Protein AF-A0A6G1IAI4-F1 (afdb_monomer_lite)

Structure (mmCIF, N/CA/C/O backbone):
data_AF-A0A6G1IAI4-F1
#
_entry.id   AF-A0A6G1IAI4-F1
#
loop_
_atom_site.group_PDB
_atom_site.id
_atom_site.type_symbol
_atom_site.label_atom_id
_atom_site.label_alt_id
_atom_site.label_comp_id
_atom_site.label_asym_id
_atom_site.label_entity_id
_atom_site.label_seq_id
_atom_site.pdbx_PDB_ins_code
_atom_site.Cartn_x
_atom_site.Cartn_y
_atom_site.Cartn_z
_atom_site.occupancy
_atom_site.B_iso_or_equiv
_atom_site.auth_seq_id
_atom_site.auth_comp_id
_atom_site.auth_asym_id
_atom_site.auth_atom_id
_atom_site.pdbx_PDB_model_num
ATOM 1 N N . MET A 1 1 ? 61.779 -21.070 34.197 1.00 48.19 1 MET A N 1
ATOM 2 C CA . MET A 1 1 ? 60.775 -21.730 33.326 1.00 48.19 1 MET A CA 1
ATOM 3 C C . MET A 1 1 ? 59.420 -21.002 33.220 1.00 48.19 1 MET A C 1
ATOM 5 O O . MET A 1 1 ? 58.502 -21.573 32.659 1.00 48.19 1 MET A O 1
ATOM 9 N N . ALA A 1 2 ? 59.283 -19.731 33.636 1.00 42.19 2 ALA A N 1
ATOM 10 C CA . ALA A 1 2 ? 58.011 -18.984 33.539 1.00 42.19 2 ALA A CA 1
ATOM 11 C C . ALA A 1 2 ? 58.053 -17.743 32.614 1.00 42.19 2 ALA A C 1
ATOM 13 O O . ALA A 1 2 ? 57.126 -16.946 32.610 1.00 42.19 2 ALA A O 1
ATOM 14 N N . ARG A 1 3 ? 59.120 -17.562 31.817 1.00 40.78 3 ARG A N 1
ATOM 15 C CA . ARG A 1 3 ? 59.235 -16.457 30.836 1.00 40.78 3 ARG A CA 1
ATOM 16 C C . ARG A 1 3 ? 59.438 -16.904 29.382 1.00 40.78 3 ARG A C 1
ATOM 18 O O . ARG A 1 3 ? 59.493 -16.057 28.504 1.00 40.78 3 ARG A O 1
ATOM 25 N N . LEU A 1 4 ? 59.482 -18.214 29.116 1.00 37.88 4 LEU A N 1
ATOM 26 C CA . LEU A 1 4 ? 59.557 -18.759 27.750 1.00 37.88 4 LEU A CA 1
ATOM 27 C C . LEU A 1 4 ? 58.197 -19.207 27.180 1.00 37.88 4 LEU A C 1
ATOM 29 O O . LEU A 1 4 ? 58.103 -19.462 25.986 1.00 37.88 4 LEU A O 1
ATOM 33 N N . LEU A 1 5 ? 57.134 -19.263 27.994 1.00 37.50 5 LEU A N 1
ATOM 34 C CA . LEU A 1 5 ? 55.800 -19.678 27.530 1.00 37.50 5 LEU A CA 1
ATOM 35 C C . LEU A 1 5 ? 54.944 -18.529 26.967 1.00 37.50 5 LEU A C 1
ATOM 37 O O . LEU A 1 5 ? 53.936 -18.785 26.318 1.00 37.50 5 LEU A O 1
ATOM 41 N N . SER A 1 6 ? 55.345 -17.270 27.162 1.00 36.03 6 SER A N 1
ATOM 42 C CA . SER A 1 6 ? 54.591 -16.107 26.661 1.00 36.03 6 SER A CA 1
ATOM 43 C C . SER A 1 6 ? 54.948 -15.703 25.227 1.00 36.03 6 SER A C 1
ATOM 45 O O . SER A 1 6 ? 54.259 -14.862 24.663 1.00 36.03 6 SER A O 1
ATOM 47 N N . PHE A 1 7 ? 55.978 -16.301 24.617 1.00 34.88 7 PHE A N 1
ATOM 48 C CA . PHE A 1 7 ? 56.413 -15.952 23.255 1.00 34.88 7 PHE A CA 1
ATOM 49 C C . PHE A 1 7 ? 56.014 -16.976 22.178 1.00 34.88 7 PHE A C 1
ATOM 51 O O . PHE A 1 7 ? 56.082 -16.667 20.994 1.00 34.88 7 PHE A O 1
ATOM 58 N N . VAL A 1 8 ? 55.532 -18.167 22.560 1.00 38.28 8 VAL A N 1
ATOM 59 C CA . VAL A 1 8 ? 55.166 -19.241 21.607 1.00 38.28 8 VAL A CA 1
ATOM 60 C C . VAL A 1 8 ? 53.645 -19.353 21.376 1.00 38.28 8 VAL A C 1
ATOM 62 O O . VAL A 1 8 ? 53.213 -19.977 20.416 1.00 38.28 8 VAL A O 1
ATOM 65 N N . ILE A 1 9 ? 52.813 -18.645 22.153 1.00 35.97 9 ILE A N 1
ATOM 66 C CA . ILE A 1 9 ? 51.354 -18.519 21.904 1.00 35.97 9 ILE A CA 1
ATOM 67 C C . ILE A 1 9 ? 51.013 -17.231 21.114 1.00 35.97 9 ILE A C 1
ATOM 69 O O . ILE A 1 9 ? 49.855 -16.931 20.853 1.00 35.97 9 ILE A O 1
ATOM 73 N N . ALA A 1 10 ? 52.019 -16.483 20.648 1.00 34.34 10 ALA A N 1
ATOM 74 C CA . ALA A 1 10 ? 51.824 -15.277 19.833 1.00 34.34 10 ALA A CA 1
ATOM 75 C C . ALA A 1 10 ? 52.001 -15.496 18.311 1.00 34.34 10 ALA A C 1
ATOM 77 O O . ALA A 1 10 ? 51.838 -14.551 17.548 1.00 34.34 10 ALA A O 1
ATOM 78 N N . ILE A 1 11 ? 52.313 -16.718 17.845 1.00 40.81 11 ILE A N 1
ATOM 79 C CA . ILE A 1 11 ? 52.626 -16.997 16.419 1.00 40.81 11 ILE A CA 1
ATOM 80 C C . ILE A 1 11 ? 51.667 -18.023 15.767 1.00 40.81 11 ILE A C 1
ATOM 82 O O . ILE A 1 11 ? 51.803 -18.352 14.595 1.00 40.81 11 ILE A O 1
ATOM 86 N N . ALA A 1 12 ? 50.612 -18.472 16.456 1.00 39.00 12 ALA A N 1
ATOM 87 C CA . ALA A 1 12 ? 49.654 -19.448 15.906 1.00 39.00 12 ALA A CA 1
ATOM 88 C C . ALA A 1 12 ? 48.177 -19.030 16.024 1.00 39.00 12 ALA A C 1
ATOM 90 O O . ALA A 1 12 ? 47.293 -19.868 16.159 1.00 39.00 12 ALA A O 1
ATOM 91 N N . CYS A 1 13 ? 47.894 -17.729 15.948 1.00 35.81 13 CYS A N 1
ATOM 92 C CA . CYS A 1 13 ? 46.552 -17.241 15.626 1.00 35.81 13 CYS A CA 1
ATOM 93 C C . CYS A 1 13 ? 46.631 -15.977 14.761 1.00 35.81 13 CYS A C 1
ATOM 95 O O . CYS A 1 13 ? 45.926 -14.999 14.978 1.00 35.81 13 CYS A O 1
ATOM 97 N N . CYS A 1 14 ? 47.486 -16.006 13.736 1.00 35.00 14 CYS A N 1
ATOM 98 C CA . CYS A 1 14 ? 47.253 -15.196 12.546 1.00 35.00 14 CYS A CA 1
ATOM 99 C C . CYS A 1 14 ? 46.217 -15.945 11.694 1.00 35.00 14 CYS A C 1
ATOM 101 O O . CYS A 1 14 ? 46.491 -16.403 10.586 1.00 35.00 14 CYS A O 1
ATOM 103 N N . ALA A 1 15 ? 45.016 -16.142 12.252 1.00 38.34 15 ALA A N 1
ATOM 104 C CA . ALA A 1 15 ? 43.852 -16.295 11.404 1.00 38.34 15 ALA A CA 1
ATOM 105 C C . ALA A 1 15 ? 43.855 -15.026 10.561 1.00 38.34 15 ALA A C 1
ATOM 107 O O . ALA A 1 15 ? 43.790 -13.935 11.127 1.00 38.34 15 ALA A O 1
ATOM 108 N N . CYS A 1 16 ? 44.045 -15.164 9.247 1.00 34.19 16 CYS A N 1
ATOM 109 C CA . CYS A 1 16 ? 43.835 -14.075 8.310 1.00 34.19 16 CYS A CA 1
ATOM 110 C C . CYS A 1 16 ? 42.469 -13.481 8.642 1.00 34.19 16 CYS A C 1
ATOM 112 O O . CYS A 1 16 ? 41.435 -14.031 8.263 1.00 34.19 16 CYS A O 1
ATOM 114 N N . ALA A 1 17 ? 42.463 -12.389 9.407 1.00 35.50 17 ALA A N 1
ATOM 115 C CA . ALA A 1 17 ? 41.330 -11.510 9.485 1.00 35.50 17 ALA A CA 1
ATOM 116 C C . ALA A 1 17 ? 41.162 -11.071 8.040 1.00 35.50 17 ALA A C 1
ATOM 118 O O . ALA A 1 17 ? 41.973 -10.302 7.524 1.00 35.50 17 ALA A O 1
ATOM 119 N N . VAL A 1 18 ? 40.197 -11.677 7.347 1.00 36.38 18 VAL A N 1
ATOM 120 C CA . VAL A 1 18 ? 39.762 -11.215 6.039 1.00 36.38 18 VAL A CA 1
ATOM 121 C C . VAL A 1 18 ? 39.320 -9.789 6.303 1.00 36.38 18 VAL A C 1
ATOM 123 O O . VAL A 1 18 ? 38.243 -9.558 6.850 1.00 36.38 18 VAL A O 1
ATOM 126 N N . VAL A 1 19 ? 40.220 -8.842 6.034 1.00 40.97 19 VAL A N 1
ATOM 127 C CA . VAL A 1 19 ? 39.929 -7.419 6.072 1.00 40.97 19 VAL A CA 1
ATOM 128 C C . VAL A 1 19 ? 38.713 -7.280 5.178 1.00 40.97 19 VAL A C 1
ATOM 130 O O . VAL A 1 19 ? 38.785 -7.613 3.995 1.00 40.97 19 VAL A O 1
ATOM 133 N N . ALA A 1 20 ? 37.570 -6.918 5.761 1.00 50.22 20 ALA A N 1
ATOM 134 C CA . ALA A 1 20 ? 36.364 -6.680 4.993 1.00 50.22 20 ALA A CA 1
ATOM 135 C C . ALA A 1 20 ? 36.726 -5.606 3.967 1.00 50.22 20 ALA A C 1
ATOM 137 O O . ALA A 1 20 ? 36.986 -4.460 4.330 1.00 50.22 20 ALA A O 1
ATOM 138 N N . GLN A 1 21 ? 36.867 -6.018 2.710 1.00 60.38 21 GLN A N 1
ATOM 139 C CA . GLN A 1 21 ? 37.350 -5.147 1.658 1.00 60.38 21 GLN A CA 1
ATOM 140 C C . GLN A 1 21 ? 36.344 -4.009 1.513 1.00 60.38 21 GLN A C 1
ATOM 142 O O . GLN A 1 21 ? 35.161 -4.249 1.262 1.00 60.38 21 GLN A O 1
ATOM 147 N N . THR A 1 22 ? 36.798 -2.776 1.739 1.00 74.50 22 THR A N 1
ATOM 148 C CA . THR A 1 22 ? 35.964 -1.592 1.543 1.00 74.50 22 THR A CA 1
ATOM 149 C C . THR A 1 22 ? 35.459 -1.607 0.099 1.00 74.50 22 THR A C 1
ATOM 151 O O . 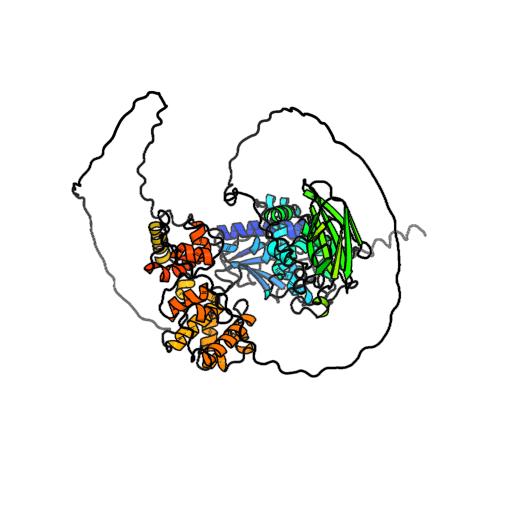THR A 1 22 ? 36.286 -1.761 -0.807 1.00 74.50 22 THR A O 1
ATOM 154 N N . PRO A 1 23 ? 34.139 -1.478 -0.145 1.00 86.31 23 PRO A N 1
ATOM 155 C CA . PRO A 1 23 ? 33.612 -1.413 -1.500 1.00 86.31 23 PRO A CA 1
ATOM 156 C C . PRO A 1 23 ? 34.350 -0.337 -2.312 1.00 86.31 23 PRO A C 1
ATOM 158 O O . PRO A 1 23 ? 34.624 0.742 -1.773 1.00 86.31 23 PRO A O 1
ATOM 161 N N . PRO A 1 24 ? 34.689 -0.595 -3.586 1.00 90.88 24 PRO A N 1
ATOM 162 C CA . PRO A 1 24 ? 35.335 0.408 -4.419 1.00 90.88 24 PRO A CA 1
ATOM 163 C C . PRO A 1 24 ? 34.399 1.603 -4.621 1.00 90.88 24 PRO A C 1
ATOM 165 O O . PRO A 1 24 ? 33.188 1.440 -4.726 1.00 90.88 24 PRO A O 1
ATOM 168 N N . ALA A 1 25 ? 34.959 2.810 -4.722 1.00 91.31 25 ALA A N 1
ATOM 169 C CA . ALA A 1 25 ? 34.160 4.023 -4.910 1.00 91.31 25 ALA A CA 1
ATOM 170 C C . ALA A 1 25 ? 33.405 4.053 -6.250 1.00 91.31 25 ALA A C 1
ATOM 172 O O . ALA A 1 25 ? 32.442 4.797 -6.384 1.00 91.31 25 ALA A O 1
ATOM 173 N N . ILE A 1 26 ? 33.854 3.284 -7.249 1.00 95.19 26 ILE A N 1
ATOM 174 C CA . ILE A 1 26 ? 33.221 3.145 -8.563 1.00 95.19 26 ILE A CA 1
ATOM 175 C C . ILE A 1 26 ? 33.125 1.655 -8.875 1.00 95.19 26 ILE A C 1
ATOM 177 O O . ILE A 1 26 ? 34.121 0.939 -8.798 1.00 95.19 26 ILE A O 1
ATOM 181 N N . PHE A 1 27 ? 31.930 1.199 -9.237 1.00 96.69 27 PHE A N 1
ATOM 182 C CA . PHE A 1 27 ? 31.674 -0.202 -9.559 1.00 96.69 27 PHE A CA 1
ATOM 183 C C . PHE A 1 27 ? 31.939 -0.506 -11.032 1.00 96.69 27 PHE A C 1
ATOM 185 O O . PHE A 1 27 ? 31.826 0.370 -11.897 1.00 96.69 27 PHE A O 1
ATOM 192 N N . GLU A 1 28 ? 32.249 -1.769 -11.314 1.00 95.69 28 GLU A N 1
ATOM 193 C CA . GLU A 1 28 ? 32.454 -2.269 -12.668 1.00 95.69 28 GLU A CA 1
ATOM 194 C C . GLU A 1 28 ? 31.140 -2.285 -13.448 1.00 95.69 28 GLU A C 1
ATOM 196 O O . GLU A 1 28 ? 30.064 -2.549 -12.919 1.00 95.69 28 GLU A O 1
ATOM 201 N N . ALA A 1 29 ? 31.196 -2.013 -14.744 1.00 92.56 29 ALA A N 1
ATOM 202 C CA . ALA A 1 29 ? 30.017 -2.127 -15.585 1.00 92.56 29 ALA A CA 1
ATOM 203 C C . ALA A 1 29 ? 29.640 -3.595 -15.822 1.00 92.56 29 ALA A C 1
ATOM 205 O O . ALA A 1 29 ? 30.509 -4.420 -16.087 1.00 92.56 29 ALA A O 1
ATOM 206 N N . ASN A 1 30 ? 28.342 -3.904 -15.842 1.00 86.19 30 ASN A N 1
ATOM 207 C CA . ASN A 1 30 ? 27.852 -5.216 -16.259 1.00 86.19 30 ASN A CA 1
ATOM 208 C C . ASN A 1 30 ? 26.951 -5.087 -17.502 1.00 86.19 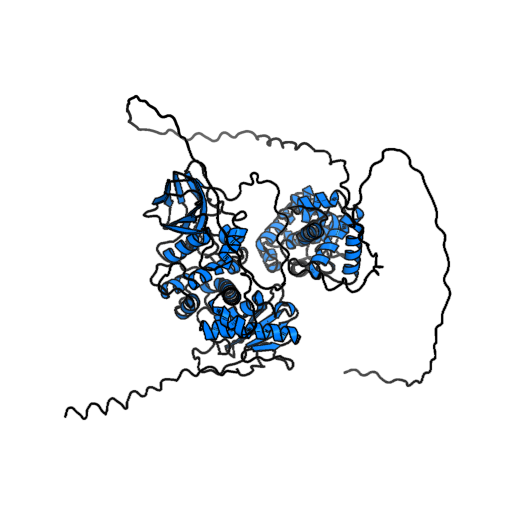30 ASN A C 1
ATOM 210 O O . ASN A 1 30 ? 25.731 -4.977 -17.374 1.00 86.19 30 ASN A O 1
ATOM 214 N N . PRO A 1 31 ? 27.519 -5.056 -18.723 1.00 77.38 31 PRO A N 1
ATOM 215 C CA . PRO A 1 31 ? 26.747 -4.793 -19.939 1.00 77.38 31 PRO A CA 1
ATOM 216 C C . PRO A 1 31 ? 25.857 -5.969 -20.369 1.00 77.38 31 PRO A C 1
ATOM 218 O O . PRO A 1 31 ? 24.999 -5.787 -21.228 1.00 77.38 31 PRO A O 1
ATOM 221 N N . GLY A 1 32 ? 26.051 -7.165 -19.802 1.00 79.31 32 GLY A N 1
ATOM 222 C CA . GLY A 1 32 ? 25.365 -8.387 -20.232 1.00 79.31 32 GLY A CA 1
ATOM 223 C C . GLY A 1 32 ? 23.962 -8.580 -19.653 1.00 79.31 32 GLY A C 1
ATOM 224 O O . GLY A 1 32 ? 23.239 -9.466 -20.100 1.00 79.31 32 GLY A O 1
ATOM 225 N N . ILE A 1 33 ? 23.556 -7.774 -18.669 1.00 86.88 33 ILE A N 1
ATOM 226 C CA . ILE A 1 33 ? 22.343 -8.024 -17.878 1.00 86.88 33 ILE A CA 1
ATOM 227 C C . ILE A 1 33 ? 21.242 -7.043 -18.231 1.00 86.88 33 ILE A C 1
ATOM 229 O O . ILE A 1 33 ? 21.440 -5.838 -18.140 1.00 86.88 33 ILE A O 1
ATOM 233 N N . GLY A 1 34 ? 20.059 -7.565 -18.562 1.00 76.56 34 GLY A N 1
ATOM 234 C CA . GLY A 1 34 ? 18.881 -6.755 -18.884 1.00 76.56 34 GLY A CA 1
ATOM 235 C C . GLY A 1 34 ? 18.827 -6.249 -20.329 1.00 76.56 34 GLY A C 1
ATOM 236 O O . GLY A 1 34 ? 17.993 -5.404 -20.643 1.00 76.56 34 GLY A O 1
ATOM 237 N N . GLY A 1 35 ? 19.668 -6.797 -21.213 1.00 80.06 35 GLY A N 1
ATOM 238 C CA . GLY A 1 35 ? 19.688 -6.507 -22.654 1.00 80.06 35 GLY A CA 1
ATOM 239 C C . GLY A 1 35 ? 20.828 -5.591 -23.109 1.00 80.06 35 GLY A C 1
ATOM 240 O O . GLY A 1 35 ? 21.082 -5.507 -24.306 1.00 80.06 35 GLY A O 1
ATOM 241 N N . GLY A 1 36 ? 21.545 -4.952 -22.179 1.00 82.69 36 GLY A N 1
ATOM 242 C CA . GLY A 1 36 ? 22.706 -4.116 -22.498 1.00 82.69 36 GLY A CA 1
ATOM 243 C C . GLY A 1 36 ? 22.379 -2.897 -23.370 1.00 82.69 36 GLY A C 1
ATOM 2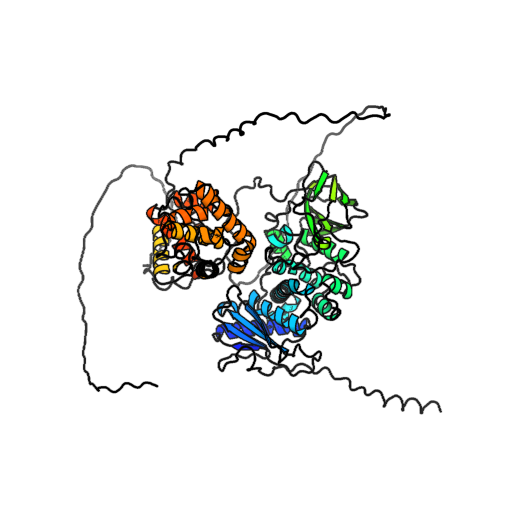44 O O . GLY A 1 36 ? 21.262 -2.381 -23.362 1.00 82.69 36 GLY A O 1
ATOM 245 N N . GLY A 1 37 ? 23.383 -2.408 -24.097 1.00 83.56 37 GLY A N 1
ATOM 246 C CA . GLY A 1 37 ? 23.266 -1.273 -25.016 1.00 83.56 37 GLY A CA 1
ATOM 247 C C . GLY A 1 37 ? 24.564 -0.473 -25.125 1.00 83.56 37 GLY A C 1
ATOM 248 O O . GLY A 1 37 ? 25.395 -0.500 -24.217 1.00 83.56 37 GLY A O 1
ATOM 249 N N . SER A 1 38 ? 24.741 0.248 -26.232 1.00 83.81 38 SER A N 1
ATOM 250 C CA . SER A 1 38 ? 25.900 1.129 -26.457 1.00 83.81 38 SER A CA 1
ATOM 251 C C . SER A 1 38 ? 25.675 2.567 -25.974 1.00 83.81 38 SER A C 1
ATOM 253 O O . SER A 1 38 ? 26.635 3.293 -25.749 1.00 83.81 38 SER A O 1
ATOM 255 N N . GLN A 1 39 ? 24.415 2.974 -25.795 1.00 89.19 39 GLN A N 1
ATOM 256 C CA . GLN A 1 39 ? 24.014 4.313 -25.357 1.00 89.19 39 GLN A CA 1
ATOM 257 C C . GLN A 1 39 ? 23.524 4.248 -23.908 1.00 89.19 39 GLN A C 1
ATOM 259 O O . GLN A 1 39 ? 22.455 3.694 -23.627 1.00 89.19 39 GLN A O 1
ATOM 264 N N . PHE A 1 40 ? 24.316 4.790 -22.988 1.00 94.88 40 PHE A N 1
ATOM 265 C CA . PHE A 1 40 ? 24.011 4.807 -21.562 1.00 94.88 40 PHE A CA 1
ATOM 266 C C . PHE A 1 40 ? 24.645 6.008 -20.867 1.00 94.88 40 PHE A C 1
ATOM 268 O O . PHE A 1 40 ? 25.580 6.621 -21.380 1.00 94.88 40 PHE A O 1
ATOM 275 N N . LYS A 1 41 ? 24.156 6.290 -19.661 1.00 96.25 41 LYS A N 1
ATOM 276 C CA . LYS A 1 41 ? 24.779 7.218 -18.723 1.00 96.25 41 LYS A CA 1
ATOM 277 C C . LYS A 1 41 ? 25.190 6.479 -17.461 1.00 96.25 41 LYS A C 1
ATOM 279 O O . LYS A 1 41 ? 24.409 5.687 -16.936 1.00 96.25 41 LYS A O 1
ATOM 284 N N . ASP A 1 42 ? 26.402 6.745 -16.994 1.00 95.81 42 ASP A N 1
ATOM 285 C CA . ASP A 1 42 ? 26.975 6.102 -15.815 1.00 95.81 42 ASP A CA 1
ATOM 286 C C . ASP A 1 42 ? 27.036 7.040 -14.615 1.00 95.81 42 ASP A C 1
ATOM 288 O O . ASP A 1 42 ? 27.223 8.251 -14.730 1.00 95.81 42 ASP A O 1
ATOM 292 N N . SER A 1 43 ? 26.949 6.419 -13.449 1.00 97.38 43 SER A N 1
ATOM 293 C CA . SER A 1 43 ? 27.309 6.964 -12.150 1.00 97.38 43 SER A CA 1
ATOM 294 C C . SER A 1 43 ? 28.224 5.972 -11.431 1.00 97.38 43 SER A C 1
ATOM 296 O O . SER A 1 43 ? 28.447 4.876 -11.952 1.00 97.38 43 SER A O 1
ATOM 298 N N . PRO A 1 44 ? 28.789 6.298 -10.258 1.00 97.88 44 PRO A N 1
ATOM 299 C CA . PRO A 1 44 ? 29.602 5.359 -9.487 1.00 97.88 44 PRO A CA 1
ATOM 300 C C . PRO A 1 44 ? 28.989 3.956 -9.332 1.00 97.88 44 PRO A C 1
ATOM 302 O O . PRO A 1 44 ? 29.664 2.971 -9.649 1.00 97.88 44 PRO A O 1
ATOM 305 N N . HIS A 1 45 ? 27.706 3.869 -8.970 1.00 98.06 45 HIS A N 1
ATOM 306 C CA . HIS A 1 45 ? 27.017 2.620 -8.626 1.00 98.06 45 HIS A CA 1
ATOM 307 C C . HIS A 1 45 ? 25.931 2.185 -9.625 1.00 98.06 45 HIS A C 1
ATOM 309 O O . HIS A 1 45 ? 25.441 1.057 -9.540 1.00 98.06 45 HIS A O 1
ATOM 315 N N . PHE A 1 46 ? 25.543 3.038 -10.578 1.00 97.94 46 PHE A N 1
ATOM 316 C CA . PHE A 1 46 ? 24.412 2.784 -11.473 1.00 97.94 46 PHE A CA 1
ATOM 317 C C . PHE A 1 46 ? 24.743 3.074 -12.934 1.00 97.94 46 PHE A C 1
ATOM 319 O O . PHE A 1 46 ? 25.602 3.895 -13.255 1.00 97.94 46 PHE A O 1
ATOM 326 N N . ARG A 1 47 ? 24.011 2.406 -13.827 1.00 97.56 47 ARG A N 1
ATOM 327 C CA . ARG A 1 47 ? 24.037 2.650 -15.269 1.00 97.56 47 ARG A CA 1
ATOM 328 C C . ARG A 1 47 ? 22.619 2.767 -15.807 1.00 97.56 47 ARG A C 1
ATOM 330 O O . ARG A 1 47 ? 21.818 1.855 -15.617 1.00 97.56 47 ARG A O 1
ATOM 337 N N . VAL A 1 48 ? 22.309 3.854 -16.509 1.00 97.31 48 VAL A N 1
ATOM 338 C CA . VAL A 1 48 ? 20.981 4.111 -17.083 1.00 97.31 48 VAL A CA 1
ATOM 339 C C . VAL A 1 48 ? 21.019 4.011 -18.604 1.00 97.31 48 VAL A C 1
ATOM 341 O O . VAL A 1 48 ? 21.759 4.731 -19.268 1.00 97.31 48 VAL A O 1
ATOM 344 N N . TYR A 1 49 ? 20.168 3.153 -19.154 1.00 96.44 49 TYR A N 1
ATOM 345 C CA . TYR A 1 49 ? 19.959 2.936 -20.581 1.00 96.44 49 TYR A CA 1
ATOM 346 C C . TYR A 1 49 ? 18.628 3.530 -21.046 1.00 96.44 49 TYR A C 1
ATOM 348 O O . TYR A 1 49 ? 17.664 3.599 -20.282 1.00 96.44 49 TYR A O 1
ATOM 356 N N . GLY A 1 50 ? 18.537 3.880 -22.333 1.00 93.25 50 GLY A N 1
ATOM 357 C CA . GLY A 1 50 ? 17.255 4.178 -22.981 1.00 93.25 50 GLY A CA 1
ATOM 358 C C . GLY A 1 50 ? 16.509 5.382 -22.395 1.00 93.25 50 GLY A C 1
ATOM 359 O O . GLY A 1 50 ? 15.284 5.378 -22.356 1.00 93.25 50 GLY A O 1
ATOM 360 N N . ALA A 1 51 ? 17.212 6.413 -21.934 1.00 93.44 51 ALA A N 1
ATOM 361 C CA . ALA A 1 51 ? 16.632 7.629 -21.364 1.00 93.44 51 ALA A CA 1
ATOM 362 C C . ALA A 1 51 ? 17.257 8.872 -22.014 1.00 93.44 51 ALA A C 1
ATOM 364 O O . ALA A 1 51 ? 18.371 8.789 -22.525 1.00 93.44 51 ALA A O 1
ATOM 365 N N . SER A 1 52 ? 16.563 10.016 -22.010 1.00 94.50 52 SER A N 1
ATOM 366 C CA . SER A 1 52 ? 17.224 11.286 -22.355 1.00 94.50 52 SER A CA 1
ATOM 367 C C . SER A 1 52 ? 18.263 11.644 -21.290 1.00 94.50 52 SER A C 1
ATOM 369 O O . SER A 1 52 ? 18.109 11.239 -20.137 1.00 94.50 52 SER A O 1
ATOM 371 N N . ASP A 1 53 ? 19.260 12.466 -21.625 1.00 94.12 53 ASP A N 1
ATOM 372 C CA . ASP A 1 53 ? 20.284 12.893 -20.657 1.00 94.12 53 ASP A CA 1
ATOM 373 C C . ASP A 1 53 ? 19.677 13.467 -19.378 1.00 94.12 53 ASP A C 1
ATOM 375 O O . ASP A 1 53 ? 20.034 13.057 -18.280 1.00 94.12 53 ASP A O 1
ATOM 379 N N . SER A 1 54 ? 18.671 14.332 -19.516 1.00 94.94 54 SER A N 1
ATOM 380 C CA . SER A 1 54 ? 17.957 14.921 -18.381 1.00 94.94 54 SER A CA 1
ATOM 381 C C . SER A 1 54 ? 17.235 13.893 -17.503 1.00 94.94 54 SER A C 1
ATOM 383 O O . SER A 1 54 ? 17.183 14.052 -16.284 1.00 94.94 54 SER A O 1
ATOM 385 N N . GLN A 1 55 ? 16.669 12.839 -18.100 1.00 94.69 55 GLN A N 1
ATOM 386 C CA . GLN A 1 55 ? 16.014 11.755 -17.366 1.00 94.69 55 GLN A CA 1
ATOM 387 C C . GLN A 1 55 ? 17.047 10.883 -16.654 1.00 94.69 55 GLN A C 1
ATOM 389 O O . GLN A 1 55 ? 16.849 10.538 -15.490 1.00 94.69 55 GLN A O 1
ATOM 394 N N . ALA A 1 56 ? 18.140 10.549 -17.343 1.00 96.06 56 ALA A N 1
ATOM 395 C CA . ALA A 1 56 ? 19.224 9.748 -16.800 1.00 96.06 56 ALA A CA 1
ATOM 396 C C . ALA A 1 56 ? 19.934 10.467 -15.645 1.00 96.06 56 ALA A C 1
ATOM 398 O O . ALA A 1 56 ? 20.129 9.861 -14.596 1.00 96.06 56 ALA A O 1
ATOM 399 N N . ASP A 1 57 ? 20.230 11.761 -15.793 1.00 96.06 57 ASP A N 1
ATOM 400 C CA . ASP A 1 57 ? 20.843 12.592 -14.750 1.00 96.06 57 ASP A CA 1
ATOM 401 C C . ASP A 1 57 ? 19.990 12.650 -13.490 1.00 96.06 57 ASP A C 1
ATOM 403 O O . ASP A 1 57 ? 20.492 12.460 -12.382 1.00 96.06 57 ASP A O 1
ATOM 407 N N . ALA A 1 58 ? 18.687 12.888 -13.650 1.00 94.94 58 ALA A N 1
ATOM 408 C CA . ALA A 1 58 ? 17.776 12.936 -12.519 1.00 94.94 58 ALA A CA 1
ATOM 409 C C . ALA A 1 58 ? 17.684 11.574 -11.810 1.00 94.94 58 ALA A C 1
ATOM 411 O O . ALA A 1 58 ? 17.775 11.523 -10.586 1.00 94.94 58 ALA A O 1
ATOM 412 N N . ALA A 1 59 ? 17.564 10.478 -12.568 1.00 96.19 59 ALA A N 1
ATOM 413 C CA . ALA A 1 59 ? 17.483 9.127 -12.013 1.00 96.19 59 ALA A CA 1
ATOM 414 C C . ALA A 1 59 ? 18.767 8.718 -11.277 1.00 96.19 59 ALA A C 1
ATOM 416 O O . ALA A 1 59 ? 18.696 8.219 -10.157 1.00 96.19 59 ALA A O 1
ATOM 417 N N . ILE A 1 60 ? 19.936 8.967 -11.873 1.00 96.75 60 ILE A N 1
ATOM 418 C CA . ILE A 1 60 ? 21.243 8.690 -11.265 1.00 96.75 60 ILE A CA 1
ATOM 419 C C . ILE A 1 60 ? 21.411 9.471 -9.968 1.00 96.75 60 ILE A C 1
ATOM 421 O O . ILE A 1 60 ? 21.790 8.900 -8.952 1.00 96.75 60 ILE A O 1
ATOM 425 N N . LYS A 1 61 ? 21.109 10.771 -9.984 1.00 96.38 61 LYS A N 1
ATOM 426 C CA . LYS A 1 61 ? 21.263 11.626 -8.806 1.00 96.38 61 LYS A CA 1
ATOM 427 C C . LYS A 1 61 ? 20.376 11.151 -7.653 1.00 96.38 61 LYS A C 1
ATOM 429 O O . LYS A 1 61 ? 20.795 11.208 -6.501 1.00 96.38 61 LYS A O 1
ATOM 434 N N . GLU A 1 62 ? 19.172 10.673 -7.961 1.00 96.50 62 GLU A N 1
ATOM 435 C CA . GLU A 1 62 ? 18.257 10.076 -6.985 1.00 96.50 62 GLU A CA 1
ATOM 436 C C . GLU A 1 62 ? 18.776 8.737 -6.442 1.00 96.50 62 GLU A C 1
ATOM 438 O O . GLU A 1 62 ? 18.804 8.517 -5.233 1.00 96.50 62 GLU A O 1
ATOM 443 N N . LEU A 1 63 ? 19.221 7.846 -7.329 1.00 98.31 63 LEU A N 1
ATOM 444 C CA . LEU A 1 63 ? 19.701 6.513 -6.972 1.00 98.31 63 LEU A CA 1
ATOM 445 C C . LEU A 1 63 ? 21.013 6.554 -6.187 1.00 98.31 63 LEU A C 1
ATOM 447 O O . LEU A 1 63 ? 21.160 5.802 -5.231 1.00 98.31 63 LEU A O 1
ATOM 451 N N . GLU A 1 64 ? 21.936 7.454 -6.520 1.00 98.31 64 GLU A N 1
ATOM 452 C CA . GLU A 1 64 ? 23.169 7.672 -5.753 1.00 98.31 64 GLU A CA 1
ATOM 453 C C . GLU A 1 64 ? 22.876 8.224 -4.351 1.00 98.31 64 GLU A C 1
ATOM 455 O O . GLU A 1 64 ? 23.465 7.775 -3.364 1.00 98.31 64 GLU A O 1
ATOM 460 N N . ALA A 1 65 ? 21.901 9.132 -4.228 1.00 98.31 65 ALA A N 1
ATOM 461 C CA . ALA A 1 65 ? 21.431 9.599 -2.926 1.00 98.31 65 ALA A CA 1
ATOM 462 C C . ALA A 1 65 ? 20.813 8.456 -2.105 1.00 98.31 65 ALA A C 1
ATOM 464 O O . ALA A 1 65 ? 21.099 8.316 -0.911 1.00 98.31 65 ALA A O 1
ATOM 465 N N . ALA A 1 66 ? 19.994 7.617 -2.747 1.00 98.44 66 ALA A N 1
ATOM 466 C CA . ALA A 1 66 ? 19.388 6.449 -2.124 1.00 98.44 66 ALA A CA 1
ATOM 467 C C . ALA A 1 66 ? 20.436 5.398 -1.734 1.00 98.44 66 ALA A C 1
ATOM 469 O O . ALA A 1 66 ? 20.355 4.852 -0.640 1.00 98.44 66 ALA A O 1
ATOM 470 N N . TYR A 1 67 ? 21.451 5.152 -2.564 1.00 98.44 67 TYR A N 1
ATOM 471 C CA . TYR A 1 67 ? 22.568 4.260 -2.257 1.00 98.44 67 TYR A CA 1
ATOM 472 C C . TYR A 1 67 ? 23.343 4.746 -1.031 1.00 98.44 67 TYR A C 1
ATOM 474 O O . TYR A 1 67 ? 23.494 4.004 -0.061 1.00 98.44 67 TYR A O 1
ATOM 482 N N . ASN A 1 68 ? 23.757 6.015 -1.025 1.00 98.12 68 ASN A N 1
ATOM 483 C CA . ASN A 1 68 ? 24.480 6.609 0.098 1.00 98.12 68 ASN A CA 1
ATOM 484 C C . ASN A 1 68 ? 23.663 6.551 1.404 1.00 98.12 68 ASN A C 1
ATOM 486 O O . ASN A 1 68 ? 24.222 6.295 2.471 1.00 98.12 68 ASN A O 1
ATOM 490 N N . CYS A 1 69 ? 22.338 6.723 1.347 1.00 97.75 69 CYS A N 1
ATOM 491 C CA . CYS A 1 69 ? 21.526 6.525 2.544 1.00 97.75 69 CYS A CA 1
ATOM 492 C C . CYS A 1 69 ? 21.393 5.042 2.919 1.00 97.75 69 CYS A C 1
ATOM 494 O O . CYS A 1 69 ? 21.774 4.626 4.009 1.00 97.75 69 CYS A O 1
ATOM 496 N N . LEU A 1 70 ? 20.814 4.232 2.039 1.00 97.94 70 LEU A N 1
ATOM 497 C CA . LEU A 1 70 ? 20.354 2.887 2.375 1.00 97.94 70 LEU A CA 1
ATOM 498 C C . LEU A 1 70 ? 21.536 1.932 2.591 1.00 97.94 70 LEU A C 1
ATOM 500 O O . LEU A 1 70 ? 21.534 1.154 3.543 1.00 97.94 70 LEU A O 1
ATOM 504 N N . VAL A 1 71 ? 22.567 2.013 1.752 1.00 96.69 71 VAL A N 1
ATOM 505 C CA . VAL A 1 71 ? 23.729 1.118 1.806 1.00 96.69 71 VAL A CA 1
ATOM 506 C C . VAL A 1 71 ? 24.792 1.670 2.750 1.00 96.69 71 VAL A C 1
ATOM 508 O O . VAL A 1 71 ? 25.164 0.986 3.695 1.00 96.69 71 VAL A O 1
ATOM 511 N N . GLU A 1 72 ? 25.254 2.906 2.558 1.00 94.69 72 GLU A N 1
ATOM 512 C CA . GLU A 1 72 ? 26.392 3.419 3.343 1.00 94.69 72 GLU A CA 1
ATOM 513 C C . GLU A 1 72 ? 25.992 3.879 4.752 1.00 94.69 72 GLU A C 1
ATOM 515 O O . GLU A 1 72 ? 26.743 3.665 5.700 1.00 94.69 72 GLU A O 1
ATOM 520 N N . THR A 1 73 ? 24.810 4.488 4.911 1.00 93.69 73 THR A N 1
ATOM 521 C CA . THR A 1 73 ? 24.368 5.026 6.212 1.00 93.69 73 THR A CA 1
ATOM 522 C C . THR A 1 73 ? 23.581 3.994 7.020 1.00 93.69 73 THR A C 1
ATOM 524 O O . THR A 1 73 ? 23.887 3.746 8.184 1.00 93.69 73 THR A O 1
ATOM 527 N N . ILE A 1 74 ? 22.569 3.368 6.416 1.00 94.25 74 ILE A N 1
ATOM 528 C CA . ILE A 1 74 ? 21.693 2.394 7.089 1.00 94.25 74 ILE A CA 1
ATOM 529 C C . ILE A 1 74 ? 22.303 0.984 7.064 1.00 94.25 74 ILE A C 1
ATOM 531 O O . ILE A 1 74 ? 21.976 0.147 7.908 1.00 94.25 74 ILE A O 1
ATOM 535 N N . GLY A 1 75 ? 23.231 0.700 6.148 1.00 94.81 75 GLY A N 1
ATOM 536 C CA . GLY A 1 75 ? 23.990 -0.549 6.133 1.00 94.81 75 GLY A CA 1
ATOM 537 C C . GLY A 1 75 ? 23.270 -1.727 5.479 1.00 94.81 75 GLY A C 1
ATOM 538 O O . GLY A 1 75 ? 23.540 -2.868 5.864 1.00 94.81 75 GLY A O 1
ATOM 539 N N . TRP A 1 76 ? 22.331 -1.488 4.557 1.00 95.75 76 TRP A N 1
ATOM 540 C CA . TRP A 1 76 ? 21.816 -2.538 3.666 1.00 95.75 76 TRP A CA 1
ATOM 541 C C . TRP A 1 76 ? 22.942 -3.097 2.792 1.00 95.75 76 TRP A C 1
ATOM 543 O O . TRP A 1 76 ? 23.888 -2.387 2.457 1.00 95.75 76 TRP A O 1
ATOM 553 N N . ARG A 1 77 ? 22.863 -4.375 2.420 1.00 94.81 77 ARG A N 1
ATOM 554 C CA . ARG A 1 77 ? 23.839 -4.993 1.520 1.00 94.81 77 ARG A CA 1
ATOM 555 C C . ARG A 1 77 ? 23.778 -4.320 0.149 1.00 94.81 77 ARG A C 1
ATOM 557 O O . ARG A 1 77 ? 22.699 -4.076 -0.387 1.00 94.81 77 ARG A O 1
ATOM 564 N N . SER A 1 78 ? 24.951 -4.017 -0.406 1.00 95.81 78 SER A N 1
ATOM 565 C CA . SER A 1 78 ? 25.061 -3.361 -1.708 1.00 95.81 78 SER A CA 1
ATOM 566 C C . SER A 1 78 ? 24.438 -4.218 -2.809 1.00 95.81 78 SER A C 1
ATOM 568 O O . SER A 1 78 ? 24.716 -5.413 -2.910 1.00 95.81 78 SER A O 1
ATOM 570 N N . SER A 1 79 ? 23.641 -3.577 -3.662 1.00 95.06 79 SER A N 1
ATOM 571 C CA . SER A 1 79 ? 23.053 -4.169 -4.871 1.00 95.06 79 SER A CA 1
ATOM 572 C C . SER A 1 79 ? 24.078 -4.477 -5.967 1.00 95.06 79 SER A C 1
ATOM 574 O O . SER A 1 79 ? 23.749 -5.145 -6.947 1.00 95.06 79 SER A O 1
ATOM 576 N N . GLY A 1 80 ? 25.314 -3.991 -5.808 1.00 95.38 80 GLY A N 1
ATOM 577 C CA . GLY A 1 80 ? 26.409 -4.288 -6.724 1.00 95.38 80 GLY A CA 1
ATOM 578 C C . GLY A 1 80 ? 27.082 -5.634 -6.480 1.00 95.38 80 GLY A C 1
ATOM 579 O O . GLY A 1 80 ? 27.892 -6.064 -7.293 1.00 95.38 80 GLY A O 1
ATOM 580 N N . LEU A 1 81 ? 26.759 -6.315 -5.383 1.00 95.06 81 LEU A N 1
ATOM 581 C CA . LEU A 1 81 ? 27.262 -7.654 -5.107 1.00 95.06 81 LEU A CA 1
ATOM 582 C C . LEU A 1 81 ? 26.320 -8.708 -5.672 1.00 95.06 81 LEU A C 1
ATOM 584 O O . LEU A 1 81 ? 25.115 -8.517 -5.675 1.00 95.06 81 LEU A O 1
ATOM 588 N N . SER A 1 82 ? 26.839 -9.875 -6.041 1.00 93.19 82 SER A N 1
ATOM 589 C CA . SER A 1 82 ? 25.970 -10.992 -6.416 1.00 93.19 82 SER A CA 1
ATOM 590 C C . SER A 1 82 ? 25.138 -11.474 -5.218 1.00 93.19 82 SER A C 1
ATOM 592 O O . SER A 1 82 ? 25.680 -11.691 -4.131 1.00 93.19 82 SER A O 1
ATOM 594 N N . TYR A 1 83 ? 23.834 -11.700 -5.392 1.00 91.38 83 TYR A N 1
ATOM 595 C CA . TYR A 1 83 ? 22.986 -12.351 -4.383 1.00 91.38 83 TYR A CA 1
ATOM 596 C C . TYR A 1 83 ? 23.248 -13.863 -4.275 1.00 91.38 83 TYR A C 1
ATOM 598 O O . TYR A 1 83 ? 22.855 -14.499 -3.293 1.00 91.38 83 TYR A O 1
ATOM 606 N N . ASN A 1 84 ? 23.952 -14.458 -5.245 1.00 90.12 84 ASN A N 1
ATOM 607 C CA . ASN A 1 84 ? 24.320 -15.875 -5.198 1.00 90.12 84 ASN A CA 1
ATOM 608 C C . ASN A 1 84 ? 25.378 -16.151 -4.116 1.00 90.12 84 ASN A C 1
ATOM 610 O O . ASN A 1 84 ? 25.458 -17.265 -3.597 1.00 90.12 84 ASN A O 1
ATOM 614 N N . THR A 1 85 ? 26.161 -15.142 -3.721 1.00 87.19 85 THR A N 1
ATOM 615 C CA . THR A 1 85 ? 27.243 -15.290 -2.743 1.00 87.19 85 THR A CA 1
ATOM 616 C C . THR A 1 85 ? 26.905 -14.599 -1.422 1.00 87.19 85 THR A C 1
ATOM 618 O O . THR A 1 85 ? 26.269 -13.551 -1.373 1.00 87.19 85 THR A O 1
ATOM 621 N N . ALA A 1 86 ? 27.329 -15.206 -0.310 1.00 84.50 86 ALA A N 1
ATOM 622 C CA . ALA A 1 86 ? 27.221 -14.588 1.016 1.00 84.50 86 ALA A CA 1
ATOM 623 C C . ALA A 1 86 ? 28.323 -13.554 1.283 1.00 84.50 86 ALA A C 1
ATOM 625 O O . ALA A 1 86 ? 28.230 -12.783 2.233 1.00 84.50 86 ALA A O 1
ATOM 626 N N . SER A 1 87 ? 29.379 -13.579 0.469 1.00 85.94 87 SER A N 1
ATOM 627 C CA . SER A 1 87 ? 30.537 -12.714 0.623 1.00 85.94 87 SER A CA 1
ATOM 628 C C . SER A 1 87 ? 30.207 -11.275 0.227 1.00 85.94 87 SER A C 1
ATOM 630 O O . SER A 1 87 ? 29.429 -11.027 -0.699 1.00 85.94 87 SER A O 1
ATOM 632 N N . ASN A 1 88 ? 30.856 -10.336 0.914 1.00 89.75 88 ASN A N 1
ATOM 633 C CA . ASN A 1 88 ? 30.890 -8.919 0.553 1.00 89.75 88 ASN A CA 1
ATOM 634 C C . ASN A 1 88 ? 32.259 -8.515 -0.029 1.00 89.75 88 ASN A C 1
ATOM 636 O O . ASN A 1 88 ? 32.576 -7.333 -0.097 1.00 89.75 88 ASN A O 1
ATOM 640 N N . ALA A 1 89 ? 33.084 -9.483 -0.441 1.00 87.06 89 ALA A N 1
ATOM 641 C CA . ALA A 1 89 ? 34.418 -9.229 -0.992 1.00 87.06 89 ALA A CA 1
ATOM 642 C C . ALA A 1 89 ? 34.413 -8.725 -2.452 1.00 87.06 89 ALA A C 1
ATOM 644 O O . ALA A 1 89 ? 35.463 -8.398 -2.987 1.00 87.06 89 ALA A O 1
ATOM 645 N N . GLY A 1 90 ? 33.252 -8.651 -3.109 1.00 85.50 90 GLY A N 1
ATOM 646 C CA . GLY A 1 90 ? 33.162 -8.326 -4.533 1.00 85.50 90 GLY A CA 1
ATOM 647 C C . GLY A 1 90 ? 33.252 -9.563 -5.442 1.00 85.50 90 GLY A C 1
ATOM 648 O O . GLY A 1 90 ? 33.168 -10.693 -4.950 1.00 85.50 90 GLY A O 1
ATOM 649 N N . PRO A 1 91 ? 33.387 -9.374 -6.766 1.00 91.44 91 PRO A N 1
ATOM 650 C CA . PRO A 1 91 ? 33.433 -8.085 -7.469 1.00 91.44 91 PRO A CA 1
ATOM 651 C C . PRO A 1 91 ? 32.133 -7.274 -7.321 1.00 91.44 91 PRO A C 1
ATOM 653 O O . PRO A 1 91 ? 31.077 -7.830 -7.012 1.00 91.44 91 PRO A O 1
ATOM 656 N N . TYR A 1 92 ? 32.233 -5.954 -7.501 1.00 95.25 92 TYR A N 1
ATOM 657 C CA . TYR A 1 92 ? 31.108 -5.020 -7.401 1.00 95.25 92 TYR A CA 1
ATOM 658 C C . TYR A 1 92 ? 30.732 -4.485 -8.781 1.00 95.25 92 TYR A C 1
ATOM 660 O O . TYR A 1 92 ? 31.559 -3.865 -9.449 1.00 95.25 92 TYR A O 1
ATOM 668 N N . TYR A 1 93 ? 29.471 -4.664 -9.169 1.00 96.19 93 TYR A N 1
ATOM 669 C CA . TYR A 1 93 ? 28.939 -4.225 -10.452 1.00 96.19 93 TYR A CA 1
ATOM 670 C C . TYR A 1 93 ? 27.920 -3.099 -10.312 1.00 96.19 93 TYR A C 1
ATOM 672 O O . TYR A 1 93 ? 27.115 -3.082 -9.384 1.00 96.19 93 TYR A O 1
ATOM 680 N N . LYS A 1 94 ? 27.900 -2.177 -11.275 1.00 97.44 94 LYS A N 1
ATOM 681 C CA . LYS A 1 94 ? 26.837 -1.183 -11.402 1.00 97.44 94 LYS A CA 1
ATOM 682 C C . LYS A 1 94 ? 25.506 -1.898 -11.606 1.00 97.44 94 LYS A C 1
ATOM 684 O O . LYS A 1 94 ? 25.414 -2.828 -12.409 1.00 97.44 94 LYS A O 1
ATOM 689 N N . MET A 1 95 ? 24.463 -1.433 -10.929 1.00 97.38 95 MET A N 1
ATOM 690 C CA . MET A 1 95 ? 23.113 -1.900 -11.224 1.00 97.38 95 MET A CA 1
ATOM 691 C C . MET A 1 95 ? 22.613 -1.208 -12.498 1.00 97.38 95 MET A C 1
ATOM 693 O O . MET A 1 95 ? 22.728 0.013 -12.630 1.00 97.38 95 MET A O 1
ATOM 697 N N . ASN A 1 96 ? 22.046 -1.979 -13.427 1.00 97.88 96 ASN A N 1
ATOM 698 C CA . ASN A 1 96 ? 21.489 -1.445 -14.669 1.00 97.88 96 ASN A CA 1
ATOM 699 C C . ASN A 1 96 ? 20.038 -0.986 -14.474 1.00 97.88 96 ASN A C 1
ATOM 701 O O . ASN A 1 96 ? 19.230 -1.677 -13.850 1.00 97.88 96 ASN A O 1
ATOM 705 N N . ILE A 1 97 ? 19.692 0.158 -15.059 1.00 97.81 97 ILE A N 1
ATOM 706 C CA . ILE A 1 97 ? 18.344 0.721 -15.109 1.00 97.81 97 ILE A CA 1
ATOM 707 C C . ILE A 1 97 ? 17.992 0.987 -16.569 1.00 97.81 97 ILE A C 1
ATOM 709 O O . ILE A 1 97 ? 18.722 1.670 -17.280 1.00 97.81 97 ILE A O 1
ATOM 713 N N . TYR A 1 98 ? 16.845 0.492 -17.013 1.00 97.31 98 TYR A N 1
ATOM 714 C CA . TYR A 1 98 ? 16.372 0.629 -18.384 1.00 97.31 98 TYR A CA 1
ATOM 715 C C . TYR A 1 98 ? 15.138 1.521 -18.446 1.00 97.31 98 TYR A C 1
ATOM 717 O O . TYR A 1 98 ? 14.068 1.155 -17.955 1.00 97.31 98 TYR A O 1
ATOM 725 N N . GLY A 1 99 ? 15.273 2.670 -19.106 1.00 96.19 99 GLY A N 1
ATOM 726 C CA . GLY A 1 99 ? 14.158 3.509 -19.521 1.00 96.19 99 GLY A CA 1
ATOM 727 C C . GLY A 1 99 ? 13.361 2.846 -20.640 1.00 96.19 99 GLY A C 1
ATOM 728 O O . GLY A 1 99 ? 13.811 2.769 -21.782 1.00 96.19 99 GLY A O 1
ATOM 729 N N . VAL A 1 100 ? 12.150 2.386 -20.336 1.00 94.25 100 VAL A N 1
ATOM 730 C CA . VAL A 1 100 ? 11.285 1.679 -21.292 1.00 94.25 100 VAL A CA 1
ATOM 731 C C . VAL A 1 100 ? 10.014 2.465 -21.612 1.00 94.25 100 VAL A C 1
ATOM 733 O O . VAL A 1 100 ? 9.596 3.359 -20.874 1.00 94.25 100 VAL A O 1
ATOM 736 N N . SER A 1 101 ? 9.399 2.165 -22.756 1.00 88.81 101 SER A N 1
ATOM 737 C CA . SER A 1 101 ? 8.156 2.810 -23.203 1.00 88.81 101 SER A CA 1
ATOM 738 C C . SER A 1 101 ? 6.898 2.192 -22.586 1.00 88.81 101 SER A C 1
ATOM 740 O O . SER A 1 101 ? 5.888 2.883 -22.468 1.00 88.81 101 SER A O 1
ATOM 742 N N . SER A 1 102 ? 6.944 0.918 -22.181 1.00 86.88 102 SER A N 1
ATOM 743 C CA . SER A 1 102 ? 5.806 0.196 -21.603 1.00 86.88 102 SER A CA 1
ATOM 744 C C . SER A 1 102 ? 6.256 -0.888 -20.620 1.00 86.88 102 SER A C 1
ATOM 746 O O . SER A 1 102 ? 7.248 -1.573 -20.858 1.00 86.88 102 SER A O 1
ATOM 748 N N . LEU A 1 103 ? 5.489 -1.050 -19.539 1.00 81.50 103 LEU A N 1
ATOM 749 C CA . LEU A 1 103 ? 5.580 -2.125 -18.536 1.00 81.50 103 LEU A CA 1
ATOM 750 C C . LEU A 1 103 ? 4.174 -2.635 -18.163 1.00 81.50 103 LEU A C 1
ATOM 752 O O . LEU A 1 103 ? 3.894 -3.025 -17.030 1.00 81.50 103 LEU A O 1
ATOM 756 N N . GLY A 1 104 ? 3.233 -2.568 -19.111 1.00 81.25 104 GLY A N 1
ATOM 757 C CA . GLY A 1 104 ? 1.836 -2.914 -18.857 1.00 81.25 104 GLY A CA 1
ATOM 758 C C . GLY A 1 104 ? 1.195 -1.994 -17.809 1.00 81.25 104 GLY A C 1
ATOM 759 O O . GLY A 1 104 ? 0.970 -0.806 -18.053 1.00 81.25 104 GLY A O 1
ATOM 760 N N . SER A 1 105 ? 0.837 -2.540 -16.644 1.00 71.94 105 SER A N 1
ATOM 761 C CA . SER A 1 105 ? 0.222 -1.768 -15.556 1.00 71.94 105 SER A CA 1
ATOM 762 C C . SER A 1 105 ? 1.222 -1.076 -14.631 1.00 71.94 105 SER A C 1
ATOM 764 O O . SER A 1 105 ? 0.802 -0.153 -13.931 1.00 71.94 105 SER A O 1
ATOM 766 N N . ALA A 1 106 ? 2.489 -1.497 -14.634 1.00 75.94 106 ALA A N 1
ATOM 767 C CA . ALA A 1 106 ? 3.510 -1.026 -13.709 1.00 75.94 106 ALA A CA 1
ATOM 768 C C . ALA A 1 106 ? 4.230 0.233 -14.221 1.00 75.94 106 ALA A C 1
ATOM 770 O O . ALA A 1 106 ? 4.295 0.487 -15.426 1.00 75.94 106 ALA A O 1
ATOM 771 N N . ALA A 1 107 ? 4.751 1.036 -13.293 1.00 87.38 107 ALA A N 1
ATOM 772 C CA . ALA A 1 107 ? 5.600 2.189 -13.605 1.00 87.38 107 ALA A CA 1
ATOM 773 C C . ALA A 1 107 ? 7.095 1.833 -13.559 1.00 87.38 107 ALA A C 1
ATOM 775 O O . ALA A 1 107 ? 7.896 2.448 -14.262 1.00 87.38 107 ALA A O 1
ATOM 776 N N . GLY A 1 108 ? 7.442 0.820 -12.771 1.00 93.44 108 GLY A N 1
ATOM 777 C CA . GLY A 1 108 ? 8.753 0.207 -12.676 1.00 93.44 108 GLY A CA 1
ATOM 778 C C . GLY A 1 108 ? 8.601 -1.281 -12.383 1.00 93.44 108 GLY A C 1
ATOM 779 O O . GLY A 1 108 ? 7.506 -1.744 -12.066 1.00 93.44 108 GLY A O 1
ATOM 780 N N . GLN A 1 109 ? 9.676 -2.028 -12.591 1.00 94.38 109 GLN A N 1
ATOM 781 C CA . GLN A 1 109 ? 9.779 -3.420 -12.194 1.00 94.38 109 GLN A CA 1
ATOM 782 C C . GLN A 1 109 ? 11.253 -3.796 -12.022 1.00 94.38 109 GLN A C 1
ATOM 784 O O . GLN A 1 109 ? 12.072 -3.576 -12.923 1.00 94.38 109 GLN A O 1
ATOM 789 N N . MET A 1 110 ? 11.579 -4.400 -10.884 1.00 95.56 110 MET A N 1
ATOM 790 C CA . MET A 1 110 ? 12.851 -5.079 -10.660 1.00 95.56 110 MET A CA 1
ATOM 791 C C . MET A 1 110 ? 12.856 -6.464 -11.319 1.00 95.56 110 MET A C 1
ATOM 793 O O . MET A 1 110 ? 11.888 -7.222 -11.246 1.00 95.56 110 MET A O 1
ATOM 797 N N . PHE A 1 111 ? 13.969 -6.788 -11.966 1.00 93.75 111 PHE A N 1
ATOM 798 C CA . PHE A 1 111 ? 14.270 -8.092 -12.540 1.00 93.75 111 PHE A CA 1
ATOM 799 C C . PHE A 1 111 ? 15.598 -8.606 -11.984 1.00 93.75 111 PHE A C 1
ATOM 801 O O . PHE A 1 111 ? 16.463 -7.824 -11.588 1.00 93.75 111 PHE A O 1
ATOM 808 N N . SER A 1 112 ? 15.791 -9.920 -12.019 1.00 91.25 112 SER A N 1
ATOM 809 C CA . SER A 1 112 ? 17.037 -10.570 -11.625 1.00 91.25 112 SER A CA 1
ATOM 810 C C . SER A 1 112 ? 17.570 -11.483 -12.729 1.00 91.25 112 SER A C 1
ATOM 812 O O . SER A 1 112 ? 16.812 -12.019 -13.538 1.00 91.25 112 SER A O 1
ATOM 814 N N . ASP A 1 113 ? 18.892 -11.631 -12.779 1.00 90.75 113 ASP A N 1
ATOM 815 C CA . ASP A 1 113 ? 19.590 -12.623 -13.589 1.00 90.75 113 ASP A CA 1
ATOM 816 C C . ASP A 1 113 ? 20.162 -13.708 -12.674 1.00 90.75 113 ASP A C 1
ATOM 818 O O . ASP A 1 113 ? 21.110 -13.482 -11.918 1.00 90.75 113 ASP A O 1
ATOM 822 N N . ALA A 1 114 ? 19.573 -14.904 -12.742 1.00 87.50 114 ALA A N 1
ATOM 823 C CA . ALA A 1 114 ? 19.931 -16.024 -11.875 1.00 87.50 114 ALA A CA 1
ATOM 824 C C . ALA A 1 114 ? 21.382 -16.494 -12.055 1.00 87.50 114 ALA A C 1
ATOM 826 O O . ALA A 1 114 ? 21.990 -16.971 -11.096 1.00 87.50 114 ALA A O 1
ATOM 827 N N . ARG A 1 115 ? 21.948 -16.349 -13.261 1.00 89.00 115 ARG A N 1
ATOM 828 C CA . ARG A 1 115 ? 23.296 -16.832 -13.571 1.00 89.00 115 ARG A CA 1
ATOM 829 C C . ARG A 1 115 ? 24.354 -15.961 -12.904 1.00 89.00 115 ARG A C 1
ATOM 831 O O . ARG A 1 115 ? 25.226 -16.488 -12.221 1.00 89.00 115 ARG A O 1
ATOM 838 N N . SER A 1 116 ? 24.282 -14.647 -13.078 1.00 90.06 116 SER A N 1
ATOM 839 C CA . SER A 1 116 ? 25.224 -13.717 -12.450 1.00 90.06 116 SER A CA 1
ATOM 840 C C . SER A 1 116 ? 24.889 -13.441 -10.983 1.00 90.06 116 SER A C 1
ATOM 842 O O . SER A 1 116 ? 25.741 -13.002 -10.210 1.00 90.06 116 SER A O 1
ATOM 844 N N . GLY A 1 117 ? 23.631 -13.642 -10.595 1.00 91.00 117 GLY A N 1
ATOM 845 C CA . GLY A 1 117 ? 23.111 -13.239 -9.299 1.00 91.00 117 GLY A CA 1
ATOM 846 C C . GLY A 1 117 ? 22.986 -11.722 -9.159 1.00 91.00 117 GLY A C 1
ATOM 847 O O . GLY A 1 117 ? 23.231 -11.192 -8.083 1.00 91.00 117 GLY A O 1
ATOM 848 N N . MET A 1 118 ? 22.665 -11.003 -10.237 1.00 94.31 118 MET A N 1
ATOM 849 C CA . MET A 1 118 ? 22.507 -9.541 -10.202 1.00 94.31 118 MET A CA 1
ATOM 850 C C . MET A 1 118 ? 21.061 -9.147 -10.471 1.00 94.31 118 MET A C 1
ATOM 852 O O . MET A 1 118 ? 20.314 -9.881 -11.112 1.00 94.31 118 MET A O 1
ATOM 856 N N . SER A 1 119 ? 20.676 -7.958 -10.020 1.00 95.44 119 SER A N 1
ATOM 857 C CA . SER A 1 119 ? 19.382 -7.352 -10.331 1.00 95.44 119 SER A CA 1
ATOM 858 C C . SER A 1 119 ? 19.536 -6.196 -11.312 1.00 95.44 119 SER A C 1
ATOM 860 O O . SER A 1 119 ? 20.589 -5.566 -11.393 1.00 95.44 119 SER A O 1
ATOM 862 N N . TYR A 1 120 ? 18.465 -5.878 -12.025 1.00 97.56 120 TYR A N 1
ATOM 863 C CA . TYR A 1 120 ? 18.357 -4.696 -12.868 1.00 97.56 120 TYR A CA 1
ATOM 864 C C . TYR A 1 120 ? 16.922 -4.174 -12.845 1.00 97.56 120 TYR A C 1
ATOM 866 O O . TYR A 1 120 ? 15.983 -4.905 -12.534 1.00 97.56 120 TYR A O 1
ATOM 874 N N . LEU A 1 121 ? 16.739 -2.898 -13.165 1.00 97.94 121 LEU A N 1
ATOM 875 C CA . LEU A 1 121 ? 15.429 -2.256 -13.142 1.00 97.94 121 LEU A CA 1
ATOM 876 C C . LEU A 1 121 ? 14.972 -1.953 -14.563 1.00 97.94 121 LEU A C 1
ATOM 878 O O . LEU A 1 121 ? 15.760 -1.494 -15.387 1.00 97.94 121 LEU A O 1
ATOM 882 N N . LYS A 1 122 ? 13.682 -2.123 -14.843 1.00 97.62 122 LYS A N 1
ATOM 883 C CA . LYS A 1 122 ? 13.030 -1.448 -15.970 1.00 97.62 122 LYS A CA 1
ATOM 884 C C . LYS A 1 122 ? 12.058 -0.430 -15.405 1.00 97.62 122 LYS A C 1
ATOM 886 O O . LYS A 1 122 ? 11.265 -0.760 -14.533 1.00 97.62 122 LYS A O 1
ATOM 891 N N . VAL A 1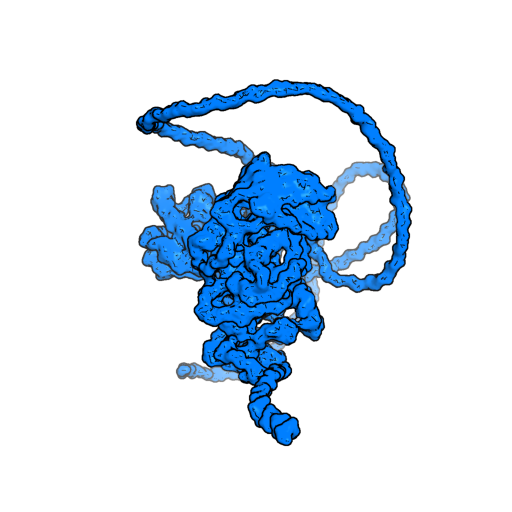 123 ? 12.102 0.799 -15.902 1.00 96.62 123 VAL A N 1
ATOM 892 C CA . VAL A 1 123 ? 11.254 1.897 -15.426 1.00 96.62 123 VAL A CA 1
ATOM 893 C C . VAL A 1 123 ? 10.718 2.658 -16.627 1.00 96.62 123 VAL A C 1
ATOM 895 O O . VAL A 1 123 ? 11.441 2.902 -17.595 1.00 96.62 123 VAL A O 1
ATOM 898 N N . LEU A 1 124 ? 9.441 3.039 -16.596 1.00 94.94 124 LEU A N 1
ATOM 899 C CA . LEU A 1 124 ? 8.881 3.900 -17.632 1.00 94.94 124 LEU A CA 1
ATOM 900 C C . LEU A 1 124 ? 9.692 5.196 -17.707 1.00 94.94 124 LEU A C 1
ATOM 902 O O . LEU A 1 124 ? 9.955 5.819 -16.681 1.00 94.94 124 LEU A O 1
ATOM 906 N N . LYS A 1 125 ? 10.039 5.652 -18.916 1.00 93.44 125 LYS A N 1
ATOM 907 C CA . LYS A 1 125 ? 10.872 6.860 -19.111 1.00 93.44 125 LYS A CA 1
ATOM 908 C C . LYS A 1 125 ? 10.384 8.076 -18.308 1.00 93.44 125 LYS A C 1
ATOM 910 O O . LYS A 1 125 ? 11.183 8.812 -17.740 1.00 93.44 125 LYS A O 1
ATOM 915 N N . GLY A 1 126 ? 9.065 8.274 -18.229 1.00 90.69 126 GLY A N 1
ATOM 916 C CA . GLY A 1 126 ? 8.453 9.369 -17.465 1.00 90.69 126 GLY A CA 1
ATOM 917 C C . GLY A 1 126 ? 8.518 9.215 -15.939 1.00 90.69 126 GLY A C 1
ATOM 918 O O . GLY A 1 126 ? 8.310 10.196 -15.233 1.00 90.69 126 GLY A O 1
ATOM 919 N N . SER A 1 127 ? 8.800 8.012 -15.444 1.00 94.75 127 SER A N 1
ATOM 920 C CA . SER A 1 127 ? 8.898 7.668 -14.022 1.00 94.75 127 SER A CA 1
ATOM 921 C C . SER A 1 127 ? 10.339 7.521 -13.533 1.00 94.75 127 SER A C 1
ATOM 923 O O . SER A 1 127 ? 10.539 7.478 -12.328 1.00 94.75 127 SER A O 1
ATOM 925 N N . LEU A 1 128 ? 11.336 7.500 -14.428 1.00 93.75 128 LEU A N 1
ATOM 926 C CA . LEU A 1 128 ? 12.759 7.441 -14.062 1.00 93.75 128 LEU A CA 1
ATOM 927 C C . LEU A 1 128 ? 13.163 8.493 -13.006 1.00 93.75 128 LEU A C 1
ATOM 929 O O . LEU A 1 128 ? 13.841 8.117 -12.050 1.00 93.75 128 LEU A O 1
ATOM 933 N N . PRO A 1 129 ? 12.723 9.766 -13.102 1.00 92.69 129 PRO A N 1
ATOM 934 C CA . PRO A 1 129 ? 13.046 10.779 -12.095 1.00 92.69 129 PRO A CA 1
ATOM 935 C C . PRO A 1 129 ? 12.188 10.718 -10.821 1.00 92.69 129 PRO A C 1
ATOM 937 O O . PRO A 1 129 ? 12.377 11.553 -9.943 1.00 92.69 129 PRO A O 1
ATOM 940 N N . ASP A 1 130 ? 11.188 9.831 -10.735 1.00 94.69 130 ASP A N 1
ATOM 941 C CA . ASP A 1 130 ? 10.277 9.765 -9.587 1.00 94.69 130 ASP A CA 1
ATOM 942 C C . ASP A 1 130 ? 10.803 8.762 -8.545 1.00 94.69 130 ASP A C 1
ATOM 944 O O . ASP A 1 130 ? 10.712 7.550 -8.774 1.00 94.69 130 ASP A O 1
ATOM 948 N N . PRO A 1 131 ? 11.304 9.210 -7.376 1.00 95.25 131 PRO A N 1
ATOM 949 C CA . PRO A 1 131 ? 11.809 8.302 -6.348 1.00 95.25 131 PRO A CA 1
ATOM 950 C C . PRO A 1 131 ? 10.749 7.338 -5.820 1.00 95.25 131 PRO A C 1
ATOM 952 O O . PRO A 1 131 ? 11.094 6.240 -5.390 1.00 95.25 131 PRO A O 1
ATOM 955 N N . LYS A 1 132 ? 9.459 7.683 -5.911 1.00 95.50 132 LYS A N 1
ATOM 956 C CA . LYS A 1 132 ? 8.371 6.779 -5.506 1.00 95.50 132 LYS A CA 1
ATOM 957 C C . LYS A 1 132 ? 8.306 5.519 -6.358 1.00 95.50 132 LYS A C 1
ATOM 959 O O . LYS A 1 132 ? 7.701 4.544 -5.934 1.00 95.50 132 LYS A O 1
ATOM 964 N N . VAL A 1 133 ? 8.873 5.567 -7.562 1.00 96.06 133 VAL A N 1
ATOM 965 C CA . VAL A 1 133 ? 8.976 4.430 -8.473 1.00 96.06 133 VAL A CA 1
ATOM 966 C C . VAL A 1 133 ? 10.406 3.912 -8.458 1.00 96.06 133 VAL A C 1
ATOM 968 O O . VAL A 1 133 ? 10.643 2.776 -8.076 1.00 96.06 133 VAL A O 1
ATOM 971 N N . THR A 1 134 ? 11.385 4.745 -8.803 1.00 97.38 134 THR A N 1
ATOM 972 C CA . THR A 1 134 ? 12.764 4.285 -9.006 1.00 97.38 134 THR A CA 1
ATOM 973 C C . THR A 1 134 ? 13.410 3.767 -7.716 1.00 97.38 134 THR A C 1
ATOM 975 O O . THR A 1 134 ? 14.062 2.724 -7.743 1.00 97.38 134 THR A O 1
ATOM 978 N N . VAL A 1 135 ? 13.194 4.425 -6.569 1.00 98.25 135 VAL A N 1
ATOM 979 C CA . VAL A 1 135 ? 13.728 3.950 -5.276 1.00 98.25 135 VAL A CA 1
ATOM 980 C C . VAL A 1 135 ? 12.884 2.807 -4.706 1.00 98.25 135 VAL A C 1
ATOM 982 O O . VAL A 1 135 ? 13.422 1.945 -4.019 1.00 98.25 135 VAL A O 1
ATOM 985 N N . HIS A 1 136 ? 11.593 2.734 -5.041 1.00 98.25 136 HIS A N 1
ATOM 986 C CA . HIS A 1 136 ? 10.765 1.561 -4.740 1.00 98.25 136 HIS A CA 1
ATOM 987 C C . HIS A 1 136 ? 11.329 0.308 -5.428 1.00 98.25 136 HIS A C 1
ATOM 989 O O . HIS A 1 136 ? 11.621 -0.683 -4.762 1.00 98.25 136 HIS A O 1
ATOM 995 N N . GLU A 1 137 ? 11.584 0.373 -6.738 1.00 98.12 137 GLU A N 1
ATOM 996 C CA . GLU A 1 137 ? 12.199 -0.738 -7.473 1.00 98.12 137 GLU A CA 1
ATOM 997 C C . GLU A 1 137 ? 13.610 -1.058 -6.964 1.00 98.12 137 GLU A C 1
ATOM 999 O O . GLU A 1 137 ? 14.010 -2.221 -6.881 1.00 98.12 137 GLU A O 1
ATOM 1004 N N . TYR A 1 138 ? 14.361 -0.034 -6.549 1.00 98.50 138 TYR A N 1
ATOM 1005 C CA . TYR A 1 138 ? 15.641 -0.239 -5.883 1.00 98.50 138 TYR A CA 1
ATOM 1006 C C . TYR A 1 138 ? 15.497 -0.956 -4.530 1.00 98.50 138 TYR A C 1
ATOM 1008 O O . TYR A 1 138 ? 16.331 -1.788 -4.181 1.00 98.50 138 TYR A O 1
ATOM 1016 N N . GLY A 1 139 ? 14.418 -0.706 -3.788 1.00 97.56 139 GLY A N 1
ATOM 1017 C CA . GLY A 1 139 ? 14.090 -1.422 -2.557 1.00 97.56 139 GLY A CA 1
ATOM 1018 C C . GLY A 1 139 ? 13.861 -2.919 -2.776 1.00 97.56 139 GLY A C 1
ATOM 1019 O O . GLY A 1 139 ? 14.337 -3.733 -1.977 1.00 97.56 139 GLY A O 1
ATOM 1020 N N . HIS A 1 140 ? 13.225 -3.304 -3.888 1.00 96.69 140 HIS A N 1
ATOM 1021 C CA . HIS A 1 140 ? 13.142 -4.712 -4.297 1.00 96.69 140 HIS A CA 1
ATOM 1022 C C . HIS A 1 140 ? 14.532 -5.303 -4.539 1.00 96.69 140 HIS A C 1
ATOM 1024 O O . HIS A 1 140 ? 14.829 -6.385 -4.034 1.00 96.69 140 HIS A O 1
ATOM 1030 N N . ALA A 1 141 ? 15.412 -4.581 -5.241 1.00 96.56 141 ALA A N 1
ATOM 1031 C CA . ALA A 1 141 ? 16.791 -5.019 -5.455 1.00 96.56 141 ALA A CA 1
ATOM 1032 C C . ALA A 1 141 ? 17.540 -5.208 -4.123 1.00 96.56 141 ALA A C 1
ATOM 1034 O O . ALA A 1 141 ? 18.103 -6.274 -3.893 1.00 96.56 141 ALA A O 1
ATOM 1035 N N . LEU A 1 142 ? 17.494 -4.235 -3.207 1.00 96.12 142 LEU A N 1
ATOM 1036 C CA . LEU A 1 142 ? 18.124 -4.349 -1.882 1.00 96.12 142 LEU A CA 1
ATOM 1037 C C . LEU A 1 142 ? 17.623 -5.569 -1.101 1.00 96.12 142 LEU A C 1
ATOM 1039 O O . LEU A 1 142 ? 18.418 -6.304 -0.518 1.00 96.12 142 LEU A O 1
ATOM 1043 N N . THR A 1 143 ? 16.314 -5.818 -1.134 1.00 93.25 143 THR A N 1
ATOM 1044 C CA . THR A 1 143 ? 15.707 -7.002 -0.511 1.00 93.25 143 THR A CA 1
ATOM 1045 C C . THR A 1 143 ? 16.271 -8.284 -1.113 1.00 93.25 143 THR A C 1
ATOM 1047 O O . THR A 1 143 ? 16.646 -9.205 -0.384 1.00 93.25 143 THR A O 1
ATOM 1050 N N . TYR A 1 144 ? 16.375 -8.324 -2.442 1.00 91.62 144 TYR A N 1
ATOM 1051 C CA . TYR A 1 144 ? 16.908 -9.470 -3.162 1.00 91.62 144 TYR A CA 1
ATOM 1052 C C . TYR A 1 144 ? 18.372 -9.744 -2.788 1.00 91.62 144 TYR A C 1
ATOM 1054 O O . TYR A 1 144 ? 18.776 -10.880 -2.535 1.00 91.62 144 TYR A O 1
ATOM 1062 N N . HIS A 1 145 ? 19.157 -8.677 -2.661 1.00 93.69 145 HIS A N 1
ATOM 1063 C CA . HIS A 1 145 ? 20.577 -8.732 -2.328 1.00 93.69 145 HIS A CA 1
ATOM 1064 C C . HIS A 1 145 ? 20.877 -9.015 -0.856 1.00 93.69 145 HIS A C 1
ATOM 1066 O O . HIS A 1 145 ? 21.996 -9.427 -0.563 1.00 93.69 145 HIS A O 1
ATOM 1072 N N . GLU A 1 146 ? 19.906 -8.896 0.056 1.00 91.69 146 GLU A N 1
ATOM 1073 C CA . GLU A 1 146 ? 19.985 -9.438 1.428 1.00 91.69 146 GLU A CA 1
ATOM 1074 C C . GLU A 1 146 ? 19.676 -10.951 1.498 1.00 91.69 146 GLU A C 1
ATOM 1076 O O . GLU A 1 146 ? 19.925 -11.584 2.525 1.00 91.69 146 GLU A O 1
ATOM 1081 N N . ARG A 1 147 ? 19.202 -11.561 0.397 1.00 87.19 147 ARG A N 1
ATOM 1082 C CA . ARG A 1 147 ? 19.111 -13.016 0.128 1.00 87.19 147 ARG A CA 1
ATOM 1083 C C . ARG A 1 147 ? 18.085 -13.814 0.937 1.00 87.19 147 ARG A C 1
ATOM 1085 O O . ARG A 1 147 ? 17.544 -14.786 0.428 1.00 87.19 147 ARG A O 1
ATOM 1092 N N . LEU A 1 148 ? 17.826 -13.466 2.195 1.00 85.19 148 LEU A N 1
ATOM 1093 C CA . LEU A 1 148 ? 17.144 -14.372 3.133 1.00 85.19 148 LEU A CA 1
ATOM 1094 C C . LEU A 1 148 ? 15.619 -14.404 3.008 1.00 85.19 148 LEU A C 1
ATOM 1096 O O . LEU A 1 148 ? 15.007 -15.437 3.270 1.00 85.19 148 LEU A O 1
ATOM 1100 N N . TRP A 1 149 ? 15.001 -13.292 2.618 1.00 87.00 149 TRP A N 1
ATOM 1101 C CA . TRP A 1 149 ? 13.557 -13.235 2.366 1.00 87.00 149 TRP A CA 1
ATOM 1102 C C . TRP A 1 149 ? 13.183 -13.615 0.932 1.00 87.00 149 TRP A C 1
ATOM 1104 O O . TRP A 1 149 ? 11.995 -13.724 0.633 1.00 87.00 149 TRP A O 1
ATOM 1114 N N . VAL A 1 150 ? 14.176 -13.819 0.067 1.00 77.38 150 VAL A N 1
ATOM 1115 C CA . VAL A 1 150 ? 14.003 -14.280 -1.311 1.00 77.38 150 VAL A CA 1
ATOM 1116 C C . VAL A 1 150 ? 13.690 -15.779 -1.271 1.00 77.38 150 VAL A C 1
ATOM 1118 O O . VAL A 1 150 ? 14.244 -16.510 -0.450 1.00 77.38 150 VAL A O 1
ATOM 1121 N N . ASP A 1 151 ? 12.742 -16.233 -2.090 1.00 69.56 151 ASP A N 1
ATOM 1122 C CA . ASP A 1 151 ? 12.277 -17.633 -2.165 1.00 69.56 151 ASP A CA 1
ATOM 1123 C C . ASP A 1 151 ? 11.515 -18.169 -0.937 1.00 69.56 151 ASP A C 1
ATOM 1125 O O . ASP A 1 151 ? 11.395 -19.381 -0.747 1.00 69.56 151 ASP A O 1
ATOM 1129 N N . GLN A 1 152 ? 10.963 -17.290 -0.094 1.00 74.69 152 GLN A N 1
ATOM 1130 C CA . GLN A 1 152 ? 10.114 -17.689 1.034 1.00 74.69 152 GLN A CA 1
ATOM 1131 C C . GLN A 1 152 ? 8.657 -17.306 0.752 1.00 74.69 152 GLN A C 1
ATOM 1133 O O . GLN A 1 152 ? 8.315 -16.129 0.649 1.00 74.69 152 GLN A O 1
ATOM 1138 N N . THR A 1 153 ? 7.769 -18.298 0.649 1.00 81.25 153 THR A N 1
ATOM 1139 C CA . THR A 1 153 ? 6.344 -18.074 0.347 1.00 81.25 153 THR A CA 1
ATOM 1140 C C . THR A 1 153 ? 5.708 -17.069 1.312 1.00 81.25 153 THR A C 1
ATOM 1142 O O . THR A 1 153 ? 4.965 -16.189 0.883 1.00 81.25 153 THR A O 1
ATOM 1145 N N . ARG A 1 154 ? 6.036 -17.153 2.609 1.00 86.50 154 ARG A N 1
ATOM 1146 C CA . ARG A 1 154 ? 5.409 -16.322 3.652 1.00 86.50 154 ARG A CA 1
ATOM 1147 C C . ARG A 1 154 ? 5.930 -14.885 3.737 1.00 86.50 154 ARG A C 1
ATOM 1149 O O . ARG A 1 154 ? 5.263 -14.038 4.328 1.00 86.50 154 ARG A O 1
ATOM 1156 N N . THR A 1 155 ? 7.072 -14.571 3.127 1.00 86.44 155 THR A N 1
ATOM 1157 C CA . THR A 1 155 ? 7.583 -13.190 3.052 1.00 86.44 155 THR A CA 1
ATOM 1158 C C . THR A 1 155 ? 7.156 -12.487 1.762 1.00 86.44 155 THR A C 1
ATOM 1160 O O . THR A 1 155 ? 7.231 -11.263 1.697 1.00 86.44 155 THR A O 1
ATOM 1163 N N . GLY A 1 156 ? 6.654 -13.219 0.758 1.00 82.88 156 GLY A N 1
ATOM 1164 C CA . GLY A 1 156 ? 6.327 -12.674 -0.563 1.00 82.88 156 GLY A CA 1
ATOM 1165 C C . GLY A 1 156 ? 5.352 -11.490 -0.544 1.00 82.88 156 GLY A C 1
ATOM 1166 O O . GLY A 1 156 ? 5.572 -10.494 -1.227 1.00 82.88 156 GLY A O 1
ATOM 1167 N N . ALA A 1 157 ? 4.309 -11.530 0.293 1.00 81.19 157 ALA A N 1
ATOM 1168 C CA . ALA A 1 157 ? 3.352 -10.417 0.399 1.00 81.19 157 ALA A CA 1
ATOM 1169 C C . ALA A 1 157 ? 3.933 -9.154 1.046 1.00 81.19 157 ALA A C 1
ATOM 1171 O O . ALA A 1 157 ? 3.331 -8.083 0.977 1.00 81.19 157 ALA A O 1
ATOM 1172 N N . TRP A 1 158 ? 5.104 -9.276 1.666 1.00 88.44 158 TRP A N 1
ATOM 1173 C CA . TRP A 1 158 ? 5.798 -8.175 2.308 1.00 88.44 158 TRP A CA 1
ATOM 1174 C C . TRP A 1 158 ? 6.829 -7.514 1.400 1.00 88.44 158 TRP A C 1
ATOM 1176 O O . TRP A 1 158 ? 7.341 -6.465 1.774 1.00 88.44 158 TRP A O 1
ATOM 1186 N N . TRP A 1 159 ? 7.118 -8.062 0.214 1.00 89.56 159 TRP A N 1
ATOM 1187 C CA . TRP A 1 159 ? 8.090 -7.470 -0.712 1.00 89.56 159 TRP A CA 1
ATOM 1188 C C . TRP A 1 159 ? 7.650 -6.077 -1.175 1.00 89.56 159 TRP A C 1
ATOM 1190 O O . TRP A 1 159 ? 8.395 -5.114 -1.025 1.00 89.56 159 TRP A O 1
ATOM 1200 N N . GLU A 1 160 ? 6.397 -5.931 -1.612 1.00 91.38 160 GLU A N 1
ATOM 1201 C CA . GLU A 1 160 ? 5.821 -4.625 -1.976 1.00 91.38 160 GLU A CA 1
ATOM 1202 C C . GLU A 1 160 ? 5.744 -3.668 -0.780 1.00 91.38 160 GLU A C 1
ATOM 1204 O O . GLU A 1 160 ? 6.014 -2.472 -0.893 1.00 91.38 160 GLU A O 1
ATOM 1209 N N . THR A 1 161 ? 5.421 -4.204 0.399 1.00 93.44 161 THR A N 1
ATOM 1210 C CA . THR A 1 161 ? 5.377 -3.439 1.649 1.00 93.44 161 THR A CA 1
ATOM 1211 C C . THR A 1 161 ? 6.760 -2.896 2.004 1.00 93.44 161 THR A C 1
ATOM 1213 O O . THR A 1 161 ? 6.894 -1.736 2.396 1.00 93.44 161 THR A O 1
ATOM 1216 N N . LEU A 1 162 ? 7.794 -3.720 1.847 1.00 95.12 162 LEU A N 1
ATOM 1217 C CA . LEU A 1 162 ? 9.175 -3.372 2.135 1.00 95.12 162 LEU A CA 1
ATOM 1218 C C . LEU A 1 162 ? 9.715 -2.349 1.132 1.00 95.12 162 LEU A C 1
ATOM 1220 O O . LEU A 1 162 ? 10.315 -1.364 1.551 1.00 95.12 162 LEU A O 1
ATOM 1224 N N . ALA A 1 163 ? 9.442 -2.523 -0.161 1.00 96.38 163 ALA A N 1
ATOM 1225 C CA . ALA A 1 163 ? 9.819 -1.565 -1.198 1.00 96.38 163 ALA A CA 1
ATOM 1226 C C . ALA A 1 163 ? 9.157 -0.190 -0.993 1.00 96.38 163 ALA A C 1
ATOM 1228 O O . ALA A 1 163 ? 9.832 0.838 -1.079 1.00 96.38 163 ALA A O 1
ATOM 1229 N N . GLN A 1 164 ? 7.870 -0.153 -0.617 1.00 96.75 164 GLN A N 1
ATOM 1230 C CA . GLN A 1 164 ? 7.191 1.095 -0.240 1.00 96.75 164 GLN A CA 1
ATOM 1231 C C . GLN A 1 164 ? 7.810 1.749 0.993 1.00 96.75 164 GLN A C 1
ATOM 1233 O O . GLN A 1 164 ? 8.020 2.962 1.002 1.00 96.75 164 GLN A O 1
ATOM 1238 N N . TYR A 1 165 ? 8.130 0.955 2.017 1.00 97.75 165 TYR A N 1
ATOM 1239 C CA . TYR A 1 165 ? 8.836 1.450 3.194 1.00 97.75 165 TYR A CA 1
ATOM 1240 C C . TYR A 1 165 ? 10.209 2.027 2.826 1.00 97.75 165 TYR A C 1
ATOM 1242 O O . TYR A 1 165 ? 10.527 3.113 3.292 1.00 97.75 165 TYR A O 1
ATOM 1250 N N . ILE A 1 166 ? 11.003 1.354 1.986 1.00 98.06 166 ILE A N 1
ATOM 1251 C CA . ILE A 1 166 ? 12.337 1.823 1.578 1.00 98.06 166 ILE A CA 1
ATOM 1252 C C . ILE A 1 166 ? 12.240 3.149 0.816 1.00 98.06 166 ILE A C 1
ATOM 1254 O O . ILE A 1 166 ? 12.998 4.077 1.107 1.00 98.06 166 ILE A O 1
ATOM 1258 N N . ALA A 1 167 ? 11.295 3.263 -0.122 1.00 98.12 167 ALA A N 1
ATOM 1259 C CA . ALA A 1 167 ? 11.071 4.500 -0.860 1.00 98.12 167 ALA A CA 1
ATOM 1260 C C . ALA A 1 167 ? 10.662 5.648 0.074 1.00 98.12 167 ALA A C 1
ATOM 1262 O O . ALA A 1 167 ? 11.255 6.726 0.016 1.00 98.12 167 ALA A O 1
ATOM 1263 N N . ASP A 1 168 ? 9.693 5.420 0.968 1.00 98.25 168 ASP A N 1
ATOM 1264 C CA . ASP A 1 168 ? 9.252 6.441 1.921 1.00 98.25 168 ASP A CA 1
ATOM 1265 C C . ASP A 1 168 ? 10.378 6.819 2.897 1.00 98.25 168 ASP A C 1
ATOM 1267 O O . ASP A 1 168 ? 10.695 7.999 3.029 1.00 98.25 168 ASP A O 1
ATOM 1271 N N . LEU A 1 169 ? 11.077 5.832 3.470 1.00 97.50 169 LEU A N 1
ATOM 1272 C CA . LEU A 1 169 ? 12.231 6.026 4.350 1.00 97.50 169 LEU A CA 1
ATOM 1273 C C . LEU A 1 169 ? 13.286 6.915 3.691 1.00 97.50 169 LEU A C 1
ATOM 1275 O O . LEU A 1 169 ? 13.748 7.883 4.299 1.00 97.50 169 LEU A O 1
ATOM 1279 N N . TYR A 1 170 ? 13.655 6.623 2.445 1.00 98.00 170 TYR A N 1
ATOM 1280 C CA . TYR A 1 170 ? 14.602 7.451 1.715 1.00 98.00 170 TYR A CA 1
ATOM 1281 C C . TYR A 1 170 ? 14.072 8.871 1.481 1.00 98.00 170 TYR A C 1
ATOM 1283 O O . TYR A 1 170 ? 14.814 9.836 1.660 1.00 98.00 170 TYR A O 1
ATOM 1291 N N . MET A 1 171 ? 12.799 9.026 1.125 1.00 97.81 171 MET A N 1
ATOM 1292 C CA . MET A 1 171 ? 12.224 10.328 0.790 1.00 97.81 171 MET A CA 1
ATOM 1293 C C . MET A 1 171 ? 12.005 11.233 2.008 1.00 97.81 171 MET A C 1
ATOM 1295 O O . MET A 1 171 ? 12.182 12.447 1.898 1.00 97.81 171 MET A O 1
ATOM 1299 N N . THR A 1 172 ? 11.590 10.674 3.143 1.00 97.38 172 THR A N 1
ATOM 1300 C CA . THR A 1 172 ? 11.007 11.437 4.259 1.00 97.38 172 THR A CA 1
ATOM 1301 C C . THR A 1 172 ? 11.840 11.378 5.531 1.00 97.38 172 THR A C 1
ATOM 1303 O O . THR A 1 172 ? 11.711 12.248 6.393 1.00 97.38 172 THR A O 1
ATOM 1306 N N . SER A 1 173 ? 12.705 10.371 5.693 1.00 95.62 173 SER A N 1
ATOM 1307 C CA . SER A 1 173 ? 13.366 10.180 6.981 1.00 95.62 173 SER A CA 1
ATOM 1308 C C . SER A 1 173 ? 14.487 11.195 7.223 1.00 95.62 173 SER A C 1
ATOM 1310 O O . SER A 1 173 ? 15.202 11.570 6.281 1.00 95.62 173 SER A O 1
ATOM 1312 N N . PRO A 1 174 ? 14.709 11.590 8.490 1.00 94.12 174 PRO A N 1
ATOM 1313 C CA . PRO A 1 174 ? 15.907 12.328 8.888 1.00 94.12 174 PRO A CA 1
ATOM 1314 C C . PRO A 1 174 ? 17.200 11.536 8.650 1.00 94.12 174 PRO A C 1
ATOM 1316 O O . PRO A 1 174 ? 18.236 12.123 8.358 1.00 94.12 174 PRO A O 1
ATOM 1319 N N . ALA A 1 175 ? 17.144 10.198 8.715 1.00 92.56 175 ALA A N 1
ATOM 1320 C CA . ALA A 1 175 ? 18.310 9.340 8.489 1.00 92.56 175 ALA A CA 1
ATOM 1321 C C . ALA A 1 175 ? 18.922 9.547 7.091 1.00 92.56 175 ALA A C 1
ATOM 1323 O O . ALA A 1 175 ? 20.140 9.521 6.946 1.00 92.56 175 ALA A O 1
ATOM 1324 N N . CYS A 1 176 ? 18.089 9.836 6.087 1.00 96.88 176 CYS A N 1
ATOM 1325 C CA . CYS A 1 176 ? 18.538 10.106 4.722 1.00 96.88 176 CYS A CA 1
ATOM 1326 C C . CYS A 1 176 ? 18.712 11.600 4.398 1.00 96.88 176 CYS A C 1
ATOM 1328 O O . CYS A 1 176 ? 19.011 11.938 3.255 1.00 96.88 176 CYS A O 1
ATOM 1330 N N . GLU A 1 177 ? 18.544 12.515 5.359 1.00 96.88 177 GLU A N 1
ATOM 1331 C CA . GLU A 1 177 ? 18.614 13.963 5.109 1.00 96.88 177 GLU A CA 1
ATOM 1332 C C . GLU A 1 177 ? 19.983 14.398 4.578 1.00 96.88 177 GLU A C 1
ATOM 1334 O O . GLU A 1 177 ? 20.061 15.083 3.557 1.00 96.88 177 GLU A O 1
ATOM 1339 N N . LYS A 1 178 ? 21.064 13.938 5.220 1.00 97.50 178 LYS A N 1
ATOM 1340 C CA . LYS A 1 178 ? 22.438 14.247 4.795 1.00 97.50 178 LYS A CA 1
ATOM 1341 C C . LYS A 1 178 ? 22.737 13.697 3.402 1.00 97.50 178 LYS A C 1
ATOM 1343 O O . LYS A 1 178 ? 23.340 14.400 2.596 1.00 97.50 178 LYS A O 1
ATOM 1348 N N . SER A 1 179 ? 22.283 12.479 3.103 1.00 97.56 179 SER A N 1
ATOM 1349 C CA . SER A 1 179 ? 22.441 11.860 1.784 1.00 97.56 179 SER A CA 1
ATOM 1350 C C . SER A 1 179 ? 21.681 12.641 0.715 1.00 97.56 179 SER A C 1
ATOM 1352 O O . SER A 1 179 ? 22.270 13.018 -0.293 1.00 97.56 179 SER A O 1
ATOM 1354 N N . ARG A 1 180 ? 20.409 12.989 0.954 1.00 97.75 180 ARG A N 1
ATOM 1355 C CA . ARG A 1 180 ? 19.636 13.829 0.028 1.00 97.75 180 ARG A CA 1
ATOM 1356 C C . ARG A 1 180 ? 20.340 15.166 -0.216 1.00 97.75 180 ARG A C 1
ATOM 1358 O O . ARG A 1 180 ? 20.579 15.515 -1.367 1.00 97.75 180 ARG A O 1
ATOM 1365 N N . ALA A 1 181 ? 20.760 15.865 0.839 1.00 97.56 181 ALA A N 1
ATOM 1366 C CA . ALA A 1 181 ? 21.451 17.149 0.723 1.00 97.56 181 ALA A CA 1
ATOM 1367 C C . ALA A 1 181 ? 22.779 17.052 -0.052 1.00 97.56 181 ALA A C 1
ATOM 1369 O O . ALA A 1 181 ? 23.026 17.877 -0.933 1.00 97.56 181 ALA A O 1
ATOM 1370 N N . LYS A 1 182 ? 23.599 16.022 0.217 1.00 96.75 182 LYS A N 1
ATOM 1371 C CA . LYS A 1 182 ? 24.871 15.752 -0.486 1.00 96.75 182 LYS A CA 1
ATOM 1372 C C . LYS A 1 182 ? 24.678 15.652 -1.997 1.00 96.75 182 LYS A C 1
ATOM 1374 O O . LYS A 1 182 ? 25.489 16.166 -2.759 1.00 96.75 182 LYS A O 1
ATOM 1379 N N . PHE A 1 183 ? 23.586 15.029 -2.421 1.00 96.44 183 PHE A N 1
ATOM 1380 C CA . PHE A 1 183 ? 23.233 14.883 -3.826 1.00 96.44 183 PHE A CA 1
ATOM 1381 C C . PHE A 1 183 ? 22.193 15.911 -4.270 1.00 96.44 183 PHE A C 1
ATOM 1383 O O . PHE A 1 183 ? 21.515 15.679 -5.255 1.00 96.44 183 PHE A O 1
ATOM 1390 N N . GLY A 1 184 ? 22.028 17.046 -3.583 1.00 95.88 184 GLY A N 1
ATOM 1391 C CA . GLY A 1 184 ? 21.126 18.128 -3.997 1.00 95.88 184 GLY A CA 1
ATOM 1392 C C . GLY A 1 184 ? 19.651 17.730 -4.162 1.00 95.88 184 GLY A C 1
ATOM 1393 O O . GLY A 1 184 ? 18.944 18.371 -4.943 1.00 95.88 184 GLY A O 1
ATOM 1394 N N . GLN A 1 185 ? 19.209 16.682 -3.468 1.00 96.25 185 GLN A N 1
ATOM 1395 C CA . GLN A 1 185 ? 17.820 16.247 -3.370 1.00 96.25 185 GLN A CA 1
ATOM 1396 C C . GLN A 1 185 ? 17.133 16.873 -2.158 1.00 96.25 185 GLN A C 1
ATOM 1398 O O . GLN A 1 185 ? 17.761 17.207 -1.151 1.00 96.25 185 GLN A O 1
ATOM 1403 N N . LYS A 1 186 ? 15.816 17.047 -2.259 1.00 94.50 186 LYS A N 1
ATOM 1404 C CA . LYS A 1 186 ? 14.984 17.632 -1.199 1.00 94.50 186 LYS A CA 1
ATOM 1405 C C . LYS A 1 186 ? 14.196 16.546 -0.481 1.00 94.50 186 LYS A C 1
ATOM 1407 O O . LYS A 1 186 ? 13.961 15.478 -1.034 1.00 94.50 186 LYS A O 1
ATOM 1412 N N . GLU A 1 187 ? 13.757 16.840 0.741 1.00 96.50 187 GLU A N 1
ATOM 1413 C CA . GLU A 1 187 ? 12.777 15.996 1.427 1.00 96.50 187 GLU A CA 1
ATOM 1414 C C . GLU A 1 187 ? 11.512 15.848 0.563 1.00 96.50 187 GLU A C 1
ATOM 1416 O O . GLU A 1 187 ? 10.966 16.825 0.039 1.00 96.50 187 GLU A O 1
ATOM 1421 N N . GLY A 1 188 ? 11.079 14.602 0.382 1.00 94.94 188 GLY A N 1
ATOM 1422 C CA . GLY A 1 188 ? 9.877 14.252 -0.358 1.00 94.94 188 GLY A CA 1
ATOM 1423 C C . GLY A 1 188 ? 8.618 14.310 0.506 1.00 94.94 188 GLY A C 1
ATOM 1424 O O . GLY A 1 188 ? 8.642 14.668 1.681 1.00 94.94 188 GLY A O 1
ATOM 1425 N N . ARG A 1 189 ? 7.485 13.920 -0.088 1.00 95.44 189 ARG A N 1
ATOM 1426 C CA . ARG A 1 189 ? 6.224 13.720 0.640 1.00 95.44 189 ARG A CA 1
ATOM 1427 C C . ARG A 1 189 ? 5.959 12.238 0.838 1.00 95.44 189 ARG A C 1
ATOM 1429 O O . ARG A 1 189 ? 6.066 11.488 -0.134 1.00 95.44 189 ARG A O 1
ATOM 1436 N N . THR A 1 190 ? 5.531 11.874 2.042 1.00 96.56 190 THR A N 1
ATOM 1437 C CA . THR A 1 190 ? 5.127 10.510 2.381 1.00 96.56 190 THR A CA 1
ATOM 1438 C C . THR A 1 190 ? 4.044 9.995 1.437 1.00 96.56 190 THR A C 1
ATOM 1440 O O . THR A 1 190 ? 3.184 10.748 0.963 1.00 96.56 190 THR A O 1
ATOM 1443 N N . ILE A 1 191 ? 4.095 8.696 1.159 1.00 94.69 191 ILE A N 1
ATOM 1444 C CA . ILE A 1 191 ? 3.170 7.990 0.264 1.00 94.69 191 ILE A CA 1
ATOM 1445 C C . ILE A 1 191 ? 2.020 7.301 1.015 1.00 94.69 191 ILE A C 1
ATOM 1447 O O . ILE A 1 191 ? 1.319 6.468 0.444 1.00 94.69 191 ILE A O 1
ATOM 1451 N N . VAL A 1 192 ? 1.820 7.633 2.295 1.00 95.81 192 VAL A N 1
ATOM 1452 C CA . VAL A 1 192 ? 0.841 6.966 3.165 1.00 95.81 192 VAL A CA 1
ATOM 1453 C C . VAL A 1 192 ? -0.605 7.174 2.694 1.00 95.81 192 VAL A C 1
ATOM 1455 O O . VAL A 1 192 ? -1.025 8.292 2.394 1.00 95.81 192 VAL A O 1
ATOM 1458 N N . ASP A 1 193 ? -1.406 6.105 2.714 1.00 93.69 193 ASP A N 1
ATOM 1459 C CA . ASP A 1 193 ? -2.864 6.167 2.549 1.00 93.69 193 ASP A CA 1
ATOM 1460 C C . ASP A 1 193 ? -3.564 5.747 3.850 1.00 93.69 193 ASP A C 1
ATOM 1462 O O . ASP A 1 193 ? -3.963 4.597 4.050 1.00 93.69 193 ASP A O 1
ATOM 1466 N N . LEU A 1 194 ? -3.741 6.705 4.763 1.00 94.12 194 LEU A N 1
ATOM 1467 C CA . LEU A 1 194 ? -4.384 6.444 6.055 1.00 94.12 194 LEU A CA 1
ATOM 1468 C C . LEU A 1 194 ? -5.857 6.043 5.936 1.00 94.12 194 LEU A C 1
ATOM 1470 O O . LEU A 1 194 ? -6.371 5.383 6.839 1.00 94.12 194 LEU A O 1
ATOM 1474 N N . ILE A 1 195 ? -6.534 6.386 4.833 1.00 90.94 195 ILE A N 1
ATOM 1475 C CA . ILE A 1 195 ? -7.918 5.956 4.607 1.00 90.94 195 ILE A CA 1
ATOM 1476 C C . ILE A 1 195 ? -7.953 4.436 4.464 1.00 90.94 195 ILE A C 1
ATOM 1478 O O . ILE A 1 195 ? -8.820 3.795 5.058 1.00 90.94 195 ILE A O 1
ATOM 1482 N N . ARG A 1 196 ? -6.990 3.851 3.743 1.00 90.75 196 ARG A N 1
ATOM 1483 C CA . ARG A 1 196 ? -6.849 2.394 3.637 1.00 90.75 196 ARG A CA 1
ATOM 1484 C C . ARG A 1 196 ? -6.290 1.771 4.908 1.00 90.75 196 ARG A C 1
ATOM 1486 O O . ARG A 1 196 ? -6.889 0.827 5.412 1.00 90.75 196 ARG A O 1
ATOM 1493 N N . VAL A 1 197 ? -5.201 2.311 5.456 1.00 94.31 197 VAL A N 1
ATOM 1494 C CA . VAL A 1 197 ? -4.516 1.706 6.612 1.00 94.31 197 VAL A CA 1
ATOM 1495 C C . VAL A 1 197 ? -5.411 1.683 7.852 1.00 94.31 197 VAL A C 1
ATOM 1497 O O . VAL A 1 197 ? -5.615 0.628 8.447 1.00 94.31 197 VAL A O 1
ATOM 1500 N N . ILE A 1 198 ? -6.002 2.822 8.227 1.00 95.12 198 ILE A N 1
ATOM 1501 C CA . ILE A 1 198 ? -6.883 2.899 9.404 1.00 95.12 198 ILE A CA 1
ATOM 1502 C C . ILE A 1 198 ? -8.277 2.357 9.068 1.00 95.12 198 ILE A C 1
ATOM 1504 O O . ILE A 1 198 ? -8.883 1.659 9.879 1.00 95.12 198 ILE A O 1
ATOM 1508 N N . GLY A 1 199 ? -8.790 2.618 7.861 1.00 92.38 199 GLY A N 1
ATOM 1509 C CA . GLY A 1 199 ? -10.098 2.108 7.440 1.00 92.38 199 GLY A CA 1
ATOM 1510 C C . GLY A 1 199 ? -10.161 0.582 7.318 1.00 92.38 199 GLY A C 1
ATOM 1511 O O . GLY A 1 199 ? -11.232 -0.000 7.517 1.00 92.38 199 GLY A O 1
ATOM 1512 N N . GLY A 1 200 ? -9.027 -0.059 7.032 1.00 92.88 200 GLY A N 1
ATOM 1513 C CA . GLY A 1 200 ? -8.834 -1.506 6.938 1.00 92.88 200 GLY A CA 1
ATOM 1514 C C . GLY A 1 200 ? -8.069 -2.118 8.114 1.00 92.88 200 GLY A C 1
ATOM 1515 O O . GLY A 1 200 ? -7.640 -3.265 8.008 1.00 92.88 200 GLY A O 1
ATOM 1516 N N . SER A 1 201 ? -7.898 -1.400 9.232 1.00 95.88 201 SER A N 1
ATOM 1517 C CA . SER A 1 201 ? -7.011 -1.806 10.339 1.00 95.88 201 SER A CA 1
ATOM 1518 C C . SER A 1 201 ? -7.256 -3.223 10.870 1.00 95.88 201 SER A C 1
ATOM 1520 O O . SER A 1 201 ? -6.347 -3.851 11.397 1.00 95.88 201 SER A O 1
ATOM 1522 N N . TYR A 1 202 ? -8.466 -3.757 10.704 1.00 95.75 202 TYR A N 1
ATOM 1523 C CA . TYR A 1 202 ? -8.844 -5.105 11.124 1.00 95.75 202 TYR A CA 1
ATOM 1524 C C . TYR A 1 202 ? -8.166 -6.231 10.320 1.00 95.75 202 TYR A C 1
ATOM 1526 O O . TYR A 1 202 ? -8.246 -7.380 10.743 1.00 95.75 202 TYR A O 1
ATOM 1534 N N . GLN A 1 203 ? -7.509 -5.930 9.191 1.00 92.69 203 GLN A N 1
ATOM 1535 C CA . GLN A 1 203 ? -6.879 -6.936 8.318 1.00 92.69 203 GLN A CA 1
ATOM 1536 C C . GLN A 1 203 ? -5.569 -6.499 7.626 1.00 92.69 203 GLN A C 1
ATOM 1538 O O . GLN A 1 203 ? -4.886 -7.348 7.061 1.00 92.69 203 GLN A O 1
ATOM 1543 N N . VAL A 1 204 ? -5.200 -5.210 7.650 1.00 86.31 204 VAL A N 1
ATOM 1544 C CA . VAL A 1 204 ? -4.130 -4.643 6.792 1.00 86.31 204 VAL A CA 1
ATOM 1545 C C . VAL A 1 204 ? -2.748 -5.291 6.954 1.00 86.31 204 VAL A C 1
ATOM 1547 O O . VAL A 1 204 ? -2.053 -5.421 5.955 1.00 86.31 204 VAL A O 1
ATOM 1550 N N . ILE A 1 205 ? -2.338 -5.703 8.161 1.00 84.81 205 ILE A N 1
ATOM 1551 C CA . ILE A 1 205 ? -0.996 -6.284 8.388 1.00 84.81 205 ILE A CA 1
ATOM 1552 C C . ILE A 1 205 ? -0.867 -7.712 7.830 1.00 84.81 205 ILE A C 1
ATOM 1554 O O . ILE A 1 205 ? 0.230 -8.126 7.478 1.00 84.81 205 ILE A O 1
ATOM 1558 N N . VAL A 1 206 ? -1.964 -8.472 7.765 1.00 77.69 206 VAL A N 1
ATOM 1559 C CA . VAL A 1 206 ? -1.922 -9.932 7.538 1.00 77.69 206 VAL A CA 1
ATOM 1560 C C . VAL A 1 206 ? -2.519 -10.342 6.198 1.00 77.69 206 VAL A C 1
ATOM 1562 O O . VAL A 1 206 ? -2.133 -11.361 5.630 1.00 77.69 206 VAL A O 1
ATOM 1565 N N . ASP A 1 207 ? -3.454 -9.562 5.664 1.00 81.94 207 ASP A N 1
ATOM 1566 C CA . ASP A 1 207 ? -4.084 -9.878 4.389 1.00 81.94 207 ASP A CA 1
ATOM 1567 C C . ASP A 1 207 ? -3.251 -9.332 3.232 1.00 81.94 207 ASP A C 1
ATOM 1569 O O . ASP A 1 207 ? -3.334 -8.148 2.928 1.00 81.94 207 ASP A O 1
ATOM 1573 N N . GLY A 1 208 ? -2.463 -10.196 2.592 1.00 77.25 208 GLY A N 1
ATOM 1574 C CA . GLY A 1 208 ? -1.657 -9.890 1.409 1.00 77.25 208 GLY A CA 1
ATOM 1575 C C . GLY A 1 208 ? -2.364 -10.183 0.086 1.00 77.25 208 GLY A C 1
ATOM 1576 O O . GLY A 1 208 ? -1.718 -10.211 -0.955 1.00 77.25 208 GLY A O 1
ATOM 1577 N N . SER A 1 209 ? -3.674 -10.440 0.091 1.00 75.69 209 SER A N 1
ATOM 1578 C CA . SER A 1 209 ? -4.398 -10.806 -1.128 1.00 75.69 209 SER A CA 1
ATOM 1579 C C . SER A 1 209 ? -4.380 -9.651 -2.134 1.00 75.69 209 SER A C 1
ATOM 1581 O O . SER A 1 209 ? -4.753 -8.524 -1.803 1.00 75.69 209 SER A O 1
ATOM 1583 N N . ALA A 1 210 ? -4.058 -9.929 -3.401 1.00 67.94 210 ALA A N 1
ATOM 1584 C CA . ALA A 1 210 ? -3.956 -8.898 -4.441 1.00 67.94 210 ALA A CA 1
ATOM 1585 C C . ALA A 1 210 ? -5.219 -8.013 -4.564 1.00 67.94 210 ALA A C 1
ATOM 1587 O O . ALA A 1 210 ? -5.127 -6.821 -4.856 1.00 67.94 210 ALA A O 1
ATOM 1588 N N . ALA A 1 211 ? -6.404 -8.571 -4.285 1.00 67.00 211 ALA A N 1
ATOM 1589 C CA . ALA A 1 211 ? -7.684 -7.864 -4.346 1.00 67.00 211 ALA A CA 1
ATOM 1590 C C . ALA A 1 211 ? -7.876 -6.786 -3.259 1.00 67.00 211 ALA A C 1
ATOM 1592 O O . ALA A 1 211 ? -8.691 -5.882 -3.447 1.00 67.00 211 ALA A O 1
ATOM 1593 N N . THR A 1 212 ? -7.164 -6.862 -2.128 1.00 75.75 212 THR A N 1
ATOM 1594 C CA . THR A 1 212 ? -7.289 -5.878 -1.037 1.00 75.75 212 THR A CA 1
ATOM 1595 C C . THR A 1 212 ? -6.350 -4.688 -1.221 1.00 75.75 212 THR A C 1
ATOM 1597 O O . THR A 1 212 ? -6.645 -3.584 -0.761 1.00 75.75 212 THR A O 1
ATOM 1600 N N . GLY A 1 213 ? -5.225 -4.891 -1.916 1.00 75.62 213 GLY A N 1
ATOM 1601 C CA . GLY A 1 213 ? -4.171 -3.889 -2.090 1.00 75.62 213 GLY A CA 1
ATOM 1602 C C . GLY A 1 213 ? -3.375 -3.593 -0.813 1.00 75.62 213 GLY A C 1
ATOM 1603 O O . GLY A 1 213 ? -2.560 -2.672 -0.809 1.00 75.62 213 GLY A O 1
ATOM 1604 N N . ASN A 1 214 ? -3.592 -4.356 0.259 1.00 83.19 214 ASN A N 1
ATOM 1605 C CA . ASN A 1 214 ? -2.944 -4.173 1.560 1.00 83.19 214 ASN A CA 1
ATOM 1606 C C . ASN A 1 214 ? -1.428 -4.412 1.518 1.00 83.19 214 ASN A C 1
ATOM 1608 O O . ASN A 1 214 ? -0.701 -3.756 2.261 1.00 83.19 214 ASN A O 1
ATOM 1612 N N . GLN A 1 215 ? -0.945 -5.254 0.596 1.00 82.50 215 GLN A N 1
ATOM 1613 C CA . GLN A 1 215 ? 0.486 -5.486 0.350 1.00 82.50 215 GLN A CA 1
ATOM 1614 C C . GLN A 1 215 ? 1.268 -4.201 0.013 1.00 82.50 215 GLN A C 1
ATOM 1616 O O . GLN A 1 215 ? 2.482 -4.169 0.158 1.00 82.50 215 GLN A O 1
ATOM 1621 N N . TYR A 1 216 ? 0.589 -3.119 -0.390 1.00 85.50 216 TYR A N 1
ATOM 1622 C CA . TYR A 1 216 ? 1.192 -1.795 -0.606 1.00 85.50 216 TYR A CA 1
ATOM 1623 C C . TYR A 1 216 ? 0.977 -0.815 0.554 1.00 85.50 216 TYR A C 1
ATOM 1625 O O . TYR A 1 216 ? 1.441 0.320 0.482 1.00 85.50 216 TYR A O 1
ATOM 1633 N N . GLN A 1 217 ? 0.215 -1.197 1.580 1.00 91.50 217 GLN A N 1
ATOM 1634 C CA . GLN A 1 217 ? -0.295 -0.290 2.615 1.00 91.50 217 GLN A CA 1
ATOM 1635 C C . GLN A 1 217 ? 0.154 -0.663 4.029 1.00 91.50 217 GLN A C 1
ATOM 1637 O O . GLN A 1 217 ? 0.089 0.186 4.910 1.00 91.50 217 GLN A O 1
ATOM 1642 N N . ALA A 1 218 ? 0.649 -1.880 4.269 1.00 93.12 218 ALA A N 1
ATOM 1643 C CA . ALA A 1 218 ? 1.120 -2.305 5.591 1.00 93.12 218 ALA A CA 1
ATOM 1644 C C . ALA A 1 218 ? 2.443 -1.637 6.035 1.00 93.12 218 ALA A C 1
ATOM 1646 O O . ALA A 1 218 ? 2.836 -1.735 7.198 1.00 93.12 218 ALA A O 1
ATOM 1647 N N . TRP A 1 219 ? 3.118 -0.908 5.141 1.00 95.94 219 TRP A N 1
ATOM 1648 C CA . TRP A 1 219 ? 4.468 -0.370 5.350 1.00 95.94 219 TRP A CA 1
ATOM 1649 C C . TRP A 1 219 ? 4.628 0.600 6.535 1.00 95.94 219 TRP A C 1
ATOM 1651 O O . TRP A 1 219 ? 5.729 0.636 7.095 1.00 95.94 219 TRP A O 1
ATOM 1661 N N . PRO A 1 220 ? 3.598 1.341 7.013 1.00 97.69 220 PRO A N 1
ATOM 1662 C CA . PRO A 1 220 ? 3.747 2.159 8.213 1.00 97.69 220 PRO A CA 1
ATOM 1663 C C . PRO A 1 220 ? 4.113 1.336 9.453 1.00 97.69 220 PRO A C 1
ATOM 1665 O O . PRO A 1 220 ? 4.660 1.890 10.402 1.00 97.69 220 PRO A O 1
ATOM 1668 N N . PHE A 1 221 ? 3.858 0.022 9.456 1.00 97.81 221 PHE A N 1
ATOM 1669 C CA . PHE A 1 221 ? 4.366 -0.866 10.498 1.00 97.81 221 PHE A CA 1
ATOM 1670 C C . PHE A 1 221 ? 5.901 -0.901 10.509 1.00 97.81 221 PHE A C 1
ATOM 1672 O O . PHE A 1 221 ? 6.505 -0.684 11.553 1.00 97.81 221 PHE A O 1
ATOM 1679 N N . PHE A 1 222 ? 6.554 -1.052 9.354 1.00 97.62 222 PHE A N 1
ATOM 1680 C CA . PHE A 1 222 ? 8.016 -0.977 9.258 1.00 97.62 222 PHE A CA 1
ATOM 1681 C C . PHE A 1 222 ? 8.560 0.405 9.623 1.00 97.62 222 PHE A C 1
ATOM 1683 O O . PHE A 1 222 ? 9.584 0.497 10.302 1.00 97.62 222 PHE A O 1
ATOM 1690 N N . ALA A 1 223 ? 7.846 1.478 9.269 1.00 97.94 223 ALA A N 1
ATOM 1691 C CA . ALA A 1 223 ? 8.196 2.819 9.731 1.00 97.94 223 ALA A CA 1
ATOM 1692 C C . ALA A 1 223 ? 8.164 2.901 11.267 1.00 97.94 223 ALA A C 1
ATOM 1694 O O . ALA A 1 223 ? 9.131 3.357 11.868 1.00 97.94 223 ALA A O 1
ATOM 1695 N N . TYR A 1 224 ? 7.117 2.385 11.915 1.00 98.62 224 TYR A N 1
ATOM 1696 C CA . TYR A 1 224 ? 7.023 2.337 13.376 1.00 98.62 224 TYR A CA 1
ATOM 1697 C C . TYR A 1 224 ? 8.187 1.574 14.025 1.00 98.62 224 TYR A C 1
ATOM 1699 O O . TYR A 1 224 ? 8.794 2.085 14.965 1.00 98.62 224 TYR A O 1
ATOM 1707 N N . LEU A 1 225 ? 8.553 0.402 13.490 1.00 98.50 225 LEU A N 1
ATOM 1708 C CA . LEU A 1 225 ? 9.717 -0.358 13.971 1.00 98.50 225 LEU A CA 1
ATOM 1709 C C . LEU A 1 225 ? 11.029 0.425 13.810 1.00 98.50 225 LEU A C 1
ATOM 1711 O O . LEU A 1 225 ? 11.943 0.285 14.618 1.00 98.50 225 LEU A O 1
ATOM 1715 N N . THR A 1 226 ? 11.115 1.254 12.770 1.00 97.69 226 THR A N 1
ATOM 1716 C CA . THR A 1 226 ? 12.316 2.031 12.440 1.00 97.69 226 THR A CA 1
ATOM 1717 C C . THR A 1 226 ? 12.466 3.269 13.314 1.00 97.69 226 THR A C 1
ATOM 1719 O O . THR A 1 226 ? 13.549 3.545 13.824 1.00 97.69 226 THR A O 1
ATOM 1722 N N . TYR A 1 227 ? 11.381 4.025 13.492 1.00 97.81 227 TYR A N 1
ATOM 1723 C CA . TYR A 1 227 ? 11.376 5.226 14.325 1.00 97.81 227 TYR A CA 1
ATOM 1724 C C . TYR A 1 227 ? 11.350 4.901 15.818 1.00 97.81 227 TYR A C 1
ATOM 1726 O O . TYR A 1 227 ? 11.805 5.718 16.611 1.00 97.81 227 TYR A O 1
ATOM 1734 N N . ASN A 1 228 ? 10.826 3.728 16.190 1.00 97.94 228 ASN A N 1
ATOM 1735 C CA . ASN A 1 228 ? 10.805 3.195 17.549 1.00 97.94 228 ASN A CA 1
ATOM 1736 C C . ASN A 1 228 ? 10.388 4.227 18.624 1.00 97.94 228 ASN A C 1
ATOM 1738 O O . ASN A 1 228 ? 11.111 4.430 19.599 1.00 97.94 228 ASN A O 1
ATOM 1742 N N . PRO A 1 229 ? 9.226 4.897 18.484 1.00 97.31 229 PRO A N 1
ATOM 1743 C CA . PRO A 1 229 ? 8.819 5.976 19.393 1.00 97.31 229 PRO A CA 1
ATOM 1744 C C . PRO A 1 229 ? 8.542 5.508 20.835 1.00 97.31 229 PRO A C 1
ATOM 1746 O O . PRO A 1 229 ? 8.332 6.334 21.721 1.00 97.31 229 PRO A O 1
ATOM 1749 N N . ASP A 1 230 ? 8.496 4.193 21.061 1.00 97.81 230 ASP A N 1
ATOM 1750 C CA . ASP A 1 230 ? 8.292 3.551 22.362 1.00 97.81 230 ASP A CA 1
ATOM 1751 C C . ASP A 1 230 ? 9.597 2.997 22.967 1.00 97.81 230 ASP A C 1
ATOM 1753 O O . ASP A 1 230 ? 9.568 2.440 24.061 1.00 97.81 230 ASP A O 1
ATOM 1757 N N . ASN A 1 231 ? 10.742 3.177 22.293 1.00 97.69 231 ASN A N 1
ATOM 1758 C CA . ASN A 1 231 ? 12.071 2.743 22.739 1.00 97.69 231 ASN A CA 1
ATOM 1759 C C . ASN A 1 231 ? 12.173 1.239 23.056 1.00 97.69 231 ASN A C 1
ATOM 1761 O O . ASN A 1 231 ? 12.865 0.838 23.993 1.00 97.69 231 ASN A O 1
ATOM 1765 N N . TYR A 1 232 ? 11.507 0.384 22.276 1.00 98.31 232 TYR A N 1
ATOM 1766 C CA . TYR A 1 232 ? 11.637 -1.058 22.456 1.00 98.31 232 TYR A CA 1
ATOM 1767 C C . TYR A 1 232 ? 13.052 -1.531 22.085 1.00 98.31 232 TYR A C 1
ATOM 1769 O O . TYR A 1 232 ? 13.577 -1.136 21.036 1.00 98.31 232 TYR A O 1
ATOM 1777 N N . PRO A 1 233 ? 13.688 -2.379 22.914 1.00 97.69 233 PRO A N 1
ATOM 1778 C CA . PRO A 1 233 ? 15.041 -2.863 22.667 1.00 97.69 233 PRO A CA 1
ATOM 1779 C C . PRO A 1 233 ? 15.111 -3.660 21.363 1.00 97.69 233 PRO A C 1
ATOM 1781 O O . PRO A 1 233 ? 14.243 -4.483 21.080 1.00 97.69 233 PRO A O 1
ATOM 1784 N N . GLY A 1 234 ? 16.160 -3.435 20.572 1.00 95.56 234 GLY A N 1
ATOM 1785 C CA . GLY A 1 234 ? 16.366 -4.117 19.289 1.00 95.56 234 GLY A CA 1
ATOM 1786 C C . GLY A 1 234 ? 15.566 -3.549 18.110 1.00 95.56 234 GLY A C 1
ATOM 1787 O O . GLY A 1 234 ? 15.752 -4.012 16.987 1.00 95.56 234 GLY A O 1
ATOM 1788 N N . LEU A 1 235 ? 14.712 -2.544 18.337 1.00 98.12 235 LEU A N 1
ATOM 1789 C CA . LEU A 1 235 ? 14.094 -1.743 17.276 1.00 98.12 235 LEU A CA 1
ATOM 1790 C C . LEU A 1 235 ? 14.884 -0.440 17.037 1.00 98.12 235 LEU A C 1
ATOM 1792 O O . LEU A 1 235 ? 15.747 -0.072 17.834 1.00 98.12 235 LEU A O 1
ATOM 1796 N N . GLY A 1 236 ? 14.592 0.276 15.949 1.00 96.75 236 GLY A N 1
ATOM 1797 C CA . GLY A 1 236 ? 15.334 1.467 15.522 1.00 96.75 236 GLY A CA 1
ATOM 1798 C C . GLY A 1 236 ? 15.724 1.423 14.043 1.00 96.75 236 GLY A C 1
ATOM 1799 O O . GLY A 1 236 ? 15.221 0.598 13.282 1.00 96.75 236 GLY A O 1
ATOM 1800 N N . GLN A 1 237 ? 16.653 2.292 13.630 1.00 94.38 237 GLN A N 1
ATOM 1801 C CA . GLN A 1 237 ? 16.979 2.526 12.211 1.00 94.38 237 GLN A CA 1
ATOM 1802 C C . GLN A 1 237 ? 17.318 1.260 11.408 1.00 94.38 237 GLN A C 1
ATOM 1804 O O . GLN A 1 237 ? 17.022 1.195 10.218 1.00 94.38 237 GLN A O 1
ATOM 1809 N N . THR A 1 238 ? 17.911 0.246 12.042 1.00 94.81 238 THR A N 1
ATOM 1810 C CA . THR A 1 238 ? 18.316 -1.002 11.381 1.00 94.81 238 THR A CA 1
ATOM 1811 C C . THR A 1 238 ? 17.323 -2.148 11.554 1.00 94.81 238 THR A C 1
ATOM 1813 O O . THR A 1 238 ? 17.533 -3.206 10.968 1.00 94.81 238 THR A O 1
ATOM 1816 N N . ALA A 1 239 ? 16.235 -1.965 12.311 1.00 96.69 239 ALA A N 1
ATOM 1817 C CA . ALA A 1 239 ? 15.361 -3.053 12.751 1.00 96.69 239 ALA A CA 1
ATOM 1818 C C . ALA A 1 239 ? 14.841 -3.915 11.594 1.00 96.69 239 ALA A C 1
ATOM 1820 O O . ALA A 1 239 ? 14.941 -5.136 11.639 1.00 96.69 239 ALA A O 1
ATOM 1821 N N . VAL A 1 240 ? 14.340 -3.283 10.528 1.00 96.38 240 VAL A N 1
ATOM 1822 C CA . VAL A 1 240 ? 13.769 -3.984 9.366 1.00 96.38 240 VAL A CA 1
ATOM 1823 C C . VAL A 1 240 ? 14.834 -4.792 8.618 1.00 96.38 240 VAL A C 1
ATOM 1825 O O . VAL A 1 240 ? 14.607 -5.946 8.267 1.00 96.38 240 VAL A O 1
ATOM 1828 N N . ARG A 1 241 ? 16.033 -4.229 8.434 1.00 94.69 241 ARG A N 1
ATOM 1829 C CA . ARG A 1 241 ? 17.180 -4.943 7.853 1.00 94.69 241 ARG A CA 1
ATOM 1830 C C . ARG A 1 241 ? 17.599 -6.117 8.740 1.00 94.69 241 ARG A C 1
ATOM 1832 O O . ARG A 1 241 ? 17.847 -7.219 8.256 1.00 94.69 241 ARG A O 1
ATOM 1839 N N . ASP A 1 242 ? 17.654 -5.899 10.049 1.00 95.44 242 ASP A N 1
ATOM 1840 C CA . ASP A 1 242 ? 18.057 -6.921 11.010 1.00 95.44 242 ASP A CA 1
ATOM 1841 C C . ASP A 1 242 ? 17.020 -8.050 11.103 1.00 95.44 242 ASP A C 1
ATOM 1843 O O . ASP A 1 242 ? 17.404 -9.196 11.327 1.00 95.44 242 ASP A O 1
ATOM 1847 N N . MET A 1 243 ? 15.734 -7.780 10.844 1.00 95.06 243 MET A N 1
ATOM 1848 C CA . MET A 1 243 ? 14.709 -8.822 10.696 1.00 95.06 243 MET A CA 1
ATOM 1849 C C . MET A 1 243 ? 15.041 -9.755 9.531 1.00 95.06 243 MET A C 1
ATOM 1851 O O . MET A 1 243 ? 14.940 -10.972 9.676 1.00 95.06 243 MET A O 1
ATOM 1855 N N . ILE A 1 244 ? 15.480 -9.206 8.396 1.00 93.12 244 ILE A N 1
ATOM 1856 C CA . ILE A 1 244 ? 15.899 -10.009 7.242 1.00 93.12 244 ILE A CA 1
ATOM 1857 C C . ILE A 1 244 ? 17.142 -10.821 7.598 1.00 93.12 244 ILE A C 1
ATOM 1859 O O . ILE A 1 244 ? 17.161 -12.025 7.378 1.00 93.12 244 ILE A O 1
ATOM 1863 N N . ARG A 1 245 ? 18.150 -10.206 8.225 1.00 92.44 245 ARG A N 1
ATOM 1864 C CA . ARG A 1 245 ? 19.416 -10.878 8.576 1.00 92.44 245 ARG A CA 1
ATOM 1865 C C . ARG A 1 245 ? 19.286 -11.944 9.658 1.00 92.44 245 ARG A C 1
ATOM 1867 O O . ARG A 1 245 ? 20.009 -12.935 9.627 1.00 92.44 245 ARG A O 1
ATOM 1874 N N . LYS A 1 246 ? 18.379 -11.751 10.616 1.00 91.75 246 LYS A N 1
ATOM 1875 C CA . LYS A 1 246 ? 18.075 -12.734 11.666 1.00 91.75 246 LYS A CA 1
ATOM 1876 C C . LYS A 1 246 ? 17.008 -13.740 11.246 1.00 91.75 246 LYS A C 1
ATOM 1878 O O . LYS A 1 246 ? 16.681 -14.635 12.029 1.00 91.75 246 LYS A O 1
ATOM 1883 N N . TYR A 1 247 ? 16.460 -13.612 10.040 1.00 89.31 247 TYR A N 1
ATOM 1884 C CA . TYR A 1 247 ? 15.581 -14.619 9.474 1.00 89.31 247 TYR A CA 1
ATOM 1885 C C . TYR A 1 247 ? 16.295 -15.970 9.443 1.00 89.31 247 TYR A C 1
ATOM 1887 O O . TYR A 1 247 ? 17.460 -16.064 9.056 1.00 89.31 247 TYR A O 1
ATOM 1895 N N . LYS A 1 248 ? 15.599 -17.031 9.854 1.00 86.56 248 LYS A N 1
ATOM 1896 C CA . LYS A 1 248 ? 16.166 -18.378 9.852 1.00 86.56 248 LYS A CA 1
ATOM 1897 C C . LYS A 1 248 ? 16.093 -18.934 8.423 1.00 86.56 248 LYS A C 1
ATOM 1899 O O . LYS A 1 248 ? 14.988 -19.166 7.938 1.00 86.56 248 LYS A O 1
ATOM 1904 N N . PRO A 1 249 ? 17.222 -19.193 7.738 1.00 83.38 249 PRO A N 1
ATOM 1905 C CA . PRO A 1 249 ? 17.183 -19.710 6.373 1.00 83.38 249 PRO A CA 1
ATOM 1906 C C . PRO A 1 249 ? 16.334 -20.984 6.281 1.00 83.38 249 PRO A C 1
ATOM 1908 O O . PRO A 1 249 ? 16.455 -21.871 7.129 1.00 83.38 249 PRO A O 1
ATOM 1911 N N . LYS A 1 250 ? 15.492 -21.077 5.242 1.00 81.31 250 LYS A N 1
ATOM 1912 C CA . LYS A 1 250 ? 14.593 -22.215 4.972 1.00 81.31 250 LYS A CA 1
ATOM 1913 C C . LYS A 1 250 ? 13.527 -22.489 6.048 1.00 81.31 250 LYS A C 1
ATOM 1915 O O . LYS A 1 250 ? 12.921 -23.556 6.015 1.00 81.31 250 LYS A O 1
ATOM 1920 N N . SER A 1 251 ? 13.272 -21.573 6.990 1.00 84.88 251 SER A N 1
ATOM 1921 C CA . SER A 1 251 ? 12.171 -21.759 7.949 1.00 84.88 251 SER A CA 1
ATOM 1922 C C . SER A 1 251 ? 10.790 -21.506 7.343 1.00 84.88 251 SER A C 1
ATOM 1924 O O . SER A 1 251 ? 9.805 -22.020 7.867 1.00 84.88 251 SER A O 1
ATOM 1926 N N . ASN A 1 252 ? 10.719 -20.754 6.237 1.00 84.19 252 ASN A N 1
ATOM 1927 C CA . ASN A 1 252 ? 9.478 -20.225 5.667 1.00 84.19 252 ASN A CA 1
ATOM 1928 C C . ASN A 1 252 ? 8.599 -19.562 6.746 1.00 84.19 252 ASN A C 1
ATOM 1930 O O . ASN A 1 252 ? 7.392 -19.792 6.799 1.00 84.19 252 ASN A O 1
ATOM 1934 N N . ASP A 1 253 ? 9.224 -18.810 7.654 1.00 87.25 253 ASP A N 1
ATOM 1935 C CA . ASP A 1 253 ? 8.560 -18.012 8.685 1.00 87.25 253 ASP A CA 1
ATOM 1936 C C . ASP A 1 253 ? 7.987 -16.725 8.054 1.00 87.25 253 ASP A C 1
ATOM 1938 O O . ASP A 1 253 ? 8.513 -16.218 7.063 1.00 87.25 253 ASP A O 1
ATOM 1942 N N . ASP A 1 254 ? 6.925 -16.155 8.625 1.00 87.69 254 ASP A N 1
ATOM 1943 C CA . ASP A 1 254 ? 6.481 -14.812 8.233 1.00 87.69 254 ASP A CA 1
ATOM 1944 C C . ASP A 1 254 ? 7.282 -13.710 8.970 1.00 87.69 254 ASP A C 1
ATOM 1946 O O . ASP A 1 254 ? 7.965 -13.982 9.969 1.00 87.69 254 ASP A O 1
ATOM 1950 N N . PRO A 1 255 ? 7.223 -12.443 8.518 1.00 89.00 255 PRO A N 1
ATOM 1951 C CA . PRO A 1 255 ? 8.004 -11.359 9.117 1.00 89.00 255 PRO A CA 1
ATOM 1952 C C . PRO A 1 255 ? 7.767 -11.100 10.607 1.00 89.00 255 PRO A C 1
ATOM 1954 O O . PRO A 1 255 ? 8.639 -10.522 11.254 1.00 89.00 255 PRO A O 1
ATOM 1957 N N . LEU A 1 256 ? 6.653 -11.537 11.201 1.00 93.62 256 LEU A N 1
ATOM 1958 C CA . LEU A 1 256 ? 6.428 -11.371 12.639 1.00 93.62 256 LEU A CA 1
ATOM 1959 C C . LEU A 1 256 ? 7.314 -12.310 13.469 1.00 93.62 256 LEU A C 1
ATOM 1961 O O . LEU A 1 256 ? 7.772 -11.935 14.547 1.00 93.62 256 LEU A O 1
ATOM 1965 N N . PHE A 1 257 ? 7.642 -13.495 12.956 1.00 93.88 257 PHE A N 1
ATOM 1966 C CA . PHE A 1 257 ? 8.639 -14.370 13.581 1.00 93.88 257 PHE A CA 1
ATOM 1967 C C . PHE A 1 257 ? 10.055 -13.818 13.420 1.00 93.88 257 PHE A C 1
ATOM 1969 O O . PHE A 1 257 ? 10.872 -13.944 14.330 1.00 93.88 257 PHE A O 1
ATOM 1976 N N . ALA A 1 258 ? 10.357 -13.181 12.285 1.00 93.19 258 ALA A N 1
ATOM 1977 C CA . ALA A 1 258 ? 11.621 -12.471 12.106 1.00 93.19 258 ALA A CA 1
ATOM 1978 C C . ALA A 1 258 ? 11.750 -11.309 13.108 1.00 93.19 258 ALA A C 1
ATOM 1980 O O . ALA A 1 258 ? 12.802 -11.136 13.726 1.00 93.19 258 ALA A O 1
ATOM 1981 N N . LEU A 1 259 ? 10.655 -10.576 13.341 1.00 95.75 259 LEU A N 1
ATOM 1982 C CA . LEU A 1 259 ? 10.575 -9.540 14.368 1.00 95.75 259 LEU A CA 1
ATOM 1983 C C . LEU A 1 259 ? 10.869 -10.105 15.765 1.00 95.75 259 LEU A C 1
ATOM 1985 O O . LEU A 1 259 ? 11.701 -9.557 16.480 1.00 95.75 259 LEU A O 1
ATOM 1989 N N . ALA A 1 260 ? 10.294 -11.254 16.126 1.00 96.31 260 ALA A N 1
ATOM 1990 C CA . ALA A 1 260 ? 10.556 -11.902 17.415 1.00 96.31 260 ALA A CA 1
ATOM 1991 C C . ALA A 1 260 ? 12.038 -12.275 17.655 1.00 96.31 260 ALA A C 1
ATOM 1993 O O . ALA A 1 260 ? 12.425 -12.548 18.786 1.00 96.31 260 ALA A O 1
ATOM 1994 N N . ARG A 1 261 ? 12.884 -12.294 16.612 1.00 95.44 261 ARG A N 1
ATOM 1995 C CA . ARG A 1 261 ? 14.331 -12.566 16.724 1.00 95.44 261 ARG A CA 1
ATOM 1996 C C . ARG A 1 261 ? 15.175 -11.295 16.874 1.00 95.44 261 ARG A C 1
ATOM 1998 O O . ARG A 1 261 ? 16.345 -11.383 17.257 1.00 95.44 261 ARG A O 1
ATOM 2005 N N . VAL A 1 262 ? 14.636 -10.115 16.551 1.00 96.50 262 VAL A N 1
ATOM 2006 C CA . VAL A 1 262 ? 15.382 -8.846 16.670 1.00 96.50 262 VAL A CA 1
ATOM 2007 C C . VAL A 1 262 ? 15.203 -8.167 18.020 1.00 96.50 262 VAL A C 1
ATOM 2009 O O . VAL A 1 262 ? 16.099 -7.439 18.433 1.00 96.50 262 VAL A O 1
ATOM 2012 N N . THR A 1 263 ? 14.108 -8.447 18.722 1.00 97.19 263 THR A N 1
ATOM 2013 C CA . THR A 1 263 ? 13.729 -7.790 19.977 1.00 97.19 263 THR A CA 1
ATOM 2014 C C . THR A 1 263 ? 13.336 -8.807 21.043 1.00 97.19 263 THR A C 1
ATOM 2016 O O . THR A 1 263 ? 12.856 -9.894 20.735 1.00 97.19 263 THR A O 1
ATOM 2019 N N . THR A 1 264 ? 13.537 -8.447 22.310 1.00 96.75 264 THR A N 1
ATOM 2020 C CA . THR A 1 264 ? 13.040 -9.205 23.468 1.00 96.75 264 THR A CA 1
ATOM 2021 C C . THR A 1 264 ? 11.613 -8.817 23.853 1.00 96.75 264 THR A C 1
ATOM 2023 O O . THR A 1 264 ? 10.983 -9.502 24.656 1.00 96.75 264 THR A O 1
ATOM 2026 N N . THR A 1 265 ? 11.082 -7.719 23.304 1.00 98.12 265 THR A N 1
ATOM 2027 C CA . THR A 1 265 ? 9.694 -7.313 23.532 1.00 98.12 265 THR A CA 1
ATOM 2028 C C . THR A 1 265 ? 8.750 -8.239 22.759 1.00 98.12 265 THR A C 1
ATOM 2030 O O . THR A 1 265 ? 8.966 -8.459 21.566 1.00 98.12 265 THR A O 1
ATOM 2033 N N . PRO A 1 266 ? 7.680 -8.768 23.384 1.00 97.88 266 PRO A N 1
ATOM 2034 C CA . PRO A 1 266 ? 6.710 -9.594 22.677 1.00 97.88 266 PRO A CA 1
ATOM 2035 C C . PRO A 1 266 ? 6.130 -8.871 21.457 1.00 97.88 266 PRO A C 1
ATOM 2037 O O . PRO A 1 266 ? 5.712 -7.715 21.542 1.00 97.88 266 PRO A O 1
ATOM 2040 N N . VAL A 1 267 ? 6.050 -9.568 20.323 1.00 97.88 267 VAL A N 1
ATOM 2041 C CA . VAL A 1 267 ? 5.520 -9.011 19.064 1.00 97.88 267 VAL A CA 1
ATOM 2042 C C . VAL A 1 267 ? 4.089 -8.502 19.235 1.00 97.88 267 VAL A C 1
ATOM 2044 O O . VAL A 1 267 ? 3.734 -7.460 18.696 1.00 97.88 267 VAL A O 1
ATOM 2047 N N . GLN A 1 268 ? 3.287 -9.193 20.042 1.00 97.50 268 GLN A N 1
ATOM 2048 C CA . GLN A 1 268 ? 1.936 -8.795 20.424 1.00 97.50 268 GLN A CA 1
ATOM 2049 C C . GLN A 1 268 ? 1.910 -7.394 21.049 1.00 97.50 268 GLN A C 1
ATOM 2051 O O . GLN A 1 268 ? 1.072 -6.576 20.678 1.00 97.50 268 GLN A O 1
ATOM 2056 N N . THR A 1 269 ? 2.851 -7.100 21.952 1.00 97.94 269 THR A N 1
ATOM 2057 C CA . THR A 1 269 ? 2.988 -5.785 22.594 1.00 97.94 269 THR A CA 1
ATOM 2058 C C . THR A 1 269 ? 3.335 -4.712 21.566 1.00 97.94 269 THR A C 1
ATOM 2060 O O . THR A 1 269 ? 2.716 -3.649 21.550 1.00 97.94 269 THR A O 1
ATOM 2063 N N . ILE A 1 270 ? 4.272 -5.009 20.661 1.00 98.50 270 ILE A N 1
ATOM 2064 C CA . ILE A 1 270 ? 4.714 -4.085 19.606 1.00 98.50 270 ILE A CA 1
ATOM 2065 C C . ILE A 1 270 ? 3.565 -3.772 18.642 1.00 98.50 270 ILE A C 1
ATOM 2067 O O . ILE A 1 270 ? 3.302 -2.608 18.352 1.00 98.50 270 ILE A O 1
ATOM 2071 N N . VAL A 1 271 ? 2.849 -4.793 18.164 1.00 98.31 271 VAL A N 1
ATOM 2072 C CA . VAL A 1 271 ? 1.705 -4.630 17.252 1.00 98.31 271 VAL A CA 1
ATOM 2073 C C . VAL A 1 271 ? 0.542 -3.915 17.945 1.00 98.31 271 VAL A C 1
ATOM 2075 O O . VAL A 1 271 ? -0.073 -3.022 17.359 1.00 98.31 271 VAL A O 1
ATOM 2078 N N . GLY A 1 272 ? 0.253 -4.262 19.203 1.00 98.31 272 GLY A N 1
ATOM 2079 C CA . GLY A 1 272 ? -0.762 -3.590 20.011 1.00 98.31 272 GLY A CA 1
ATOM 2080 C C . GLY A 1 272 ? -0.480 -2.092 20.141 1.00 98.31 272 GLY A C 1
ATOM 2081 O O . GLY A 1 272 ? -1.336 -1.254 19.838 1.00 98.31 272 GLY A O 1
ATOM 2082 N N . ARG A 1 273 ? 0.761 -1.740 20.500 1.00 98.62 273 ARG A N 1
ATOM 2083 C CA . ARG A 1 273 ? 1.188 -0.344 20.617 1.00 98.62 273 ARG A CA 1
ATOM 2084 C C . ARG A 1 273 ? 1.253 0.370 19.268 1.00 98.62 273 ARG A C 1
ATOM 2086 O O . ARG A 1 273 ? 0.836 1.526 19.203 1.00 98.62 273 ARG A O 1
ATOM 2093 N N . TYR A 1 274 ? 1.678 -0.297 18.195 1.00 98.75 274 TYR A N 1
ATOM 2094 C CA . TYR A 1 274 ? 1.618 0.241 16.833 1.00 98.75 274 TYR A CA 1
ATOM 2095 C C . TYR A 1 274 ? 0.204 0.721 16.492 1.00 98.7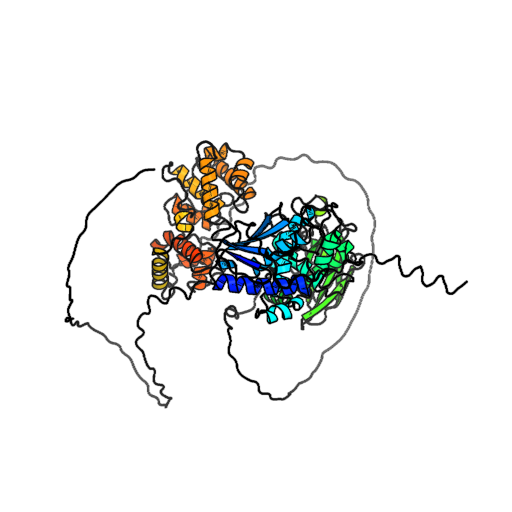5 274 TYR A C 1
ATOM 2097 O O . TYR A 1 274 ? 0.018 1.874 16.100 1.00 98.75 274 TYR A O 1
ATOM 2105 N N . TRP A 1 275 ? -0.814 -0.119 16.702 1.00 98.69 275 TRP A N 1
ATOM 2106 C CA . TRP A 1 275 ? -2.197 0.269 16.425 1.00 98.69 275 TRP A CA 1
ATOM 2107 C C . TRP A 1 275 ? -2.710 1.367 17.358 1.00 98.69 275 TRP A C 1
ATOM 2109 O O . TRP A 1 275 ? -3.449 2.248 16.909 1.00 98.69 275 TRP A O 1
ATOM 2119 N N . ALA A 1 276 ? -2.286 1.366 18.626 1.00 98.62 276 ALA A N 1
ATOM 2120 C CA . ALA A 1 276 ? -2.580 2.455 19.553 1.00 98.62 276 ALA A CA 1
ATOM 2121 C C . ALA A 1 276 ? -2.019 3.793 19.042 1.00 98.62 276 ALA A C 1
ATOM 2123 O O . ALA A 1 276 ? -2.747 4.784 18.983 1.00 98.62 276 ALA A O 1
ATOM 2124 N N . ARG A 1 277 ? -0.766 3.809 18.575 1.00 98.44 277 ARG A N 1
ATOM 2125 C CA . ARG A 1 277 ? -0.119 4.982 17.967 1.00 98.44 277 ARG A CA 1
ATOM 2126 C C . ARG A 1 277 ? -0.790 5.399 16.658 1.00 98.44 277 ARG A C 1
ATOM 2128 O O . ARG A 1 277 ? -1.003 6.585 16.412 1.00 98.44 277 ARG A O 1
ATOM 2135 N N . MET A 1 278 ? -1.219 4.443 15.836 1.00 98.06 278 MET A N 1
ATOM 2136 C CA . MET A 1 278 ? -1.965 4.718 14.602 1.00 98.06 278 MET A CA 1
ATOM 2137 C C . MET A 1 278 ? -3.327 5.377 14.846 1.00 98.06 278 MET A C 1
ATOM 2139 O O . MET A 1 278 ? -3.778 6.139 13.993 1.00 98.06 278 MET A O 1
ATOM 2143 N N . ALA A 1 279 ? -3.957 5.173 16.010 1.00 97.00 279 ALA A N 1
ATOM 2144 C CA . ALA A 1 279 ? -5.187 5.883 16.377 1.00 97.00 279 ALA A CA 1
ATOM 2145 C C . ALA A 1 279 ? -5.001 7.408 16.463 1.00 97.00 279 ALA A C 1
ATOM 2147 O O . ALA A 1 279 ? -5.973 8.152 16.350 1.00 97.00 279 ALA A O 1
ATOM 2148 N N . ASN A 1 280 ? -3.757 7.861 16.621 1.00 95.62 280 ASN A N 1
ATOM 2149 C CA . ASN A 1 280 ? -3.371 9.263 16.688 1.00 95.62 280 ASN A CA 1
ATOM 2150 C C . ASN A 1 280 ? -2.391 9.681 15.574 1.00 95.62 280 ASN A C 1
ATOM 2152 O O . ASN A 1 280 ? -2.071 10.870 15.479 1.00 95.62 280 ASN A O 1
ATOM 2156 N N . GLY A 1 281 ? -1.912 8.744 14.749 1.00 95.62 281 GLY A N 1
ATOM 2157 C CA . GLY A 1 281 ? -0.942 8.969 13.674 1.00 95.62 281 GLY A CA 1
ATOM 2158 C C . GLY A 1 281 ? 0.492 9.287 14.130 1.00 95.62 281 GLY A C 1
ATOM 2159 O O . GLY A 1 281 ? 1.288 9.728 13.311 1.00 95.62 281 GLY A O 1
ATOM 2160 N N . ASP A 1 282 ? 0.845 9.119 15.408 1.00 96.31 282 ASP A N 1
ATOM 2161 C CA . ASP A 1 282 ? 2.171 9.435 15.982 1.00 96.31 282 ASP A CA 1
ATOM 2162 C C . ASP A 1 282 ? 3.083 8.211 16.098 1.00 96.31 282 ASP A C 1
ATOM 2164 O O . ASP A 1 282 ? 3.651 7.929 17.150 1.00 96.31 282 ASP A O 1
ATOM 2168 N N . ILE A 1 283 ? 3.290 7.502 14.994 1.00 97.38 283 ILE A N 1
ATOM 2169 C CA . ILE A 1 283 ? 4.213 6.356 14.939 1.00 97.38 283 ILE A CA 1
ATOM 2170 C C . ILE A 1 283 ? 5.701 6.758 14.843 1.00 97.38 283 ILE A C 1
ATOM 2172 O O . ILE A 1 283 ? 6.516 6.004 14.327 1.00 97.38 283 ILE A O 1
ATOM 2176 N N . GLY A 1 284 ? 6.057 7.971 15.278 1.00 95.25 284 GLY A N 1
ATOM 2177 C CA . GLY A 1 284 ? 7.400 8.555 15.131 1.00 95.25 284 GLY A CA 1
ATOM 2178 C C . GLY A 1 284 ? 7.685 9.178 13.755 1.00 95.25 284 GLY A C 1
ATOM 2179 O O . GLY A 1 284 ? 8.609 9.973 13.613 1.00 95.25 284 GLY A O 1
ATOM 2180 N N . HIS A 1 285 ? 6.845 8.909 12.754 1.00 96.25 285 HIS A N 1
ATOM 2181 C CA . HIS A 1 285 ? 6.950 9.511 11.428 1.00 96.25 285 HIS A CA 1
ATOM 2182 C C . HIS A 1 285 ? 6.241 10.877 11.370 1.00 96.25 285 HIS A C 1
ATOM 2184 O O . HIS A 1 285 ? 5.010 10.953 11.346 1.00 96.25 285 HIS A O 1
ATOM 2190 N N . LYS A 1 286 ? 7.012 11.966 11.248 1.00 89.62 286 LYS A N 1
ATOM 2191 C CA . LYS A 1 286 ? 6.506 13.355 11.273 1.00 89.62 286 LYS A CA 1
ATOM 2192 C C . LYS A 1 286 ? 5.370 13.616 10.272 1.00 89.62 286 LYS A C 1
ATOM 2194 O O . LYS A 1 286 ? 4.285 14.028 10.670 1.00 89.62 286 LYS A O 1
ATOM 2199 N N . GLN A 1 287 ? 5.585 13.312 8.990 1.00 96.31 287 GLN A N 1
ATOM 2200 C CA . GLN A 1 287 ? 4.580 13.600 7.958 1.00 96.31 287 GLN A CA 1
ATOM 2201 C C . GLN A 1 287 ? 3.295 12.752 8.096 1.00 96.31 287 GLN A C 1
ATOM 2203 O O . GLN A 1 287 ? 2.210 13.238 7.786 1.00 96.31 287 GLN A O 1
ATOM 2208 N N . ILE A 1 288 ? 3.363 11.516 8.618 1.00 96.56 288 ILE A N 1
ATOM 2209 C CA . ILE A 1 288 ? 2.164 10.688 8.860 1.00 96.56 288 ILE A CA 1
ATOM 2210 C C . ILE A 1 288 ? 1.240 11.347 9.889 1.00 96.56 288 ILE A C 1
ATOM 2212 O O . ILE A 1 288 ? 0.020 11.327 9.711 1.00 96.56 288 ILE A O 1
ATOM 2216 N N . LYS A 1 289 ? 1.794 11.995 10.921 1.00 92.38 289 LYS A N 1
ATOM 2217 C CA . LYS A 1 289 ? 1.004 12.746 11.906 1.00 92.38 289 LYS A CA 1
ATOM 2218 C C . LYS A 1 289 ? 0.222 13.885 11.248 1.00 92.38 289 LYS A C 1
ATOM 2220 O O . LYS A 1 289 ? -0.957 14.074 11.542 1.00 92.38 289 LYS A O 1
ATOM 2225 N N . GLU A 1 290 ? 0.851 14.611 10.329 1.00 92.62 290 GLU A N 1
ATOM 2226 C CA . GLU A 1 290 ? 0.228 15.709 9.578 1.00 92.62 290 GLU A CA 1
ATOM 2227 C C . GLU A 1 290 ? -0.877 15.189 8.642 1.00 92.62 290 GLU A C 1
ATOM 2229 O O . GLU A 1 290 ? -2.004 15.700 8.639 1.00 92.62 290 GLU A O 1
ATOM 2234 N N . VAL A 1 291 ? -0.598 14.105 7.906 1.00 95.38 291 VAL A N 1
ATOM 2235 C CA . VAL A 1 291 ? -1.593 13.444 7.049 1.00 95.38 291 VAL A CA 1
ATOM 2236 C C . VAL A 1 291 ? -2.770 12.947 7.886 1.00 95.38 291 VAL A C 1
ATOM 2238 O O . VAL A 1 291 ? -3.920 13.154 7.492 1.00 95.38 291 VAL A O 1
ATOM 2241 N N . PHE A 1 292 ? -2.526 12.373 9.065 1.00 94.56 292 PHE A N 1
ATOM 2242 C CA . PHE A 1 292 ? -3.580 11.949 9.986 1.00 94.56 292 PHE A CA 1
ATOM 2243 C C . PHE A 1 292 ? -4.475 13.123 10.379 1.00 94.56 292 PHE A C 1
ATOM 2245 O O . PHE A 1 292 ? -5.692 13.038 10.216 1.00 94.56 292 PHE A O 1
ATOM 2252 N N . MET A 1 293 ? -3.903 14.251 10.809 1.00 90.31 293 MET A N 1
ATOM 2253 C CA . MET A 1 293 ? -4.701 15.416 11.209 1.00 90.31 293 MET A CA 1
ATOM 2254 C C . MET A 1 293 ? -5.584 15.939 10.070 1.00 90.31 293 MET A C 1
ATOM 2256 O O . MET A 1 293 ? -6.753 16.248 10.299 1.00 90.31 293 MET A O 1
ATOM 2260 N N . SER A 1 294 ? -5.074 15.949 8.836 1.00 91.06 294 SER A N 1
ATOM 2261 C CA . SER A 1 294 ? -5.837 16.389 7.656 1.00 91.06 294 SER A CA 1
ATOM 2262 C C . SER A 1 294 ? -6.888 15.379 7.157 1.00 91.06 294 SER A C 1
ATOM 2264 O O . SER A 1 294 ? -7.801 15.733 6.405 1.00 91.06 294 SER A O 1
ATOM 2266 N N . THR A 1 295 ? -6.780 14.104 7.541 1.00 91.12 295 THR A N 1
ATOM 2267 C CA . THR A 1 295 ? -7.638 13.019 7.026 1.00 91.12 295 THR A CA 1
ATOM 2268 C C . THR A 1 295 ? -8.580 12.432 8.069 1.00 91.12 295 THR A C 1
ATOM 2270 O O . THR A 1 295 ? -9.564 11.812 7.671 1.00 91.12 295 THR A O 1
ATOM 2273 N N . ARG A 1 296 ? -8.362 12.673 9.371 1.00 89.12 296 ARG A N 1
ATOM 2274 C CA . ARG A 1 296 ? -9.093 12.037 10.485 1.00 89.12 296 ARG A CA 1
ATOM 2275 C C . ARG A 1 296 ? -10.618 12.101 10.377 1.00 89.12 296 ARG A C 1
ATOM 2277 O O . ARG A 1 296 ? -11.293 11.142 10.725 1.00 89.12 296 ARG A O 1
ATOM 2284 N N . GLY A 1 297 ? -11.166 13.188 9.829 1.00 87.31 297 GLY A N 1
ATOM 2285 C CA . GLY A 1 297 ? -12.613 13.346 9.615 1.00 87.31 297 GLY A CA 1
ATOM 2286 C C . GLY A 1 297 ? -13.208 12.467 8.503 1.00 87.31 297 GLY A C 1
ATOM 2287 O O . GLY A 1 297 ? -14.426 12.407 8.365 1.00 87.31 297 GLY A O 1
ATOM 2288 N N . ARG A 1 298 ? -12.367 11.802 7.702 1.00 88.81 298 ARG A N 1
ATOM 2289 C CA . ARG A 1 298 ? -12.742 10.926 6.577 1.00 88.81 298 ARG A CA 1
ATOM 2290 C C . ARG A 1 298 ? -12.416 9.450 6.832 1.00 88.81 298 ARG A C 1
ATOM 2292 O O . ARG A 1 298 ? -12.640 8.625 5.949 1.00 88.81 298 ARG A O 1
ATOM 2299 N N . LEU A 1 299 ? -11.853 9.110 7.993 1.00 91.25 299 LEU A N 1
ATOM 2300 C CA . LEU A 1 299 ? -11.449 7.741 8.307 1.00 91.25 299 LEU A CA 1
ATOM 2301 C C . LEU A 1 299 ? -12.672 6.889 8.656 1.00 91.25 299 LEU A C 1
ATOM 2303 O O . LEU A 1 299 ? -13.462 7.243 9.528 1.00 91.25 299 LEU A O 1
ATOM 2307 N N . ASN A 1 300 ? -12.807 5.731 8.009 1.00 91.69 300 ASN A N 1
ATOM 2308 C CA . ASN A 1 300 ? -13.855 4.775 8.351 1.00 91.69 300 ASN A CA 1
ATOM 2309 C C . ASN A 1 300 ? -13.457 3.966 9.593 1.00 91.69 300 ASN A C 1
ATOM 2311 O O . ASN A 1 300 ? -12.754 2.963 9.496 1.00 91.69 300 ASN A O 1
ATOM 2315 N N . GLN A 1 301 ? -13.949 4.390 10.754 1.00 93.38 301 GLN A N 1
ATOM 2316 C CA . GLN A 1 301 ? -13.702 3.735 12.045 1.00 93.38 301 GLN A CA 1
ATOM 2317 C C . GLN A 1 301 ? -14.989 3.168 12.656 1.00 93.38 301 GLN A C 1
ATOM 2319 O O . GLN A 1 301 ? -15.108 3.007 13.869 1.00 93.38 301 GLN A O 1
ATOM 2324 N N . ALA A 1 302 ? -15.981 2.853 11.819 1.00 93.25 302 ALA A N 1
ATOM 2325 C CA . ALA A 1 302 ? -17.252 2.278 12.247 1.00 93.25 302 ALA A CA 1
ATOM 2326 C C . ALA A 1 302 ? -17.107 0.778 12.580 1.00 93.25 302 ALA A C 1
ATOM 2328 O O . ALA A 1 302 ? -17.744 -0.065 11.948 1.00 93.25 302 ALA A O 1
ATOM 2329 N N . ASN A 1 303 ? -16.245 0.463 13.549 1.00 96.50 303 ASN A N 1
ATOM 2330 C CA . ASN A 1 303 ? -15.779 -0.882 13.894 1.00 96.50 303 ASN A CA 1
ATOM 2331 C C . ASN A 1 303 ? -16.728 -1.664 14.812 1.00 96.50 303 ASN A C 1
ATOM 2333 O O . ASN A 1 303 ? -16.782 -2.887 14.731 1.00 96.50 303 ASN A O 1
ATOM 2337 N N . VAL A 1 304 ? -17.511 -0.968 15.636 1.00 96.50 304 VAL A N 1
ATOM 2338 C CA . VAL A 1 304 ? -18.431 -1.583 16.602 1.00 96.50 304 VAL A CA 1
ATOM 2339 C C . VAL A 1 304 ? -19.891 -1.273 16.291 1.00 96.50 304 VAL A C 1
ATOM 2341 O O . VAL A 1 304 ? -20.208 -0.276 15.638 1.00 96.50 304 VAL A O 1
ATOM 2344 N N . GLU A 1 305 ? -20.776 -2.144 16.757 1.00 94.81 305 GLU A N 1
ATOM 2345 C CA . GLU A 1 305 ? -22.228 -1.968 16.792 1.00 94.81 305 GLU A CA 1
ATOM 2346 C C . GLU A 1 305 ? -22.735 -2.087 18.234 1.00 94.81 305 GLU A C 1
ATOM 2348 O O . GLU A 1 305 ? -22.080 -2.705 19.072 1.00 94.81 305 GLU A O 1
ATOM 2353 N N . GLY A 1 306 ? -23.880 -1.474 18.527 1.00 92.12 306 GLY A N 1
ATOM 2354 C CA . GLY A 1 306 ? -24.426 -1.366 19.880 1.00 92.12 306 GLY A CA 1
ATOM 2355 C C . GLY A 1 306 ? -24.706 0.081 20.281 1.00 92.12 306 GLY A C 1
ATOM 2356 O O . GLY A 1 306 ? -24.547 1.007 19.480 1.00 92.12 306 GLY A O 1
ATOM 2357 N N . SER A 1 307 ? -25.159 0.269 21.516 1.00 89.56 307 SER A N 1
ATOM 2358 C CA . SER A 1 307 ? -25.578 1.562 22.060 1.00 89.56 307 SER A CA 1
ATOM 2359 C C . SER A 1 307 ? -25.526 1.559 23.585 1.00 89.56 307 SER A C 1
ATOM 2361 O O . SER A 1 307 ? -25.398 0.511 24.212 1.00 89.56 307 SER A O 1
ATOM 2363 N N . SER A 1 308 ? -25.671 2.740 24.190 1.00 86.75 308 SER A N 1
ATOM 2364 C CA . SER A 1 308 ? -25.854 2.889 25.644 1.00 86.75 308 SER A CA 1
ATOM 2365 C C . SER A 1 308 ? -24.745 2.241 26.480 1.00 86.75 308 SER A C 1
ATOM 2367 O O . SER A 1 308 ? -25.008 1.598 27.487 1.00 86.75 308 SER A O 1
ATOM 2369 N N . GLY A 1 309 ? -23.496 2.383 26.032 1.00 89.62 309 GLY A N 1
ATOM 2370 C CA . GLY A 1 309 ? -22.336 1.832 26.734 1.00 89.62 309 GLY A CA 1
ATOM 2371 C C . GLY A 1 309 ? -22.055 0.360 26.429 1.00 89.62 309 GLY A C 1
ATOM 2372 O O . GLY A 1 309 ? -20.961 -0.090 26.728 1.00 89.62 309 GLY A O 1
ATOM 2373 N N . SER A 1 310 ? -22.958 -0.370 25.767 1.00 96.00 310 SER A N 1
ATOM 2374 C CA . SER A 1 310 ? -22.739 -1.770 25.396 1.00 96.00 310 SER A CA 1
ATOM 2375 C C . SER A 1 310 ? -22.502 -1.926 23.898 1.00 96.00 310 SER A C 1
ATOM 2377 O O . SER A 1 310 ? -23.354 -1.575 23.077 1.00 96.00 310 SER A O 1
ATOM 2379 N N . TYR A 1 311 ? -21.332 -2.445 23.530 1.00 97.69 311 TYR A N 1
ATOM 2380 C CA . TYR A 1 311 ? -20.900 -2.576 22.140 1.00 97.69 311 TYR A CA 1
ATOM 2381 C C . TYR A 1 311 ? -20.300 -3.951 21.858 1.00 97.69 311 TYR A C 1
ATOM 2383 O O . TYR A 1 311 ? -19.759 -4.604 22.744 1.00 97.69 311 TYR A O 1
ATOM 2391 N N . LYS A 1 312 ? -20.318 -4.364 20.593 1.00 96.94 312 LYS A N 1
ATOM 2392 C CA . LYS A 1 312 ? -19.568 -5.519 20.085 1.00 96.94 312 LYS A CA 1
ATOM 2393 C C . LYS A 1 312 ? -18.883 -5.189 18.766 1.00 96.94 312 LYS A C 1
ATOM 2395 O O . LYS A 1 312 ? -19.350 -4.327 18.018 1.00 96.94 312 LYS A O 1
ATOM 2400 N N . GLY A 1 313 ? -17.779 -5.872 18.473 1.00 95.88 313 GLY A N 1
ATOM 2401 C CA . GLY A 1 313 ? -17.126 -5.778 17.165 1.00 95.88 313 GLY A CA 1
ATOM 2402 C C . GLY A 1 313 ? -18.077 -6.214 16.046 1.00 95.88 313 GLY A C 1
ATOM 2403 O O . GLY A 1 313 ? -18.719 -7.261 16.148 1.00 95.88 313 GLY A O 1
ATOM 2404 N N . LYS A 1 314 ? -18.185 -5.427 14.970 1.00 96.31 314 LYS A N 1
ATOM 2405 C CA . LYS A 1 314 ? -19.007 -5.802 13.809 1.00 96.31 314 LYS A CA 1
ATOM 2406 C C . LYS A 1 314 ? -18.426 -7.036 13.139 1.00 96.31 314 LYS A C 1
ATOM 2408 O O . LYS A 1 314 ? -17.239 -7.040 12.828 1.00 96.31 314 LYS A O 1
ATOM 2413 N N . ALA A 1 315 ? -19.269 -8.009 12.796 1.00 94.69 315 ALA A N 1
ATOM 2414 C CA . ALA A 1 315 ? -18.845 -9.268 12.171 1.00 94.69 315 ALA A CA 1
ATOM 2415 C C . ALA A 1 315 ? -17.910 -9.065 10.959 1.00 94.69 315 ALA A C 1
ATOM 2417 O O . ALA A 1 315 ? -16.850 -9.673 10.879 1.00 94.69 315 ALA A O 1
ATOM 2418 N N . ALA A 1 316 ? -18.242 -8.131 10.060 1.00 93.56 316 ALA A N 1
ATOM 2419 C CA . ALA A 1 316 ? -17.445 -7.844 8.860 1.00 93.56 316 ALA A CA 1
ATOM 2420 C C . ALA A 1 316 ? -16.116 -7.106 9.122 1.00 93.56 316 ALA A C 1
ATOM 2422 O O . ALA A 1 316 ? -15.339 -6.897 8.195 1.00 93.56 316 ALA A O 1
ATOM 2423 N N . ARG A 1 317 ? -15.879 -6.641 10.353 1.00 95.44 317 ARG A N 1
ATOM 2424 C CA . ARG A 1 317 ? -14.708 -5.840 10.741 1.00 95.44 317 ARG A CA 1
ATOM 2425 C C . ARG A 1 317 ? -14.015 -6.390 11.982 1.00 95.44 317 ARG A C 1
ATOM 2427 O O . ARG A 1 317 ? -13.212 -5.678 12.580 1.00 95.44 317 ARG A O 1
ATOM 2434 N N . GLN A 1 318 ? -14.320 -7.623 12.381 1.00 97.19 318 GLN A N 1
ATOM 2435 C CA . GLN A 1 318 ? -13.631 -8.257 13.495 1.00 97.19 318 GLN A CA 1
ATOM 2436 C C . GLN A 1 318 ? -12.124 -8.288 13.211 1.00 97.19 318 GLN A C 1
ATOM 2438 O O . GLN A 1 318 ? -11.733 -8.661 12.100 1.00 97.19 318 GLN A O 1
ATOM 2443 N N . PRO A 1 319 ? -11.277 -7.884 14.172 1.00 97.88 319 PRO A N 1
ATOM 2444 C CA . PRO A 1 319 ? -9.838 -7.918 13.976 1.00 97.88 319 PRO A CA 1
ATOM 2445 C C . PRO A 1 319 ? -9.361 -9.347 13.691 1.00 97.88 319 PRO A C 1
ATOM 2447 O O . PRO A 1 319 ? -9.502 -10.235 14.534 1.00 97.88 319 PRO A O 1
ATOM 2450 N N . ARG A 1 320 ? -8.807 -9.579 12.500 1.00 95.94 320 ARG A N 1
ATOM 2451 C CA . ARG A 1 320 ? -8.074 -10.811 12.165 1.00 95.94 320 ARG A CA 1
ATOM 2452 C C . ARG A 1 320 ? -6.727 -10.816 12.884 1.00 95.94 320 ARG A C 1
ATOM 2454 O O . ARG A 1 320 ? -6.417 -9.844 13.570 1.00 95.94 320 ARG A O 1
ATOM 2461 N N . TYR A 1 321 ? -5.935 -11.876 12.734 1.00 96.00 321 TYR A N 1
ATOM 2462 C CA . TYR A 1 321 ? -4.601 -11.974 13.336 1.00 96.00 321 TYR A CA 1
ATOM 2463 C C . TYR A 1 321 ? -3.822 -10.655 13.200 1.00 96.00 321 TYR A C 1
ATOM 2465 O O . TYR A 1 321 ? -3.737 -10.100 12.109 1.00 96.00 321 TYR A O 1
ATOM 2473 N N . MET A 1 322 ? -3.341 -10.103 14.319 1.00 96.44 322 MET A N 1
ATOM 2474 C CA . MET A 1 322 ? -2.593 -8.836 14.405 1.00 96.44 322 MET A CA 1
ATOM 2475 C C . MET A 1 322 ? -3.301 -7.585 13.846 1.00 96.44 322 MET A C 1
ATOM 2477 O O . MET A 1 322 ? -2.708 -6.506 13.781 1.00 96.44 322 MET A O 1
ATOM 2481 N N . GLY A 1 323 ? -4.572 -7.692 13.465 1.00 97.19 323 GLY A N 1
ATOM 2482 C CA . GLY A 1 323 ? -5.430 -6.580 13.083 1.00 97.19 323 GLY A CA 1
ATOM 2483 C C . GLY A 1 323 ? -6.046 -5.891 14.298 1.00 97.19 323 GLY A C 1
ATOM 2484 O O . GLY A 1 323 ? -6.071 -6.434 15.405 1.00 97.19 323 GLY A O 1
ATOM 2485 N N . ALA A 1 324 ? -6.600 -4.699 14.076 1.00 98.38 324 ALA A N 1
ATOM 2486 C CA . ALA A 1 324 ? -7.176 -3.864 15.122 1.00 98.38 324 ALA A CA 1
ATOM 2487 C C . ALA A 1 324 ? -8.533 -3.249 14.774 1.00 98.38 324 ALA A C 1
ATOM 2489 O O . ALA A 1 324 ? -8.873 -2.969 13.622 1.00 98.38 324 ALA A O 1
ATOM 2490 N N . ASN A 1 325 ? -9.297 -2.938 15.812 1.00 98.38 325 ASN A N 1
ATOM 2491 C CA . ASN A 1 325 ? -10.414 -2.009 15.774 1.00 98.38 325 ASN A CA 1
ATOM 2492 C C . ASN A 1 325 ? -10.030 -0.753 16.557 1.00 98.38 325 ASN A C 1
ATOM 2494 O O . ASN A 1 325 ? -9.808 -0.810 17.761 1.00 98.38 325 ASN A O 1
ATOM 2498 N N . ILE A 1 326 ? -9.969 0.382 15.859 1.00 98.19 326 ILE A N 1
ATOM 2499 C CA . ILE A 1 326 ? -9.780 1.710 16.454 1.00 98.19 326 ILE A CA 1
ATOM 2500 C C . ILE A 1 326 ? -11.158 2.359 16.591 1.00 98.19 326 ILE A C 1
ATOM 2502 O O . ILE A 1 326 ? -11.876 2.495 15.601 1.00 98.19 326 ILE A O 1
ATOM 2506 N N . ILE A 1 327 ? -11.544 2.727 17.807 1.00 97.50 327 ILE A N 1
ATOM 2507 C CA . ILE A 1 327 ? -12.899 3.159 18.157 1.00 97.50 327 ILE A CA 1
ATOM 2508 C C . ILE A 1 327 ? -12.811 4.544 18.806 1.00 97.50 327 ILE A C 1
ATOM 2510 O O . ILE A 1 327 ? -12.528 4.638 20.002 1.00 97.50 327 ILE A O 1
ATOM 2514 N N . PRO A 1 328 ? -13.044 5.629 18.049 1.00 96.38 328 PRO A N 1
ATOM 2515 C CA . PRO A 1 328 ? -13.114 6.969 18.617 1.00 96.38 328 PRO A CA 1
ATOM 2516 C C . PRO A 1 328 ? -14.218 7.062 19.670 1.00 96.38 328 PRO A C 1
ATOM 2518 O O . PRO A 1 328 ? -15.330 6.567 19.463 1.00 96.38 328 PRO A O 1
ATOM 2521 N N . LEU A 1 329 ? -13.927 7.714 20.791 1.00 95.88 329 LEU A N 1
ATOM 2522 C CA . LEU A 1 329 ? -14.854 7.855 21.907 1.00 95.88 329 LEU A CA 1
ATOM 2523 C C . LEU A 1 329 ? -15.366 9.289 22.007 1.00 95.88 329 LEU A C 1
ATOM 2525 O O . LEU A 1 329 ? -14.638 10.252 21.772 1.00 95.88 329 LEU A O 1
ATOM 2529 N N . LYS A 1 330 ? -16.630 9.423 22.400 1.00 93.19 330 LYS A N 1
ATOM 2530 C CA . LYS A 1 330 ? -17.239 10.691 22.791 1.00 93.19 330 LYS A CA 1
ATOM 2531 C C . LYS A 1 330 ? -17.605 10.620 24.269 1.00 93.19 330 LYS A C 1
ATOM 2533 O O . LYS A 1 330 ? -18.559 9.935 24.635 1.00 93.19 330 LYS A O 1
ATOM 2538 N N . GLY A 1 331 ? -16.842 11.323 25.094 1.00 90.06 331 GLY A N 1
ATOM 2539 C CA . GLY A 1 331 ? -17.002 11.393 26.544 1.00 90.06 331 GLY A CA 1
ATOM 2540 C C . GLY A 1 331 ? -16.043 12.417 27.144 1.00 90.06 331 GLY A C 1
ATOM 2541 O O . GLY A 1 331 ? -15.237 13.005 26.424 1.00 90.06 331 GLY A O 1
ATOM 2542 N N . SER A 1 332 ? -16.144 12.636 28.450 1.00 90.62 332 SER A N 1
ATOM 2543 C CA . SER A 1 332 ? -15.314 13.575 29.211 1.00 90.62 332 SER A CA 1
ATOM 2544 C C . SER A 1 332 ? -15.149 13.076 30.643 1.00 90.62 332 SER A C 1
ATOM 2546 O O . SER A 1 332 ? -16.012 12.354 31.137 1.00 90.62 332 SER A O 1
ATOM 2548 N N . GLY A 1 333 ? -14.085 13.490 31.332 1.00 94.56 333 GLY A N 1
ATOM 2549 C CA . GLY A 1 333 ? -13.824 13.022 32.693 1.00 94.56 333 GLY A CA 1
ATOM 2550 C C . GLY A 1 333 ? -13.448 11.540 32.718 1.00 94.56 333 GLY A C 1
ATOM 2551 O O . GLY A 1 333 ? -12.730 11.073 31.834 1.00 94.56 333 GLY A O 1
ATOM 2552 N N . ALA A 1 334 ? -13.890 10.810 33.741 1.00 97.25 334 ALA A N 1
ATOM 2553 C CA . ALA A 1 334 ? -13.539 9.404 33.920 1.00 97.25 334 ALA A CA 1
ATOM 2554 C C . ALA A 1 334 ? -14.281 8.495 32.925 1.00 97.25 334 ALA A C 1
ATOM 2556 O O . ALA A 1 334 ? -15.509 8.447 32.901 1.00 97.25 334 ALA A O 1
ATOM 2557 N N . ILE A 1 335 ? -13.516 7.730 32.153 1.00 97.75 335 ILE A N 1
ATOM 2558 C CA . ILE A 1 335 ? -13.980 6.698 31.230 1.00 97.75 335 ILE A CA 1
ATOM 2559 C C . ILE A 1 335 ? -13.453 5.354 31.723 1.00 97.75 335 ILE A C 1
ATOM 2561 O O . ILE A 1 335 ? -12.260 5.205 31.998 1.00 97.75 335 ILE A O 1
ATOM 2565 N N . THR A 1 336 ? -14.328 4.357 31.800 1.00 98.25 336 THR A N 1
ATOM 2566 C CA . THR A 1 336 ? -13.937 2.966 32.047 1.00 98.25 336 THR A CA 1
ATOM 2567 C C . THR A 1 336 ? -14.446 2.078 30.929 1.00 98.25 336 THR A C 1
ATOM 2569 O O . THR A 1 336 ? -15.513 2.319 30.368 1.00 98.25 336 THR A O 1
ATOM 2572 N N . ALA A 1 337 ? -13.679 1.047 30.595 1.00 98.25 337 ALA A N 1
ATOM 2573 C CA . ALA A 1 337 ? -14.119 0.013 29.679 1.00 98.25 337 ALA A CA 1
ATOM 2574 C C . ALA A 1 337 ? -13.753 -1.372 30.207 1.00 98.25 337 ALA A C 1
ATOM 2576 O O . ALA A 1 337 ? -12.645 -1.583 30.698 1.00 98.25 337 ALA A O 1
ATOM 2577 N N . LYS A 1 338 ? -14.679 -2.315 30.055 1.00 98.56 338 LYS A N 1
ATOM 2578 C CA . LYS A 1 338 ? -14.472 -3.742 30.283 1.00 98.56 338 LYS A CA 1
ATOM 2579 C C . LYS A 1 338 ? -14.696 -4.488 28.978 1.00 98.56 338 LYS A C 1
ATOM 2581 O O . LYS A 1 338 ? -15.759 -4.365 28.374 1.00 98.56 338 LYS A O 1
ATOM 2586 N N . ILE A 1 339 ? -13.702 -5.255 28.555 1.00 98.50 339 ILE A N 1
ATOM 2587 C CA . ILE A 1 339 ? -13.710 -6.033 27.322 1.00 98.50 339 ILE A CA 1
ATOM 2588 C C . ILE A 1 339 ? -13.750 -7.513 27.670 1.00 98.50 339 ILE A C 1
ATOM 2590 O O . ILE A 1 339 ? -12.930 -7.999 28.447 1.00 98.50 339 ILE A O 1
ATOM 2594 N N . THR A 1 340 ? -14.687 -8.232 27.062 1.00 98.19 340 THR A N 1
ATOM 2595 C CA . THR A 1 340 ? -14.716 -9.696 27.055 1.00 98.19 340 THR A CA 1
ATOM 2596 C C . THR A 1 340 ? -14.531 -10.176 25.625 1.00 98.19 340 THR A C 1
ATOM 2598 O O . THR A 1 340 ? -15.123 -9.615 24.704 1.00 98.19 340 THR A O 1
ATOM 2601 N N . ALA A 1 341 ? -13.692 -11.185 25.416 1.00 97.88 341 ALA A N 1
ATOM 2602 C CA . ALA A 1 341 ? -13.376 -11.693 24.087 1.00 97.88 341 ALA A CA 1
ATOM 2603 C C . ALA A 1 341 ? -13.224 -13.214 24.091 1.00 97.88 341 ALA A C 1
ATOM 2605 O O . ALA A 1 341 ? -12.962 -13.815 25.132 1.00 97.88 341 ALA A O 1
ATOM 2606 N N . ASP A 1 342 ? -13.384 -13.825 22.920 1.00 96.94 342 ASP A N 1
ATOM 2607 C CA . ASP A 1 342 ? -13.259 -15.271 22.716 1.00 96.94 342 ASP A CA 1
ATOM 2608 C C . ASP A 1 342 ? -11.812 -15.746 22.493 1.00 96.94 342 ASP A C 1
ATOM 2610 O O . ASP A 1 342 ? -11.552 -16.949 22.453 1.00 96.94 342 ASP A O 1
ATOM 2614 N N . MET A 1 343 ? -10.870 -14.813 22.331 1.00 95.44 343 MET A N 1
ATOM 2615 C CA . MET A 1 343 ? -9.444 -15.069 22.123 1.00 95.44 343 MET A CA 1
ATOM 2616 C C . MET A 1 343 ? -8.589 -14.031 22.860 1.00 95.44 343 MET A C 1
ATOM 2618 O O . MET A 1 343 ? -9.090 -13.006 23.325 1.00 95.44 343 MET A O 1
ATOM 2622 N N . ALA A 1 344 ? -7.283 -14.295 22.957 1.00 97.00 344 ALA A N 1
ATOM 2623 C CA . ALA A 1 344 ? -6.332 -13.348 23.530 1.00 97.00 344 ALA A CA 1
ATOM 2624 C C . ALA A 1 344 ? -6.244 -12.063 22.690 1.00 97.00 344 ALA A C 1
ATOM 2626 O O . ALA A 1 344 ? -6.246 -12.091 21.458 1.00 97.00 344 ALA A O 1
ATOM 2627 N N . PHE A 1 345 ? -6.159 -10.929 23.379 1.00 98.12 345 PHE A N 1
ATOM 2628 C CA . PHE A 1 345 ? -6.157 -9.605 22.776 1.00 98.12 345 PHE A CA 1
ATOM 2629 C C . PHE A 1 345 ? -5.308 -8.641 23.602 1.00 98.12 345 PHE A C 1
ATOM 2631 O O . PHE A 1 345 ? -5.027 -8.883 24.776 1.00 98.12 345 PHE A O 1
ATOM 2638 N N . THR A 1 346 ? -4.949 -7.520 22.989 1.00 98.31 346 THR A N 1
ATOM 2639 C CA . THR A 1 346 ? -4.441 -6.335 23.684 1.00 98.31 346 THR A CA 1
ATOM 2640 C C . THR A 1 346 ? -5.428 -5.195 23.488 1.00 98.31 346 THR A C 1
ATOM 2642 O O . THR A 1 346 ? -6.124 -5.117 22.469 1.00 98.31 346 THR A O 1
ATOM 2645 N N . ALA A 1 347 ? -5.525 -4.322 24.486 1.00 98.69 347 ALA A N 1
ATOM 2646 C CA . ALA A 1 347 ? -6.355 -3.136 24.399 1.00 98.69 347 ALA A CA 1
ATOM 2647 C C . ALA A 1 347 ? -5.694 -1.942 25.080 1.00 98.69 347 ALA A C 1
ATOM 2649 O O . ALA A 1 347 ? -5.014 -2.082 26.097 1.00 98.69 347 ALA A O 1
ATOM 2650 N N . THR A 1 348 ? -5.925 -0.766 24.507 1.00 98.81 348 THR A N 1
ATOM 2651 C CA . THR A 1 348 ? -5.320 0.488 24.951 1.00 98.81 348 THR A CA 1
ATOM 2652 C C . THR A 1 348 ? -6.301 1.636 24.735 1.00 98.81 348 THR A C 1
ATOM 2654 O O . THR A 1 348 ? -6.926 1.742 23.676 1.00 98.81 348 THR A O 1
ATOM 2657 N N . PHE A 1 349 ? -6.391 2.551 25.698 1.00 98.75 349 PHE A N 1
ATOM 2658 C CA . PHE A 1 349 ? -6.895 3.896 25.442 1.00 98.75 349 PHE A CA 1
ATOM 2659 C C . PHE A 1 349 ? -5.774 4.763 24.872 1.00 98.75 349 PHE A C 1
ATOM 2661 O O . PHE A 1 349 ? -4.790 5.052 25.553 1.00 98.75 349 PHE A O 1
ATOM 2668 N N . ALA A 1 350 ? -5.932 5.193 23.624 1.00 98.31 350 ALA A N 1
ATOM 2669 C CA . ALA A 1 350 ? -5.068 6.171 22.981 1.00 98.31 350 ALA A CA 1
ATOM 2670 C C . ALA A 1 350 ? -5.673 7.564 23.174 1.00 98.31 350 ALA A C 1
ATOM 2672 O O . ALA A 1 350 ? -6.730 7.862 22.616 1.00 98.31 350 ALA A O 1
ATOM 2673 N N . VAL A 1 351 ? -5.016 8.411 23.966 1.00 97.94 351 VAL A N 1
ATOM 2674 C CA . VAL A 1 351 ? -5.491 9.764 24.284 1.00 97.94 351 VAL A CA 1
ATOM 2675 C C . VAL A 1 351 ? -4.622 10.806 23.600 1.00 97.94 351 VAL A C 1
ATOM 2677 O O . VAL A 1 351 ? -3.405 10.643 23.507 1.00 97.94 351 VAL A O 1
ATOM 2680 N N . ARG A 1 352 ? -5.251 11.882 23.125 1.00 94.94 352 ARG A N 1
ATOM 2681 C CA . ARG A 1 352 ? -4.595 13.037 22.515 1.00 94.94 352 ARG A CA 1
ATOM 2682 C C . ARG A 1 352 ? -5.104 14.339 23.127 1.00 94.94 352 ARG A C 1
ATOM 2684 O O . ARG A 1 352 ? -6.304 14.593 23.100 1.00 94.94 352 ARG A O 1
ATOM 2691 N N . GLY A 1 353 ? -4.192 15.183 23.601 1.00 92.31 353 GLY A N 1
ATOM 2692 C CA . GLY A 1 353 ? -4.497 16.529 24.099 1.00 92.31 353 GLY A CA 1
ATOM 2693 C C . GLY A 1 353 ? -4.526 17.616 23.017 1.00 92.31 353 GLY A C 1
ATOM 2694 O O . GLY A 1 353 ? -4.155 17.381 21.863 1.00 92.31 353 GLY A O 1
ATOM 2695 N N . GLN A 1 354 ? -4.929 18.833 23.406 1.00 80.94 354 GLN A N 1
ATOM 2696 C CA . GLN A 1 354 ? -5.076 19.996 22.509 1.00 80.94 354 GLN A CA 1
ATOM 2697 C C . GLN A 1 354 ? -3.767 20.431 21.821 1.00 80.94 354 GLN A C 1
ATOM 2699 O O . GLN A 1 354 ? -3.814 20.969 20.719 1.00 80.94 354 GLN A O 1
ATOM 2704 N N . GLY A 1 355 ? -2.602 20.140 22.411 1.00 76.19 355 GLY A N 1
ATOM 2705 C CA . GLY A 1 355 ? -1.280 20.405 21.822 1.00 76.19 355 GLY A CA 1
ATOM 2706 C C . GLY A 1 355 ? -0.706 19.259 20.979 1.00 76.19 355 GLY A C 1
ATOM 2707 O O . GLY A 1 355 ? 0.467 19.284 20.627 1.00 76.19 355 GLY A O 1
ATOM 2708 N N . GLY A 1 356 ? -1.487 18.208 20.707 1.00 82.62 356 GLY A N 1
ATOM 2709 C CA . GLY A 1 356 ? -1.027 17.033 19.961 1.00 82.62 356 GLY A CA 1
ATOM 2710 C C . GLY A 1 356 ? -0.242 16.008 20.785 1.00 82.62 356 GLY A C 1
ATOM 2711 O O . GLY A 1 356 ? 0.029 14.927 20.259 1.00 82.62 356 GLY A O 1
ATOM 2712 N N . ALA A 1 357 ? 0.054 16.307 22.057 1.00 90.06 357 ALA A N 1
ATOM 2713 C CA . ALA A 1 357 ? 0.613 15.359 23.016 1.00 90.06 357 ALA A CA 1
ATOM 2714 C C . ALA A 1 357 ? -0.284 14.121 23.131 1.00 90.06 357 ALA A C 1
ATOM 2716 O O . ALA A 1 357 ? -1.512 14.236 23.206 1.00 90.06 357 ALA A O 1
ATOM 2717 N N . THR A 1 358 ? 0.335 12.945 23.123 1.00 95.50 358 THR A N 1
ATOM 2718 C CA . THR A 1 358 ? -0.349 11.655 23.183 1.00 95.50 358 THR A CA 1
ATOM 2719 C C . THR A 1 358 ? 0.083 10.874 24.409 1.00 95.50 358 THR A C 1
ATOM 2721 O O . THR A 1 358 ? 1.214 10.984 24.878 1.00 95.50 358 THR A O 1
ATOM 2724 N N . ARG A 1 359 ? -0.835 10.064 24.930 1.00 96.81 359 ARG A N 1
ATOM 2725 C CA . ARG A 1 359 ? -0.560 9.104 25.998 1.00 96.81 359 ARG A CA 1
ATOM 2726 C C . ARG A 1 359 ? -1.396 7.853 25.798 1.00 96.81 359 ARG A C 1
ATOM 2728 O O . ARG A 1 359 ? -2.482 7.905 25.217 1.00 96.81 359 ARG A O 1
ATOM 2735 N N . TYR A 1 360 ? -0.886 6.744 26.307 1.00 98.19 360 TYR A N 1
ATOM 2736 C CA . TYR A 1 360 ? -1.444 5.420 26.091 1.00 98.19 360 TYR A CA 1
ATOM 2737 C C . TYR A 1 360 ? -1.672 4.745 27.433 1.00 98.19 360 TYR A C 1
ATOM 2739 O O . TYR A 1 360 ? -0.756 4.688 28.248 1.00 98.19 360 TYR A O 1
ATOM 2747 N N . VAL A 1 361 ? -2.895 4.277 27.670 1.00 98.25 361 VAL A N 1
ATOM 2748 C CA . VAL A 1 361 ? -3.265 3.574 28.903 1.00 98.25 361 VAL A CA 1
ATOM 2749 C C . VAL A 1 361 ? -3.697 2.166 28.534 1.00 98.25 361 VAL A C 1
ATOM 2751 O O . VAL A 1 361 ? -4.734 1.987 27.893 1.00 98.25 361 VAL A O 1
ATOM 2754 N N . ASP A 1 362 ? -2.877 1.183 28.887 1.00 98.06 362 ASP A N 1
ATOM 2755 C CA . ASP A 1 362 ? -3.138 -0.218 28.571 1.00 98.06 362 ASP A CA 1
ATOM 2756 C C . ASP A 1 362 ? -4.168 -0.828 29.519 1.00 98.06 362 ASP A C 1
ATOM 2758 O O . ASP A 1 362 ? -4.397 -0.346 30.628 1.00 98.06 362 ASP A O 1
ATOM 2762 N N . PHE A 1 363 ? -4.834 -1.870 29.038 1.00 98.25 363 PHE A N 1
ATOM 2763 C CA . PHE A 1 363 ? -5.845 -2.591 29.795 1.00 98.25 363 PHE A CA 1
ATOM 2764 C C . PHE A 1 363 ? -5.204 -3.735 30.577 1.00 98.25 363 PHE A C 1
ATOM 2766 O O . PHE A 1 363 ? -4.372 -4.471 30.049 1.00 98.25 363 PHE A O 1
ATOM 2773 N N . GLU A 1 364 ? -5.686 -3.955 31.795 1.00 95.75 364 GLU A N 1
ATOM 2774 C CA . GLU A 1 364 ? -5.307 -5.080 32.643 1.00 95.75 364 GLU A CA 1
ATOM 2775 C C . GLU A 1 364 ? -6.482 -6.055 32.744 1.00 95.75 364 GLU A C 1
ATOM 2777 O O . GLU A 1 364 ? -7.584 -5.702 33.176 1.00 95.75 364 GLU A O 1
ATOM 2782 N N . ASN A 1 365 ? -6.275 -7.299 32.298 1.00 92.19 365 ASN A N 1
ATOM 2783 C CA . ASN A 1 365 ? -7.304 -8.348 32.289 1.00 92.19 365 ASN A CA 1
ATOM 2784 C C . ASN A 1 365 ? -8.623 -7.903 31.623 1.00 92.19 365 ASN A C 1
ATOM 2786 O O . ASN A 1 365 ? -9.717 -8.199 32.103 1.00 92.19 365 ASN A O 1
ATOM 2790 N N . GLY A 1 366 ? -8.514 -7.137 30.533 1.00 96.06 366 GLY A N 1
ATOM 2791 C CA . GLY A 1 366 ? -9.656 -6.590 29.800 1.00 96.06 366 GLY A CA 1
ATOM 2792 C C . GLY A 1 366 ? -10.319 -5.374 30.448 1.00 96.06 366 GLY A C 1
ATOM 2793 O O . GLY A 1 366 ? -11.322 -4.903 29.920 1.00 96.06 366 GLY A O 1
ATOM 2794 N N . ASN A 1 367 ? -9.778 -4.824 31.535 1.00 98.25 367 ASN A N 1
ATOM 2795 C CA . ASN A 1 367 ? -10.299 -3.625 32.190 1.00 98.25 367 ASN A CA 1
ATOM 2796 C C . ASN A 1 367 ? -9.359 -2.442 31.951 1.00 98.25 367 ASN A C 1
ATOM 2798 O O . ASN A 1 367 ? -8.153 -2.548 32.145 1.00 98.25 367 ASN A O 1
ATOM 2802 N N . GLY A 1 368 ? -9.917 -1.305 31.553 1.00 98.00 368 GLY A N 1
ATOM 2803 C CA . GLY A 1 368 ? -9.179 -0.064 31.358 1.00 98.00 368 GLY A CA 1
ATOM 2804 C C . GLY A 1 368 ? -9.907 1.104 32.004 1.00 98.00 368 GLY A C 1
ATOM 2805 O O . GLY A 1 368 ? -11.139 1.173 31.989 1.00 98.00 368 GLY A O 1
ATOM 2806 N N . LYS A 1 369 ? -9.142 2.059 32.533 1.00 98.06 369 LYS A N 1
ATOM 2807 C CA . LYS A 1 369 ? -9.656 3.316 33.084 1.00 98.06 369 LYS A CA 1
ATOM 2808 C C . LYS A 1 369 ? -8.788 4.474 32.623 1.00 98.06 369 LYS A C 1
ATOM 2810 O O . LYS A 1 369 ? -7.568 4.400 32.688 1.00 98.06 369 LYS A O 1
ATOM 2815 N N . VAL A 1 370 ? -9.415 5.562 32.196 1.00 97.69 370 VAL A N 1
ATOM 2816 C CA . VAL A 1 370 ? -8.720 6.793 31.826 1.00 97.69 370 VAL A CA 1
ATOM 2817 C C . VAL A 1 370 ? -9.566 8.005 32.187 1.00 97.69 370 VAL A C 1
ATOM 2819 O O . VAL A 1 370 ? -10.773 7.986 31.991 1.00 97.69 370 VAL A O 1
ATOM 2822 N N . SER A 1 371 ? -8.955 9.069 32.701 1.00 97.00 371 SER A N 1
ATOM 2823 C CA . SER A 1 371 ? -9.629 10.367 32.845 1.00 97.00 371 SER A CA 1
ATOM 2824 C C . SER A 1 371 ? -9.207 11.292 31.716 1.00 97.00 371 SER A C 1
ATOM 2826 O O . SER A 1 371 ? -8.017 11.349 31.411 1.00 97.00 371 SER A O 1
ATOM 2828 N N . LEU A 1 372 ? -10.160 11.993 31.099 1.00 96.00 372 LEU A N 1
ATOM 2829 C CA . LEU A 1 372 ? -9.907 13.001 30.070 1.00 96.00 372 LEU A CA 1
ATOM 2830 C C . LEU A 1 372 ? -9.954 14.405 30.662 1.00 96.00 372 LEU A C 1
ATOM 2832 O O . LEU A 1 372 ? -10.970 14.803 31.239 1.00 96.00 372 LEU A O 1
ATOM 2836 N N . ALA A 1 373 ? -8.871 15.154 30.476 1.00 93.50 373 ALA A N 1
ATOM 2837 C CA . ALA A 1 373 ? -8.847 16.587 30.737 1.00 93.50 373 ALA A CA 1
ATOM 2838 C C . ALA A 1 373 ? -9.671 17.353 29.676 1.00 93.50 373 ALA A C 1
ATOM 2840 O O . ALA A 1 373 ? -9.930 16.823 28.588 1.00 93.50 373 ALA A O 1
ATOM 2841 N N . PRO A 1 374 ? -10.091 18.604 29.951 1.00 91.56 374 PRO A N 1
ATOM 2842 C CA . PRO A 1 374 ? -10.789 19.425 28.966 1.00 91.56 374 PRO A CA 1
ATOM 2843 C C . PRO A 1 374 ? -10.025 19.505 27.637 1.00 91.56 374 PRO A C 1
ATOM 2845 O O . PRO A 1 374 ? -8.851 19.863 27.595 1.00 91.56 374 PRO A O 1
ATOM 2848 N N . GLY A 1 375 ? -10.702 19.156 26.541 1.00 89.62 375 GLY A N 1
ATOM 2849 C CA . GLY A 1 375 ? -10.121 19.172 25.198 1.00 89.62 375 GLY A CA 1
ATOM 2850 C C . GLY A 1 375 ? -9.261 17.958 24.829 1.00 89.62 375 GLY A C 1
ATOM 2851 O O . GLY A 1 375 ? -8.755 17.920 23.707 1.00 89.62 375 GLY A O 1
ATOM 2852 N N . GLU A 1 376 ? -9.105 16.966 25.714 1.00 95.50 376 GLU A N 1
ATOM 2853 C CA . GLU A 1 376 ? -8.557 15.665 25.328 1.00 95.50 376 GLU A CA 1
ATOM 2854 C C . GLU A 1 376 ? -9.585 14.835 24.545 1.00 95.50 376 GLU A C 1
ATOM 2856 O O . GLU A 1 376 ? -10.779 14.816 24.844 1.00 95.50 376 GLU A O 1
ATOM 2861 N N . GLU A 1 377 ? -9.097 14.105 23.548 1.00 94.50 377 GLU A N 1
ATOM 2862 C CA . GLU A 1 377 ? -9.854 13.111 22.794 1.00 94.50 377 GLU A CA 1
ATOM 2863 C C . GLU A 1 377 ? -9.276 11.722 23.057 1.00 94.50 377 GLU A C 1
ATOM 2865 O O . GLU A 1 377 ? -8.059 11.563 23.146 1.00 94.50 377 GLU A O 1
ATOM 2870 N N . ALA A 1 378 ? -10.130 10.701 23.119 1.00 96.75 378 ALA A N 1
ATOM 2871 C CA . ALA A 1 378 ? -9.702 9.320 23.309 1.00 96.75 378 ALA A CA 1
ATOM 2872 C C . ALA A 1 378 ? -10.231 8.396 22.215 1.00 96.75 378 ALA A C 1
ATOM 2874 O O . ALA A 1 378 ? -11.342 8.562 21.711 1.00 96.75 378 ALA A O 1
ATOM 2875 N N . SER A 1 379 ? -9.442 7.378 21.895 1.00 97.81 379 SER A N 1
ATOM 2876 C CA . SER A 1 379 ? -9.874 6.205 21.143 1.00 97.81 379 SER A CA 1
ATOM 2877 C C . SER A 1 379 ? -9.610 4.950 21.964 1.00 97.81 379 SER A C 1
ATOM 2879 O O . SER A 1 379 ? -8.551 4.819 22.574 1.00 97.81 379 SER A O 1
ATOM 2881 N N . LEU A 1 380 ? -10.553 4.014 21.951 1.00 98.50 380 LEU A N 1
ATOM 2882 C CA . LEU A 1 380 ? -10.310 2.645 22.386 1.00 98.50 380 LEU A CA 1
ATOM 2883 C C . LEU A 1 380 ? -9.732 1.855 21.211 1.00 98.50 380 LEU A C 1
ATOM 2885 O O . LEU A 1 380 ? -10.312 1.851 20.126 1.00 98.50 380 LEU A O 1
ATOM 2889 N N . VAL A 1 381 ? -8.612 1.177 21.419 1.00 98.69 381 VAL A N 1
ATOM 2890 C CA . VAL A 1 381 ? -7.998 0.296 20.425 1.00 98.69 381 VAL A CA 1
ATOM 2891 C C . VAL A 1 381 ? -8.034 -1.129 20.950 1.00 98.69 381 VAL A C 1
ATOM 2893 O O . VAL A 1 381 ? -7.582 -1.371 22.063 1.00 98.69 381 VAL A O 1
ATOM 2896 N N . VAL A 1 382 ? -8.584 -2.053 20.161 1.00 98.69 382 VAL A N 1
ATOM 2897 C CA . VAL A 1 382 ? -8.660 -3.490 20.472 1.00 98.69 382 VAL A CA 1
ATOM 2898 C C . VAL A 1 382 ? -7.965 -4.260 19.360 1.00 98.69 382 VAL A C 1
ATOM 2900 O O . VAL A 1 382 ? -8.310 -4.078 18.191 1.00 98.69 382 VAL A O 1
ATOM 2903 N N . VAL A 1 383 ? -6.994 -5.102 19.705 1.00 98.62 383 VAL A N 1
ATOM 2904 C CA . VAL A 1 383 ? -6.124 -5.793 18.743 1.00 98.62 383 VAL A CA 1
ATOM 2905 C C . VAL A 1 383 ? -6.148 -7.295 19.001 1.00 98.62 383 VAL A C 1
ATOM 2907 O O . VAL A 1 383 ? -5.999 -7.731 20.141 1.00 98.62 383 VAL A O 1
ATOM 2910 N N . ASN A 1 384 ? -6.320 -8.094 17.945 1.00 97.94 384 ASN A N 1
ATOM 2911 C CA . ASN A 1 384 ? -6.256 -9.553 18.032 1.00 97.94 384 ASN A CA 1
ATOM 2912 C C . ASN A 1 384 ? -4.795 -10.004 18.083 1.00 97.94 384 ASN A C 1
ATOM 2914 O O . ASN A 1 384 ? -4.097 -10.028 17.069 1.00 97.94 384 ASN A O 1
ATOM 2918 N N . THR A 1 385 ? -4.335 -10.343 19.281 1.00 96.94 385 THR A N 1
ATOM 2919 C CA . THR A 1 385 ? -2.947 -10.705 19.560 1.00 96.94 385 THR A CA 1
ATOM 2920 C C . THR A 1 385 ? -2.927 -12.061 20.262 1.00 96.94 385 THR A C 1
ATOM 2922 O O . THR A 1 385 ? -2.856 -12.109 21.497 1.00 96.94 385 THR A O 1
ATOM 2925 N N . PRO A 1 386 ? -3.028 -13.173 19.512 1.00 95.38 386 PRO A N 1
ATOM 2926 C CA . PRO A 1 386 ? -2.995 -14.501 20.105 1.00 95.38 386 PRO A CA 1
ATOM 2927 C C . PRO A 1 386 ? -1.681 -14.718 20.862 1.00 95.38 386 PRO A C 1
ATOM 2929 O O . PRO A 1 386 ? -0.644 -14.133 20.534 1.00 95.38 386 PRO A O 1
ATOM 2932 N N . LYS A 1 387 ? -1.726 -15.572 21.892 1.00 93.12 387 LYS A N 1
ATOM 2933 C CA . LYS A 1 387 ? -0.578 -15.835 22.778 1.00 93.12 387 LYS A CA 1
ATOM 2934 C C . LYS A 1 387 ? 0.653 -16.312 22.004 1.00 93.12 387 LYS A C 1
ATOM 2936 O O . LYS A 1 387 ? 1.766 -15.900 22.311 1.00 93.12 387 LYS A O 1
ATOM 2941 N N . ASN A 1 388 ? 0.434 -17.145 20.990 1.00 94.81 388 ASN A N 1
ATOM 2942 C CA . ASN A 1 388 ? 1.476 -17.640 20.103 1.00 94.81 388 ASN A CA 1
ATOM 2943 C C . ASN A 1 388 ? 1.364 -16.953 18.743 1.00 94.81 388 ASN A C 1
ATOM 2945 O O . ASN A 1 388 ? 0.260 -16.646 18.289 1.00 94.81 388 ASN A O 1
ATOM 2949 N N . LEU A 1 389 ? 2.506 -16.738 18.092 1.00 94.38 389 LEU A N 1
ATOM 2950 C CA . LEU A 1 389 ? 2.517 -16.316 16.698 1.00 94.38 389 LEU A CA 1
ATOM 2951 C C . LEU A 1 389 ? 1.989 -17.449 15.814 1.00 94.38 389 LEU A C 1
ATOM 2953 O O . LEU A 1 389 ? 2.318 -18.617 16.028 1.00 94.38 389 LEU A O 1
ATOM 2957 N N . ILE A 1 390 ? 1.179 -17.083 14.826 1.00 91.94 390 ILE A N 1
ATOM 2958 C CA . ILE A 1 390 ? 0.583 -18.002 13.860 1.00 91.94 390 ILE A CA 1
ATOM 2959 C C . ILE A 1 390 ? 1.394 -17.901 12.568 1.00 91.94 390 ILE A C 1
ATOM 2961 O O . ILE A 1 390 ? 1.418 -16.820 11.975 1.00 91.94 390 ILE A O 1
ATOM 2965 N N . PRO A 1 391 ? 2.031 -18.987 12.102 1.00 88.69 391 PRO A N 1
ATOM 2966 C CA . PRO A 1 391 ? 2.689 -18.994 10.804 1.00 88.69 391 PRO A CA 1
ATOM 2967 C C . PRO A 1 391 ? 1.639 -18.876 9.694 1.00 88.69 391 PRO A C 1
ATOM 2969 O O . PRO A 1 391 ? 0.745 -19.721 9.602 1.00 88.69 391 PRO A O 1
ATOM 2972 N N . TYR A 1 392 ? 1.738 -17.868 8.825 1.00 88.44 392 TYR A N 1
ATOM 2973 C CA . TYR A 1 392 ? 0.716 -17.633 7.797 1.00 88.44 392 TYR A CA 1
ATOM 2974 C C . TYR A 1 392 ? 1.290 -17.297 6.417 1.00 88.44 392 TYR A C 1
ATOM 2976 O O . TYR A 1 392 ? 2.271 -16.574 6.281 1.00 88.44 392 TYR A O 1
ATOM 2984 N N . ASP A 1 393 ? 0.649 -17.820 5.371 1.00 88.38 393 ASP A N 1
ATOM 2985 C CA . ASP A 1 393 ? 0.836 -17.336 4.005 1.00 88.38 393 ASP A CA 1
ATOM 2986 C C . ASP A 1 393 ? -0.163 -16.198 3.769 1.00 88.38 393 ASP A C 1
ATOM 2988 O O . ASP A 1 393 ? -1.375 -16.402 3.778 1.00 88.38 393 ASP A O 1
ATOM 2992 N N . ALA A 1 394 ? 0.341 -14.986 3.580 1.00 84.19 394 ALA A N 1
ATOM 2993 C CA . ALA A 1 394 ? -0.476 -13.796 3.376 1.00 84.19 394 ALA A CA 1
ATOM 2994 C C . ALA A 1 394 ? -1.301 -13.828 2.072 1.00 84.19 394 ALA A C 1
ATOM 2996 O O . ALA A 1 394 ? -2.307 -13.125 1.977 1.00 84.19 394 ALA A O 1
ATOM 2997 N N . PHE A 1 395 ? -0.912 -14.646 1.086 1.00 83.56 395 PHE A N 1
ATOM 2998 C CA . PHE A 1 395 ? -1.677 -14.872 -0.145 1.00 83.56 395 PHE A CA 1
ATOM 2999 C C . PHE A 1 395 ? -2.691 -16.017 -0.013 1.00 83.56 395 PHE A C 1
ATOM 3001 O O . PHE A 1 395 ? -3.619 -16.120 -0.818 1.00 83.56 395 PHE A O 1
ATOM 3008 N N . LYS A 1 396 ? -2.526 -16.880 0.997 1.00 87.31 396 LYS A N 1
ATOM 3009 C CA . LYS A 1 396 ? -3.404 -18.015 1.322 1.00 87.31 396 LYS A CA 1
ATOM 3010 C C . LYS A 1 396 ? -3.609 -18.097 2.832 1.00 87.31 396 LYS A C 1
ATOM 3012 O O . LYS A 1 396 ? -3.116 -19.006 3.500 1.00 87.31 396 LYS A O 1
ATOM 3017 N N . ILE A 1 397 ? -4.332 -17.114 3.365 1.00 86.50 397 ILE A N 1
ATOM 3018 C CA . ILE A 1 397 ? -4.475 -16.927 4.811 1.00 86.50 397 ILE A CA 1
ATOM 3019 C C . ILE A 1 397 ? -5.156 -18.166 5.423 1.00 86.50 397 ILE A C 1
ATOM 3021 O O . ILE A 1 397 ? -6.287 -18.483 5.041 1.00 86.50 397 ILE A O 1
ATOM 3025 N N . PRO A 1 398 ? -4.510 -18.869 6.373 1.00 88.56 398 PRO A N 1
ATOM 3026 C CA . PRO A 1 398 ? -5.100 -20.038 7.009 1.00 88.56 398 PRO A CA 1
ATOM 3027 C C . PRO A 1 398 ? -6.298 -19.640 7.876 1.00 88.56 398 PRO A C 1
ATOM 3029 O O . PRO A 1 398 ? -6.382 -18.513 8.368 1.00 88.56 398 PRO A O 1
ATOM 3032 N N . THR A 1 399 ? -7.201 -20.591 8.123 1.00 91.38 399 THR A N 1
ATOM 3033 C CA . THR A 1 399 ? -8.414 -20.377 8.931 1.00 91.38 399 THR A CA 1
ATOM 3034 C C . THR A 1 399 ? -8.114 -19.742 10.289 1.00 91.38 399 THR A C 1
ATOM 3036 O O . THR A 1 399 ? -8.839 -18.847 10.711 1.00 91.38 399 THR A O 1
ATOM 3039 N N . GLU A 1 400 ? -7.032 -20.159 10.950 1.00 91.44 400 GLU A N 1
ATOM 3040 C CA . GLU A 1 400 ? -6.631 -19.628 12.256 1.00 91.44 400 GLU A CA 1
ATOM 3041 C C . GLU A 1 400 ? -6.273 -18.135 12.192 1.00 91.44 400 GLU A C 1
ATOM 3043 O O . GLU A 1 400 ? -6.786 -17.346 12.981 1.00 91.44 400 GLU A O 1
ATOM 3048 N N . ALA A 1 401 ? -5.470 -17.721 11.205 1.00 91.44 401 ALA A N 1
ATOM 3049 C CA . ALA A 1 401 ? -5.090 -16.319 11.031 1.00 91.44 401 ALA A CA 1
ATOM 3050 C C . ALA A 1 401 ? -6.247 -15.454 10.491 1.00 91.44 401 ALA A C 1
ATOM 3052 O O . ALA A 1 401 ? -6.317 -14.253 10.762 1.00 91.44 401 ALA A O 1
ATOM 3053 N N . ASN A 1 402 ? -7.172 -16.063 9.742 1.00 92.62 402 ASN A N 1
ATOM 3054 C CA . ASN A 1 402 ? -8.342 -15.389 9.183 1.00 92.62 402 ASN A CA 1
ATOM 3055 C C . ASN A 1 402 ? -9.509 -15.268 10.182 1.00 92.62 402 ASN A C 1
ATOM 3057 O O . ASN A 1 402 ? -10.456 -14.516 9.934 1.00 92.62 402 ASN A O 1
ATOM 3061 N N . ARG A 1 403 ? -9.464 -15.994 11.307 1.00 94.00 403 ARG A N 1
ATOM 3062 C CA . ARG A 1 403 ? -10.488 -15.930 12.353 1.00 94.00 403 ARG A CA 1
ATOM 3063 C C . ARG A 1 403 ? -10.503 -14.536 12.987 1.00 94.00 403 ARG A C 1
ATOM 3065 O O . ARG A 1 403 ? -9.507 -14.068 13.537 1.00 94.00 403 ARG A O 1
ATOM 3072 N N . GLY A 1 404 ? -11.656 -13.874 12.916 1.00 95.94 404 GLY A N 1
ATOM 3073 C CA . GLY A 1 404 ? -11.885 -12.584 13.558 1.00 95.94 404 GLY A CA 1
ATOM 3074 C C . GLY A 1 404 ? -12.059 -12.715 15.073 1.00 95.94 404 GLY A C 1
ATOM 3075 O O . GLY A 1 404 ? -12.701 -13.649 15.550 1.00 95.94 404 GLY A O 1
ATOM 3076 N N . LEU A 1 405 ? -11.510 -11.762 15.825 1.00 97.69 405 LEU A N 1
ATOM 3077 C CA . LEU A 1 405 ? -11.729 -11.620 17.263 1.00 97.69 405 LEU A CA 1
ATOM 3078 C C . LEU A 1 405 ? -13.176 -11.206 17.540 1.00 97.69 405 LEU A C 1
ATOM 3080 O O . LEU A 1 405 ? -13.601 -10.107 17.165 1.00 97.69 405 LEU A O 1
ATOM 3084 N N . SER A 1 406 ? -13.916 -12.067 18.236 1.00 97.81 406 SER A N 1
ATOM 3085 C CA . SER A 1 406 ? -15.254 -11.756 18.727 1.00 97.81 406 SER A CA 1
ATOM 3086 C C . SER A 1 406 ? -15.146 -11.191 20.134 1.00 97.81 406 SER A C 1
ATOM 3088 O O . SER A 1 406 ? -14.687 -11.860 21.056 1.00 97.81 406 SER A O 1
ATOM 3090 N N . TYR A 1 407 ? -15.579 -9.947 20.311 1.00 98.38 407 TYR A N 1
ATOM 3091 C CA . TYR A 1 407 ? -15.483 -9.268 21.597 1.00 98.38 407 TYR A CA 1
ATOM 3092 C C . TYR A 1 407 ? -16.679 -8.355 21.864 1.00 98.38 407 TYR A C 1
ATOM 3094 O O . TYR A 1 407 ? -17.343 -7.875 20.937 1.00 98.38 407 TYR A O 1
ATOM 3102 N N . GLN A 1 408 ? -16.920 -8.104 23.147 1.00 98.06 408 GLN A N 1
ATOM 3103 C CA . GLN A 1 408 ? -17.877 -7.135 23.665 1.00 98.06 408 GLN A CA 1
ATOM 3104 C C . GLN A 1 408 ? -17.149 -6.094 24.513 1.00 98.06 408 GLN A C 1
ATOM 3106 O O . GLN A 1 408 ? -16.119 -6.381 25.119 1.00 98.06 408 GLN A O 1
ATOM 3111 N N . VAL A 1 409 ? -17.692 -4.882 24.554 1.00 98.19 409 VAL A N 1
ATOM 3112 C CA . VAL A 1 409 ? -17.188 -3.756 25.338 1.00 98.19 409 VAL A CA 1
ATOM 3113 C C . VAL A 1 409 ? -18.336 -3.191 26.155 1.00 98.19 409 VAL A C 1
ATOM 3115 O O . VAL A 1 409 ? -19.336 -2.757 25.585 1.00 98.19 409 VAL A O 1
ATOM 3118 N N . GLN A 1 410 ? -18.156 -3.147 27.470 1.00 98.12 410 GLN A N 1
ATOM 3119 C CA . GLN A 1 410 ? -18.954 -2.316 28.363 1.00 98.12 410 GLN A CA 1
ATOM 3120 C C . GLN A 1 410 ? -18.173 -1.041 28.656 1.00 98.12 410 GLN A C 1
ATOM 3122 O O . GLN A 1 410 ? -17.069 -1.112 29.183 1.00 98.12 410 GLN A O 1
ATOM 3127 N N . LEU A 1 411 ? -18.720 0.107 28.275 1.00 97.50 411 LEU A N 1
ATOM 3128 C CA . LEU A 1 411 ? -18.098 1.424 28.309 1.00 97.50 411 LEU A CA 1
ATOM 3129 C C . LEU A 1 411 ? -18.938 2.364 29.179 1.00 97.50 411 LEU A C 1
ATOM 3131 O O . LEU A 1 411 ? -20.106 2.611 28.880 1.00 97.50 411 LEU A O 1
ATOM 3135 N N . THR A 1 412 ? -18.318 2.938 30.206 1.00 97.12 412 THR A N 1
ATOM 3136 C CA . THR A 1 412 ? -18.931 3.926 31.104 1.00 97.12 412 THR A CA 1
ATOM 3137 C C . THR A 1 412 ? -18.204 5.261 30.965 1.00 97.12 412 THR A C 1
ATOM 3139 O O . THR A 1 412 ? -16.993 5.296 30.753 1.00 97.12 412 THR A O 1
ATOM 3142 N N . GLY A 1 413 ? -18.937 6.375 31.049 1.00 94.62 413 GLY A N 1
ATOM 3143 C CA . GLY A 1 413 ? -18.379 7.732 30.915 1.00 94.62 413 GLY A CA 1
ATOM 3144 C C . GLY A 1 413 ? -18.113 8.185 29.471 1.00 94.62 413 GLY A C 1
ATOM 3145 O O . GLY A 1 413 ? -17.728 9.330 29.237 1.00 94.62 413 GLY A O 1
ATOM 3146 N N . ALA A 1 414 ? -18.352 7.319 28.482 1.00 95.19 414 ALA A N 1
ATOM 3147 C CA . ALA A 1 414 ? -18.243 7.649 27.066 1.00 95.19 414 ALA A CA 1
ATOM 3148 C C . ALA A 1 414 ? -19.168 6.792 26.193 1.00 95.19 414 ALA A C 1
ATOM 3150 O O . ALA A 1 414 ? -19.699 5.765 26.606 1.00 95.19 414 ALA A O 1
ATOM 3151 N N . THR A 1 415 ? -19.322 7.208 24.940 1.00 94.62 415 THR A N 1
ATOM 3152 C CA . THR A 1 415 ? -19.979 6.439 23.878 1.00 94.62 415 THR A CA 1
ATOM 3153 C C . THR A 1 415 ? -19.015 6.206 22.724 1.00 94.62 415 THR A C 1
ATOM 3155 O O . THR A 1 415 ? -18.150 7.043 22.456 1.00 94.62 415 THR A O 1
ATOM 3158 N N . ALA A 1 416 ? -19.153 5.078 22.026 1.00 93.06 416 ALA A N 1
ATOM 3159 C CA . ALA A 1 416 ? -18.418 4.858 20.791 1.00 93.06 416 ALA A CA 1
ATOM 3160 C C . ALA A 1 416 ? -19.001 5.765 19.702 1.00 93.06 416 ALA A C 1
ATOM 3162 O O . ALA A 1 416 ? -20.206 5.758 19.444 1.00 93.06 416 ALA A O 1
ATOM 3163 N N . SER A 1 417 ? -18.146 6.549 19.056 1.00 82.44 417 SER A N 1
ATOM 3164 C CA . SER A 1 417 ? -18.540 7.373 17.924 1.00 82.44 417 SER A CA 1
ATOM 3165 C C . SER A 1 417 ? -18.282 6.583 16.642 1.00 82.44 417 SER A C 1
ATOM 3167 O O . SER A 1 417 ? -17.122 6.291 16.335 1.00 82.44 417 SER A O 1
ATOM 3169 N N . PRO A 1 418 ? -19.310 6.220 15.853 1.00 61.53 418 PRO A N 1
ATOM 3170 C CA . PRO A 1 418 ? -19.056 5.791 14.491 1.00 61.53 418 PRO A CA 1
ATOM 3171 C C . PRO A 1 418 ? -18.485 7.016 13.782 1.00 61.53 418 PRO A C 1
ATOM 3173 O O . PRO A 1 418 ? -19.160 8.041 13.695 1.00 61.53 418 PRO A O 1
ATOM 3176 N N . ALA A 1 419 ? -17.239 6.962 13.316 1.00 52.09 419 ALA A N 1
ATOM 3177 C CA . ALA A 1 419 ? -16.685 8.034 12.498 1.00 52.09 419 ALA A CA 1
ATOM 3178 C C . ALA A 1 419 ? -17.445 8.118 11.155 1.00 52.09 419 ALA A C 1
ATOM 3180 O O . ALA A 1 419 ? -17.079 7.489 10.171 1.00 52.09 419 ALA A O 1
ATOM 3181 N N . MET A 1 420 ? -18.592 8.803 11.195 1.00 36.72 420 MET A N 1
ATOM 3182 C CA . MET A 1 420 ? -19.136 9.830 10.306 1.00 36.72 420 MET A CA 1
ATOM 3183 C C . MET A 1 420 ? -20.497 10.263 10.891 1.00 36.72 420 MET A C 1
ATOM 3185 O O . MET A 1 420 ? -21.515 9.602 10.695 1.00 36.72 420 MET A O 1
ATOM 3189 N N . ARG A 1 421 ? -20.537 11.414 11.578 1.00 34.38 421 ARG A N 1
ATOM 3190 C CA . ARG A 1 421 ? -21.741 12.259 11.641 1.00 34.38 421 ARG A CA 1
ATOM 3191 C C . ARG A 1 421 ? -21.415 13.582 10.963 1.00 34.38 421 ARG A C 1
ATOM 3193 O O . ARG A 1 421 ? -20.731 14.436 11.515 1.00 34.38 421 ARG A O 1
ATOM 3200 N N . THR A 1 422 ? -21.918 13.741 9.745 1.00 40.72 422 THR A N 1
ATOM 3201 C CA . THR A 1 422 ? -22.092 15.042 9.103 1.00 40.72 422 THR A CA 1
ATOM 3202 C C . THR A 1 422 ? -23.188 15.798 9.850 1.00 40.72 422 THR A C 1
ATOM 3204 O O . THR A 1 422 ? -24.369 15.615 9.567 1.00 40.72 422 THR A O 1
ATOM 3207 N N . SER A 1 423 ? -22.827 16.643 10.814 1.00 27.75 423 SER A N 1
ATOM 3208 C CA . SER A 1 423 ? -23.753 17.648 11.342 1.00 27.75 423 SER A CA 1
ATOM 3209 C C . SER A 1 423 ? -23.054 18.991 11.528 1.00 27.75 423 SER A C 1
ATOM 3211 O O . SER A 1 423 ? -22.225 19.138 12.418 1.00 27.75 423 SER A O 1
ATOM 3213 N N . ARG A 1 424 ? -23.443 19.936 10.662 1.00 36.56 424 ARG A N 1
ATOM 3214 C CA . ARG A 1 424 ? -23.354 21.400 10.787 1.00 36.56 424 ARG A CA 1
ATOM 3215 C C . ARG A 1 424 ? -22.044 21.956 11.362 1.00 36.56 424 ARG A C 1
ATOM 3217 O O . ARG A 1 424 ? -21.979 22.297 12.533 1.00 36.56 424 ARG A O 1
ATOM 3224 N N . ILE A 1 425 ? -21.081 22.210 10.477 1.00 33.41 425 ILE A N 1
ATOM 3225 C CA . ILE A 1 425 ? -20.307 23.454 10.540 1.00 33.41 425 ILE A CA 1
ATOM 3226 C C . ILE A 1 425 ? -20.476 24.169 9.205 1.00 33.41 425 ILE A C 1
ATOM 3228 O O . ILE A 1 425 ? -20.462 23.565 8.130 1.00 33.41 425 ILE A O 1
ATOM 3232 N N . SER A 1 426 ? -20.763 25.453 9.363 1.00 30.33 426 SER A N 1
ATOM 3233 C CA . SER A 1 426 ? -20.986 26.461 8.350 1.00 30.33 426 SER A CA 1
ATOM 3234 C C . SER A 1 426 ? -19.788 26.620 7.414 1.00 30.33 426 SER A C 1
ATOM 3236 O O . SER A 1 426 ? -18.661 26.244 7.718 1.00 30.33 426 SER A O 1
ATOM 3238 N N . ARG A 1 427 ? -20.112 27.197 6.262 1.00 36.28 427 ARG A N 1
ATOM 3239 C CA . ARG A 1 427 ? -19.264 27.781 5.225 1.00 36.28 427 ARG A CA 1
ATOM 3240 C C . ARG A 1 427 ? -17.929 28.313 5.771 1.00 36.28 427 ARG A C 1
ATOM 3242 O O . ARG A 1 427 ? -17.913 29.398 6.325 1.00 36.28 427 ARG A O 1
ATOM 3249 N N . ASP A 1 428 ? -16.846 27.563 5.583 1.00 37.88 428 ASP A N 1
ATOM 3250 C CA . ASP A 1 428 ? -15.604 28.063 4.975 1.00 37.88 428 ASP A CA 1
ATOM 3251 C C . ASP A 1 428 ? -14.571 26.939 4.837 1.00 37.88 428 ASP A C 1
ATOM 3253 O O . ASP A 1 428 ? -13.935 26.539 5.806 1.00 37.88 428 ASP A O 1
ATOM 3257 N N . THR A 1 429 ? -14.439 26.374 3.632 1.00 29.78 429 THR A N 1
ATOM 3258 C CA . THR A 1 429 ? -13.182 25.819 3.083 1.00 29.78 429 THR A CA 1
ATOM 3259 C C . THR A 1 429 ? -13.442 25.269 1.680 1.00 29.78 429 THR A C 1
ATOM 3261 O O . THR A 1 429 ? -13.725 24.092 1.471 1.00 29.78 429 THR A O 1
ATOM 3264 N N . THR A 1 430 ? -13.308 26.139 0.678 1.00 28.64 430 THR A N 1
ATOM 3265 C CA . THR A 1 430 ? -12.950 25.708 -0.685 1.00 28.64 430 THR A CA 1
ATOM 3266 C C . THR A 1 430 ? -11.731 26.490 -1.155 1.00 28.64 430 THR A C 1
ATOM 3268 O O . THR A 1 430 ? -11.767 27.168 -2.172 1.00 28.64 430 THR A O 1
ATOM 3271 N N . ARG A 1 431 ? -10.644 26.444 -0.382 1.00 33.53 431 ARG A N 1
ATOM 3272 C CA . ARG A 1 431 ? -9.313 26.862 -0.835 1.00 33.53 431 ARG A CA 1
ATOM 3273 C C . ARG A 1 431 ? -8.294 26.422 0.209 1.00 33.53 431 ARG A C 1
ATOM 3275 O O . ARG A 1 431 ? -8.256 27.040 1.250 1.00 33.53 431 ARG A O 1
ATOM 3282 N N . VAL A 1 432 ? -7.570 25.328 -0.033 1.00 31.81 432 VAL A N 1
ATOM 3283 C CA . VAL A 1 432 ? -6.102 25.184 0.120 1.00 31.81 432 VAL A CA 1
ATOM 3284 C C . VAL A 1 432 ? -5.742 23.803 -0.451 1.00 31.81 432 VAL A C 1
ATOM 3286 O O . VAL A 1 432 ? -5.673 22.801 0.251 1.00 31.81 432 VAL A O 1
ATOM 3289 N N . ALA A 1 433 ? -5.563 23.742 -1.768 1.00 30.48 433 ALA A N 1
ATOM 3290 C CA . ALA A 1 433 ? -4.810 22.688 -2.450 1.00 30.48 433 ALA A CA 1
ATOM 3291 C C . ALA A 1 433 ? -4.222 23.271 -3.743 1.00 30.48 433 ALA A C 1
ATOM 3293 O O . ALA A 1 433 ? -4.473 22.777 -4.836 1.00 30.48 433 ALA A O 1
ATOM 3294 N N . SER A 1 434 ? -3.510 24.391 -3.610 1.00 30.09 434 SER A N 1
ATOM 3295 C CA . SER A 1 434 ? -2.723 25.034 -4.669 1.00 30.09 434 SER A CA 1
ATOM 3296 C C . SER A 1 434 ? -2.043 26.273 -4.081 1.00 30.09 434 SER A C 1
ATOM 3298 O O . SER A 1 434 ? -2.699 27.012 -3.347 1.00 30.09 434 SER A O 1
ATOM 3300 N N . THR A 1 435 ? -0.772 26.478 -4.451 1.00 26.27 435 THR A N 1
ATOM 3301 C CA . THR A 1 435 ? 0.196 27.488 -3.960 1.00 26.27 435 THR A CA 1
ATOM 3302 C C . THR A 1 435 ? 0.873 27.021 -2.660 1.00 26.27 435 THR A C 1
ATOM 3304 O O . THR A 1 435 ? 0.203 26.738 -1.680 1.00 26.27 435 THR A O 1
ATOM 3307 N N . ILE A 1 436 ? 2.189 26.788 -2.605 1.00 26.11 436 ILE A N 1
ATOM 3308 C CA . ILE A 1 436 ? 3.252 27.789 -2.775 1.00 26.11 436 ILE A CA 1
ATOM 3309 C C . ILE A 1 436 ? 4.496 27.182 -3.451 1.00 26.11 436 ILE A C 1
ATOM 3311 O O . ILE A 1 436 ? 5.027 26.161 -3.023 1.00 26.11 436 ILE A O 1
ATOM 3315 N N . THR A 1 437 ? 4.976 27.871 -4.488 1.00 25.92 437 THR A N 1
ATOM 3316 C CA . THR A 1 437 ? 6.396 27.943 -4.858 1.00 25.92 437 THR A CA 1
ATOM 3317 C C . THR A 1 437 ? 6.881 29.342 -4.461 1.00 25.92 437 THR A C 1
ATOM 3319 O O . THR A 1 437 ? 6.213 30.321 -4.771 1.00 25.92 437 THR A O 1
ATOM 3322 N N . THR A 1 438 ? 7.994 29.370 -3.726 1.00 23.84 438 THR A N 1
ATOM 3323 C CA . THR A 1 438 ? 9.047 30.394 -3.576 1.00 23.84 438 THR A CA 1
ATOM 3324 C C . THR A 1 438 ? 8.706 31.889 -3.691 1.00 23.84 438 THR A C 1
ATOM 3326 O O . THR A 1 438 ? 8.456 32.383 -4.783 1.00 23.84 438 THR A O 1
ATOM 3329 N N . THR A 1 439 ? 8.945 32.656 -2.616 1.00 24.20 439 THR A N 1
ATOM 3330 C CA . THR A 1 439 ? 9.691 33.933 -2.697 1.00 24.20 439 THR A CA 1
ATOM 3331 C C . THR A 1 439 ? 10.420 34.225 -1.376 1.00 24.20 439 THR A C 1
ATOM 3333 O O . THR A 1 439 ? 9.868 34.096 -0.289 1.00 24.20 439 THR A O 1
ATOM 3336 N N . THR A 1 440 ? 11.690 34.583 -1.512 1.00 25.30 440 THR A N 1
ATOM 3337 C CA . THR A 1 440 ? 12.673 35.069 -0.535 1.00 25.30 440 THR A CA 1
ATOM 3338 C C . THR A 1 440 ? 12.324 36.474 -0.024 1.00 25.30 440 THR A C 1
ATOM 3340 O O . THR A 1 440 ? 12.130 37.345 -0.864 1.00 25.30 440 THR A O 1
ATOM 3343 N N . ARG A 1 441 ? 12.366 36.742 1.298 1.00 22.69 441 ARG A N 1
ATOM 3344 C CA . ARG A 1 441 ? 13.053 37.921 1.894 1.00 22.69 441 ARG A CA 1
ATOM 3345 C C . ARG A 1 441 ? 13.044 37.928 3.437 1.00 22.69 441 ARG A C 1
ATOM 3347 O O . ARG A 1 441 ? 11.996 37.878 4.061 1.00 22.69 441 ARG A O 1
ATOM 3354 N N . VAL A 1 442 ? 14.260 37.998 3.982 1.00 22.19 442 VAL A N 1
ATOM 3355 C CA . VAL A 1 442 ? 14.792 38.726 5.156 1.00 22.19 442 VAL A CA 1
ATOM 3356 C C . VAL A 1 442 ? 13.851 39.148 6.306 1.00 22.19 442 VAL A C 1
ATOM 3358 O O . VAL A 1 442 ? 12.890 39.888 6.146 1.00 22.19 442 VAL A O 1
ATOM 3361 N N . THR A 1 443 ? 14.290 38.742 7.499 1.00 23.45 443 THR A N 1
ATOM 3362 C CA . THR A 1 443 ? 13.889 39.059 8.880 1.00 23.45 443 THR A CA 1
ATOM 3363 C C . THR A 1 443 ? 13.809 40.545 9.262 1.00 23.45 443 THR A C 1
ATOM 3365 O O . THR A 1 443 ? 14.723 41.301 8.932 1.00 23.45 443 THR A O 1
ATOM 3368 N N . ARG A 1 444 ? 12.875 40.897 10.166 1.00 22.14 444 ARG A N 1
ATOM 3369 C CA . ARG A 1 444 ? 13.168 41.689 11.384 1.00 22.14 444 ARG A CA 1
ATOM 3370 C C . ARG A 1 444 ? 12.063 41.584 12.455 1.00 22.14 444 ARG A C 1
ATOM 3372 O O . ARG A 1 444 ? 10.897 41.384 12.151 1.00 22.14 444 ARG A O 1
ATOM 3379 N N . SER A 1 445 ? 12.533 41.665 13.697 1.00 22.44 445 SER A N 1
ATOM 3380 C CA . SER A 1 445 ? 11.896 41.519 15.018 1.00 22.44 445 SER A CA 1
ATOM 3381 C C . SER A 1 445 ? 11.009 42.705 15.434 1.00 22.44 445 SER A C 1
ATOM 3383 O O . SER A 1 445 ? 11.371 43.826 15.086 1.00 22.44 445 SER A O 1
ATOM 3385 N N . SER A 1 446 ? 9.970 42.476 16.263 1.00 23.11 446 SER A N 1
ATOM 3386 C CA . SER A 1 446 ? 9.750 43.219 17.532 1.00 23.11 446 SER A CA 1
ATOM 3387 C C . SER A 1 446 ? 8.524 42.750 18.363 1.00 23.11 446 SER A C 1
ATOM 3389 O O . SER A 1 446 ? 7.394 42.673 17.899 1.00 23.11 446 SER A O 1
ATOM 3391 N N . THR A 1 447 ? 8.825 42.378 19.613 1.00 22.06 447 THR A N 1
ATOM 3392 C CA . THR A 1 447 ? 8.186 42.659 20.926 1.00 22.06 447 THR A CA 1
ATOM 3393 C C . THR A 1 447 ? 6.709 43.096 21.099 1.00 22.06 447 THR A C 1
ATOM 3395 O O . THR A 1 447 ? 6.288 44.091 20.524 1.00 22.06 447 THR A O 1
ATOM 3398 N N . ALA A 1 448 ? 6.068 42.495 22.127 1.00 23.06 448 ALA A N 1
ATOM 3399 C CA . ALA A 1 448 ? 5.329 43.123 23.260 1.00 23.06 448 ALA A CA 1
ATOM 3400 C C . ALA A 1 448 ? 3.842 42.719 23.531 1.00 23.06 448 ALA A C 1
ATOM 3402 O O . ALA A 1 448 ? 2.913 43.074 22.821 1.00 23.06 448 ALA A O 1
ATOM 3403 N N . ARG A 1 449 ? 3.713 41.969 24.641 1.00 20.92 449 ARG A N 1
ATOM 3404 C CA . ARG A 1 449 ? 2.729 41.790 25.756 1.00 20.92 449 ARG A CA 1
ATOM 3405 C C . ARG A 1 449 ? 1.679 42.929 26.067 1.00 20.92 449 ARG A C 1
ATOM 3407 O O . ARG A 1 449 ? 1.825 44.012 25.525 1.00 20.92 449 ARG A O 1
ATOM 3414 N N . PRO A 1 450 ? 0.775 42.802 27.088 1.00 36.53 450 PRO A N 1
ATOM 3415 C CA . PRO A 1 450 ? -0.557 42.144 27.113 1.00 36.53 450 PRO A CA 1
ATOM 3416 C C . PRO A 1 450 ? -1.715 43.025 27.697 1.00 36.53 450 PRO A C 1
ATOM 3418 O O . PRO A 1 450 ? -1.468 44.076 28.274 1.00 36.53 450 PRO A O 1
ATOM 3421 N N . ALA A 1 451 ? -2.965 42.535 27.691 1.00 23.86 451 ALA A N 1
ATOM 3422 C CA . ALA A 1 451 ? -4.075 42.948 28.588 1.00 23.86 451 ALA A CA 1
ATOM 3423 C C . ALA A 1 451 ? -5.259 41.969 28.407 1.00 23.86 451 ALA A C 1
ATOM 3425 O O . ALA A 1 451 ? -5.375 41.392 27.332 1.00 23.86 451 ALA A O 1
ATOM 3426 N N . ALA A 1 452 ? -6.222 41.722 29.296 1.00 24.33 452 ALA A N 1
ATOM 3427 C CA . ALA A 1 452 ? -6.445 41.830 30.740 1.00 24.33 452 ALA A CA 1
ATOM 3428 C C . ALA A 1 452 ? -7.789 41.084 31.004 1.00 24.33 452 ALA A C 1
ATOM 3430 O O . ALA A 1 452 ? -8.594 40.931 30.086 1.00 24.33 452 ALA A O 1
ATOM 3431 N N . ALA A 1 453 ? -8.012 40.584 32.224 1.00 24.12 453 ALA A N 1
ATOM 3432 C CA . ALA A 1 453 ? -9.234 39.884 32.666 1.00 24.12 453 ALA A CA 1
ATOM 3433 C C . ALA A 1 453 ? -10.439 40.835 32.895 1.00 24.12 453 ALA A C 1
ATOM 3435 O O . ALA A 1 453 ? -10.251 42.052 32.870 1.00 24.12 453 ALA A O 1
ATOM 3436 N N . PRO A 1 454 ? -11.663 40.303 33.126 1.00 27.03 454 PRO A N 1
ATOM 3437 C CA . PRO A 1 454 ? -12.202 40.159 34.505 1.00 27.03 454 PRO A CA 1
ATOM 3438 C C . PRO A 1 454 ? -13.005 38.841 34.731 1.00 27.03 454 PRO A C 1
ATOM 3440 O O . PRO A 1 454 ? -13.637 38.336 33.809 1.00 27.03 454 PRO A O 1
ATOM 3443 N N . SER A 1 455 ? -12.806 38.074 35.820 1.00 23.39 455 SER A N 1
ATOM 3444 C CA . SER A 1 455 ? -13.480 38.074 37.155 1.00 23.39 455 SER A CA 1
ATOM 3445 C C . SER A 1 455 ? -15.030 37.966 37.123 1.00 23.39 455 SER A C 1
ATOM 3447 O O . SER A 1 455 ? -15.712 38.837 36.607 1.00 23.39 455 SER A O 1
ATOM 3449 N N . LEU A 1 456 ? -15.613 36.791 37.430 1.00 23.97 456 LEU A N 1
ATOM 3450 C CA . LEU A 1 456 ? -16.086 36.243 38.732 1.00 23.97 456 LEU A CA 1
ATOM 3451 C C . LEU A 1 456 ? -17.472 36.739 39.210 1.00 23.97 456 LEU A C 1
ATOM 3453 O O . LEU A 1 456 ? -17.603 37.899 39.582 1.00 23.97 456 LEU A O 1
ATOM 3457 N N . LYS A 1 457 ? -18.440 35.813 39.373 1.00 25.81 457 LYS A N 1
ATOM 3458 C CA . LYS A 1 457 ? -19.082 35.452 40.668 1.00 25.81 457 LYS A CA 1
ATOM 3459 C C . LYS A 1 457 ? -20.063 34.249 40.545 1.00 25.81 457 LYS A C 1
ATOM 3461 O O . LYS A 1 457 ? -20.473 33.947 39.428 1.00 25.81 457 LYS A O 1
ATOM 3466 N N . PRO A 1 458 ? -20.371 33.533 41.656 1.00 30.44 458 PRO A N 1
ATOM 3467 C CA . PRO A 1 458 ? -20.764 32.114 41.658 1.00 30.44 458 PRO A CA 1
ATOM 3468 C C . PRO A 1 458 ? -22.170 31.894 42.327 1.00 30.44 458 PRO A C 1
ATOM 3470 O O . PRO A 1 458 ? -22.965 32.830 42.267 1.00 30.44 458 PRO A O 1
ATOM 3473 N N . PRO A 1 459 ? -22.570 30.709 42.862 1.00 40.06 459 PRO A N 1
ATOM 3474 C CA . PRO A 1 459 ? -23.893 30.099 42.640 1.00 40.06 459 PRO A CA 1
ATOM 3475 C C . PRO A 1 459 ? -24.811 30.147 43.888 1.00 40.06 459 PRO A C 1
ATOM 3477 O O . PRO A 1 459 ? -24.429 30.720 44.908 1.00 40.06 459 PRO A O 1
ATOM 3480 N N . PRO A 1 460 ? -25.964 29.451 43.872 1.00 27.59 460 PRO A N 1
ATOM 3481 C CA . PRO A 1 460 ? -26.545 28.926 45.099 1.00 27.59 460 PRO A CA 1
ATOM 3482 C C . PRO A 1 460 ? -26.617 27.390 45.117 1.00 27.59 460 PRO A C 1
ATOM 3484 O O . PRO A 1 460 ? -27.029 26.728 44.166 1.00 27.59 460 PRO A O 1
ATOM 3487 N N . SER A 1 461 ? -26.185 26.860 46.257 1.00 26.34 461 SER A N 1
ATOM 3488 C CA . SER A 1 461 ? -26.445 25.544 46.846 1.00 26.34 461 SER A CA 1
ATOM 3489 C C . SER A 1 461 ? -27.859 25.460 47.441 1.00 26.34 461 SER A C 1
ATOM 3491 O O . SER A 1 461 ? -28.361 26.497 47.856 1.00 26.34 461 SER A O 1
ATOM 3493 N N . THR A 1 462 ? -28.442 24.258 47.569 1.00 26.22 462 THR A N 1
ATOM 3494 C CA . THR A 1 462 ? -28.608 23.485 48.837 1.00 26.22 462 THR A CA 1
ATOM 3495 C C . THR A 1 462 ? -29.709 22.417 48.736 1.00 26.22 462 THR A C 1
ATOM 3497 O O . THR A 1 462 ? -30.783 22.738 48.242 1.00 26.22 462 THR A O 1
ATOM 3500 N N . SER A 1 463 ? -29.387 21.227 49.289 1.00 26.77 463 SER A N 1
ATOM 3501 C CA . SER A 1 463 ? -30.201 20.294 50.121 1.00 26.77 463 SER A CA 1
ATOM 3502 C C . SER A 1 463 ? -31.511 19.719 49.533 1.00 26.77 463 SER A C 1
ATOM 3504 O O . SER A 1 463 ? -32.108 20.314 48.650 1.00 26.77 463 SER A O 1
ATOM 3506 N N . SER A 1 464 ? -32.068 18.564 49.909 1.00 28.84 464 SER A N 1
ATOM 3507 C CA . SER A 1 464 ? -31.942 17.559 50.994 1.00 28.84 464 SER A CA 1
ATOM 3508 C C . SER A 1 464 ? -32.985 16.476 50.601 1.00 28.84 464 SER A C 1
ATOM 3510 O O . SER A 1 464 ? -34.029 16.848 50.068 1.00 28.84 464 SER A O 1
ATOM 3512 N N . ASP A 1 465 ? -32.672 15.180 50.541 1.00 28.48 465 ASP A N 1
ATOM 3513 C CA . ASP A 1 465 ? -32.816 14.137 51.585 1.00 28.48 465 ASP A CA 1
ATOM 3514 C C . ASP A 1 465 ? -34.015 13.194 51.328 1.00 28.48 465 ASP A C 1
ATOM 3516 O O . ASP A 1 465 ? -35.023 13.607 50.755 1.00 28.48 465 ASP A O 1
ATOM 3520 N N . ASP A 1 466 ? -33.833 11.944 51.786 1.00 30.33 466 ASP A N 1
ATOM 3521 C CA . ASP A 1 466 ? -34.832 10.931 52.192 1.00 30.33 466 ASP A CA 1
ATOM 3522 C C . ASP A 1 466 ? -35.601 10.130 51.101 1.00 30.33 466 ASP A C 1
ATOM 3524 O O . ASP A 1 466 ? -36.085 10.678 50.119 1.00 30.33 466 ASP A O 1
ATOM 3528 N N . ASP A 1 467 ? -35.818 8.805 51.177 1.00 27.36 467 ASP A N 1
ATOM 3529 C CA . ASP A 1 467 ? -35.360 7.747 52.092 1.00 27.36 467 ASP A CA 1
ATOM 3530 C C . ASP A 1 467 ? -35.736 6.333 51.548 1.00 27.36 467 ASP A C 1
ATOM 3532 O O . ASP A 1 467 ? -36.633 6.200 50.716 1.00 27.36 467 ASP A O 1
ATOM 3536 N N . LEU A 1 468 ? -35.033 5.305 52.054 1.00 25.94 468 LEU A N 1
ATOM 3537 C CA . LEU A 1 468 ? -35.374 3.875 52.289 1.00 25.94 468 LEU A CA 1
ATOM 3538 C C . LEU A 1 468 ? -36.183 3.023 51.258 1.00 25.94 468 LEU A C 1
ATOM 3540 O O . LEU A 1 468 ? -37.360 3.246 51.019 1.00 25.94 468 LEU A O 1
ATOM 3544 N N . SER A 1 469 ? -35.582 1.957 50.683 1.00 25.72 469 SER A N 1
ATOM 3545 C CA . SER A 1 469 ? -35.702 0.500 51.038 1.00 25.72 469 SER A CA 1
ATOM 3546 C C . SER A 1 469 ? -37.025 -0.204 50.620 1.00 25.72 469 SER A C 1
ATOM 3548 O O . SER A 1 469 ? -38.075 0.407 50.653 1.00 25.72 469 SER A O 1
ATOM 3550 N N . SER A 1 470 ? -37.135 -1.479 50.210 1.00 25.88 470 SER A N 1
ATOM 3551 C CA . SER A 1 470 ? -36.351 -2.691 50.468 1.00 25.88 470 SER A CA 1
ATOM 3552 C C . SER A 1 470 ? -36.677 -3.843 49.476 1.00 25.88 470 SER A C 1
ATOM 3554 O O . SER A 1 470 ? -37.754 -3.931 48.897 1.00 25.88 470 SER A O 1
ATOM 3556 N N . LEU A 1 471 ? -35.662 -4.693 49.297 1.00 25.83 471 LEU A N 1
ATOM 3557 C CA . LEU A 1 471 ? -35.562 -6.144 49.037 1.00 25.83 471 LEU A CA 1
ATOM 3558 C C . LEU A 1 471 ? -36.836 -7.024 48.942 1.00 25.83 471 LEU A C 1
ATOM 3560 O O . LEU A 1 471 ? -37.588 -7.087 49.906 1.00 25.83 471 LEU A O 1
ATOM 3564 N N . HIS A 1 472 ? -36.917 -7.882 47.905 1.00 29.02 472 HIS A N 1
ATOM 3565 C CA . HIS A 1 472 ? -36.986 -9.364 48.023 1.00 29.02 472 HIS A CA 1
ATOM 3566 C C . HIS A 1 472 ? -37.013 -10.095 46.650 1.00 29.02 472 HIS A C 1
ATOM 3568 O O . HIS A 1 472 ? -37.907 -9.905 45.834 1.00 29.02 472 HIS A O 1
ATOM 3574 N N . GLU A 1 473 ? -36.036 -10.982 46.448 1.00 25.34 473 GLU A N 1
ATOM 3575 C CA . GLU A 1 473 ? -36.067 -12.235 45.657 1.00 25.34 473 GLU A CA 1
ATOM 3576 C C . GLU A 1 473 ? -35.988 -13.405 46.684 1.00 25.34 473 GLU A C 1
ATOM 3578 O O . GLU A 1 473 ? -35.774 -13.082 47.859 1.00 25.34 473 GLU A O 1
ATOM 3583 N N . PRO A 1 474 ? -36.059 -14.728 46.363 1.00 37.25 474 PRO A N 1
ATOM 3584 C CA . PRO A 1 474 ? -36.069 -15.423 45.055 1.00 37.25 474 PRO A CA 1
ATOM 3585 C C . PRO A 1 474 ? -37.080 -16.606 44.946 1.00 37.25 474 PRO A C 1
ATOM 3587 O O . PRO A 1 474 ? -37.686 -17.017 45.931 1.00 37.25 474 PRO A O 1
ATOM 3590 N N . SER A 1 475 ? -37.210 -17.225 43.758 1.00 25.56 475 SER A N 1
ATOM 3591 C CA . SER A 1 475 ? -37.100 -18.696 43.526 1.00 25.56 475 SER A CA 1
ATOM 3592 C C . SER A 1 475 ? -37.680 -19.165 42.169 1.00 25.56 475 SER A C 1
ATOM 3594 O O . SER A 1 475 ? -38.760 -18.776 41.743 1.00 25.56 475 SER A O 1
ATOM 3596 N N . SER A 1 476 ? -36.915 -20.022 41.481 1.00 26.30 476 SER A N 1
ATOM 3597 C CA . SER A 1 476 ? -37.297 -20.926 40.364 1.00 26.30 476 SER A CA 1
ATOM 3598 C C . SER A 1 476 ? -37.513 -22.356 40.938 1.00 26.30 476 SER A C 1
ATOM 3600 O O . SER A 1 476 ? -37.265 -22.489 42.138 1.00 26.30 476 SER A O 1
ATOM 3602 N N . PRO A 1 477 ? -37.846 -23.455 40.199 1.00 36.94 477 PRO A N 1
ATOM 3603 C CA . PRO A 1 477 ? -37.924 -23.666 38.737 1.00 36.94 477 PRO A CA 1
ATOM 3604 C C . PRO A 1 477 ? -39.126 -24.529 38.241 1.00 36.94 477 PRO A C 1
ATOM 3606 O O . PRO A 1 477 ? -39.873 -25.084 39.038 1.00 36.94 477 PRO A O 1
ATOM 3609 N N . SER A 1 478 ? -39.264 -24.708 36.913 1.00 23.94 478 SER A N 1
ATOM 3610 C CA . SER A 1 478 ? -39.515 -26.006 36.223 1.00 23.94 478 SER A CA 1
ATOM 3611 C C . SER A 1 478 ? -40.428 -25.940 34.976 1.00 23.94 478 SER A C 1
ATOM 3613 O O . SER A 1 478 ? -41.459 -25.278 34.959 1.00 23.94 478 SER A O 1
ATOM 3615 N N . ALA A 1 479 ? -40.032 -26.761 33.993 1.00 27.08 479 ALA A N 1
ATOM 3616 C CA . ALA A 1 479 ? -40.807 -27.459 32.957 1.00 27.08 479 ALA A CA 1
ATOM 3617 C C . ALA A 1 479 ? -41.276 -26.739 31.669 1.00 27.08 479 ALA A C 1
ATOM 3619 O O . ALA A 1 479 ? -42.134 -25.861 31.648 1.00 27.08 479 ALA A O 1
ATOM 3620 N N . SER A 1 480 ? -40.758 -27.251 30.546 1.00 29.16 480 SER A N 1
ATOM 3621 C CA . SER A 1 480 ? -41.219 -27.043 29.164 1.00 29.16 480 SER A CA 1
ATOM 3622 C C . SER A 1 480 ? -42.397 -27.957 28.787 1.00 29.16 480 SER A C 1
ATOM 3624 O O . SER A 1 480 ? -42.474 -29.077 29.291 1.00 29.16 480 SER A O 1
ATOM 3626 N N . PRO A 1 481 ? -43.237 -27.557 27.810 1.00 31.41 481 PRO A N 1
ATOM 3627 C CA . PRO A 1 481 ? -43.984 -28.524 26.984 1.00 31.41 481 PRO A CA 1
ATOM 3628 C C . PRO A 1 481 ? -43.955 -28.145 25.455 1.00 31.41 481 PRO A C 1
ATOM 3630 O O . PRO A 1 481 ? -43.266 -27.195 25.088 1.00 31.41 481 PRO A O 1
ATOM 3633 N N . PRO A 1 482 ? -44.585 -28.890 24.508 1.00 30.69 482 PRO A N 1
ATOM 3634 C CA . PRO A 1 482 ? -43.935 -29.619 23.398 1.00 30.69 482 PRO A CA 1
ATOM 3635 C C . PRO A 1 482 ? -44.097 -28.940 22.005 1.00 30.69 482 PRO A C 1
ATOM 3637 O O . PRO A 1 482 ? -44.739 -27.891 21.897 1.00 30.69 482 PRO A O 1
ATOM 3640 N N . PRO A 1 483 ? -43.560 -29.511 20.895 1.00 28.81 483 PRO A N 1
ATOM 3641 C CA . PRO A 1 483 ? -43.437 -28.799 19.622 1.00 28.81 483 PRO A CA 1
ATOM 3642 C C . PRO A 1 483 ? -44.776 -28.711 18.875 1.00 28.81 483 PRO A C 1
ATOM 3644 O O . PRO A 1 483 ? -45.427 -29.720 18.594 1.00 28.81 483 PRO A O 1
ATOM 3647 N N . ARG A 1 484 ? -45.184 -27.494 18.485 1.00 27.22 484 ARG A N 1
ATOM 3648 C CA . ARG A 1 484 ? -46.370 -27.276 17.642 1.00 27.22 484 ARG A CA 1
ATOM 3649 C C . ARG A 1 484 ? -46.018 -27.167 16.158 1.00 27.22 484 ARG A C 1
ATOM 3651 O O . ARG A 1 484 ? -45.201 -26.359 15.727 1.00 27.22 484 ARG A O 1
ATOM 3658 N N . LYS A 1 485 ? -46.717 -28.009 15.395 1.00 25.09 485 LYS A N 1
ATOM 3659 C CA . LYS A 1 485 ? -46.731 -28.183 13.938 1.00 25.09 485 LYS A CA 1
ATOM 3660 C C . LYS A 1 485 ? -46.804 -26.852 13.172 1.00 25.09 485 LYS A C 1
ATOM 3662 O O . LYS A 1 485 ? -47.661 -26.013 13.443 1.00 25.09 485 LYS A O 1
ATOM 3667 N N . ARG A 1 486 ? -45.957 -26.723 12.142 1.00 29.25 486 ARG A N 1
ATOM 3668 C CA . ARG A 1 486 ? -46.028 -25.688 11.097 1.00 29.25 486 ARG A CA 1
ATOM 3669 C C . ARG A 1 486 ? -47.411 -25.706 10.430 1.00 29.25 486 ARG A C 1
ATOM 3671 O O . ARG A 1 486 ? -47.708 -26.611 9.655 1.00 29.25 486 ARG A O 1
ATOM 3678 N N . LYS A 1 487 ? -48.232 -24.683 10.685 1.00 25.22 487 LYS A N 1
ATOM 3679 C CA . LYS A 1 487 ? -49.340 -24.313 9.795 1.00 25.22 487 LYS A CA 1
ATOM 3680 C C . LYS A 1 487 ? -48.791 -23.432 8.672 1.00 25.22 487 LYS A C 1
ATOM 3682 O O . LYS A 1 487 ? -48.092 -22.454 8.916 1.00 25.22 487 LYS A O 1
ATOM 3687 N N . ARG A 1 488 ? -49.098 -23.831 7.440 1.00 27.72 488 ARG A N 1
ATOM 3688 C CA . ARG A 1 488 ? -48.799 -23.133 6.188 1.00 27.72 488 ARG A CA 1
ATOM 3689 C C . ARG A 1 488 ? -49.589 -21.818 6.169 1.00 27.72 488 ARG A C 1
ATOM 3691 O O . ARG A 1 488 ? -50.815 -21.853 6.228 1.00 27.72 488 ARG A O 1
ATOM 3698 N N . ALA A 1 489 ? -48.897 -20.681 6.131 1.00 27.70 489 ALA A N 1
ATOM 3699 C CA . ALA A 1 489 ? -49.523 -19.380 5.908 1.00 27.70 489 ALA A CA 1
ATOM 3700 C C . ALA A 1 489 ? -49.799 -19.180 4.397 1.00 27.70 489 ALA A C 1
ATOM 3702 O O . ALA A 1 489 ? -49.008 -19.662 3.579 1.00 27.70 489 ALA A O 1
ATOM 3703 N N . PRO A 1 490 ? -50.901 -18.503 4.016 1.00 30.17 490 PRO A N 1
ATOM 3704 C CA . PRO A 1 490 ? -51.221 -18.180 2.624 1.00 30.17 490 PRO A CA 1
ATOM 3705 C C . PRO A 1 490 ? -50.232 -17.143 2.060 1.00 30.17 490 PRO A C 1
ATOM 3707 O O . PRO A 1 490 ? -49.534 -16.493 2.842 1.00 30.17 490 PRO A O 1
ATOM 3710 N N . PRO A 1 491 ? -50.134 -16.972 0.725 1.00 25.67 491 PRO A N 1
ATOM 3711 C CA . PRO A 1 491 ? -49.111 -16.123 0.124 1.00 25.67 491 PRO A CA 1
ATOM 3712 C C . PRO A 1 491 ? -49.296 -14.679 0.599 1.00 25.67 491 PRO A C 1
ATOM 3714 O O . PRO A 1 491 ? -50.294 -14.025 0.290 1.00 25.67 491 PRO A O 1
ATOM 3717 N N . SER A 1 492 ? -48.338 -14.177 1.381 1.00 27.27 492 SER A N 1
ATOM 3718 C CA . SER A 1 492 ? -48.331 -12.782 1.802 1.00 27.27 492 SER A CA 1
ATOM 3719 C C . SER A 1 492 ? -48.025 -11.914 0.589 1.00 27.27 492 SER A C 1
ATOM 3721 O O . SER A 1 492 ? -46.941 -11.996 0.007 1.00 27.27 492 SER A O 1
ATOM 3723 N N . LYS A 1 493 ? -49.009 -11.091 0.226 1.00 29.53 493 LYS A N 1
ATOM 3724 C CA . LYS A 1 493 ? -48.912 -9.994 -0.733 1.00 29.53 493 LYS A CA 1
ATOM 3725 C C . LYS A 1 493 ? -47.598 -9.231 -0.533 1.00 29.53 493 LYS A C 1
ATOM 3727 O O . LYS A 1 493 ? -47.255 -8.865 0.590 1.00 29.53 493 LYS A O 1
ATOM 3732 N N . LEU A 1 494 ? -46.894 -9.010 -1.643 1.00 28.09 494 LEU A N 1
ATOM 3733 C CA . LEU A 1 494 ? -45.732 -8.130 -1.746 1.00 28.09 494 LEU A CA 1
ATOM 3734 C C . LEU A 1 494 ? -45.988 -6.825 -0.969 1.00 28.09 494 LEU A C 1
ATOM 3736 O O . LEU A 1 494 ? -47.059 -6.233 -1.139 1.00 28.09 494 LEU A O 1
ATOM 3740 N N . PRO A 1 495 ? -45.046 -6.348 -0.136 1.00 27.38 495 PRO A N 1
ATOM 3741 C CA . PRO A 1 495 ? -45.184 -5.036 0.468 1.00 27.38 495 PRO A CA 1
ATOM 3742 C C . PRO A 1 495 ? -45.203 -3.987 -0.645 1.00 27.38 495 PRO A C 1
ATOM 3744 O O . PRO A 1 495 ? -44.322 -3.947 -1.507 1.00 27.38 495 PRO A O 1
ATOM 3747 N N . ALA A 1 496 ? -46.250 -3.163 -0.628 1.00 25.98 496 ALA A N 1
ATOM 3748 C CA . ALA A 1 496 ? -46.459 -2.076 -1.564 1.00 25.98 496 ALA A CA 1
ATOM 3749 C C . ALA A 1 496 ? -45.201 -1.204 -1.661 1.00 25.98 496 ALA A C 1
ATOM 3751 O O . ALA A 1 496 ? -44.733 -0.631 -0.674 1.00 25.98 496 ALA A O 1
ATOM 3752 N N . VAL A 1 497 ? -44.677 -1.100 -2.881 1.00 26.09 497 VAL A N 1
ATOM 3753 C CA . VAL A 1 497 ? -43.680 -0.109 -3.274 1.00 26.09 497 VAL A CA 1
ATOM 3754 C C . VAL A 1 497 ? -44.200 1.254 -2.823 1.00 26.09 497 VAL A C 1
ATOM 3756 O O . VAL A 1 497 ? -45.234 1.721 -3.306 1.00 26.09 497 VAL A O 1
ATOM 3759 N N . LYS A 1 498 ? -43.503 1.903 -1.883 1.00 24.09 498 LYS A N 1
ATOM 3760 C CA . LYS A 1 498 ? -43.708 3.331 -1.632 1.00 24.09 498 LYS A CA 1
ATOM 3761 C C . LYS A 1 498 ? -43.433 4.037 -2.956 1.00 24.09 498 LYS A C 1
ATOM 3763 O O . LYS A 1 498 ? -42.275 4.162 -3.345 1.00 24.09 498 LYS A O 1
ATOM 3768 N N . LYS A 1 499 ? -44.497 4.467 -3.644 1.00 24.17 499 LYS A N 1
ATOM 3769 C CA . LYS A 1 499 ? -44.423 5.409 -4.763 1.00 24.17 499 LYS A CA 1
ATOM 3770 C C . LYS A 1 499 ? -43.565 6.577 -4.287 1.00 24.17 499 LYS A C 1
ATOM 3772 O O . LYS A 1 499 ? -44.008 7.370 -3.455 1.00 24.17 499 LYS A O 1
ATOM 3777 N N . SER A 1 500 ? -42.325 6.666 -4.768 1.00 25.41 500 SER A N 1
ATOM 3778 C CA . SER A 1 500 ? -41.596 7.919 -4.667 1.00 25.41 500 SER A CA 1
ATOM 3779 C C . SER A 1 500 ? -42.445 8.934 -5.412 1.00 25.41 500 SER A C 1
ATOM 3781 O O . SER A 1 500 ? -42.794 8.693 -6.569 1.00 25.41 500 SER A O 1
ATOM 3783 N N . ARG A 1 501 ? -42.813 10.029 -4.744 1.00 24.95 501 ARG A N 1
ATOM 3784 C CA . ARG A 1 501 ? -43.349 11.211 -5.416 1.00 24.95 501 ARG A CA 1
ATOM 3785 C C . ARG A 1 501 ? -42.460 11.476 -6.625 1.00 24.95 501 ARG A C 1
ATOM 3787 O O . ARG A 1 501 ? -41.286 11.791 -6.454 1.00 24.95 501 ARG A O 1
ATOM 3794 N N . THR A 1 502 ? -43.019 11.310 -7.816 1.00 27.56 502 THR A N 1
ATOM 3795 C CA . THR A 1 502 ? -42.518 11.924 -9.037 1.00 27.56 502 THR A CA 1
ATOM 3796 C C . THR A 1 502 ? -42.467 13.417 -8.758 1.00 27.56 502 THR A C 1
ATOM 3798 O O . THR A 1 502 ? -43.474 14.116 -8.833 1.00 27.56 502 THR A O 1
ATOM 3801 N N . SER A 1 503 ? -41.306 13.902 -8.328 1.00 29.00 503 SER A N 1
ATOM 3802 C CA . SER A 1 503 ? -40.973 15.302 -8.501 1.00 29.00 503 SER A CA 1
ATOM 3803 C C . SER A 1 503 ? -40.802 15.485 -9.999 1.00 29.00 503 SER A C 1
ATOM 3805 O O . SER A 1 503 ? -39.882 14.915 -10.589 1.00 29.00 503 SER A O 1
ATOM 3807 N N . SER A 1 504 ? -41.719 16.230 -10.603 1.00 28.39 504 SER A N 1
ATOM 3808 C CA . SER A 1 504 ? -41.557 16.806 -11.932 1.00 28.39 504 SER A CA 1
ATOM 3809 C C . SER A 1 504 ? -40.144 17.400 -12.080 1.00 28.39 504 SER A C 1
ATOM 3811 O O . SER A 1 504 ? -39.571 17.843 -11.074 1.00 28.39 504 SER A O 1
ATOM 3813 N N . PRO A 1 505 ? -39.558 17.416 -13.291 1.00 32.91 505 PRO A N 1
ATOM 3814 C CA . PRO A 1 505 ? -38.237 17.999 -13.498 1.00 32.91 505 PRO A CA 1
ATOM 3815 C C . PRO A 1 505 ? -38.249 19.456 -13.015 1.00 32.91 505 PRO A C 1
ATOM 3817 O O . PRO A 1 505 ? -39.252 20.139 -13.238 1.00 32.91 505 PRO A O 1
ATOM 3820 N N . PRO A 1 506 ? -37.185 19.962 -12.369 1.00 32.41 506 PRO A N 1
ATOM 3821 C CA . PRO A 1 506 ? -37.084 21.391 -12.123 1.00 32.41 506 PRO A CA 1
ATOM 3822 C C . PRO A 1 506 ? -37.067 22.097 -13.484 1.00 32.41 506 PRO A C 1
ATOM 3824 O O . PRO A 1 506 ? -36.139 21.941 -14.272 1.00 32.41 506 PRO A O 1
ATOM 3827 N N . SER A 1 507 ? -38.141 22.826 -13.771 1.00 36.41 507 SER A N 1
ATOM 3828 C CA . SER A 1 507 ? -38.418 23.519 -15.029 1.00 36.41 507 SER A CA 1
ATOM 3829 C C . SER A 1 507 ? -37.691 24.862 -15.128 1.00 36.41 507 SER A C 1
ATOM 3831 O O . SER A 1 507 ? -38.254 25.848 -15.599 1.00 36.41 507 SER A O 1
ATOM 3833 N N . THR A 1 508 ? -36.439 24.916 -14.684 1.00 39.00 508 THR A N 1
ATOM 3834 C CA . THR A 1 508 ? -35.588 26.088 -14.884 1.00 39.00 508 THR A CA 1
ATOM 3835 C C . THR A 1 508 ? -34.270 25.609 -15.479 1.00 39.00 508 THR A C 1
ATOM 3837 O O . THR A 1 508 ? -33.522 24.916 -14.783 1.00 39.00 508 THR A O 1
ATOM 3840 N N . PRO A 1 509 ? -33.975 25.928 -16.755 1.00 49.16 509 PRO A N 1
ATOM 3841 C CA . PRO A 1 509 ? -32.666 25.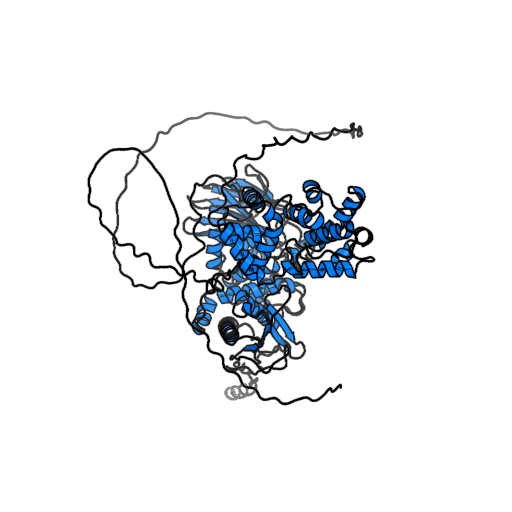669 -17.334 1.00 49.16 509 PRO A CA 1
ATOM 3842 C C . PRO A 1 509 ? -31.629 26.317 -16.427 1.00 49.16 509 PRO A C 1
ATOM 3844 O O . PRO A 1 509 ? -31.668 27.524 -16.178 1.00 49.16 509 PRO A O 1
ATOM 3847 N N . THR A 1 510 ? -30.739 25.507 -15.861 1.00 69.00 510 THR A N 1
ATOM 3848 C CA . THR A 1 510 ? -29.593 26.071 -15.153 1.00 69.00 510 THR A CA 1
ATOM 3849 C C . THR A 1 510 ? -28.769 26.778 -16.218 1.00 69.00 510 THR A C 1
ATOM 3851 O O . THR A 1 510 ? -28.467 26.172 -17.242 1.00 69.00 510 THR A O 1
ATOM 3854 N N . ALA A 1 511 ? -28.472 28.066 -16.037 1.00 82.88 511 ALA A N 1
ATOM 3855 C CA . ALA A 1 511 ? -27.681 28.791 -17.023 1.00 82.88 511 ALA A CA 1
ATOM 3856 C C . ALA A 1 511 ? -26.346 28.052 -17.241 1.00 82.88 511 ALA A C 1
ATOM 3858 O O . ALA A 1 511 ? -25.724 27.630 -16.256 1.00 82.88 511 ALA A O 1
ATOM 3859 N N . PRO A 1 512 ? -25.916 27.850 -18.498 1.00 89.75 512 PRO A N 1
ATOM 3860 C CA . PRO A 1 512 ? -24.673 27.153 -18.762 1.00 89.75 512 PRO A CA 1
ATOM 3861 C C . PRO A 1 512 ? -23.482 27.947 -18.188 1.00 89.75 512 PRO A C 1
ATOM 3863 O O . PRO A 1 512 ? -23.541 29.179 -18.117 1.00 89.75 512 PRO A O 1
ATOM 3866 N N . PRO A 1 513 ? -22.391 27.282 -17.766 1.00 90.75 513 PRO A N 1
ATOM 3867 C CA . PRO A 1 513 ? -21.221 27.962 -17.219 1.00 90.75 513 PRO A CA 1
ATOM 3868 C C . PRO A 1 513 ? -20.616 28.959 -18.221 1.00 90.75 513 PRO A C 1
ATOM 3870 O O . PRO A 1 513 ? -20.596 28.674 -19.420 1.00 90.75 513 PRO A O 1
ATOM 3873 N N . PRO A 1 514 ? -20.057 30.096 -17.770 1.00 86.88 514 PRO A N 1
ATOM 3874 C CA . PRO A 1 514 ? -19.360 31.022 -18.661 1.00 86.88 514 PRO A CA 1
ATOM 3875 C C . PRO A 1 514 ? -18.271 30.314 -19.479 1.00 86.88 514 PRO A C 1
ATOM 3877 O O . PRO A 1 514 ? -17.545 29.472 -18.949 1.00 86.88 514 PRO A O 1
ATOM 3880 N N . HIS A 1 515 ? -18.152 30.665 -20.763 1.00 87.88 515 HIS A N 1
ATOM 3881 C CA . HIS A 1 515 ? -17.131 30.145 -21.688 1.00 87.88 515 HIS A CA 1
ATOM 3882 C C . HIS A 1 515 ? -17.119 28.614 -21.881 1.00 87.88 515 HIS A C 1
ATOM 3884 O O . HIS A 1 515 ? -16.142 28.068 -22.394 1.00 87.88 515 HIS A O 1
ATOM 3890 N N . TRP A 1 516 ? -18.182 27.889 -21.502 1.00 93.81 516 TRP A N 1
ATOM 3891 C CA . TRP A 1 516 ? -18.209 26.426 -21.624 1.00 93.81 516 TRP A CA 1
ATOM 3892 C C . TRP A 1 516 ? -18.008 25.951 -23.073 1.00 93.81 516 TRP A C 1
ATOM 3894 O O . TRP A 1 516 ? -17.285 24.980 -23.288 1.00 93.81 516 TRP A O 1
ATOM 3904 N N . GLU A 1 517 ? -18.591 26.648 -24.057 1.00 93.44 517 GLU A N 1
ATOM 3905 C CA . GLU A 1 517 ? -18.460 26.309 -25.482 1.00 93.44 517 GLU A CA 1
ATOM 3906 C C . GLU A 1 517 ? -17.026 26.457 -25.974 1.00 93.44 517 GLU A C 1
ATOM 3908 O O . GLU A 1 517 ? -16.542 25.620 -26.730 1.00 93.44 517 GLU A O 1
ATOM 3913 N N . GLU A 1 518 ? -16.340 27.510 -25.536 1.00 91.69 518 GLU A N 1
ATOM 3914 C CA . GLU A 1 518 ? -14.944 27.765 -25.879 1.00 91.69 518 GLU A CA 1
ATOM 3915 C C . GLU A 1 518 ? -14.050 26.670 -25.291 1.00 91.69 518 GLU A C 1
ATOM 3917 O O . GLU A 1 518 ? -13.282 26.041 -26.014 1.00 91.69 518 GLU A O 1
ATOM 3922 N N . VAL A 1 519 ? -14.223 26.351 -24.002 1.00 92.12 519 VAL A N 1
ATOM 3923 C CA . VAL A 1 519 ? -13.498 25.255 -23.334 1.00 92.12 519 VAL A CA 1
ATOM 3924 C C . VAL A 1 519 ? -13.767 23.913 -24.020 1.00 92.12 519 VAL A C 1
ATOM 3926 O O . VAL A 1 519 ? -12.849 23.109 -24.207 1.00 92.12 519 VAL A O 1
ATOM 3929 N N . TYR A 1 520 ? -15.013 23.669 -24.426 1.00 93.75 520 TYR A N 1
ATOM 3930 C CA . TYR A 1 520 ? -15.410 22.462 -25.140 1.00 93.75 520 TYR A CA 1
ATOM 3931 C C . TYR A 1 520 ? -14.741 22.371 -26.521 1.00 93.75 520 TYR A C 1
ATOM 3933 O O . TYR A 1 520 ? -14.097 21.363 -26.815 1.00 93.75 520 TYR A O 1
ATOM 3941 N N . LYS A 1 521 ? -14.809 23.437 -27.332 1.00 92.94 521 LYS A N 1
ATOM 3942 C CA . LYS A 1 521 ? -14.181 23.524 -28.665 1.00 92.94 521 LYS A CA 1
ATOM 3943 C C . LYS A 1 521 ? -12.661 23.399 -28.595 1.00 92.94 521 LYS A C 1
ATOM 3945 O O . LYS A 1 521 ? -12.078 22.650 -29.371 1.00 92.94 521 LYS A O 1
ATOM 3950 N N . LEU A 1 522 ? -12.020 24.057 -27.629 1.00 91.00 522 LEU A N 1
ATOM 3951 C CA . LEU A 1 522 ? -10.583 23.915 -27.389 1.00 91.00 522 LEU A CA 1
ATOM 3952 C C . LEU A 1 522 ? -10.226 22.470 -27.041 1.00 91.00 522 LEU A C 1
ATOM 3954 O O . LEU A 1 522 ? -9.270 21.918 -27.579 1.00 91.00 522 LEU A O 1
ATOM 3958 N N . THR A 1 523 ? -11.023 21.819 -26.191 1.00 92.50 523 THR A N 1
ATOM 3959 C CA . THR A 1 523 ? -10.810 20.406 -25.858 1.00 92.50 523 THR A CA 1
ATOM 3960 C C . THR A 1 523 ? -10.967 19.515 -27.091 1.00 92.50 523 THR A C 1
ATOM 3962 O O . THR A 1 523 ? -10.144 18.624 -27.292 1.00 92.50 523 THR A O 1
ATOM 3965 N N . GLN A 1 524 ? -11.965 19.766 -27.944 1.00 92.38 524 GLN A N 1
ATOM 3966 C CA . GLN A 1 524 ? -12.117 19.064 -29.222 1.00 92.38 524 GLN A CA 1
ATOM 3967 C C . GLN A 1 524 ? -10.900 19.268 -30.130 1.00 92.38 524 GLN A C 1
ATOM 3969 O O . GLN A 1 524 ? -10.333 18.284 -30.595 1.00 92.38 524 GLN A O 1
ATOM 3974 N N . ALA A 1 525 ? -10.433 20.505 -30.314 1.00 89.56 525 ALA A N 1
ATOM 3975 C CA . ALA A 1 525 ? -9.255 20.805 -31.130 1.00 89.56 525 ALA A CA 1
ATOM 3976 C C . ALA A 1 525 ? -7.989 20.102 -30.606 1.00 89.56 525 ALA A C 1
ATOM 3978 O O . ALA A 1 525 ? -7.221 19.520 -31.372 1.00 89.56 525 ALA A O 1
ATOM 3979 N N . MET A 1 526 ? -7.799 20.069 -29.283 1.00 85.00 526 MET A N 1
ATOM 3980 C CA . MET A 1 526 ? -6.691 19.339 -28.657 1.00 85.00 526 MET A CA 1
ATOM 3981 C C . MET A 1 526 ? -6.788 17.826 -28.883 1.00 85.00 526 MET A C 1
ATOM 3983 O O . MET A 1 526 ? -5.773 17.146 -29.040 1.00 85.00 526 MET A O 1
ATOM 3987 N N . ARG A 1 527 ? -8.005 17.280 -28.879 1.00 91.62 527 ARG A N 1
ATOM 3988 C CA . ARG A 1 527 ? -8.257 15.850 -29.079 1.00 91.62 527 ARG A CA 1
ATOM 3989 C C . ARG A 1 527 ? -8.198 15.438 -30.545 1.00 91.62 527 ARG A C 1
ATOM 3991 O O . ARG A 1 527 ? -7.789 14.316 -30.805 1.00 91.62 527 ARG A O 1
ATOM 3998 N N . ALA A 1 528 ? -8.481 16.343 -31.478 1.00 86.75 528 ALA A N 1
ATOM 3999 C CA . ALA A 1 528 ? -8.413 16.079 -32.915 1.00 86.75 528 ALA A CA 1
ATOM 4000 C C . ALA A 1 528 ? -7.013 15.642 -33.388 1.00 86.75 528 ALA A C 1
ATOM 4002 O O . ALA A 1 528 ? -6.894 14.898 -34.354 1.00 86.75 528 ALA A O 1
ATOM 4003 N N . THR A 1 529 ? -5.952 16.065 -32.695 1.00 79.94 529 THR A N 1
ATOM 4004 C CA . THR A 1 529 ? -4.553 15.748 -33.047 1.00 79.94 529 THR A CA 1
ATOM 4005 C C . THR A 1 529 ? -3.903 14.711 -32.128 1.00 79.94 529 THR A C 1
ATOM 4007 O O . THR A 1 529 ? -2.729 14.386 -32.292 1.00 79.94 529 THR A O 1
ATOM 4010 N N . THR A 1 530 ? -4.638 14.184 -31.144 1.00 81.75 530 THR A N 1
ATOM 4011 C CA . THR A 1 530 ? -4.093 13.283 -30.122 1.00 81.75 530 THR A CA 1
ATOM 4012 C C . THR A 1 530 ? -4.933 12.017 -30.037 1.00 81.75 530 THR A C 1
ATOM 4014 O O . THR A 1 530 ? -6.082 12.076 -29.619 1.00 81.75 530 THR A O 1
ATOM 4017 N N . ILE A 1 531 ? -4.351 10.852 -30.315 1.00 86.12 531 ILE A N 1
ATOM 4018 C CA . ILE A 1 531 ? -5.024 9.564 -30.092 1.00 86.12 531 ILE A CA 1
ATOM 4019 C C . ILE A 1 531 ? -4.834 9.142 -28.628 1.00 86.12 531 ILE A C 1
ATOM 4021 O O . ILE A 1 531 ? -3.719 9.145 -28.105 1.00 86.12 531 ILE A O 1
ATOM 4025 N N . ALA A 1 532 ? -5.926 8.798 -27.952 1.00 90.00 532 ALA A N 1
ATOM 4026 C CA . ALA A 1 532 ? -5.948 8.252 -26.600 1.00 90.00 532 ALA A CA 1
ATOM 4027 C C . ALA A 1 532 ? -6.412 6.787 -26.609 1.00 90.00 532 ALA A C 1
ATOM 4029 O O . ALA A 1 532 ? -7.109 6.367 -27.532 1.00 90.00 532 ALA A O 1
ATOM 4030 N N . PRO A 1 533 ? -6.094 6.009 -25.558 1.00 90.44 533 PRO A N 1
ATOM 4031 C CA . PRO A 1 533 ? -6.580 4.638 -25.423 1.00 90.44 533 PRO A CA 1
ATOM 4032 C C . PRO A 1 533 ? -8.095 4.483 -25.599 1.00 90.44 533 PRO A C 1
ATOM 4034 O O . PRO A 1 533 ? -8.526 3.520 -26.219 1.00 90.44 533 PRO A O 1
ATOM 4037 N N . VAL A 1 534 ? -8.911 5.426 -25.118 1.00 91.25 534 VAL A N 1
ATOM 4038 C CA . VAL A 1 534 ? -10.374 5.343 -25.276 1.00 91.25 534 VAL A CA 1
ATOM 4039 C C . VAL A 1 534 ? -10.839 5.365 -26.742 1.00 91.25 534 VAL A C 1
ATOM 4041 O O . VAL A 1 534 ? -11.893 4.810 -27.040 1.00 91.25 534 VAL A O 1
ATOM 4044 N N . ASP A 1 535 ? -10.063 5.942 -27.666 1.00 89.62 535 ASP A N 1
ATOM 4045 C CA . ASP A 1 535 ? -10.465 6.069 -29.076 1.00 89.62 535 ASP A CA 1
ATOM 4046 C C . ASP A 1 535 ? -10.335 4.746 -29.836 1.00 89.62 535 ASP A C 1
ATOM 4048 O O . ASP A 1 535 ? -11.134 4.445 -30.717 1.00 89.62 535 ASP A O 1
ATOM 4052 N N . THR A 1 536 ? -9.315 3.954 -29.498 1.00 88.00 536 THR A N 1
ATOM 4053 C CA . THR A 1 536 ? -8.997 2.692 -30.185 1.00 88.00 536 THR A CA 1
ATOM 4054 C C . THR A 1 536 ? -9.372 1.462 -29.366 1.00 88.00 536 THR A C 1
ATOM 4056 O O . THR A 1 536 ? -9.535 0.379 -29.917 1.00 88.00 536 THR A O 1
ATOM 4059 N N . MET A 1 537 ? -9.498 1.616 -28.047 1.00 89.62 537 MET A N 1
ATOM 4060 C CA . MET A 1 537 ? -9.669 0.524 -27.084 1.00 89.62 537 MET A CA 1
ATOM 4061 C C . MET A 1 537 ? -10.796 0.796 -26.076 1.00 89.62 537 MET A C 1
ATOM 4063 O O . MET A 1 537 ? -10.957 0.048 -25.111 1.00 89.62 537 MET A O 1
ATOM 4067 N N . GLY A 1 538 ? -11.577 1.864 -26.261 1.00 87.19 538 GLY A N 1
ATOM 4068 C CA . GLY A 1 538 ? -12.725 2.173 -25.414 1.00 87.19 538 GLY A CA 1
ATOM 4069 C C . GLY A 1 538 ? -13.883 1.196 -25.619 1.00 87.19 538 GLY A C 1
ATOM 4070 O O . GLY A 1 538 ? -14.079 0.637 -26.692 1.00 87.19 538 GLY A O 1
ATOM 4071 N N . CYS A 1 539 ? -14.715 1.013 -24.594 1.00 89.25 539 CYS A N 1
ATOM 4072 C CA . CYS A 1 539 ? -15.772 -0.009 -24.618 1.00 89.25 539 CYS A CA 1
ATOM 4073 C C . CYS A 1 539 ? -16.782 0.136 -25.763 1.00 89.25 539 CYS A C 1
ATOM 4075 O O . CYS A 1 539 ? -17.345 -0.862 -26.197 1.00 89.25 539 CYS A O 1
ATOM 4077 N N . ALA A 1 540 ? -16.998 1.361 -26.249 1.00 85.31 540 ALA A N 1
ATOM 4078 C CA . ALA A 1 540 ? -17.918 1.643 -27.348 1.00 85.31 540 ALA A CA 1
ATOM 4079 C C . ALA A 1 540 ? -17.393 1.185 -28.722 1.00 85.31 540 ALA A C 1
ATOM 4081 O O . ALA A 1 540 ? -18.171 1.094 -29.664 1.00 85.31 540 ALA A O 1
ATOM 4082 N N . VAL A 1 541 ? -16.091 0.894 -28.854 1.00 88.38 541 VAL A N 1
ATOM 4083 C CA . VAL A 1 541 ? -15.464 0.526 -30.137 1.00 88.38 541 VAL A CA 1
ATOM 4084 C C . VAL A 1 541 ? -14.994 -0.929 -30.194 1.00 88.38 541 VAL A C 1
ATOM 4086 O O . VAL A 1 541 ? -14.481 -1.362 -31.219 1.00 88.38 541 VAL A O 1
ATOM 4089 N N . LEU A 1 542 ? -15.174 -1.695 -29.112 1.00 93.62 542 LEU A N 1
ATOM 4090 C CA . LEU A 1 542 ? -14.671 -3.068 -29.001 1.00 93.62 542 LEU A CA 1
ATOM 4091 C C . LEU A 1 542 ? -15.638 -4.140 -29.515 1.00 93.62 542 LEU A C 1
ATOM 4093 O O . LEU A 1 542 ? -15.230 -5.295 -29.625 1.00 93.62 542 LEU A O 1
ATOM 4097 N N . ALA A 1 543 ? -16.895 -3.813 -29.819 1.00 94.62 543 ALA A N 1
ATOM 4098 C CA . ALA A 1 543 ? -17.822 -4.763 -30.434 1.00 94.62 543 ALA A CA 1
ATOM 4099 C C . ALA A 1 543 ? -17.385 -5.113 -31.869 1.00 94.62 543 ALA A C 1
ATOM 4101 O O . ALA A 1 543 ? -16.861 -4.274 -32.598 1.00 94.62 543 ALA A O 1
ATOM 4102 N N . ASP A 1 544 ? -17.555 -6.374 -32.261 1.00 93.69 544 ASP A N 1
ATOM 4103 C CA . ASP A 1 544 ? -17.292 -6.834 -33.623 1.00 93.69 544 ASP A CA 1
ATOM 4104 C C . ASP A 1 544 ? -18.386 -6.324 -34.563 1.00 93.69 544 ASP A C 1
ATOM 4106 O O . ASP A 1 544 ? -19.510 -6.816 -34.539 1.00 93.69 544 ASP A O 1
ATOM 4110 N N . ARG A 1 545 ? -18.049 -5.344 -35.405 1.00 91.62 545 ARG A N 1
ATOM 4111 C CA . ARG A 1 545 ? -19.001 -4.698 -36.319 1.00 91.62 545 ARG A CA 1
ATOM 4112 C C . ARG A 1 545 ? -19.573 -5.643 -37.380 1.00 91.62 545 ARG A C 1
ATOM 4114 O O . ARG A 1 545 ? -20.583 -5.296 -37.983 1.00 91.62 545 ARG A O 1
ATOM 4121 N N . ALA A 1 546 ? -18.944 -6.797 -37.613 1.00 92.56 546 ALA A N 1
ATOM 4122 C CA . ALA A 1 546 ? -19.437 -7.814 -38.539 1.00 92.56 546 ALA A CA 1
ATOM 4123 C C . ALA A 1 546 ? -20.411 -8.810 -37.881 1.00 92.56 546 ALA A C 1
ATOM 4125 O O . ALA A 1 546 ? -21.064 -9.580 -38.584 1.00 92.56 546 ALA A O 1
ATOM 4126 N N . ALA A 1 547 ? -20.525 -8.811 -36.548 1.00 93.81 547 ALA A N 1
ATOM 4127 C CA . ALA A 1 547 ? -21.427 -9.706 -35.830 1.00 93.81 547 ALA A CA 1
ATOM 4128 C C . ALA A 1 547 ? -22.894 -9.227 -35.901 1.00 93.81 547 ALA A C 1
ATOM 4130 O O . ALA A 1 547 ? -23.140 -8.037 -36.117 1.00 93.81 547 ALA A O 1
ATOM 4131 N N . PRO A 1 548 ? -23.888 -10.106 -35.663 1.00 96.19 548 PRO A N 1
ATOM 4132 C CA . PRO A 1 548 ? -25.284 -9.696 -35.498 1.00 96.19 548 PRO A CA 1
ATOM 4133 C C . PRO A 1 548 ? -25.451 -8.604 -34.432 1.00 96.19 548 PRO A C 1
ATOM 4135 O O . PRO A 1 548 ? -24.672 -8.527 -33.478 1.00 96.19 548 PRO A O 1
ATOM 4138 N N . VAL A 1 549 ? -26.472 -7.757 -34.575 1.00 96.00 549 VAL A N 1
ATOM 4139 C CA . VAL A 1 549 ? -26.673 -6.575 -33.717 1.00 96.00 549 VAL A CA 1
ATOM 4140 C C . VAL A 1 549 ? -26.793 -6.948 -32.235 1.00 96.00 549 VAL A C 1
ATOM 4142 O O . VAL A 1 549 ? -26.218 -6.277 -31.381 1.00 96.00 549 VAL A O 1
ATOM 4145 N N . GLU A 1 550 ? -27.465 -8.048 -31.921 1.00 95.75 550 GLU A N 1
ATOM 4146 C CA . GLU A 1 550 ? -27.646 -8.572 -30.565 1.00 95.75 550 GLU A CA 1
ATOM 4147 C C . GLU A 1 550 ? -26.297 -9.000 -29.963 1.00 95.75 550 GLU A C 1
ATOM 4149 O O . GLU A 1 550 ? -25.988 -8.726 -28.801 1.00 95.75 550 GLU A O 1
ATOM 4154 N N . VAL A 1 551 ? -25.423 -9.587 -30.786 1.00 97.38 551 VAL A N 1
ATOM 4155 C CA . VAL A 1 551 ? -24.059 -9.955 -30.390 1.00 97.38 551 VAL A CA 1
ATOM 4156 C C . VAL A 1 551 ? -23.212 -8.702 -30.157 1.00 97.38 551 VAL A C 1
ATOM 4158 O O . VAL A 1 551 ? -22.496 -8.625 -29.158 1.00 97.38 551 VAL A O 1
ATOM 4161 N N . GLN A 1 552 ? -23.322 -7.683 -31.013 1.00 97.56 552 GLN A N 1
ATOM 4162 C CA . GLN A 1 552 ? -22.638 -6.399 -30.811 1.00 97.56 552 GLN A CA 1
ATOM 4163 C C . GLN A 1 552 ? -23.057 -5.728 -29.498 1.00 97.56 552 GLN A C 1
ATOM 4165 O O . GLN A 1 552 ? -22.207 -5.248 -28.735 1.00 97.56 552 GLN A O 1
ATOM 4170 N N . ARG A 1 553 ? -24.359 -5.739 -29.193 1.00 98.06 553 ARG A N 1
ATOM 4171 C CA . ARG A 1 553 ? -24.911 -5.224 -27.935 1.00 98.06 553 ARG A CA 1
ATOM 4172 C C . ARG A 1 553 ? -24.369 -5.981 -26.731 1.00 98.06 553 ARG A C 1
ATOM 4174 O O . ARG A 1 553 ? -23.886 -5.360 -25.779 1.00 98.06 553 ARG A O 1
ATOM 4181 N N . TYR A 1 554 ? -24.370 -7.310 -26.795 1.00 98.19 554 TYR A N 1
ATOM 4182 C CA . TYR A 1 554 ? -23.834 -8.158 -25.736 1.00 98.19 554 TYR A CA 1
ATOM 4183 C C . TYR A 1 554 ? -22.334 -7.925 -25.492 1.00 98.19 554 TYR A C 1
ATOM 4185 O O . TYR A 1 554 ? -21.892 -7.793 -24.345 1.00 98.19 554 TYR A O 1
ATOM 4193 N N . GLN A 1 555 ? -21.543 -7.808 -26.561 1.00 98.19 555 GLN A N 1
ATOM 4194 C CA . GLN A 1 555 ? -20.113 -7.505 -26.477 1.00 98.19 555 GLN A CA 1
ATOM 4195 C C . GLN A 1 555 ? -19.862 -6.120 -25.870 1.00 98.19 555 GLN A C 1
ATOM 4197 O O . GLN A 1 555 ? -18.986 -5.975 -25.014 1.00 98.19 555 GLN A O 1
ATOM 4202 N N . THR A 1 556 ? -20.666 -5.121 -26.242 1.00 97.69 556 THR A N 1
ATOM 4203 C CA . THR A 1 556 ? -20.607 -3.765 -25.671 1.00 97.69 556 THR A CA 1
ATOM 4204 C C . THR A 1 556 ? -20.895 -3.779 -24.167 1.00 97.69 556 THR A C 1
ATOM 4206 O O . THR A 1 556 ? -20.127 -3.217 -23.380 1.00 97.69 556 THR A O 1
ATOM 4209 N N . LEU A 1 557 ? -21.958 -4.470 -23.740 1.00 98.06 557 LEU A N 1
ATOM 4210 C CA . LEU A 1 557 ? -22.298 -4.633 -22.324 1.00 98.06 557 LEU A CA 1
ATOM 4211 C C . LEU A 1 557 ? -21.166 -5.328 -21.555 1.00 98.06 557 LEU A C 1
ATOM 4213 O O . LEU A 1 557 ? -20.716 -4.827 -20.523 1.00 98.06 557 LEU A O 1
ATOM 4217 N N . THR A 1 558 ? -20.666 -6.447 -22.080 1.00 98.06 558 THR A N 1
ATOM 4218 C CA . THR A 1 558 ? -19.577 -7.213 -21.457 1.00 98.06 558 THR A CA 1
ATOM 4219 C C . THR A 1 558 ? -18.311 -6.362 -21.330 1.00 98.06 558 THR A C 1
ATOM 4221 O O . THR A 1 558 ? -17.686 -6.336 -20.267 1.00 98.06 558 THR A O 1
ATOM 4224 N N . SER A 1 559 ? -17.968 -5.583 -22.360 1.00 97.62 559 SER A N 1
ATOM 4225 C CA . SER A 1 559 ? -16.842 -4.646 -22.316 1.00 97.62 559 SER A CA 1
ATOM 4226 C C . SER A 1 559 ? -17.006 -3.615 -21.203 1.00 97.62 559 SER A C 1
ATOM 4228 O O . SER A 1 559 ? -16.069 -3.370 -20.441 1.00 97.62 559 SER A O 1
ATOM 4230 N N . LEU A 1 560 ? -18.201 -3.038 -21.052 1.00 96.56 560 LEU A N 1
ATOM 4231 C CA . LEU A 1 560 ? -18.479 -2.075 -19.987 1.00 96.56 560 LEU A CA 1
ATOM 4232 C C . LEU A 1 560 ? -18.364 -2.709 -18.597 1.00 96.56 560 LEU A C 1
ATOM 4234 O O . LEU A 1 560 ? -17.748 -2.104 -17.716 1.00 96.56 560 LEU A O 1
ATOM 4238 N N . MET A 1 561 ? -18.871 -3.928 -18.404 1.00 97.00 561 MET A N 1
ATOM 4239 C CA . MET A 1 561 ? -18.737 -4.667 -17.143 1.00 97.00 561 MET A CA 1
ATOM 4240 C C . MET A 1 561 ? -17.260 -4.902 -16.782 1.00 97.00 561 MET A C 1
ATOM 4242 O O . MET A 1 561 ? -16.846 -4.656 -15.640 1.00 97.00 561 MET A O 1
ATOM 4246 N N . LEU A 1 562 ? -16.440 -5.289 -17.767 1.00 96.75 562 LEU A N 1
ATOM 4247 C CA . LEU A 1 562 ? -14.998 -5.490 -17.597 1.00 96.75 562 LEU A CA 1
ATOM 4248 C C . LEU A 1 562 ? -14.236 -4.182 -17.334 1.00 96.75 562 LEU A C 1
ATOM 4250 O O . LEU A 1 562 ? -13.282 -4.194 -16.558 1.00 96.75 562 LEU A O 1
ATOM 4254 N N . SER A 1 563 ? -14.690 -3.052 -17.882 1.00 93.44 563 SER A N 1
ATOM 4255 C CA . SER A 1 563 ? -14.007 -1.750 -17.780 1.00 93.44 563 SER A CA 1
ATOM 4256 C C . SER A 1 563 ? -13.933 -1.158 -16.371 1.00 93.44 563 SER A C 1
ATOM 4258 O O . SER A 1 563 ? -13.084 -0.312 -16.081 1.00 93.44 563 SER A O 1
ATOM 4260 N N . SER A 1 564 ? -14.817 -1.576 -15.458 1.00 88.44 564 SER A N 1
ATOM 4261 C CA . SER A 1 564 ? -14.841 -1.016 -14.103 1.00 88.44 564 SER A CA 1
ATOM 4262 C C . SER A 1 564 ? -13.492 -1.188 -13.404 1.00 88.44 564 SER A C 1
ATOM 4264 O O . SER A 1 564 ? -13.009 -2.303 -13.214 1.00 88.44 564 SER A O 1
ATOM 4266 N N . GLN A 1 565 ? -12.873 -0.070 -13.010 1.00 84.50 565 GLN A N 1
ATOM 4267 C CA . GLN A 1 565 ? -11.555 -0.055 -12.357 1.00 84.50 565 GLN A CA 1
ATOM 4268 C C . GLN A 1 565 ? -10.475 -0.827 -13.148 1.00 84.50 565 GLN A C 1
ATOM 4270 O O . GLN A 1 565 ? -9.575 -1.421 -12.564 1.00 84.50 565 GLN A O 1
ATOM 4275 N N . THR A 1 566 ? -10.580 -0.859 -14.478 1.00 87.69 566 THR A N 1
ATOM 4276 C CA . THR A 1 566 ? -9.633 -1.523 -15.383 1.00 87.69 566 THR A CA 1
ATOM 4277 C C . THR A 1 566 ? -9.277 -0.555 -16.509 1.00 87.69 566 THR A C 1
ATOM 4279 O O . THR A 1 566 ? -10.125 0.203 -16.965 1.00 87.69 566 THR A O 1
ATOM 4282 N N . LYS A 1 567 ? -8.006 -0.523 -16.930 1.00 88.94 567 LYS A N 1
ATOM 4283 C CA . LYS A 1 567 ? -7.574 0.338 -18.043 1.00 88.94 567 LYS A CA 1
ATOM 4284 C C . LYS A 1 567 ? -8.212 -0.143 -19.355 1.00 88.94 567 LYS A C 1
ATOM 4286 O O . LYS A 1 567 ? -8.376 -1.350 -19.542 1.00 88.94 567 LYS A O 1
ATOM 4291 N N . ASP A 1 568 ? -8.489 0.776 -20.279 1.00 91.19 568 ASP A N 1
ATOM 4292 C CA . ASP A 1 568 ? -9.065 0.453 -21.596 1.00 91.19 568 ASP A CA 1
ATOM 4293 C C . ASP A 1 568 ? -8.215 -0.578 -22.353 1.00 91.19 568 ASP A C 1
ATOM 4295 O O . ASP A 1 568 ? -8.740 -1.563 -22.857 1.00 91.19 568 ASP A O 1
ATOM 4299 N N . THR A 1 569 ? -6.884 -0.446 -22.307 1.00 91.81 569 THR A N 1
ATOM 4300 C CA . THR A 1 569 ? -5.943 -1.387 -22.942 1.00 91.81 569 THR A CA 1
ATOM 4301 C C . THR A 1 569 ? -6.093 -2.825 -22.434 1.00 91.81 569 THR A C 1
ATOM 4303 O O . THR A 1 569 ? -6.055 -3.771 -23.214 1.00 91.81 569 THR A O 1
ATOM 4306 N N . VAL A 1 570 ? -6.296 -3.007 -21.127 1.00 92.50 570 VAL A N 1
ATOM 4307 C CA . VAL A 1 570 ? -6.486 -4.331 -20.511 1.00 92.50 570 VAL A CA 1
ATOM 4308 C C . VAL A 1 570 ? -7.876 -4.878 -20.833 1.00 92.50 570 VAL A C 1
ATOM 4310 O O . VAL A 1 570 ? -8.024 -6.069 -21.095 1.00 92.50 570 VAL A O 1
ATOM 4313 N N . THR A 1 571 ? -8.884 -4.005 -20.851 1.00 95.31 571 THR A N 1
ATOM 4314 C CA . THR A 1 571 ? -10.260 -4.363 -21.220 1.00 95.31 571 THR A CA 1
ATOM 4315 C C . THR A 1 571 ? -10.327 -4.846 -22.668 1.00 95.31 571 THR A C 1
ATOM 4317 O O . THR A 1 571 ? -10.918 -5.889 -22.930 1.00 95.31 571 THR A O 1
ATOM 4320 N N . ALA A 1 572 ? -9.659 -4.148 -23.590 1.00 94.69 572 ALA A N 1
ATOM 4321 C CA . ALA A 1 572 ? -9.578 -4.522 -24.998 1.00 94.69 572 ALA A CA 1
ATOM 4322 C C . ALA A 1 572 ? -8.922 -5.889 -25.202 1.00 94.69 572 ALA A C 1
ATOM 4324 O O . ALA A 1 572 ? -9.477 -6.732 -25.904 1.00 94.69 572 ALA A O 1
ATOM 4325 N N . VAL A 1 573 ? -7.793 -6.146 -24.532 1.00 95.62 573 VAL A N 1
ATOM 4326 C CA . VAL A 1 573 ? -7.140 -7.464 -24.572 1.00 95.62 573 VAL A CA 1
ATOM 4327 C C . VAL A 1 573 ? -8.073 -8.550 -24.037 1.00 95.62 573 VAL A C 1
ATOM 4329 O O . VAL A 1 573 ? -8.205 -9.590 -24.667 1.00 95.62 573 VAL A O 1
ATOM 4332 N N . ALA A 1 574 ? -8.767 -8.312 -22.921 1.00 96.75 574 ALA A N 1
ATOM 4333 C CA . ALA A 1 574 ? -9.691 -9.294 -22.355 1.00 96.75 574 ALA A CA 1
ATOM 4334 C C . ALA A 1 574 ? -10.884 -9.588 -23.279 1.00 96.75 574 ALA A C 1
ATOM 4336 O O . ALA A 1 574 ? -11.248 -10.748 -23.456 1.00 96.75 574 ALA A O 1
ATOM 4337 N N . ILE A 1 575 ? -11.467 -8.561 -23.906 1.00 97.94 575 ILE A N 1
ATOM 4338 C CA . ILE A 1 575 ? -12.537 -8.740 -24.895 1.00 97.94 575 ILE A CA 1
ATOM 4339 C C . ILE A 1 575 ? -12.032 -9.520 -26.106 1.00 97.94 575 ILE A C 1
ATOM 4341 O O . ILE A 1 575 ? -12.712 -10.444 -26.549 1.00 97.94 575 ILE A O 1
ATOM 4345 N N . GLN A 1 576 ? -10.833 -9.214 -26.603 1.00 97.00 576 GLN A N 1
ATOM 4346 C CA . GLN A 1 576 ? -10.242 -9.956 -27.713 1.00 97.00 576 GLN A CA 1
ATOM 4347 C C . GLN A 1 576 ? -9.993 -11.423 -27.345 1.00 97.00 576 GLN A C 1
ATOM 4349 O O . GLN A 1 576 ? -10.336 -12.307 -28.123 1.00 97.00 576 GLN A O 1
ATOM 4354 N N . THR A 1 577 ? -9.465 -11.690 -26.148 1.00 97.31 577 THR A N 1
ATOM 4355 C CA . THR A 1 577 ? -9.269 -13.050 -25.632 1.00 97.31 577 THR A CA 1
ATOM 4356 C C . THR A 1 577 ? -10.589 -13.806 -25.533 1.00 97.31 577 THR A C 1
ATOM 4358 O O . THR A 1 577 ? -10.663 -14.954 -25.959 1.00 97.31 577 THR A O 1
ATOM 4361 N N . LEU A 1 578 ? -11.649 -13.181 -25.015 1.00 97.25 578 LEU A N 1
ATOM 4362 C CA . LEU A 1 578 ? -12.972 -13.805 -24.960 1.00 97.25 578 LEU A CA 1
ATOM 4363 C C . LEU A 1 578 ? -13.510 -14.111 -26.363 1.00 97.25 578 LEU A C 1
ATOM 4365 O O . LEU A 1 578 ? -14.019 -15.204 -26.587 1.00 97.25 578 LEU A O 1
ATOM 4369 N N . LYS A 1 579 ? -13.358 -13.189 -27.321 1.00 96.81 579 LYS A N 1
ATOM 4370 C CA . LYS A 1 579 ? -13.777 -13.405 -28.714 1.00 96.81 579 LYS A CA 1
ATOM 4371 C C . LYS A 1 579 ? -13.018 -14.538 -29.399 1.00 96.81 579 LYS A C 1
ATOM 4373 O O . LYS A 1 579 ? -13.619 -15.265 -30.174 1.00 96.81 579 LYS A O 1
ATOM 4378 N N . SER A 1 580 ? -11.720 -14.679 -29.147 1.00 96.12 580 SER A N 1
ATOM 4379 C CA . SER A 1 580 ? -10.904 -15.703 -29.808 1.00 96.12 580 SER A CA 1
ATOM 4380 C C . SER A 1 580 ? -10.947 -17.062 -29.112 1.00 96.12 580 SER A C 1
ATOM 4382 O O . SER A 1 580 ? -10.770 -18.085 -29.763 1.00 96.12 580 SER A O 1
ATOM 4384 N N . SER A 1 581 ? -11.153 -17.081 -27.792 1.00 95.88 581 SER A N 1
ATOM 4385 C CA . SER A 1 581 ? -10.995 -18.290 -26.974 1.00 95.88 581 SER A CA 1
ATOM 4386 C C . SER A 1 581 ? -12.313 -18.960 -26.597 1.00 95.88 581 SER A C 1
ATOM 4388 O O . SER A 1 581 ? -12.294 -20.114 -26.164 1.00 95.88 581 SER A O 1
ATOM 4390 N N . LEU A 1 582 ? -13.447 -18.260 -26.705 1.00 95.31 582 LEU A N 1
ATOM 4391 C CA . LEU A 1 582 ? -14.758 -18.872 -26.507 1.00 95.31 582 LEU A CA 1
ATOM 4392 C C . LEU A 1 582 ? -15.217 -19.581 -27.792 1.00 95.31 582 LEU A C 1
ATOM 4394 O O . LEU A 1 582 ? -15.108 -19.003 -28.877 1.00 95.31 582 LEU A O 1
ATOM 4398 N N . PRO A 1 583 ? -15.772 -20.803 -27.700 1.00 86.06 583 PRO A N 1
ATOM 4399 C CA . PRO A 1 583 ? -16.329 -21.496 -28.859 1.00 86.06 583 PRO A CA 1
ATOM 4400 C C . PRO A 1 583 ? -17.448 -20.667 -29.496 1.00 86.06 583 PRO A C 1
ATOM 4402 O O . PRO A 1 583 ? -18.409 -20.336 -28.812 1.00 86.06 583 PRO A O 1
ATOM 4405 N N . GLY A 1 584 ? -17.335 -20.316 -30.779 1.00 87.88 584 GLY A N 1
ATOM 4406 C CA . GLY A 1 584 ? -18.316 -19.456 -31.462 1.00 87.88 584 GLY A CA 1
ATOM 4407 C C . GLY A 1 584 ? -18.190 -17.956 -31.152 1.00 87.88 584 GLY A C 1
ATOM 4408 O O . GLY A 1 584 ? -19.034 -17.174 -31.577 1.00 87.88 584 GLY A O 1
ATOM 4409 N N . GLY A 1 585 ? -17.135 -17.543 -30.444 1.00 95.62 585 GLY A N 1
ATOM 4410 C CA . GLY A 1 585 ? -16.847 -16.149 -30.125 1.00 95.62 585 GLY A CA 1
ATOM 4411 C C . GLY A 1 585 ? -17.511 -15.636 -28.848 1.00 95.62 585 GLY A C 1
ATOM 4412 O O . GLY A 1 585 ? -18.074 -16.389 -28.055 1.00 95.62 585 GLY A O 1
ATOM 4413 N N . LEU A 1 586 ? -17.433 -14.321 -28.617 1.00 97.75 586 LEU A N 1
ATOM 4414 C CA . LEU A 1 586 ? -18.091 -13.681 -27.474 1.00 97.75 586 LEU A CA 1
ATOM 4415 C C . LEU A 1 586 ? -19.576 -13.455 -27.790 1.00 97.75 586 LEU A C 1
ATOM 4417 O O . LEU A 1 586 ? -19.975 -12.358 -28.186 1.00 97.75 586 LEU A O 1
ATOM 4421 N N . THR A 1 587 ? -20.365 -14.515 -27.625 1.00 97.94 587 THR A N 1
ATOM 4422 C CA . THR A 1 587 ? -21.831 -14.533 -27.744 1.00 97.94 587 THR A CA 1
ATOM 4423 C C . THR A 1 587 ? -22.476 -14.909 -26.409 1.00 97.94 587 THR A C 1
ATOM 4425 O O . THR A 1 587 ? -21.798 -15.384 -25.487 1.00 97.94 587 THR A O 1
ATOM 4428 N N . LEU A 1 588 ? -23.789 -14.701 -26.296 1.00 97.06 588 LEU A N 1
ATOM 4429 C CA . LEU A 1 588 ? -24.544 -15.080 -25.107 1.00 97.06 588 LEU A CA 1
ATOM 4430 C C . LEU A 1 588 ? -24.475 -16.597 -24.874 1.00 97.06 588 LEU A C 1
ATOM 4432 O O . LEU A 1 588 ? -24.219 -17.055 -23.759 1.00 97.06 588 LEU A O 1
ATOM 4436 N N . GLU A 1 589 ? -24.647 -17.372 -25.939 1.00 97.31 589 GLU A N 1
ATOM 4437 C CA . GLU A 1 589 ? -24.662 -18.831 -25.961 1.00 97.31 589 GLU A CA 1
ATOM 4438 C C . GLU A 1 589 ? -23.307 -19.395 -25.531 1.00 97.31 589 GLU A C 1
ATOM 4440 O O . GLU A 1 589 ? -23.238 -20.260 -24.654 1.00 97.31 589 GLU A O 1
ATOM 4445 N N . SER A 1 590 ? -22.217 -18.849 -26.075 1.00 97.50 590 SER A N 1
ATOM 4446 C CA . SER A 1 590 ? -20.852 -19.255 -25.734 1.00 97.50 590 SER A CA 1
ATOM 4447 C C . SER A 1 590 ? -20.545 -19.015 -24.256 1.00 97.50 590 SER A C 1
ATOM 4449 O O . SER A 1 590 ? -19.966 -19.874 -23.583 1.00 97.50 590 SER A O 1
ATOM 4451 N N . VAL A 1 591 ? -20.978 -17.876 -23.707 1.00 98.00 591 VAL A N 1
ATOM 4452 C CA . VAL A 1 591 ? -20.811 -17.567 -22.280 1.00 98.00 591 VAL A CA 1
ATOM 4453 C C . VAL A 1 591 ? -21.696 -18.460 -21.406 1.00 98.00 591 VAL A C 1
ATOM 4455 O O . VAL A 1 591 ? -21.255 -18.902 -20.344 1.00 98.00 591 VAL A O 1
ATOM 4458 N N . LEU A 1 592 ? -22.918 -18.791 -21.831 1.00 97.38 592 LEU A N 1
ATOM 4459 C CA . LEU A 1 592 ? -23.803 -19.727 -21.127 1.00 97.38 592 LEU A CA 1
ATOM 4460 C C . LEU A 1 592 ? -23.262 -21.162 -21.113 1.00 97.38 592 LEU A C 1
ATOM 4462 O O . LEU A 1 592 ? -23.382 -21.831 -20.085 1.00 97.38 592 LEU A O 1
ATOM 4466 N N . ALA A 1 593 ? -22.612 -21.605 -22.187 1.00 96.62 593 ALA A N 1
ATOM 4467 C CA . ALA A 1 593 ? -22.001 -22.930 -22.281 1.00 96.62 593 ALA A CA 1
ATOM 4468 C C . ALA A 1 593 ? -20.661 -23.041 -21.527 1.00 96.62 593 ALA A C 1
ATOM 4470 O O . ALA A 1 593 ? -20.273 -24.126 -21.102 1.00 96.62 593 ALA A O 1
ATOM 4471 N N . THR A 1 594 ? -19.957 -21.926 -21.314 1.00 96.69 594 THR A N 1
ATOM 4472 C CA . THR A 1 594 ? -18.613 -21.931 -20.712 1.00 96.69 594 THR A CA 1
ATOM 4473 C C . THR A 1 594 ? -18.661 -21.885 -19.178 1.00 96.69 594 THR A C 1
ATOM 4475 O O . THR A 1 594 ? -19.350 -21.026 -18.625 1.00 96.69 594 THR A O 1
ATOM 4478 N N . PRO A 1 595 ? -17.932 -22.747 -18.441 1.00 96.31 595 PRO A N 1
ATOM 4479 C CA . PRO A 1 595 ? -17.856 -22.665 -16.980 1.00 96.31 595 PRO A CA 1
ATOM 4480 C C . PRO A 1 595 ? -17.374 -21.294 -16.489 1.00 96.31 595 PRO A C 1
ATOM 4482 O O . PRO A 1 595 ? -16.498 -20.682 -17.097 1.00 96.31 595 PRO A O 1
ATOM 4485 N N . GLU A 1 596 ? -17.904 -20.823 -15.357 1.00 96.44 596 GLU A N 1
ATOM 4486 C CA . GLU A 1 596 ? -17.498 -19.538 -14.760 1.00 96.44 596 GLU A CA 1
ATOM 4487 C C . GLU A 1 596 ? -15.983 -19.463 -14.523 1.00 96.44 596 GLU A C 1
ATOM 4489 O O . GLU A 1 596 ? -15.369 -18.448 -14.835 1.00 96.44 596 GLU A O 1
ATOM 4494 N N . THR A 1 597 ? -15.375 -20.553 -14.044 1.00 94.94 597 THR A N 1
ATOM 4495 C CA . THR A 1 597 ? -13.925 -20.657 -13.817 1.00 94.94 597 THR A CA 1
ATOM 4496 C C . THR A 1 597 ? -13.123 -20.427 -15.092 1.00 94.94 597 THR A C 1
ATOM 4498 O O . THR A 1 597 ? -12.090 -19.768 -15.062 1.00 94.94 597 THR A O 1
ATOM 4501 N N . ARG A 1 598 ? -13.622 -20.895 -16.240 1.00 96.62 598 ARG A N 1
ATOM 4502 C CA . ARG A 1 598 ? -12.963 -20.671 -17.526 1.00 96.62 598 ARG A CA 1
ATOM 4503 C C . ARG A 1 598 ? -13.098 -19.222 -17.985 1.00 96.62 598 ARG A C 1
ATOM 4505 O O . ARG A 1 598 ? -12.141 -18.662 -18.508 1.00 96.62 598 ARG A O 1
ATOM 4512 N N . ILE A 1 599 ? -14.256 -18.596 -17.772 1.00 96.44 599 ILE A N 1
ATOM 4513 C CA . ILE A 1 599 ? -14.423 -17.157 -18.037 1.00 96.44 599 ILE A CA 1
ATOM 4514 C C . ILE A 1 599 ? -13.430 -16.367 -17.180 1.00 96.44 599 ILE A C 1
ATOM 4516 O O . ILE A 1 599 ? -12.760 -15.481 -17.703 1.00 96.44 599 ILE A O 1
ATOM 4520 N N . ASP A 1 600 ? -13.300 -16.727 -15.901 1.00 97.00 600 ASP A N 1
ATOM 4521 C CA . ASP A 1 600 ? -12.374 -16.109 -14.953 1.00 97.00 600 ASP A CA 1
ATOM 4522 C C . ASP A 1 600 ? -10.907 -16.194 -15.407 1.00 97.00 600 ASP A C 1
ATOM 4524 O O . ASP A 1 600 ? -10.205 -15.183 -15.443 1.00 97.00 600 ASP A O 1
ATOM 4528 N N . GLU A 1 601 ? -10.463 -17.374 -15.846 1.00 96.12 601 GLU A N 1
ATOM 4529 C CA . GLU A 1 601 ? -9.129 -17.579 -16.426 1.00 96.12 601 GLU A CA 1
ATOM 4530 C C . GLU A 1 601 ? -8.872 -16.668 -17.634 1.00 96.12 601 GLU A C 1
ATOM 4532 O O . GLU A 1 601 ? -7.823 -16.022 -17.717 1.00 96.12 601 GLU A O 1
ATOM 4537 N N . LEU A 1 602 ? -9.834 -16.584 -18.560 1.00 95.31 602 LEU A N 1
ATOM 4538 C CA . LEU A 1 602 ? -9.704 -15.797 -19.791 1.00 95.31 602 LEU A CA 1
ATOM 4539 C C . LEU A 1 602 ? -9.620 -14.290 -19.521 1.00 95.31 602 LEU A C 1
ATOM 4541 O O . LEU A 1 602 ? -8.984 -13.561 -20.285 1.00 95.31 602 LEU A O 1
ATOM 4545 N N . ILE A 1 603 ? -10.220 -13.820 -18.424 1.00 97.25 603 ILE A N 1
ATOM 4546 C CA . ILE A 1 603 ? -10.198 -12.408 -18.026 1.00 97.25 603 ILE A CA 1
ATOM 4547 C C . ILE A 1 603 ? -9.284 -12.133 -16.826 1.00 97.25 603 ILE A C 1
ATOM 4549 O O . ILE A 1 603 ? -9.350 -11.038 -16.275 1.00 97.25 603 ILE A O 1
ATOM 4553 N N . CYS A 1 604 ? -8.398 -13.053 -16.430 1.00 94.19 604 CYS A N 1
ATOM 4554 C CA . CYS A 1 604 ? -7.613 -12.964 -15.185 1.00 94.19 604 CYS A CA 1
ATOM 4555 C C . CYS A 1 604 ? -6.733 -11.703 -15.050 1.00 94.19 604 CYS A C 1
ATOM 4557 O O . CYS A 1 604 ? -6.307 -11.339 -13.955 1.00 94.19 604 CYS A O 1
ATOM 4559 N N . LYS A 1 605 ? -6.451 -11.007 -16.158 1.00 89.31 605 LYS A N 1
ATOM 4560 C CA . LYS A 1 605 ? -5.715 -9.731 -16.171 1.00 89.31 605 LYS A CA 1
ATOM 4561 C C . LYS A 1 605 ? -6.592 -8.514 -15.853 1.00 89.31 605 LYS A C 1
ATOM 4563 O O . LYS A 1 605 ? -6.063 -7.441 -15.568 1.00 89.31 605 LYS A O 1
ATOM 4568 N N . VAL A 1 606 ? -7.915 -8.659 -15.899 1.00 91.62 606 VAL A N 1
ATOM 4569 C CA . VAL A 1 606 ? -8.892 -7.624 -15.544 1.00 91.62 606 VAL A CA 1
ATOM 4570 C C . VAL A 1 606 ? -8.964 -7.493 -14.020 1.00 91.62 606 VAL A C 1
ATOM 4572 O O . VAL A 1 606 ? -9.027 -8.482 -13.293 1.00 91.62 606 VAL A O 1
ATOM 4575 N N . GLY A 1 607 ? -8.999 -6.262 -13.501 1.00 79.44 607 GLY A N 1
ATOM 4576 C CA . GLY A 1 607 ? -9.148 -6.040 -12.060 1.00 79.44 607 GLY A CA 1
ATOM 4577 C C . GLY A 1 607 ? -10.484 -6.593 -11.555 1.00 79.44 607 GLY A C 1
ATOM 4578 O O . GLY A 1 607 ? -11.513 -6.354 -12.185 1.00 79.44 607 GLY A O 1
ATOM 4579 N N . PHE A 1 608 ? -10.492 -7.303 -10.424 1.00 92.06 608 PHE A N 1
ATOM 4580 C CA . PHE A 1 608 ? -11.681 -7.991 -9.885 1.00 92.06 608 PHE A CA 1
ATOM 4581 C C . PHE A 1 608 ? -12.280 -9.063 -10.825 1.00 92.06 608 PHE A C 1
ATOM 4583 O O . PHE A 1 608 ? -13.496 -9.269 -10.820 1.00 92.06 608 PHE A O 1
ATOM 4590 N N . HIS A 1 609 ? -11.444 -9.738 -11.625 1.00 95.56 609 HIS A N 1
ATOM 4591 C CA . HIS A 1 609 ? -11.846 -10.760 -12.602 1.00 95.56 609 HIS A CA 1
ATOM 4592 C C . HIS A 1 609 ? -12.803 -11.825 -12.039 1.00 95.56 609 HIS A C 1
ATOM 4594 O O . HIS A 1 609 ? -13.875 -12.000 -12.607 1.00 95.56 609 HIS A O 1
ATOM 4600 N N . ALA A 1 610 ? -12.520 -12.408 -10.868 1.00 91.81 610 ALA A N 1
ATOM 4601 C CA . ALA A 1 610 ? -13.362 -13.460 -10.283 1.00 91.81 610 ALA A CA 1
ATOM 4602 C C . ALA A 1 610 ? -14.808 -13.007 -10.022 1.00 91.81 610 ALA A C 1
ATOM 4604 O O . ALA A 1 610 ? -15.772 -13.721 -10.298 1.00 91.81 610 ALA A O 1
ATOM 4605 N N . THR A 1 611 ? -14.989 -11.781 -9.526 1.00 93.69 611 THR A N 1
ATOM 4606 C CA . THR A 1 611 ? -16.325 -11.199 -9.327 1.00 93.69 611 THR A CA 1
ATOM 4607 C C . THR A 1 611 ? -16.978 -10.842 -10.662 1.00 93.69 611 THR A C 1
ATOM 4609 O O . THR A 1 611 ? -18.184 -11.007 -10.830 1.00 93.69 611 THR A O 1
ATOM 4612 N N . LYS A 1 612 ? -16.197 -10.370 -11.635 1.00 96.75 612 LYS A N 1
ATOM 4613 C CA . LYS A 1 612 ? -16.701 -10.035 -12.971 1.00 96.75 612 LYS A CA 1
ATOM 4614 C C . LYS A 1 612 ? -17.122 -11.272 -13.757 1.00 96.75 612 LYS A C 1
ATOM 4616 O O . LYS A 1 612 ? -18.153 -11.209 -14.411 1.00 96.75 612 LYS A O 1
ATOM 4621 N N . ALA A 1 613 ? -16.408 -12.389 -13.644 1.00 97.56 613 ALA A N 1
ATOM 4622 C CA . ALA A 1 613 ? -16.788 -13.664 -14.243 1.00 97.56 613 ALA A CA 1
ATOM 4623 C C . ALA A 1 613 ? -18.157 -14.125 -13.718 1.00 97.56 613 ALA A C 1
ATOM 4625 O O . ALA A 1 613 ? -19.047 -14.421 -14.515 1.00 97.56 613 ALA A O 1
ATOM 4626 N N . LYS A 1 614 ? -18.372 -14.044 -12.394 1.00 97.25 614 LYS A N 1
ATOM 4627 C CA . LYS A 1 614 ? -19.682 -14.280 -11.755 1.00 97.25 614 LYS A CA 1
ATOM 4628 C C . LYS A 1 614 ? -20.772 -13.385 -12.326 1.00 97.25 614 LYS A C 1
ATOM 4630 O O . LYS A 1 614 ? -21.845 -13.862 -12.680 1.00 97.25 614 LYS A O 1
ATOM 4635 N N . TYR A 1 615 ? -20.510 -12.083 -12.426 1.00 97.88 615 TYR A N 1
ATOM 4636 C CA . TYR A 1 615 ? -21.486 -11.125 -12.945 1.00 97.88 615 TYR A CA 1
ATOM 4637 C C . TYR A 1 615 ? -21.795 -11.336 -14.423 1.00 97.88 615 TYR A C 1
ATOM 4639 O O . TYR A 1 615 ? -22.962 -11.285 -14.795 1.00 97.88 615 TYR A O 1
ATOM 4647 N N . ILE A 1 616 ? -20.791 -11.612 -15.254 1.00 98.19 616 ILE A N 1
ATOM 4648 C CA . ILE A 1 616 ? -20.963 -11.914 -16.680 1.00 98.19 616 ILE A CA 1
ATOM 4649 C C . ILE A 1 616 ? -21.807 -13.179 -16.842 1.00 98.19 616 ILE A C 1
ATOM 4651 O O . ILE A 1 616 ? -22.787 -13.170 -17.585 1.00 98.19 616 ILE A O 1
ATOM 4655 N N . LYS A 1 617 ? -21.494 -14.237 -16.084 1.00 97.88 617 LYS A N 1
ATOM 4656 C CA . LYS A 1 617 ? -22.246 -15.494 -16.113 1.00 97.88 617 LYS A CA 1
ATOM 4657 C C . LYS A 1 617 ? -23.690 -15.310 -15.642 1.00 97.88 617 LYS A C 1
ATOM 4659 O O . LYS A 1 617 ? -24.617 -15.745 -16.319 1.00 97.88 617 LYS A O 1
ATOM 4664 N N . ALA A 1 618 ? -23.894 -14.631 -14.515 1.00 97.44 618 ALA A N 1
ATOM 4665 C CA . ALA A 1 618 ? -25.223 -14.350 -13.979 1.00 97.44 618 ALA A CA 1
ATOM 4666 C C . ALA A 1 618 ? -26.041 -13.434 -14.904 1.00 97.44 618 ALA A C 1
ATOM 4668 O O . ALA A 1 618 ? -27.238 -13.645 -15.077 1.00 97.44 618 ALA A O 1
ATOM 4669 N N . THR A 1 619 ? -25.394 -12.453 -15.537 1.00 98.00 619 THR A N 1
ATOM 4670 C CA . THR A 1 619 ? -26.016 -11.594 -16.550 1.00 98.00 619 THR A CA 1
ATOM 4671 C C . THR A 1 619 ? -26.471 -12.429 -17.733 1.00 98.00 619 THR A C 1
ATOM 4673 O O . THR A 1 619 ? -27.638 -12.352 -18.085 1.00 98.00 619 THR A O 1
ATOM 4676 N N . ALA A 1 620 ? -25.612 -13.291 -18.283 1.00 97.75 620 ALA A N 1
ATOM 4677 C CA . ALA A 1 620 ? -25.972 -14.158 -19.401 1.00 97.75 620 ALA A CA 1
ATOM 4678 C C . ALA A 1 620 ? -27.215 -15.020 -19.097 1.00 97.75 620 ALA A C 1
ATOM 4680 O O . ALA A 1 620 ? -28.133 -15.111 -19.911 1.00 97.75 620 ALA A O 1
ATOM 4681 N N . VAL A 1 621 ? -27.297 -15.583 -17.886 1.00 97.56 621 VAL A N 1
ATOM 4682 C CA . VAL A 1 621 ? -28.487 -16.320 -17.425 1.00 97.56 621 VAL A CA 1
ATOM 4683 C C . VAL A 1 621 ? -29.728 -15.421 -17.396 1.00 97.56 621 VAL A C 1
ATOM 4685 O O . VAL A 1 621 ? -30.770 -15.801 -17.922 1.00 97.56 621 VAL A O 1
ATOM 4688 N N . LEU A 1 622 ? -29.624 -14.208 -16.845 1.00 97.50 622 LEU A N 1
ATOM 4689 C CA . LEU A 1 622 ? -30.742 -13.259 -16.803 1.00 97.50 622 LEU A CA 1
ATOM 4690 C C . LEU A 1 622 ? -31.196 -12.800 -18.191 1.00 97.50 622 LEU A C 1
ATOM 4692 O O . LEU A 1 622 ? -32.397 -12.626 -18.392 1.00 97.50 622 LEU A O 1
ATOM 4696 N N . LEU A 1 623 ? -30.271 -12.596 -19.133 1.00 97.94 623 LEU A N 1
ATOM 4697 C CA . LEU A 1 623 ? -30.611 -12.183 -20.495 1.00 97.94 623 LEU A CA 1
ATOM 4698 C C . LEU A 1 623 ? -31.409 -13.274 -21.214 1.00 97.94 623 LEU A C 1
ATOM 4700 O O . LEU A 1 623 ? -32.465 -12.986 -21.776 1.00 97.94 623 LEU A O 1
ATOM 4704 N N . ARG A 1 624 ? -30.969 -14.535 -21.104 1.00 97.56 624 ARG A N 1
ATOM 4705 C CA . ARG A 1 624 ? -31.710 -15.695 -21.619 1.00 97.56 624 ARG A CA 1
ATOM 4706 C C . ARG A 1 624 ? -33.096 -15.810 -20.983 1.00 97.56 624 ARG A C 1
ATOM 4708 O O . ARG A 1 624 ? -34.082 -15.973 -21.691 1.00 97.56 624 ARG A O 1
ATOM 4715 N N . ASP A 1 625 ? -33.169 -15.722 -19.656 1.00 95.75 625 ASP A N 1
ATOM 4716 C CA . ASP A 1 625 ? -34.390 -16.067 -18.919 1.00 95.75 625 ASP A CA 1
ATOM 4717 C C . ASP A 1 625 ? -35.440 -14.946 -18.912 1.00 95.75 625 ASP A C 1
ATOM 4719 O O . ASP A 1 625 ? -36.631 -15.225 -18.787 1.00 95.75 625 ASP A O 1
ATOM 4723 N N . ARG A 1 626 ? -35.023 -13.673 -18.979 1.00 94.25 626 ARG A N 1
ATOM 4724 C CA . ARG A 1 626 ? -35.920 -12.519 -18.763 1.00 94.25 626 ARG A CA 1
ATOM 4725 C C . ARG A 1 626 ? -35.954 -11.502 -19.893 1.00 94.25 626 ARG A C 1
ATOM 4727 O O . ARG A 1 626 ? -36.886 -10.705 -19.928 1.00 94.25 626 ARG A O 1
ATOM 4734 N N . TRP A 1 627 ? -34.965 -11.509 -20.782 1.00 94.38 627 TRP A N 1
ATOM 4735 C CA . TRP A 1 627 ? -34.810 -10.482 -21.817 1.00 94.38 627 TRP A CA 1
ATOM 4736 C C . TRP A 1 627 ? -34.750 -11.062 -23.233 1.00 94.38 627 TRP A C 1
ATOM 4738 O O . TRP A 1 627 ? -34.320 -10.386 -24.161 1.00 94.38 627 TRP A O 1
ATOM 4748 N N . GLY A 1 628 ? -35.200 -12.309 -23.411 1.00 92.44 628 GLY A N 1
ATOM 4749 C CA . GLY A 1 628 ? -35.312 -12.935 -24.730 1.00 92.44 628 GLY A CA 1
ATOM 4750 C C . GLY A 1 628 ? -33.976 -13.113 -25.454 1.00 92.44 628 GLY A C 1
ATOM 4751 O O . GLY A 1 628 ? -33.969 -13.219 -26.673 1.00 92.44 628 GLY A O 1
ATOM 4752 N N . GLY A 1 629 ? -32.857 -13.126 -24.722 1.00 94.81 629 GLY A N 1
ATOM 4753 C CA . GLY A 1 629 ? -31.519 -13.294 -25.289 1.00 94.81 629 GLY A CA 1
ATOM 4754 C C . GLY A 1 629 ? -30.799 -12.005 -25.706 1.00 94.81 629 GLY A C 1
ATOM 4755 O O . GLY A 1 629 ? -29.638 -12.085 -26.089 1.00 94.81 629 GLY A O 1
ATOM 4756 N N . ASP A 1 630 ? -31.412 -10.825 -25.575 1.00 97.81 630 ASP A N 1
ATOM 4757 C CA . ASP A 1 630 ? -30.738 -9.533 -25.802 1.00 97.81 630 ASP A CA 1
ATOM 4758 C C . ASP A 1 630 ? -30.581 -8.754 -24.482 1.00 97.81 630 ASP A C 1
ATOM 4760 O O . ASP A 1 630 ? -31.118 -9.125 -23.434 1.00 97.81 630 ASP A O 1
ATOM 4764 N N . ILE A 1 631 ? -29.803 -7.673 -24.500 1.00 97.75 631 ILE A N 1
ATOM 4765 C CA . ILE A 1 631 ? -29.644 -6.767 -23.361 1.00 97.75 631 ILE A CA 1
ATOM 4766 C C . ILE A 1 631 ? -30.928 -5.934 -23.141 1.00 97.75 631 ILE A C 1
ATOM 4768 O O . ILE A 1 631 ? -31.660 -5.657 -24.087 1.00 97.75 631 ILE A O 1
ATOM 4772 N N . PRO A 1 632 ? -31.217 -5.461 -21.916 1.00 97.81 632 PRO A N 1
ATOM 4773 C CA . PRO A 1 632 ? -32.396 -4.634 -21.662 1.00 97.81 632 PRO A CA 1
ATOM 4774 C C . PRO A 1 632 ? -32.381 -3.308 -22.457 1.00 97.81 632 PRO A C 1
ATOM 4776 O O . PRO A 1 632 ? -31.369 -2.601 -22.432 1.00 97.81 632 PRO A O 1
ATOM 4779 N N . PRO A 1 633 ? -33.501 -2.896 -23.086 1.00 96.62 633 PRO A N 1
ATOM 4780 C CA . PRO A 1 633 ? -33.592 -1.664 -23.881 1.00 96.62 633 PRO A CA 1
ATOM 4781 C C . PRO A 1 633 ? -33.975 -0.422 -23.049 1.00 96.62 633 PRO A C 1
ATOM 4783 O O . PRO A 1 633 ? -34.505 0.554 -23.590 1.00 96.62 633 PRO A O 1
ATOM 4786 N N . THR A 1 634 ? -33.744 -0.455 -21.729 1.00 96.88 634 THR A N 1
ATOM 4787 C CA . THR A 1 634 ? -34.001 0.651 -20.786 1.00 96.88 634 THR A CA 1
ATOM 4788 C C . THR A 1 634 ? -32.863 0.802 -19.772 1.00 96.88 634 THR A C 1
ATOM 4790 O O . THR A 1 634 ? -32.177 -0.169 -19.441 1.00 96.88 634 THR A O 1
ATOM 4793 N N . ILE A 1 635 ? -32.666 2.016 -19.243 1.00 95.69 635 ILE A N 1
ATOM 4794 C CA . ILE A 1 635 ? -31.642 2.297 -18.222 1.00 95.69 635 ILE A CA 1
ATOM 4795 C C . ILE A 1 635 ? -31.894 1.483 -16.947 1.00 95.69 635 ILE A C 1
ATOM 4797 O O . ILE A 1 635 ? -30.973 0.857 -16.424 1.00 95.69 635 ILE A O 1
ATOM 4801 N N . GLU A 1 636 ? -33.136 1.439 -16.464 1.00 95.38 636 GLU A N 1
ATOM 4802 C CA . GLU A 1 636 ? -33.529 0.672 -15.278 1.00 95.38 636 GLU A CA 1
ATOM 4803 C C . GLU A 1 636 ? -33.311 -0.829 -15.486 1.00 95.38 636 GLU A C 1
ATOM 4805 O O . GLU A 1 636 ? -32.846 -1.521 -14.578 1.00 95.38 636 GLU A O 1
ATOM 4810 N N . GLY A 1 637 ? -33.599 -1.323 -16.695 1.00 97.00 637 GLY A N 1
ATOM 4811 C CA . GLY A 1 637 ? -33.344 -2.703 -17.082 1.00 97.00 637 GLY A CA 1
ATOM 4812 C C . GLY A 1 637 ? -31.855 -3.032 -17.026 1.00 97.00 637 GLY A C 1
ATOM 4813 O O . GLY A 1 637 ? -31.472 -4.012 -16.390 1.00 97.00 637 GLY A O 1
ATOM 4814 N N . LEU A 1 638 ? -31.001 -2.185 -17.604 1.00 97.56 638 LEU A N 1
ATOM 4815 C CA . LEU A 1 638 ? -29.549 -2.374 -17.574 1.00 97.56 638 LEU A CA 1
ATOM 4816 C C . LEU A 1 638 ? -28.991 -2.331 -16.145 1.00 97.56 638 LEU A C 1
ATOM 4818 O O . LEU A 1 638 ? -28.206 -3.199 -15.783 1.00 97.56 638 LEU A O 1
ATOM 4822 N N . ILE A 1 639 ? -29.428 -1.383 -15.306 1.00 96.19 639 ILE A N 1
ATOM 4823 C CA . ILE A 1 639 ? -29.006 -1.279 -13.892 1.00 96.19 639 ILE A CA 1
ATOM 4824 C C . ILE A 1 639 ? -29.450 -2.500 -13.068 1.00 96.19 639 ILE A C 1
ATOM 4826 O O . ILE A 1 639 ? -28.822 -2.828 -12.062 1.00 96.19 639 ILE A O 1
ATOM 4830 N N . SER A 1 640 ? -30.518 -3.193 -13.477 1.00 95.69 640 SER A N 1
ATOM 4831 C CA . SER A 1 640 ? -30.965 -4.414 -12.796 1.00 95.69 640 SER A CA 1
ATOM 4832 C C . SER A 1 640 ? -30.001 -5.598 -12.966 1.00 95.69 640 SER A C 1
ATOM 4834 O O . SER A 1 640 ? -30.086 -6.568 -12.208 1.00 95.69 640 SER A O 1
ATOM 4836 N N . LEU A 1 641 ? -29.078 -5.527 -13.933 1.00 96.56 641 LEU A N 1
ATOM 4837 C CA . LEU A 1 641 ? -28.087 -6.567 -14.184 1.00 96.56 641 LEU A CA 1
ATOM 4838 C C . LEU A 1 641 ? -26.953 -6.518 -13.143 1.00 96.56 641 LEU A C 1
ATOM 4840 O O . LEU A 1 641 ? -26.495 -5.439 -12.750 1.00 96.56 641 LEU A O 1
ATOM 4844 N N . PRO A 1 642 ? -26.449 -7.679 -12.693 1.00 93.19 642 PRO A N 1
ATOM 4845 C CA . PRO A 1 642 ? -25.419 -7.736 -11.666 1.00 93.19 642 PRO A CA 1
ATOM 4846 C C . PRO A 1 642 ? -24.132 -7.054 -12.139 1.00 93.19 642 PRO A C 1
ATOM 4848 O O . PRO A 1 642 ? -23.590 -7.363 -13.195 1.00 93.19 642 PRO A O 1
ATOM 4851 N N . GLY A 1 643 ? -23.625 -6.121 -11.331 1.00 89.75 643 GLY A N 1
ATOM 4852 C CA . GLY A 1 643 ? -22.396 -5.384 -11.631 1.00 89.75 643 GLY A CA 1
ATOM 4853 C C . GLY A 1 643 ? -22.560 -4.188 -12.575 1.00 89.75 643 GLY A C 1
ATOM 4854 O O . GLY A 1 643 ? -21.573 -3.488 -12.807 1.00 89.75 643 GLY A O 1
ATOM 4855 N N . VAL A 1 644 ? -23.769 -3.905 -13.071 1.00 95.88 644 VAL A N 1
ATOM 4856 C CA . VAL A 1 644 ? -24.042 -2.762 -13.954 1.00 95.88 644 VAL A CA 1
ATOM 4857 C C . VAL A 1 644 ? -24.544 -1.570 -13.138 1.00 95.88 644 VAL A C 1
ATOM 4859 O O . VAL A 1 644 ? -25.619 -1.586 -12.549 1.00 95.88 644 VAL A O 1
ATOM 4862 N N . GLY A 1 645 ? -23.741 -0.505 -13.087 1.00 92.25 645 GLY A N 1
ATOM 4863 C CA . GLY A 1 645 ? -24.113 0.755 -12.431 1.00 92.25 645 GLY A CA 1
ATOM 4864 C C . GLY A 1 645 ? -24.672 1.808 -13.402 1.00 92.25 645 GLY A C 1
ATOM 4865 O O . GLY A 1 645 ? -24.536 1.650 -14.617 1.00 92.25 645 GLY A O 1
ATOM 4866 N N . PRO A 1 646 ? -25.195 2.946 -12.897 1.00 89.62 646 PRO A N 1
ATOM 4867 C CA . PRO A 1 646 ? -25.797 3.996 -13.727 1.00 89.62 646 PRO A CA 1
ATOM 4868 C C . PRO A 1 646 ? -24.914 4.482 -14.886 1.00 89.62 646 PRO A C 1
ATOM 4870 O O . PRO A 1 646 ? -25.387 4.561 -16.014 1.00 89.62 646 PRO A O 1
ATOM 4873 N N . LYS A 1 647 ? -23.610 4.727 -14.657 1.00 92.44 647 LYS A N 1
ATOM 4874 C CA . LYS A 1 647 ? -22.655 5.095 -15.728 1.00 92.44 647 LYS A CA 1
ATOM 4875 C C . LYS A 1 647 ? -22.686 4.080 -16.873 1.00 92.44 647 LYS A C 1
ATOM 4877 O O . LYS A 1 647 ? -22.752 4.471 -18.033 1.00 92.44 647 LYS A O 1
ATOM 4882 N N . MET A 1 648 ? -22.571 2.795 -16.539 1.00 95.25 648 MET A N 1
ATOM 4883 C CA . MET A 1 648 ? -22.511 1.728 -17.536 1.00 95.25 648 MET A CA 1
ATOM 4884 C C . MET A 1 648 ? -23.818 1.642 -18.308 1.00 95.25 648 MET A C 1
ATOM 4886 O O . MET A 1 648 ? -23.766 1.495 -19.518 1.00 95.25 648 MET A O 1
ATOM 4890 N N . ALA A 1 649 ? -24.961 1.800 -17.639 1.00 95.88 649 ALA A N 1
ATOM 4891 C CA . ALA A 1 649 ? -26.260 1.795 -18.298 1.00 95.88 649 ALA A CA 1
ATOM 4892 C C . ALA A 1 649 ? -26.389 2.927 -19.331 1.00 95.88 649 ALA A C 1
ATOM 4894 O O . ALA A 1 649 ? -26.755 2.653 -20.467 1.00 95.88 649 ALA A O 1
ATOM 4895 N N . TYR A 1 650 ? -26.008 4.166 -18.991 1.00 95.69 650 TYR A N 1
ATOM 4896 C CA . TYR A 1 650 ? -26.050 5.282 -19.950 1.00 95.69 650 TYR A CA 1
ATOM 4897 C C . TYR A 1 650 ? -25.088 5.088 -21.129 1.00 95.69 650 TYR A C 1
ATOM 4899 O O . TYR A 1 650 ? -25.474 5.299 -22.275 1.00 95.69 650 TYR A O 1
ATOM 4907 N N . LEU A 1 651 ? -23.854 4.640 -20.869 1.00 95.06 651 LEU A N 1
ATOM 4908 C CA . LEU A 1 651 ? -22.895 4.359 -21.944 1.00 95.06 651 LEU A CA 1
ATOM 4909 C C . LEU A 1 651 ? -23.333 3.181 -22.818 1.00 95.06 651 LEU A C 1
ATOM 4911 O O . LEU A 1 651 ? -23.141 3.220 -24.026 1.00 95.06 651 LEU A O 1
ATOM 4915 N N . CYS A 1 652 ? -23.928 2.147 -22.222 1.00 96.25 652 CYS A N 1
ATOM 4916 C CA . CYS A 1 652 ? -24.452 0.995 -22.945 1.00 96.25 652 CYS A CA 1
ATOM 4917 C C . CYS A 1 652 ? -25.653 1.395 -23.806 1.00 96.25 652 CYS A C 1
ATOM 4919 O O . CYS A 1 652 ? -25.699 1.026 -24.970 1.00 96.25 652 CYS A O 1
ATOM 4921 N N . MET A 1 653 ? -26.572 2.213 -23.287 1.00 97.00 653 MET A N 1
ATOM 4922 C CA . MET A 1 653 ? -27.705 2.729 -24.063 1.00 97.00 653 MET A CA 1
ATOM 4923 C C . MET A 1 653 ? -27.242 3.545 -25.276 1.00 97.00 653 MET A C 1
ATOM 4925 O O . MET A 1 653 ? -27.710 3.336 -26.393 1.00 97.00 653 MET A O 1
ATOM 4929 N N . SER A 1 654 ? -26.250 4.410 -25.076 1.00 94.62 654 SER A N 1
ATOM 4930 C CA . SER A 1 654 ? -25.667 5.206 -26.153 1.00 94.62 654 SER A CA 1
ATOM 4931 C C . SER A 1 654 ? -24.950 4.331 -27.194 1.00 94.62 654 SER A C 1
ATOM 4933 O O . SER A 1 654 ? -25.280 4.383 -28.374 1.00 94.62 654 SER A O 1
ATOM 4935 N N . ALA A 1 655 ? -24.028 3.461 -26.769 1.00 92.88 655 ALA A N 1
ATOM 4936 C CA . ALA A 1 655 ? -23.177 2.695 -27.684 1.00 92.88 655 ALA A CA 1
ATOM 4937 C C . ALA A 1 655 ? -23.869 1.482 -28.333 1.00 92.88 655 ALA A C 1
ATOM 4939 O O . ALA A 1 655 ? -23.572 1.149 -29.474 1.00 92.88 655 ALA A O 1
ATOM 4940 N N . ALA A 1 656 ? -24.771 0.809 -27.616 1.00 95.19 656 ALA A N 1
ATOM 4941 C CA . ALA A 1 656 ? -25.389 -0.445 -28.054 1.00 95.19 656 ALA A CA 1
ATOM 4942 C C . ALA A 1 656 ? -26.770 -0.231 -28.706 1.00 95.19 656 ALA A C 1
ATOM 4944 O O . ALA A 1 656 ? -27.173 -0.992 -29.587 1.00 95.19 656 ALA A O 1
ATOM 4945 N N . TRP A 1 657 ? -27.499 0.808 -28.281 1.00 95.38 657 TRP A N 1
ATOM 4946 C CA . TRP A 1 657 ? -28.832 1.137 -28.798 1.00 95.38 657 TRP A CA 1
ATOM 4947 C C . TRP A 1 657 ? -28.878 2.427 -29.623 1.00 95.38 657 TRP A C 1
ATOM 4949 O O . TRP A 1 657 ? -29.926 2.727 -30.189 1.00 95.38 657 TRP A O 1
ATOM 4959 N N . GLY A 1 658 ? -27.786 3.198 -29.687 1.00 93.00 658 GLY A N 1
ATOM 4960 C CA . GLY A 1 658 ? -27.770 4.495 -30.373 1.00 93.00 658 GLY A CA 1
ATOM 4961 C C . GLY A 1 658 ? -28.669 5.540 -29.703 1.00 93.00 658 GLY A C 1
ATOM 4962 O O . GLY A 1 658 ? -29.159 6.447 -30.370 1.00 93.00 658 GLY A O 1
ATOM 4963 N N . ARG A 1 659 ? -28.955 5.386 -28.401 1.00 94.69 659 ARG A N 1
ATOM 4964 C CA . ARG A 1 659 ? -29.912 6.219 -27.655 1.00 94.69 659 ARG A CA 1
ATOM 4965 C C . ARG A 1 659 ? -29.214 6.986 -26.535 1.00 94.69 659 ARG A C 1
ATOM 4967 O O . ARG A 1 659 ? -28.880 6.435 -25.488 1.00 94.69 659 ARG A O 1
ATOM 4974 N N . ASP A 1 660 ? -29.058 8.293 -26.717 1.00 92.88 660 ASP A N 1
ATOM 4975 C CA . ASP A 1 660 ? -28.500 9.179 -25.691 1.00 92.88 660 ASP A CA 1
ATOM 4976 C C . ASP A 1 660 ? -29.588 9.626 -24.701 1.00 92.88 660 ASP A C 1
ATOM 4978 O O . ASP A 1 660 ? -30.260 10.658 -24.850 1.00 92.88 660 ASP A O 1
ATOM 4982 N N . GLU A 1 661 ? -29.791 8.801 -23.675 1.00 92.06 661 GLU A N 1
ATOM 4983 C CA . GLU A 1 661 ? -30.761 9.045 -22.594 1.00 92.06 661 GLU A CA 1
ATOM 4984 C C . GLU A 1 661 ? -30.152 9.758 -21.383 1.00 92.06 661 GLU A C 1
ATOM 4986 O O . GLU A 1 661 ? -30.859 10.256 -20.506 1.00 92.06 661 GLU A O 1
ATOM 4991 N N . GLY A 1 662 ? -28.825 9.846 -21.345 1.00 92.44 662 GLY A N 1
ATOM 4992 C CA . GLY A 1 662 ? -28.103 10.577 -20.323 1.00 92.44 662 GLY A CA 1
ATOM 4993 C C . GLY A 1 662 ? -26.596 10.510 -20.503 1.00 92.44 662 GLY A C 1
ATOM 4994 O O . GLY A 1 662 ? -26.077 9.780 -21.344 1.00 92.44 662 GLY A O 1
ATOM 4995 N N . VAL A 1 663 ? -25.885 11.281 -19.686 1.00 92.69 663 VAL A N 1
ATOM 4996 C CA . VAL A 1 663 ? -24.425 11.372 -19.751 1.00 92.69 663 VAL A CA 1
ATOM 4997 C C . VAL A 1 663 ? -23.794 10.298 -18.866 1.00 92.69 663 VAL A C 1
ATOM 4999 O O . VAL A 1 663 ? -23.973 10.280 -17.646 1.00 92.69 663 VAL A O 1
ATOM 5002 N N . GLY A 1 664 ? -22.989 9.417 -19.457 1.00 91.75 664 GLY A N 1
ATOM 5003 C CA . GLY A 1 664 ? -22.154 8.492 -18.696 1.00 91.75 664 GLY A CA 1
ATOM 5004 C C . GLY A 1 664 ? -21.029 9.241 -17.982 1.00 91.75 664 GLY A C 1
ATOM 5005 O O . GLY A 1 664 ? -20.039 9.609 -18.606 1.00 91.75 664 GLY A O 1
ATOM 5006 N N . VAL A 1 665 ? -21.144 9.472 -16.672 1.00 92.88 665 VAL A N 1
ATOM 5007 C CA . VAL A 1 665 ? -20.099 10.170 -15.905 1.00 92.88 665 VAL A CA 1
ATOM 5008 C C . VAL A 1 665 ? -19.171 9.177 -15.224 1.00 92.88 665 VAL A C 1
ATOM 5010 O O . VAL A 1 665 ? -19.589 8.347 -14.418 1.00 92.88 665 VAL A O 1
ATOM 5013 N N . ASP A 1 666 ? -17.881 9.306 -15.512 1.00 90.00 666 ASP A N 1
ATOM 5014 C CA . ASP A 1 666 ? -16.825 8.541 -14.869 1.00 90.00 666 ASP A CA 1
ATOM 5015 C C . ASP A 1 666 ? -15.838 9.432 -14.111 1.00 90.00 666 ASP A C 1
ATOM 5017 O O . ASP A 1 666 ? -16.047 10.634 -13.958 1.00 90.00 666 ASP A O 1
ATOM 5021 N N . VAL A 1 667 ? -14.749 8.840 -13.620 1.00 88.62 667 VAL A N 1
ATOM 5022 C CA . VAL A 1 667 ? -13.727 9.567 -12.858 1.00 88.62 667 VAL A CA 1
ATOM 5023 C C . VAL A 1 667 ? -13.022 10.663 -13.666 1.00 88.62 667 VAL A C 1
ATOM 5025 O O . VAL A 1 667 ? -12.485 11.592 -13.062 1.00 88.62 667 VAL A O 1
ATOM 5028 N N . HIS A 1 668 ? -12.990 10.577 -15.000 1.00 94.00 668 HIS A N 1
ATOM 5029 C CA . HIS A 1 668 ? -12.424 11.607 -15.868 1.00 94.00 668 HIS A CA 1
ATOM 5030 C C . HIS A 1 668 ? -13.415 12.747 -16.038 1.00 94.00 668 HIS A C 1
ATOM 5032 O O . HIS A 1 668 ? -13.085 13.869 -15.657 1.00 94.00 668 HIS A O 1
ATOM 5038 N N . VAL A 1 669 ? -14.628 12.444 -16.510 1.00 95.12 669 VAL A N 1
ATOM 5039 C CA . VAL A 1 669 ? -15.694 13.438 -16.702 1.00 95.12 669 VAL A CA 1
ATOM 5040 C C . VAL A 1 669 ? -15.928 14.197 -15.399 1.00 95.12 669 VAL A C 1
ATOM 5042 O O . VAL A 1 669 ? -15.760 15.410 -15.366 1.00 95.12 669 VAL A O 1
ATOM 5045 N N . HIS A 1 670 ? -16.172 13.479 -14.296 1.00 96.00 670 HIS A N 1
ATOM 5046 C CA . HIS A 1 670 ? -16.400 14.071 -12.978 1.00 96.00 670 HIS A CA 1
ATOM 5047 C C . HIS A 1 670 ? -15.255 14.996 -12.547 1.00 96.00 670 HIS A C 1
ATOM 5049 O O . HIS A 1 670 ? -15.488 16.124 -12.120 1.00 96.00 670 HIS A O 1
ATOM 5055 N N . ARG A 1 671 ? -14.001 14.545 -12.657 1.00 95.44 671 ARG A N 1
ATOM 5056 C CA . ARG A 1 671 ? -12.842 15.339 -12.229 1.00 95.44 671 ARG A CA 1
ATOM 5057 C C . ARG A 1 671 ? -12.653 16.581 -13.095 1.00 95.44 671 ARG A C 1
ATOM 5059 O O . ARG A 1 671 ? -12.364 17.644 -12.556 1.00 95.44 671 ARG A O 1
ATOM 5066 N N . ILE A 1 672 ? -12.749 16.438 -14.415 1.00 95.88 672 ILE A N 1
ATOM 5067 C CA . ILE A 1 672 ? -12.416 17.497 -15.372 1.00 95.88 672 ILE A CA 1
ATOM 5068 C C . ILE A 1 672 ? -13.452 18.613 -15.313 1.00 95.88 672 ILE A C 1
ATOM 5070 O O . ILE A 1 672 ? -13.075 19.770 -15.155 1.00 95.88 672 ILE A O 1
ATOM 5074 N N . THR A 1 673 ? -14.741 18.282 -15.340 1.00 95.62 673 THR A N 1
ATOM 5075 C CA . THR A 1 673 ? -15.805 19.295 -15.343 1.00 95.62 673 THR A CA 1
ATOM 5076 C C . THR A 1 673 ? -15.905 20.026 -14.000 1.00 95.62 673 THR A C 1
ATOM 5078 O O . THR A 1 673 ? -16.123 21.236 -13.975 1.00 95.62 673 THR A O 1
ATOM 5081 N N . ASN A 1 674 ? -15.622 19.352 -12.873 1.00 94.12 674 ASN A N 1
ATOM 5082 C CA . ASN A 1 674 ? -15.453 20.038 -11.584 1.00 94.12 674 ASN A CA 1
ATOM 5083 C C . ASN A 1 674 ? -14.179 20.907 -11.546 1.00 94.12 674 ASN A C 1
ATOM 5085 O O . ASN A 1 674 ? -14.198 21.984 -10.956 1.00 94.12 674 ASN A O 1
ATOM 5089 N N . ARG A 1 675 ? -13.077 20.485 -12.185 1.00 92.75 675 ARG A N 1
ATOM 5090 C CA . ARG A 1 675 ? -11.821 21.260 -12.255 1.00 92.75 675 ARG A CA 1
ATOM 5091 C C . ARG A 1 675 ? -11.949 22.506 -13.138 1.00 92.75 675 ARG A C 1
ATOM 5093 O O . ARG A 1 675 ? -11.366 23.528 -12.798 1.00 92.75 675 ARG A O 1
ATOM 5100 N N . TRP A 1 676 ? -12.718 22.438 -14.222 1.00 92.06 676 TRP A N 1
ATOM 5101 C CA . TRP A 1 676 ? -13.079 23.595 -15.050 1.00 92.06 676 TRP A CA 1
ATOM 5102 C C . TRP A 1 676 ? -14.088 24.529 -14.380 1.00 92.06 676 TRP A C 1
ATOM 5104 O O . TRP A 1 676 ? -14.333 25.622 -14.878 1.00 92.06 676 TRP A O 1
ATOM 5114 N N . GLY A 1 677 ? -14.677 24.116 -13.255 1.00 90.75 677 GLY A N 1
ATOM 5115 C CA . GLY A 1 677 ? -15.677 24.910 -12.552 1.00 90.75 677 GLY A CA 1
ATOM 5116 C C . GLY A 1 677 ? -17.046 24.924 -13.232 1.00 90.75 677 GLY A C 1
ATOM 5117 O O . GLY A 1 677 ? -17.876 25.748 -12.863 1.00 90.75 677 GLY A O 1
ATOM 5118 N N . TRP A 1 678 ? -17.318 24.004 -14.166 1.00 93.12 678 TRP A N 1
ATOM 5119 C CA . TRP A 1 678 ? -18.636 23.873 -14.803 1.00 93.12 678 TRP A CA 1
ATOM 5120 C C . TRP A 1 678 ? -19.741 23.525 -13.804 1.00 93.12 678 TRP A C 1
ATOM 5122 O O . TRP A 1 678 ? -20.908 23.837 -14.005 1.00 93.12 678 TRP A O 1
ATOM 5132 N N . HIS A 1 679 ? -19.372 22.870 -12.709 1.00 91.25 679 HIS A N 1
ATOM 5133 C CA . HIS A 1 679 ? -20.237 22.632 -11.563 1.00 91.25 679 HIS A CA 1
ATOM 5134 C C . HIS A 1 679 ? -19.384 22.315 -10.331 1.00 91.25 679 HIS A C 1
ATOM 5136 O O . HIS A 1 679 ? -18.189 22.036 -10.438 1.00 91.25 679 HIS A O 1
ATOM 5142 N N . ARG A 1 680 ? -20.010 22.309 -9.150 1.00 89.69 680 ARG A N 1
ATOM 5143 C CA . ARG A 1 680 ? -19.401 21.872 -7.884 1.00 89.69 680 ARG A CA 1
ATOM 5144 C C . ARG A 1 680 ? -20.217 20.724 -7.308 1.00 89.69 680 ARG A C 1
ATOM 5146 O O . ARG A 1 680 ? -21.192 20.937 -6.597 1.00 89.69 680 ARG A O 1
ATOM 5153 N N . THR A 1 681 ? -19.828 19.508 -7.653 1.00 91.81 681 THR A N 1
ATOM 5154 C CA . THR A 1 681 ? -20.560 18.276 -7.331 1.00 91.81 681 THR A CA 1
ATOM 5155 C C . THR A 1 681 ? -19.635 17.300 -6.619 1.00 91.81 681 THR A C 1
ATOM 5157 O O . THR A 1 681 ? -18.427 17.302 -6.848 1.00 91.81 681 THR A O 1
ATOM 5160 N N . ARG A 1 682 ? -20.187 16.481 -5.725 1.00 88.38 682 ARG A N 1
ATOM 5161 C CA . ARG A 1 682 ? -19.420 15.539 -4.896 1.00 88.38 682 ARG A CA 1
ATOM 5162 C C . ARG A 1 682 ? -19.448 14.119 -5.434 1.00 88.38 682 ARG A C 1
ATOM 5164 O O . ARG A 1 682 ? -18.576 13.325 -5.091 1.00 88.38 682 ARG A O 1
ATOM 5171 N N . THR A 1 683 ? -20.449 13.793 -6.246 1.00 89.81 683 THR A N 1
ATOM 5172 C CA . THR A 1 683 ? -20.638 12.450 -6.795 1.00 89.81 683 THR A CA 1
ATOM 5173 C C . THR A 1 683 ? -20.767 12.485 -8.322 1.00 89.81 683 THR A C 1
ATOM 5175 O O . THR A 1 683 ? -21.231 13.486 -8.876 1.00 89.81 683 THR A O 1
ATOM 5178 N N . PRO A 1 684 ? -20.393 11.403 -9.033 1.00 89.56 684 PRO A N 1
ATOM 5179 C CA . PRO A 1 684 ? -20.607 11.295 -10.479 1.00 89.56 684 PRO A CA 1
ATOM 5180 C C . PRO A 1 684 ? -22.075 11.466 -10.895 1.00 89.56 684 PRO A C 1
ATOM 5182 O O . PRO A 1 684 ? -22.357 12.051 -11.935 1.00 89.56 684 PRO A O 1
ATOM 5185 N N . GLU A 1 685 ? -23.013 11.011 -10.063 1.00 91.38 685 GLU A N 1
ATOM 5186 C CA . GLU A 1 685 ? -24.449 11.138 -10.331 1.00 91.38 685 GLU A CA 1
ATOM 5187 C C . GLU A 1 685 ? -24.933 12.592 -10.214 1.00 91.38 685 GLU A C 1
ATOM 5189 O O . GLU A 1 685 ? -25.735 13.050 -11.026 1.00 91.38 685 GLU A O 1
ATOM 5194 N N . GLU A 1 686 ? -24.407 13.358 -9.254 1.00 92.62 686 GLU A N 1
ATOM 5195 C CA . GLU A 1 686 ? -24.641 14.805 -9.194 1.00 92.62 686 GLU A CA 1
ATOM 5196 C C . GLU A 1 686 ? -24.053 15.519 -10.417 1.00 92.62 686 GLU A C 1
ATOM 5198 O O . GLU A 1 686 ? -24.722 16.369 -10.999 1.00 92.62 686 GLU A O 1
ATOM 5203 N N . THR A 1 687 ? -22.837 15.156 -10.845 1.00 95.06 687 THR A N 1
ATOM 5204 C CA . THR A 1 687 ? -22.235 15.687 -12.082 1.00 95.06 687 THR A CA 1
ATOM 5205 C C . THR A 1 687 ? -23.095 15.387 -13.301 1.00 95.06 687 THR A C 1
ATOM 5207 O O . THR A 1 687 ? -23.304 16.279 -14.115 1.00 95.06 687 THR A O 1
ATOM 5210 N N . ARG A 1 688 ? -23.633 14.169 -13.426 1.00 95.12 688 ARG A N 1
ATOM 5211 C CA . ARG A 1 688 ? -24.510 13.801 -14.543 1.00 95.12 688 ARG A CA 1
ATOM 5212 C C . ARG A 1 688 ? -25.719 14.724 -14.605 1.00 95.12 688 ARG A C 1
ATOM 5214 O O . ARG A 1 688 ? -25.981 15.313 -15.648 1.00 95.12 688 ARG A O 1
ATOM 5221 N N . LYS A 1 689 ? -26.436 14.862 -13.486 1.00 93.69 689 LYS A N 1
ATOM 5222 C CA . LYS A 1 689 ? -27.615 15.734 -13.399 1.00 93.69 689 LYS A CA 1
ATOM 5223 C C . LYS A 1 689 ? -27.258 17.188 -13.697 1.00 93.69 689 LYS A C 1
ATOM 5225 O O . LYS A 1 689 ? -27.998 17.845 -14.416 1.00 93.69 689 LYS A O 1
ATOM 5230 N N . ALA A 1 690 ? -26.120 17.664 -13.188 1.00 94.38 690 ALA A N 1
ATOM 5231 C CA . ALA A 1 690 ? -25.643 19.019 -13.437 1.00 94.38 690 ALA A CA 1
ATOM 5232 C C . ALA A 1 690 ? -25.312 19.251 -14.917 1.00 94.38 690 ALA A C 1
ATOM 5234 O O . ALA A 1 690 ? -25.751 20.248 -15.468 1.00 94.38 690 ALA A O 1
ATOM 5235 N N . LEU A 1 691 ? -24.591 18.333 -15.571 1.00 94.50 691 LEU A N 1
ATOM 5236 C CA . LEU A 1 691 ? -24.288 18.424 -17.002 1.00 94.50 691 LEU A CA 1
ATOM 5237 C C . LEU A 1 691 ? -25.569 18.392 -17.836 1.00 94.50 691 LEU A C 1
ATOM 5239 O O . LEU A 1 691 ? -25.768 19.262 -18.670 1.00 94.50 691 LEU A O 1
ATOM 5243 N N . GLN A 1 692 ? -26.475 17.450 -17.574 1.00 94.81 692 GLN A N 1
ATOM 5244 C CA . GLN A 1 692 ? -27.730 17.332 -18.323 1.00 94.81 692 GLN A CA 1
ATOM 5245 C C . GLN A 1 692 ? -28.676 18.529 -18.154 1.00 94.81 692 GLN A C 1
ATOM 5247 O O . GLN A 1 692 ? -29.571 18.703 -18.974 1.00 94.81 692 GLN A O 1
ATOM 5252 N N . ALA A 1 693 ? -28.511 19.335 -17.101 1.00 94.56 693 ALA A N 1
ATOM 5253 C CA . ALA A 1 693 ? -29.355 20.501 -16.860 1.00 94.56 693 ALA A CA 1
ATOM 5254 C C . ALA A 1 693 ? -29.075 21.673 -17.817 1.00 94.56 693 ALA A C 1
ATOM 5256 O O . ALA A 1 693 ? -29.912 22.570 -17.910 1.00 94.56 693 ALA A O 1
ATOM 5257 N N . TRP A 1 694 ? -27.916 21.692 -18.487 1.00 94.38 694 TRP A N 1
ATOM 5258 C CA . TRP A 1 694 ? -27.505 22.818 -19.335 1.00 94.38 694 TRP A CA 1
ATOM 5259 C C . TRP A 1 694 ? -26.724 22.428 -20.598 1.00 94.38 694 TRP A C 1
ATOM 5261 O O . TRP A 1 694 ? -26.734 23.187 -21.563 1.00 94.38 694 TRP A O 1
ATOM 5271 N N . LEU A 1 695 ? -26.037 21.281 -20.617 1.00 95.06 695 LEU A N 1
ATOM 5272 C CA . LEU A 1 695 ? -25.265 20.830 -21.775 1.00 95.06 695 LEU A CA 1
ATOM 5273 C C . LEU A 1 695 ? -26.225 20.411 -22.902 1.00 95.06 695 LEU A C 1
ATOM 5275 O O . LEU A 1 695 ? -27.071 19.544 -22.649 1.00 95.06 695 LEU A O 1
ATOM 5279 N N . PRO A 1 696 ? -26.075 20.940 -24.133 1.00 94.75 696 PRO A N 1
ATOM 5280 C CA . PRO A 1 696 ? -26.919 20.561 -25.263 1.00 94.75 696 PRO A CA 1
ATOM 5281 C C . PRO A 1 696 ? -26.922 19.050 -25.496 1.00 94.75 696 PRO A C 1
ATOM 5283 O O . PRO A 1 696 ? -25.890 18.382 -25.352 1.00 94.75 696 PRO A O 1
ATOM 5286 N N . ARG A 1 697 ? -28.094 18.499 -25.824 1.00 92.31 697 ARG A N 1
ATOM 5287 C CA . ARG A 1 697 ? -28.312 17.046 -25.883 1.00 92.31 697 ARG A CA 1
ATOM 5288 C C . ARG A 1 697 ? -27.450 16.378 -26.950 1.00 92.31 697 ARG A C 1
ATOM 5290 O O . ARG A 1 697 ? -26.981 15.262 -26.752 1.00 92.31 697 ARG A O 1
ATOM 5297 N N . GLU A 1 698 ? -27.152 17.103 -28.019 1.00 92.81 698 GLU A N 1
ATOM 5298 C CA . GLU A 1 698 ? -26.298 16.691 -29.135 1.00 92.81 698 GLU A CA 1
ATOM 5299 C C . GLU A 1 698 ? -24.862 16.390 -28.676 1.00 92.81 698 GLU A C 1
ATOM 5301 O O . GLU A 1 698 ? -24.125 15.676 -29.347 1.00 92.81 698 GLU A O 1
ATOM 5306 N N . LYS A 1 699 ? -24.451 16.917 -27.513 1.00 93.38 699 LYS A N 1
ATOM 5307 C CA . LYS A 1 699 ? -23.120 16.707 -26.927 1.00 93.38 699 LYS A CA 1
ATOM 5308 C C . LYS A 1 699 ? -23.054 15.530 -25.961 1.00 93.38 699 LYS A C 1
ATOM 5310 O O . LYS A 1 699 ? -21.960 15.168 -25.527 1.00 93.38 699 LYS A O 1
ATOM 5315 N N . TRP A 1 700 ? -24.188 14.927 -25.596 1.00 94.50 700 TRP A N 1
ATOM 5316 C CA . TRP A 1 700 ? -24.229 13.877 -24.573 1.00 94.50 700 TRP A CA 1
ATOM 5317 C C . TRP A 1 700 ? -23.530 12.592 -25.022 1.00 94.50 700 TRP A C 1
ATOM 5319 O O . TRP A 1 700 ? -22.877 11.952 -24.197 1.00 94.50 700 TRP A O 1
ATOM 5329 N N . HIS A 1 701 ? -23.611 12.274 -26.316 1.00 92.31 701 HIS A N 1
ATOM 5330 C CA . HIS A 1 701 ? -22.933 11.133 -26.926 1.00 92.31 701 HIS A CA 1
ATOM 5331 C C . HIS A 1 701 ? -21.404 11.241 -26.801 1.00 92.31 701 HIS A C 1
ATOM 5333 O O . HIS A 1 701 ? -20.728 10.368 -26.256 1.00 92.31 701 HIS A O 1
ATOM 5339 N N . GLU A 1 702 ? -20.845 12.360 -27.269 1.00 91.19 702 GLU A N 1
ATOM 5340 C CA . GLU A 1 702 ? -19.400 12.520 -27.457 1.00 91.19 702 GLU A CA 1
ATOM 5341 C C . GLU A 1 702 ? -18.647 12.955 -26.190 1.00 91.19 702 GLU A C 1
ATOM 5343 O O . GLU A 1 702 ? -17.444 12.709 -26.064 1.00 91.19 702 GLU A O 1
ATOM 5348 N N . ILE A 1 703 ? -19.324 13.578 -25.215 1.00 94.38 703 ILE A N 1
ATOM 5349 C CA . ILE A 1 703 ? -18.636 14.202 -24.078 1.00 94.38 703 ILE A CA 1
ATOM 5350 C C . ILE A 1 703 ? -17.864 13.210 -23.202 1.00 94.38 703 ILE A C 1
ATOM 5352 O O . ILE A 1 703 ? -16.801 13.560 -22.684 1.00 94.38 703 ILE A O 1
ATOM 5356 N N . ASN A 1 704 ? -18.349 11.974 -23.034 1.00 94.38 704 ASN A N 1
ATOM 5357 C CA . ASN A 1 704 ? -17.615 10.990 -22.241 1.00 94.38 704 ASN A CA 1
ATOM 5358 C C . ASN A 1 704 ? -16.277 10.646 -22.909 1.00 94.38 704 ASN A C 1
ATOM 5360 O O . ASN A 1 704 ? -15.234 10.852 -22.293 1.00 94.38 704 ASN A O 1
ATOM 5364 N N . ALA A 1 705 ? -16.297 10.194 -24.165 1.00 92.75 705 ALA A N 1
ATOM 5365 C CA . ALA A 1 705 ? -15.087 9.816 -24.893 1.00 92.75 705 ALA A CA 1
ATOM 5366 C C . ALA A 1 705 ? -14.105 10.994 -25.010 1.00 92.75 705 ALA A C 1
ATOM 5368 O O . ALA A 1 705 ? -12.911 10.840 -24.732 1.00 92.75 705 ALA A O 1
ATOM 5369 N N . LEU A 1 706 ? -14.619 12.195 -25.304 1.00 95.19 706 LEU A N 1
ATOM 5370 C CA . LEU A 1 706 ? -13.827 13.421 -25.384 1.00 95.19 706 LEU A CA 1
ATOM 5371 C C . LEU A 1 706 ? -13.042 13.674 -24.088 1.00 95.19 706 LEU A C 1
ATOM 5373 O O . LEU A 1 706 ? -11.821 13.858 -24.116 1.00 95.19 706 LEU A O 1
ATOM 5377 N N . LEU A 1 707 ? -13.732 13.663 -22.942 1.00 96.31 707 LEU A N 1
ATOM 5378 C CA . LEU A 1 707 ? -13.129 13.988 -21.649 1.00 96.31 707 LEU A CA 1
ATOM 5379 C C . LEU A 1 707 ? -12.323 12.834 -21.053 1.00 96.31 707 LEU A C 1
ATOM 5381 O O . LEU A 1 707 ? -11.336 13.086 -20.358 1.00 96.31 707 LEU A O 1
ATOM 5385 N N . VAL A 1 708 ? -12.682 11.581 -21.333 1.00 94.81 708 VAL A N 1
ATOM 5386 C CA . VAL A 1 708 ? -11.854 10.424 -20.973 1.00 94.81 708 VAL A CA 1
ATOM 5387 C C . VAL A 1 708 ? -10.518 10.519 -21.699 1.00 94.81 708 VAL A C 1
ATOM 5389 O O . VAL A 1 708 ? -9.478 10.539 -21.039 1.00 94.81 708 VAL A O 1
ATOM 5392 N N . GLY A 1 709 ? -10.527 10.699 -23.021 1.00 94.06 709 GLY A N 1
ATOM 5393 C CA . GLY A 1 709 ? -9.307 10.817 -23.816 1.00 94.06 709 GLY A CA 1
ATOM 5394 C C . GLY A 1 709 ? -8.471 12.034 -23.418 1.00 94.06 709 GLY A C 1
ATOM 5395 O O . GLY A 1 709 ? -7.255 11.929 -23.232 1.00 94.06 709 GLY A O 1
ATOM 5396 N N . PHE A 1 710 ? -9.116 13.175 -23.156 1.00 94.38 710 PHE A N 1
ATOM 5397 C CA . PHE A 1 710 ? -8.444 14.365 -22.625 1.00 94.38 710 PHE A CA 1
ATOM 5398 C C . PHE A 1 710 ? -7.834 14.111 -21.245 1.00 94.38 710 PHE A C 1
ATOM 5400 O O . PHE A 1 710 ? -6.711 14.524 -20.962 1.00 94.38 710 PHE A O 1
ATOM 5407 N N . GLY A 1 711 ? -8.536 13.386 -20.378 1.00 93.19 711 GLY A N 1
ATOM 5408 C CA . GLY A 1 711 ? -8.054 13.017 -19.054 1.00 93.19 711 GLY A CA 1
ATOM 5409 C C . GLY A 1 711 ? -6.972 11.937 -19.047 1.00 93.19 711 GLY A C 1
ATOM 5410 O O . GLY A 1 711 ? -6.255 11.840 -18.053 1.00 93.19 711 GLY A O 1
ATOM 5411 N N . GLN A 1 712 ? -6.864 11.133 -20.107 1.00 90.12 712 GLN A N 1
ATOM 5412 C CA . GLN A 1 712 ? -5.815 10.127 -20.308 1.00 90.12 712 GLN A CA 1
ATOM 5413 C C . GLN A 1 712 ? -4.524 10.738 -20.871 1.00 90.12 712 GLN A C 1
ATOM 5415 O O . GLN A 1 712 ? -3.444 10.212 -20.614 1.00 90.12 712 GLN A O 1
ATOM 5420 N N . THR A 1 713 ? -4.616 11.849 -21.608 1.00 90.62 713 THR A N 1
ATOM 5421 C CA . THR A 1 713 ? -3.484 12.408 -22.374 1.00 90.62 713 THR A CA 1
ATOM 5422 C C . THR A 1 713 ? -2.993 13.764 -21.860 1.00 90.62 713 THR A C 1
ATOM 5424 O O . THR A 1 713 ? -1.787 14.026 -21.870 1.00 90.62 713 THR A O 1
ATOM 5427 N N . VAL A 1 714 ? -3.899 14.618 -21.369 1.00 88.44 714 VAL A N 1
ATOM 5428 C CA . VAL A 1 714 ? -3.611 16.016 -21.006 1.00 88.44 714 VAL A CA 1
ATOM 5429 C C . VAL A 1 714 ? -3.966 16.311 -19.549 1.00 88.44 714 VAL A C 1
ATOM 5431 O O . VAL A 1 714 ? -3.090 16.639 -18.743 1.00 88.44 714 VAL A O 1
ATOM 5434 N N . CYS A 1 715 ? -5.242 16.189 -19.178 1.00 89.88 715 CYS A N 1
ATOM 5435 C CA . CYS A 1 715 ? -5.743 16.526 -17.843 1.00 89.88 715 CYS A CA 1
ATOM 5436 C C . CYS A 1 715 ? -5.626 15.334 -16.885 1.00 89.88 715 CYS A C 1
ATOM 5438 O O . CYS A 1 715 ? -6.612 14.812 -16.341 1.00 89.88 715 CYS A O 1
ATOM 5440 N N . LEU A 1 716 ? -4.378 14.910 -16.685 1.00 87.38 716 LEU A N 1
ATOM 5441 C CA . LEU A 1 716 ? -4.023 13.805 -15.807 1.00 87.38 716 LEU A CA 1
ATOM 5442 C C . LEU A 1 716 ? -4.494 14.073 -14.359 1.00 87.38 716 LEU A C 1
ATOM 5444 O O . LEU A 1 716 ? -4.589 15.235 -13.927 1.00 87.38 716 LEU A O 1
ATOM 5448 N N . PRO A 1 717 ? -4.814 13.017 -13.584 1.00 80.69 717 PRO A N 1
ATOM 5449 C CA . PRO A 1 717 ? -5.201 13.157 -12.180 1.00 80.69 717 PRO A CA 1
ATOM 5450 C C . PRO A 1 717 ? -4.137 13.886 -11.350 1.00 80.69 717 PRO A C 1
ATOM 5452 O O . PRO A 1 717 ? -4.479 14.774 -10.566 1.00 80.69 717 PRO A O 1
ATOM 5455 N N . VAL A 1 718 ? -2.864 13.560 -11.594 1.00 82.50 718 VAL A N 1
ATOM 5456 C CA . VAL A 1 718 ? -1.675 14.165 -10.984 1.00 82.50 718 VAL A CA 1
ATOM 5457 C C . VAL A 1 718 ? -0.821 14.774 -12.095 1.00 82.50 718 VAL A C 1
ATOM 5459 O O . VAL A 1 718 ? -0.616 14.133 -13.120 1.00 82.50 718 VAL A O 1
ATOM 5462 N N . GLY A 1 719 ? -0.349 16.009 -11.900 1.00 77.75 719 GLY A N 1
ATOM 5463 C CA . GLY A 1 719 ? 0.487 16.713 -12.878 1.00 77.75 719 GLY A CA 1
ATOM 5464 C C . GLY A 1 719 ? -0.199 16.942 -14.233 1.00 77.75 719 GLY A C 1
ATOM 5465 O O . GLY A 1 719 ? 0.321 16.479 -15.248 1.00 77.75 719 GLY A O 1
ATOM 5466 N N . PRO A 1 720 ? -1.368 17.618 -14.289 1.00 84.06 720 PRO A N 1
ATOM 5467 C CA . PRO A 1 720 ? -2.002 17.936 -15.565 1.00 84.06 720 PRO A CA 1
ATOM 5468 C C . PRO A 1 720 ? -1.046 18.762 -16.435 1.00 84.06 720 PRO A C 1
ATOM 5470 O O . PRO A 1 720 ? -0.362 19.663 -15.947 1.00 84.06 720 PRO A O 1
ATOM 5473 N N . ARG A 1 721 ? -0.998 18.466 -17.736 1.00 83.38 721 ARG A N 1
ATOM 5474 C CA . ARG A 1 721 ? -0.046 19.064 -18.687 1.00 83.38 721 ARG A CA 1
ATOM 5475 C C . ARG A 1 721 ? -0.483 20.463 -19.148 1.00 83.38 721 ARG A C 1
ATOM 5477 O O . ARG A 1 721 ? -0.580 20.731 -20.341 1.00 83.38 721 ARG A O 1
ATOM 5484 N N . CYS A 1 722 ? -0.746 21.363 -18.197 1.00 74.50 722 CYS A N 1
ATOM 5485 C CA . CYS A 1 722 ? -1.329 22.686 -18.450 1.00 74.50 722 CYS A CA 1
ATOM 5486 C C . CYS A 1 722 ? -0.410 23.630 -19.252 1.00 74.50 722 CYS A C 1
ATOM 5488 O O . CYS A 1 722 ? -0.904 24.507 -19.949 1.00 74.50 722 CYS A O 1
ATOM 5490 N N . GLY A 1 723 ? 0.918 23.467 -19.168 1.00 55.50 723 GLY A N 1
ATOM 5491 C CA . GLY A 1 723 ? 1.888 24.393 -19.775 1.00 55.50 723 GLY A CA 1
ATOM 5492 C C . GLY A 1 723 ? 2.329 24.068 -21.209 1.00 55.50 723 GLY A C 1
ATOM 5493 O O . GLY A 1 723 ? 3.010 24.884 -21.824 1.00 55.50 723 GLY A O 1
ATOM 5494 N N . GLY A 1 724 ? 1.980 22.890 -21.739 1.00 50.81 724 GLY A N 1
ATOM 5495 C CA . GLY A 1 724 ? 2.545 22.385 -23.000 1.00 50.81 724 GLY A CA 1
ATOM 5496 C C . GLY A 1 724 ? 1.926 22.962 -24.276 1.00 50.81 724 GLY A C 1
ATOM 5497 O O . GLY A 1 724 ? 2.595 22.992 -25.302 1.00 50.81 724 GLY A O 1
ATOM 5498 N N . TRP A 1 725 ? 0.678 23.440 -24.224 1.00 49.28 725 TRP A N 1
ATOM 5499 C CA . TRP A 1 725 ? -0.111 23.670 -25.446 1.00 49.28 725 TRP A CA 1
ATOM 5500 C C . TRP A 1 725 ? -0.683 25.086 -25.595 1.00 49.28 725 TRP A C 1
ATOM 5502 O O . TRP A 1 725 ? -0.904 25.527 -26.717 1.00 49.28 725 TRP A O 1
ATOM 5512 N N . VAL A 1 726 ? -0.782 25.864 -24.506 1.00 43.25 726 VAL A N 1
ATOM 5513 C CA . VAL A 1 726 ? -1.198 27.289 -24.539 1.00 43.25 726 VAL A CA 1
ATOM 5514 C C . VAL A 1 726 ? -0.186 28.180 -25.292 1.00 43.25 726 VAL A C 1
ATOM 5516 O O . VAL A 1 726 ? -0.453 29.342 -25.574 1.00 43.25 726 VAL A O 1
ATOM 5519 N N . LYS A 1 727 ? 0.987 27.652 -25.672 1.00 37.41 727 LYS A N 1
ATOM 5520 C CA . LYS A 1 727 ? 1.993 28.401 -26.440 1.00 37.41 727 LYS A CA 1
ATOM 5521 C C . LYS A 1 727 ? 1.704 28.511 -27.943 1.00 37.41 727 LYS A C 1
ATOM 5523 O O . LYS A 1 727 ? 2.353 29.341 -28.571 1.00 37.41 727 LYS A O 1
ATOM 5528 N N . LYS A 1 728 ? 0.786 27.723 -28.524 1.00 36.44 728 LYS A N 1
ATOM 5529 C CA . LYS A 1 728 ? 0.571 27.728 -29.987 1.00 36.44 728 LYS A CA 1
ATOM 5530 C C . LYS A 1 728 ? -0.504 28.682 -30.509 1.00 36.44 728 LYS A C 1
ATOM 5532 O O . LYS A 1 728 ? -0.478 28.972 -31.693 1.00 36.44 728 LYS A O 1
ATOM 5537 N N . GLU A 1 729 ? -1.326 29.278 -29.649 1.00 36.59 729 GLU A N 1
ATOM 5538 C CA . GLU A 1 729 ? -2.221 30.377 -30.042 1.00 36.59 729 GLU A CA 1
ATOM 5539 C C . GLU A 1 729 ? -2.228 31.460 -28.956 1.00 36.59 729 GLU A C 1
ATOM 5541 O O . GLU A 1 729 ? -3.123 31.553 -28.117 1.00 36.59 729 GLU A O 1
ATOM 5546 N N . ARG A 1 730 ? -1.193 32.313 -28.946 1.00 31.67 730 ARG A N 1
ATOM 5547 C CA . ARG A 1 730 ? -1.336 33.638 -28.329 1.00 31.67 730 ARG A CA 1
ATOM 5548 C C . ARG A 1 730 ? -2.289 34.434 -29.215 1.00 31.67 730 ARG A C 1
ATOM 5550 O O . ARG A 1 730 ? -1.858 35.025 -30.200 1.00 31.67 730 ARG A O 1
ATOM 5557 N N . ILE A 1 731 ? -3.559 34.489 -28.823 1.00 35.28 731 ILE A N 1
ATOM 5558 C CA . ILE A 1 731 ? -4.435 35.605 -29.183 1.00 35.28 731 ILE A CA 1
ATOM 5559 C C . ILE A 1 731 ? -3.671 36.878 -28.798 1.00 35.28 731 ILE A C 1
ATOM 5561 O O . ILE A 1 731 ? -3.265 37.044 -27.640 1.00 35.28 731 ILE A O 1
ATOM 5565 N N . LYS A 1 732 ? -3.379 37.727 -29.790 1.00 27.50 732 LYS A N 1
ATOM 5566 C CA . LYS A 1 732 ? -2.725 39.023 -29.593 1.00 27.50 732 LYS A CA 1
ATOM 5567 C C . LYS A 1 732 ? -3.572 39.823 -28.597 1.00 27.50 732 LYS A C 1
ATOM 5569 O O . LYS A 1 732 ? -4.655 40.279 -28.934 1.00 27.50 732 LYS A O 1
ATOM 5574 N N . LYS A 1 733 ? -3.096 39.961 -27.358 1.00 30.02 733 LYS A N 1
ATOM 5575 C CA . LYS A 1 733 ? -3.625 40.957 -26.423 1.00 30.02 733 LYS A CA 1
ATOM 5576 C C . LYS A 1 733 ? -3.071 42.312 -26.846 1.00 30.02 733 LYS A C 1
ATOM 5578 O O . LYS A 1 733 ? -1.885 42.563 -26.637 1.00 30.02 733 LYS A O 1
ATOM 5583 N N . GLU A 1 734 ? -3.911 43.155 -27.433 1.00 32.50 734 GLU A N 1
ATOM 5584 C CA . GLU A 1 734 ? -3.676 44.596 -27.416 1.00 32.50 734 GLU A CA 1
ATOM 5585 C C . GLU A 1 734 ? -3.695 45.086 -25.963 1.00 32.50 734 GLU A C 1
ATOM 5587 O O . GLU A 1 734 ? -4.488 44.628 -25.134 1.00 32.50 734 GLU A O 1
ATOM 5592 N N . LYS A 1 735 ? -2.731 45.951 -25.638 1.00 25.84 735 LYS A N 1
ATOM 5593 C CA . LYS A 1 735 ? -2.594 46.594 -24.332 1.00 25.84 735 LYS A CA 1
ATOM 5594 C C . LYS A 1 735 ? -3.775 47.540 -24.126 1.00 25.84 735 LYS A C 1
ATOM 5596 O O . LYS A 1 735 ? -3.941 48.471 -24.902 1.00 25.84 735 LYS A O 1
ATOM 5601 N N . VAL A 1 736 ? -4.515 47.351 -23.041 1.00 26.42 736 VAL A N 1
ATOM 5602 C CA . VAL A 1 736 ? -5.308 48.426 -22.440 1.00 26.42 736 VAL A CA 1
ATOM 5603 C C . VAL A 1 736 ? -4.529 48.888 -21.214 1.00 26.42 736 VAL A C 1
ATOM 5605 O O . VAL A 1 736 ? -4.374 48.133 -20.253 1.00 26.42 736 VAL A O 1
ATOM 5608 N N . GLU A 1 737 ? -3.958 50.087 -21.297 1.00 25.27 737 GLU A N 1
ATOM 5609 C CA . GLU A 1 737 ? -3.419 50.808 -20.145 1.00 25.27 737 GLU A CA 1
ATOM 5610 C C . GLU A 1 737 ? -4.592 51.379 -19.347 1.00 25.27 737 GLU A C 1
ATOM 5612 O O . GLU A 1 737 ? -5.456 52.055 -19.898 1.00 25.27 737 GLU A O 1
ATOM 5617 N N . VAL A 1 738 ? -4.639 51.072 -18.051 1.00 26.08 738 VAL A N 1
ATOM 5618 C CA . VAL A 1 738 ? -5.585 51.681 -17.113 1.00 26.08 738 VAL A CA 1
ATOM 5619 C C . VAL A 1 738 ? -4.802 52.709 -16.308 1.00 26.08 738 VAL A C 1
ATOM 5621 O O . VAL A 1 738 ? -3.956 52.348 -15.487 1.00 26.08 738 VAL A O 1
ATOM 5624 N N . VAL A 1 739 ? -5.064 53.982 -16.599 1.00 27.02 739 VAL A N 1
ATOM 5625 C CA . VAL A 1 739 ? -4.638 55.130 -15.795 1.00 27.02 739 VAL A CA 1
ATOM 5626 C C . VAL A 1 739 ? -5.444 55.121 -14.493 1.00 27.02 739 VAL A C 1
ATOM 5628 O O . VAL A 1 739 ? -6.633 54.808 -14.496 1.00 27.02 739 VAL A O 1
ATOM 5631 N N . LYS A 1 740 ? -4.768 55.390 -13.374 1.00 27.97 740 LYS A N 1
ATOM 5632 C CA . LYS A 1 740 ? -5.394 55.602 -12.066 1.00 27.97 740 LYS A CA 1
ATOM 5633 C C . LYS A 1 740 ? -5.868 57.050 -11.986 1.00 27.97 740 LYS A C 1
ATOM 5635 O O . LYS A 1 740 ? -5.049 57.934 -12.214 1.00 27.97 740 LYS A O 1
ATOM 5640 N N . GLU A 1 741 ? -7.116 57.262 -11.595 1.00 27.20 741 GLU A N 1
ATOM 5641 C CA . GLU A 1 741 ? -7.586 58.545 -11.070 1.00 27.20 741 GLU A CA 1
ATOM 5642 C C . GLU A 1 741 ? -8.021 58.354 -9.615 1.00 27.20 741 GLU A C 1
ATOM 5644 O O . GLU A 1 741 ? -8.564 57.308 -9.247 1.00 27.20 741 GLU A O 1
ATOM 5649 N N . GLU A 1 742 ? -7.648 59.337 -8.802 1.00 26.84 742 GLU A N 1
ATOM 5650 C CA . GLU A 1 742 ? -7.993 59.508 -7.395 1.00 26.84 742 GLU A CA 1
ATOM 5651 C C . GLU A 1 742 ? -9.352 60.219 -7.292 1.00 26.84 742 GLU A C 1
ATOM 5653 O O . GLU A 1 742 ? -9.721 60.988 -8.179 1.00 26.84 742 GLU A O 1
ATOM 5658 N N . ASP A 1 743 ? -10.092 59.912 -6.227 1.00 26.69 743 ASP A N 1
ATOM 5659 C CA . ASP A 1 743 ? -11.434 60.422 -5.948 1.00 26.69 743 ASP A CA 1
ATOM 5660 C C . ASP A 1 743 ? -11.415 61.915 -5.555 1.00 26.69 743 ASP A C 1
ATOM 5662 O O . ASP A 1 743 ? -10.673 62.302 -4.652 1.00 26.69 743 ASP A O 1
ATOM 5666 N N . GLU A 1 744 ? -12.303 62.717 -6.152 1.00 27.33 744 GLU A N 1
ATOM 5667 C CA . GLU A 1 744 ? -12.852 63.938 -5.543 1.00 27.33 744 GLU A CA 1
ATOM 5668 C C . GLU A 1 744 ? -14.386 63.937 -5.670 1.00 27.33 744 GLU A C 1
ATOM 5670 O O . GLU A 1 744 ? -14.961 63.501 -6.671 1.00 27.33 744 GLU A O 1
ATOM 5675 N N . ASP A 1 745 ? -15.022 64.376 -4.585 1.00 26.41 745 ASP A N 1
ATOM 5676 C CA . ASP A 1 745 ? -16.455 64.378 -4.302 1.00 26.41 745 ASP A CA 1
ATOM 5677 C C . ASP A 1 745 ? -17.249 65.398 -5.146 1.00 26.41 745 ASP A C 1
ATOM 5679 O O . ASP A 1 745 ? -16.768 66.500 -5.380 1.00 26.41 745 ASP A O 1
ATOM 5683 N N . GLU A 1 746 ? -18.493 65.072 -5.533 1.00 25.23 746 GLU A N 1
ATOM 5684 C CA . GLU A 1 746 ? -19.710 65.865 -5.232 1.00 25.23 746 GLU A CA 1
ATOM 5685 C C . GLU A 1 746 ? -20.986 65.333 -5.933 1.00 25.23 746 GLU A C 1
ATOM 5687 O O . GLU A 1 746 ? -20.956 64.627 -6.941 1.00 25.23 746 GLU A O 1
ATOM 5692 N N . GLU A 1 747 ? -22.127 65.649 -5.311 1.00 25.25 747 GLU A N 1
ATOM 5693 C CA . GLU A 1 747 ? -23.512 65.275 -5.630 1.00 25.25 747 GLU A CA 1
ATOM 5694 C C . GLU A 1 747 ? -23.982 65.620 -7.061 1.00 25.25 747 GLU A C 1
ATOM 5696 O O . GLU A 1 747 ? -23.515 66.571 -7.669 1.00 25.25 747 GLU A O 1
ATOM 5701 N N . VAL A 1 748 ? -25.009 64.913 -7.567 1.00 24.81 748 VAL A N 1
ATOM 5702 C CA . VAL A 1 748 ? -26.330 65.480 -7.948 1.00 24.81 748 VAL A CA 1
ATOM 5703 C C . VAL A 1 748 ? -27.212 64.427 -8.654 1.00 24.81 748 VAL A C 1
ATOM 5705 O O . VAL A 1 748 ? -26.781 63.512 -9.349 1.00 24.81 748 VAL A O 1
ATOM 5708 N N . VAL A 1 749 ? -28.503 64.575 -8.371 1.00 27.03 749 VAL A N 1
ATOM 5709 C CA . VAL A 1 749 ? -29.687 63.745 -8.611 1.00 27.03 749 VAL A CA 1
ATOM 5710 C C . VAL A 1 749 ? -30.189 63.767 -10.075 1.00 27.03 749 VAL A C 1
ATOM 5712 O O . VAL A 1 749 ? -29.912 64.693 -10.829 1.00 27.03 749 VAL A O 1
ATOM 5715 N N . THR A 1 750 ? -31.077 62.808 -10.407 1.00 26.70 750 THR A N 1
ATOM 5716 C CA . THR A 1 750 ? -31.915 62.654 -11.634 1.00 26.70 750 THR A CA 1
ATOM 5717 C C . THR A 1 750 ? -31.176 62.072 -12.852 1.00 26.70 750 THR A C 1
ATOM 5719 O O . THR A 1 750 ? -29.992 62.278 -13.015 1.00 26.70 750 THR A O 1
ATOM 5722 N N . GLY A 1 751 ? -31.733 61.287 -13.776 1.00 27.08 751 GLY A N 1
ATOM 5723 C CA . GLY A 1 751 ? -33.084 60.859 -14.104 1.00 27.08 751 GLY A CA 1
ATOM 5724 C C . GLY A 1 751 ? -33.034 60.005 -15.392 1.00 27.08 751 GLY A C 1
ATOM 5725 O O . GLY A 1 751 ? -32.031 59.927 -16.087 1.00 27.08 751 GLY A O 1
ATOM 5726 N N . ARG A 1 752 ? -34.143 59.316 -15.659 1.00 26.34 752 ARG A N 1
ATOM 5727 C CA . ARG A 1 752 ? -34.479 58.392 -16.764 1.00 26.34 752 ARG A CA 1
ATOM 5728 C C . ARG A 1 752 ? -33.884 58.609 -18.182 1.00 26.34 752 ARG A C 1
ATOM 5730 O O . ARG A 1 752 ? -33.846 59.720 -18.686 1.00 26.34 752 ARG A O 1
ATOM 5737 N N . ARG A 1 753 ? -33.834 57.448 -18.874 1.00 24.16 753 ARG A N 1
ATOM 5738 C CA . ARG A 1 753 ? -34.144 57.116 -20.298 1.00 24.16 753 ARG A CA 1
ATOM 5739 C C . ARG A 1 753 ? -32.982 56.934 -21.301 1.00 24.16 753 ARG A C 1
ATOM 5741 O O . ARG A 1 753 ? -32.428 57.879 -21.828 1.00 24.16 753 ARG A O 1
ATOM 5748 N N . THR A 1 754 ? -32.758 55.651 -21.629 1.00 23.92 754 THR A N 1
ATOM 5749 C CA . THR A 1 754 ? -32.739 55.012 -22.974 1.00 23.92 754 THR A CA 1
ATOM 5750 C C . THR A 1 754 ? -32.623 55.899 -24.225 1.00 23.92 754 THR A C 1
ATOM 5752 O O . THR A 1 754 ? -33.452 56.789 -24.378 1.00 23.92 754 THR A O 1
ATOM 5755 N N . VAL A 1 755 ? -31.822 55.470 -25.224 1.00 23.11 755 VAL A N 1
ATOM 5756 C CA . VAL A 1 755 ? -32.280 54.876 -26.518 1.00 23.11 755 VAL A CA 1
ATOM 5757 C C . VAL A 1 755 ? -31.157 54.811 -27.595 1.00 23.11 755 VAL A C 1
ATOM 5759 O O . VAL A 1 755 ? -30.598 55.823 -27.980 1.00 23.11 755 VAL A O 1
ATOM 5762 N N . LEU A 1 756 ? -30.941 53.580 -28.098 1.00 22.20 756 LEU A N 1
ATOM 5763 C CA . LEU A 1 756 ? -30.701 53.087 -29.482 1.00 22.20 756 LEU A CA 1
ATOM 5764 C C . LEU A 1 756 ? -29.510 53.490 -30.402 1.00 22.20 756 LEU A C 1
ATOM 5766 O O . LEU A 1 756 ? -29.377 54.639 -30.789 1.00 22.20 756 LEU A O 1
ATOM 5770 N N . ARG A 1 757 ? -28.963 52.405 -31.016 1.00 22.50 757 ARG A N 1
ATOM 5771 C CA . ARG A 1 757 ? -28.642 52.141 -32.462 1.00 22.50 757 ARG A CA 1
ATOM 5772 C C . ARG A 1 757 ? -27.529 52.993 -33.122 1.00 22.50 757 ARG A C 1
ATOM 5774 O O . ARG A 1 757 ? -27.332 54.126 -32.750 1.00 22.50 757 ARG A O 1
ATOM 5781 N N . ARG A 1 758 ? -26.785 52.571 -34.160 1.00 22.91 758 ARG A N 1
ATOM 5782 C CA . ARG A 1 758 ? -26.748 51.408 -35.084 1.00 22.91 758 ARG A CA 1
ATOM 5783 C C . ARG A 1 758 ? -25.375 51.403 -35.808 1.00 22.91 758 ARG A C 1
ATOM 5785 O O . ARG A 1 758 ? -24.786 52.460 -35.960 1.00 22.91 758 ARG A O 1
ATOM 5792 N N . ALA A 1 759 ? -25.053 50.257 -36.416 1.00 22.95 759 ALA A N 1
ATOM 5793 C CA . ALA A 1 759 ? -24.482 50.076 -37.770 1.00 22.95 759 ALA A CA 1
ATOM 5794 C C . ALA A 1 759 ? -23.001 50.409 -38.096 1.00 22.95 759 ALA A C 1
ATOM 5796 O O . ALA A 1 759 ? -22.614 51.553 -38.278 1.00 22.95 759 ALA A O 1
ATOM 5797 N N . VAL A 1 760 ? -22.247 49.316 -38.285 1.00 30.39 760 VAL A N 1
ATOM 5798 C CA . VAL A 1 760 ? -21.404 48.885 -39.433 1.00 30.39 760 VAL A CA 1
ATOM 5799 C C . VAL A 1 760 ? -20.987 49.909 -40.508 1.00 30.39 760 VAL A C 1
ATOM 5801 O O . VAL A 1 760 ? -21.843 50.477 -41.180 1.00 30.39 760 VAL A O 1
ATOM 5804 N N . ALA A 1 761 ? -19.679 49.931 -40.820 1.00 22.42 761 ALA A N 1
ATOM 5805 C CA . ALA A 1 761 ? -19.127 50.159 -42.165 1.00 22.42 761 ALA A CA 1
ATOM 5806 C C . ALA A 1 761 ? -17.755 49.454 -42.348 1.00 22.42 761 ALA A C 1
ATOM 5808 O O . ALA A 1 761 ? -16.990 49.319 -41.398 1.00 22.42 761 ALA A O 1
ATOM 5809 N N . VAL A 1 762 ? -17.493 48.993 -43.577 1.00 31.53 762 VAL A N 1
ATOM 5810 C CA . VAL A 1 762 ? -16.360 48.180 -44.089 1.00 31.53 762 VAL A CA 1
ATOM 5811 C C . VAL A 1 762 ? -15.291 49.071 -44.759 1.00 31.53 762 VAL A C 1
ATOM 5813 O O . VAL A 1 762 ? -15.665 50.129 -45.256 1.00 31.53 762 VAL A O 1
ATOM 5816 N N . LYS A 1 763 ? -14.015 48.632 -44.842 1.00 22.16 763 LYS A N 1
ATOM 5817 C CA . LYS A 1 763 ? -13.000 48.968 -45.893 1.00 22.16 763 LYS A CA 1
ATOM 5818 C C . LYS A 1 763 ? -11.767 48.041 -45.754 1.00 22.16 763 LYS A C 1
ATOM 5820 O O . LYS A 1 763 ? -11.237 47.941 -44.655 1.00 22.16 763 LYS A O 1
ATOM 5825 N N . GLU A 1 764 ? -11.518 47.115 -46.688 1.00 24.97 764 GLU A N 1
ATOM 5826 C CA . GLU A 1 764 ? -10.691 47.156 -47.929 1.00 24.97 764 GLU A CA 1
ATOM 5827 C C . GLU A 1 764 ? -9.161 46.984 -47.740 1.00 24.97 764 GLU A C 1
ATOM 5829 O O . GLU A 1 764 ? -8.511 47.772 -47.060 1.00 24.97 764 GLU A O 1
ATOM 5834 N N . GLU A 1 765 ? -8.615 45.942 -48.391 1.00 30.25 765 GLU A N 1
ATOM 5835 C CA . GLU A 1 765 ? -7.200 45.526 -48.487 1.00 30.25 765 GLU A CA 1
ATOM 5836 C C . GLU A 1 765 ? -6.501 46.084 -49.744 1.00 30.25 765 GLU A C 1
ATOM 5838 O O . GLU A 1 765 ? -7.135 46.216 -50.792 1.00 30.25 765 GLU A O 1
ATOM 5843 N N . LYS A 1 766 ? -5.171 46.292 -49.672 1.00 27.69 766 LYS A N 1
ATOM 5844 C CA . LYS A 1 766 ? -4.250 46.333 -50.830 1.00 27.69 766 LYS A CA 1
ATOM 5845 C C . LYS A 1 766 ? -2.854 45.755 -50.511 1.00 27.69 766 LYS A C 1
ATOM 5847 O O . LYS A 1 766 ? -2.215 46.200 -49.565 1.00 27.69 766 LYS A O 1
ATOM 5852 N N . ASP A 1 767 ? -2.450 44.804 -51.365 1.00 27.27 767 ASP A N 1
ATOM 5853 C CA . ASP A 1 767 ? -1.135 44.393 -51.920 1.00 27.27 767 ASP A CA 1
ATOM 5854 C C . ASP A 1 767 ? 0.179 44.378 -51.100 1.00 27.27 767 ASP A C 1
ATOM 5856 O O . ASP A 1 767 ? 0.547 45.372 -50.487 1.00 27.27 767 ASP A O 1
ATOM 5860 N N . VAL A 1 768 ? 0.982 43.296 -51.260 1.00 24.80 768 VAL A N 1
ATOM 5861 C CA . VAL A 1 768 ? 2.303 43.283 -51.970 1.00 24.80 768 VAL A CA 1
ATOM 5862 C C . VAL A 1 768 ? 2.938 41.861 -52.089 1.00 24.80 768 VAL A C 1
ATOM 5864 O O . VAL A 1 768 ? 3.271 41.223 -51.098 1.00 24.80 768 VAL A O 1
ATOM 5867 N N . LYS A 1 769 ? 3.138 41.459 -53.362 1.00 24.33 769 LYS A N 1
ATOM 5868 C CA . LYS A 1 769 ? 4.170 40.665 -54.102 1.00 24.33 769 LYS A CA 1
ATOM 5869 C C . LYS A 1 769 ? 4.845 39.371 -53.585 1.00 24.33 769 LYS A C 1
ATOM 5871 O O . LYS A 1 769 ? 5.566 39.343 -52.595 1.00 24.33 769 LYS A O 1
ATOM 5876 N N . VAL A 1 770 ? 4.780 38.374 -54.481 1.00 26.16 770 VAL A N 1
ATOM 5877 C CA . VAL A 1 770 ? 5.551 37.117 -54.591 1.00 26.16 770 VAL A CA 1
ATOM 5878 C C . VAL A 1 770 ? 6.766 37.302 -55.523 1.00 26.16 770 VAL A C 1
ATOM 5880 O O . VAL A 1 770 ? 6.691 38.073 -56.481 1.00 26.16 770 VAL A O 1
ATOM 5883 N N . LYS A 1 771 ? 7.857 36.559 -55.280 1.00 22.80 771 LYS A N 1
ATOM 5884 C CA . LYS A 1 771 ? 8.902 36.236 -56.269 1.00 22.80 771 LYS A CA 1
ATOM 5885 C C . LYS A 1 771 ? 9.151 34.723 -56.271 1.00 22.80 771 LYS A C 1
ATOM 5887 O O . LYS A 1 771 ? 9.359 34.140 -55.211 1.00 22.80 771 LYS A O 1
ATOM 5892 N N . THR A 1 772 ? 9.147 34.144 -57.463 1.00 29.81 772 THR A N 1
ATOM 5893 C CA . THR A 1 772 ? 9.598 32.794 -57.827 1.00 29.81 772 THR A CA 1
ATOM 5894 C C . THR A 1 772 ? 10.755 32.931 -58.808 1.00 29.81 772 THR A C 1
ATOM 5896 O O . THR A 1 772 ? 10.714 33.834 -59.640 1.00 29.81 772 THR A O 1
ATOM 5899 N N . GLU A 1 773 ? 11.724 32.025 -58.740 1.00 28.73 773 GLU A N 1
ATOM 5900 C CA . GLU A 1 773 ? 12.488 31.566 -59.904 1.00 28.73 773 GLU A CA 1
ATOM 5901 C C . GLU A 1 773 ? 13.038 30.159 -59.621 1.00 28.73 773 GLU A C 1
ATOM 5903 O O . GLU A 1 773 ? 13.255 29.782 -58.467 1.00 28.73 773 GLU A O 1
ATOM 5908 N N . GLU A 1 774 ? 13.138 29.393 -60.697 1.00 32.16 774 GLU A N 1
ATOM 5909 C CA . GLU A 1 774 ? 13.245 27.942 -60.858 1.00 32.16 774 GLU A CA 1
ATOM 5910 C C . GLU A 1 774 ? 14.469 27.657 -61.749 1.00 32.16 774 GLU A C 1
ATOM 5912 O O . GLU A 1 774 ? 14.821 28.532 -62.532 1.00 32.16 774 GLU A O 1
ATOM 5917 N N . GLU A 1 775 ? 15.092 26.478 -61.610 1.00 27.47 775 GLU A N 1
ATOM 5918 C CA . GLU A 1 775 ? 15.807 25.657 -62.630 1.00 27.47 775 GLU A CA 1
ATOM 5919 C C . GLU A 1 775 ? 16.607 24.571 -61.861 1.00 27.47 775 GLU A C 1
ATOM 5921 O O . GLU A 1 775 ? 17.409 24.901 -60.988 1.00 27.47 775 GLU A O 1
ATOM 5926 N N . LEU A 1 776 ? 16.210 23.288 -61.834 1.00 27.38 776 LEU A N 1
ATOM 5927 C CA . LEU A 1 776 ? 16.300 22.192 -62.828 1.00 27.38 776 LEU A CA 1
ATOM 5928 C C . LEU A 1 776 ? 17.730 21.757 -63.196 1.00 27.38 776 LEU A C 1
ATOM 5930 O O . LEU A 1 776 ? 18.446 22.496 -63.853 1.00 27.38 776 LEU A O 1
ATOM 5934 N N . GLU A 1 777 ? 18.074 20.510 -62.846 1.00 25.59 777 GLU A N 1
ATOM 5935 C CA . GLU A 1 777 ? 18.643 19.525 -63.782 1.00 25.59 777 GLU A CA 1
ATOM 5936 C C . GLU A 1 777 ? 18.513 18.088 -63.226 1.00 25.59 777 GLU A C 1
ATOM 5938 O O . GLU A 1 777 ? 18.638 17.843 -62.023 1.00 25.59 777 GLU A O 1
ATOM 5943 N N . ASP A 1 778 ? 18.189 17.174 -64.143 1.00 27.59 778 ASP A N 1
ATOM 5944 C CA . ASP A 1 778 ? 17.847 15.756 -63.993 1.00 27.59 778 ASP A CA 1
ATOM 5945 C C . ASP A 1 778 ? 19.046 14.839 -63.681 1.00 27.59 778 ASP A C 1
ATOM 5947 O O . ASP A 1 778 ? 20.192 15.194 -63.938 1.00 27.59 778 ASP A O 1
ATOM 5951 N N . ILE A 1 779 ? 18.770 13.612 -63.209 1.00 25.56 779 ILE A N 1
ATOM 5952 C CA . ILE A 1 779 ? 19.367 12.360 -63.727 1.00 25.56 779 ILE A CA 1
ATOM 5953 C C . ILE A 1 779 ? 18.553 11.144 -63.241 1.00 25.56 779 ILE A C 1
ATOM 5955 O O . ILE A 1 779 ? 18.167 11.029 -62.077 1.00 25.56 779 ILE A O 1
ATOM 5959 N N . GLU A 1 780 ? 18.305 10.260 -64.202 1.00 27.92 780 GLU A N 1
ATOM 5960 C CA . GLU A 1 780 ? 17.498 9.043 -64.206 1.00 27.92 780 GLU A CA 1
ATOM 5961 C C . GLU A 1 780 ? 18.081 7.847 -63.419 1.00 27.92 780 GLU A C 1
ATOM 5963 O O . GLU A 1 780 ? 19.287 7.625 -63.393 1.00 27.92 780 GLU A O 1
ATOM 5968 N N . ASP A 1 781 ? 17.145 7.066 -62.866 1.00 27.50 781 ASP A N 1
ATOM 5969 C CA . ASP A 1 781 ? 16.976 5.599 -62.907 1.00 27.50 781 ASP A CA 1
ATOM 5970 C C . ASP A 1 781 ? 18.078 4.612 -62.433 1.00 27.50 781 ASP A C 1
ATOM 5972 O O . ASP A 1 781 ? 19.278 4.849 -62.489 1.00 27.50 781 ASP A O 1
ATOM 5976 N N . ILE A 1 782 ? 17.578 3.449 -61.983 1.00 27.56 782 ILE A N 1
ATOM 5977 C CA . ILE A 1 782 ? 18.141 2.085 -61.873 1.00 27.56 782 ILE A CA 1
ATOM 5978 C C . ILE A 1 782 ? 17.685 1.421 -60.555 1.00 27.56 782 ILE A C 1
ATOM 5980 O O . ILE A 1 782 ? 18.266 1.593 -59.486 1.00 27.56 782 ILE A O 1
ATOM 5984 N N . GLY A 1 783 ? 16.712 0.515 -60.690 1.00 25.95 783 GLY A N 1
ATOM 5985 C CA . GLY A 1 783 ? 17.033 -0.905 -60.494 1.00 25.95 783 GLY A CA 1
ATOM 5986 C C . GLY A 1 783 ? 16.573 -1.602 -59.211 1.00 25.95 783 GLY A C 1
ATOM 5987 O O . GLY A 1 783 ? 17.160 -1.482 -58.143 1.00 25.95 783 GLY A O 1
ATOM 5988 N N . LEU A 1 784 ? 15.580 -2.471 -59.402 1.00 27.58 784 LEU A N 1
ATOM 5989 C CA . LEU A 1 784 ? 15.167 -3.609 -58.574 1.00 27.58 784 LEU A CA 1
ATOM 5990 C C . LEU A 1 784 ? 16.323 -4.472 -58.025 1.00 27.58 784 LEU A C 1
ATOM 5992 O O . LEU A 1 784 ? 17.289 -4.748 -58.730 1.00 27.58 784 LEU A O 1
ATOM 5996 N N . GLY A 1 785 ? 16.118 -5.073 -56.847 1.00 25.44 785 GLY A N 1
ATOM 5997 C CA . GLY A 1 785 ? 16.938 -6.194 -56.376 1.00 25.44 785 GLY A CA 1
ATOM 5998 C C . GLY A 1 785 ? 16.391 -6.885 -55.127 1.00 25.44 785 GLY A C 1
ATOM 5999 O O . GLY A 1 785 ? 16.506 -6.369 -54.023 1.00 25.44 785 GLY A O 1
ATOM 6000 N N . ARG A 1 786 ? 15.799 -8.069 -55.319 1.00 30.17 786 ARG A N 1
ATOM 6001 C CA . ARG A 1 786 ? 15.493 -9.065 -54.279 1.00 30.17 786 ARG A CA 1
ATOM 6002 C C . ARG A 1 786 ? 16.783 -9.662 -53.701 1.00 30.17 786 ARG A C 1
ATOM 6004 O O . ARG A 1 786 ? 17.639 -10.051 -54.491 1.00 30.17 786 ARG A O 1
ATOM 6011 N N . SER A 1 787 ? 16.805 -9.896 -52.387 1.00 31.83 787 SER A N 1
ATOM 6012 C CA . SER A 1 787 ? 17.302 -11.121 -51.721 1.00 31.83 787 SER A CA 1
ATOM 6013 C C . SER A 1 787 ? 16.996 -11.063 -50.232 1.00 31.83 787 SER A C 1
ATOM 6015 O O . SER A 1 787 ? 17.373 -10.031 -49.630 1.00 31.83 787 SER A O 1
#

Secondary structure (DSSP, 8-state):
--SSSSSSSSSS--------PPPPSSPBP-TTSTT--S-EEE-SSEEEESS-HHHHHHHHHHHHHHHIIIIIIS-PPPTTS-TT-S--S---BPEEEEEES--TT-SEEEEEETTTTEEEEEEETTTTT-HHHHHHHHHHHHHHHT-SSTT-GGGGGGHHHHHHHHHHHHHH-GGGHHHHHHTTPPP------HHHHHHTTTTTTT---TTT-GGGT-THHHHHHHH-TT--TT-STTHHHHHHHTS-TT----HHHHHHHH-SS-HHHHHHHHHHHHTTT-SS-HHHHHHHHHHGGG-----EEEETTEEEE-GGG---TT-EEEEEEEEEEEEEEEEEESS-EEEEEEEE-TTS-EEEEE-BTTEEEEEEPTT-EEEEEEEE--SSPPP-BTTB--HHHHPPPPEEEEEEEEEE--S-------S--S--SS----------------------------------------------------PPPP-----------------SPPPPPTTHHHHHHHHHHHHHT---HHHHHSTTT-S-TTS-HHHHHHHHHHHHHHHTTS-HHHHHHHHHHHHHHSTTSS-HHHHHHS-HHHHHHHTTTSTTHHHHHHHHHHHHHHHHHHSTTS--SSHHHHHTSTT--HHHHHHHHHHHH----S----HHHHHHHHHTTS---SSHHHHHHHHHTTS-GGGHHHHHHHHHHHHHHTS-SSS--TTSSTTS-----------------------------------------------------------

Foldseek 3Di:
DPPPVVPPVPPPPPPPPVPQDDQDQAAAEDQPPPPHDPDWDDDRAAIEEDEDPVLRLLLRLLVQLLCCLVCVQLNQQRLQAALVDPGSNDDGYHAYEYADQDDDPAQKAKDADPVRNHIHMYGHRVCSNPLQRSQLNVQLSSLSSLNALPPQLQAVLQSLLRSLLSSQCCQAPPSSCVSCVVSVHDRDARPADLQLCQLQLLPLCQASAPQSVSSNHNNVLVVLQALVPVPFQLGHNNNQVQLSVQRDHPPSFHSLVSNVRRGVDRSQVSLQVSVLCSLQQPSNRPNSNVVCVVCVLPHQLQQWDDDDQKIKGDPVRFRFESGKRKWWKAFAFKKKKAKDWPADKWKWKWKAAPVRDIDIWTADNRITMDHHDPRMIIIIMITHYHPDDDGARSNHGDPRRGDGIIMMMRMDRIDTDRSDDPDDDDDDDPDDDDDDDDDDDDDDDDDDDDDDDDDDDDDDDDDDDDDDDDDDDDDDDDDDDDDDDDDDDDDDPDDDDPPDPPPDPPPDQDAFDPCPVVVVVVLVVVVVPDDFLCVCQNLLNLFDPPDPLQSSLLLSLLLLLLPVVFDSVLSSQLQVLQQVVFVVGRALVSLQPDDLVVNLVSSVSGNVSSQSSVQSNQQSVCCVPPVVRGQDQDLVSQCPRPSRDSLSSQLSNCRSVVDRPWANFDPQQVVVCVVVVSDPDDDSVRSGVSCVSHPDSVCRNPSVSSRVRCCRPAVDPPDGNVPPPVVPDDPDDDDDDDDDDDDDDDDDDDDDDDDYYDDDDDDDDDDDDDDDDDDDDDDDDDDDDDD

InterPro domains:
  IPR000445 Helix-hairpin-helix motif [PF00633] (628-654)
  IPR003265 HhH-GPD domain [PF00730] (559-696)
  IPR003265 HhH-GPD domain [SM00478] (562-713)
  IPR003265 HhH-GPD domain [cd00056] (554-711)
  IPR004036 Endonuclease III-like, conserved site-2 [PS01155] (629-658)
  IPR011257 DNA glycosylase [SSF48150] (524-723)
  IPR023170 Helix-hairpin-helix, base-excision DNA repair, C-terminal [G3DSA:1.10.1670.10] (654-728)
  IPR030841 Endonuclease III-like protein 1 [MF_03183] (512-736)
  IPR045690 Domain of unknown function DUF6055 [PF19527] (55-415)

Radius of gyration: 34.89 Å; chains: 1; bounding box: 112×96×116 Å

Sequence (787 aa):
MARLLSFVIAIACCACAVVAQTPPAIFEANPGIGGGGSQFKDSPHFRVYGASDSQADAAIKELEAAYNCLVETIGWRSSGLSYNTASNAGPYYKMNIYGVSSLGSAAGQMFSDARSGMSYLKVLKGSLPDPKVTVHEYGHALTYHERLWVDQTRTGAWWETLAQYIADLYMTSPACEKSRAKFGQKEGRTIVDLIRVIGGSYQVIVDGSAATGNQYQAWPFFAYLTYNPDNYPGLGQTAVRDMIRKYKPKSNDDPLFALARVTTTPVQTIVGRYWARMANGDIGHKQIKEVFMSTRGRLNQANVEGSSGSYKGKAARQPRYMGANIIPLKGSGAITAKITADMAFTATFAVRGQGGATRYVDFENGNGKVSLAPGEEASLVVVNTPKNLIPYDAFKIPTEANRGLSYQVQLTGATASPAMRTSRISRDTTRVASTITTTTRVTRSSTARPAAAPSLKPPPSTSSDDDLSSLHEPSSPSASPPPRKRKRAPPSKLPAVKKSRTSSPPSTPTAPPPHWEEVYKLTQAMRATTIAPVDTMGCAVLADRAAPVEVQRYQTLTSLMLSSQTKDTVTAVAIQTLKSSLPGGLTLESVLATPETRIDELICKVGFHATKAKYIKATAVLLRDRWGGDIPPTIEGLISLPGVGPKMAYLCMSAAWGRDEGVGVDVHVHRITNRWGWHRTRTPEETRKALQAWLPREKWHEINALLVGFGQTVCLPVGPRCGGWVKKERIKKEKVEVVKEEDEDEEVVTGRRTVLRRAVAVKEEKDVKVKTEEELEDIEDIGLGRS

Organism: NCBI:txid703511

pLDDT: mean 78.96, std 27.01, range [20.92, 98.81]